Protein AF-0000000084680043 (afdb_homodimer)

pLDDT: mean 88.62, std 18.75, range [22.64, 98.88]

Organism: Streptomyces collinus (strain DSM 40733 / Tue 365) (NCBI:txid1214242)

Structure (mmCIF, N/CA/C/O backbone):
data_AF-0000000084680043-model_v1
#
loop_
_entity.id
_entity.type
_entity.pdbx_description
1 polymer 'argininosuccinate lyase'
#
loop_
_atom_site.group_PDB
_atom_site.id
_atom_site.type_symbol
_atom_site.label_atom_id
_atom_site.label_alt_id
_atom_site.label_comp_id
_atom_site.label_asym_id
_atom_site.label_entity_id
_atom_site.label_seq_id
_atom_site.pdbx_PDB_ins_code
_atom_site.Cartn_x
_atom_site.Cartn_y
_atom_site.Cartn_z
_atom_site.occupancy
_atom_site.B_iso_or_equiv
_atom_site.auth_seq_id
_atom_site.auth_comp_id
_atom_site.auth_asym_id
_atom_site.auth_atom_id
_atom_site.pdbx_PDB_model_num
ATOM 1 N N . MET A 1 1 ? 50.969 36.688 -35.562 1 23.61 1 MET A N 1
ATOM 2 C CA . MET A 1 1 ? 51.531 35.906 -36.656 1 23.61 1 MET A CA 1
ATOM 3 C C . MET A 1 1 ? 51.875 34.5 -36.188 1 23.61 1 MET A C 1
ATOM 5 O O . MET A 1 1 ? 52.719 34.312 -35.312 1 23.61 1 MET A O 1
ATOM 9 N N . ILE A 1 2 ? 50.781 33.656 -36.219 1 26.5 2 ILE A N 1
ATOM 10 C CA . ILE A 1 2 ? 50.375 32.312 -35.844 1 26.5 2 ILE A CA 1
ATOM 11 C C . ILE A 1 2 ? 51.125 31.297 -36.688 1 26.5 2 ILE A C 1
ATOM 13 O O . ILE A 1 2 ? 50.906 31.172 -37.875 1 26.5 2 ILE A O 1
ATOM 17 N N . PRO A 1 3 ? 52.469 31.281 -36.375 1 27.92 3 PRO A N 1
ATOM 18 C CA . PRO A 1 3 ? 53.188 30.484 -37.375 1 27.92 3 PRO A CA 1
ATOM 19 C C . PRO A 1 3 ? 52.625 29.062 -37.5 1 27.92 3 PRO A C 1
ATOM 21 O O . PRO A 1 3 ? 52 28.562 -36.562 1 27.92 3 PRO A O 1
ATOM 24 N N . ASP A 1 4 ? 52.406 28.547 -38.719 1 25.31 4 ASP A N 1
ATOM 25 C CA . ASP A 1 4 ? 51.75 27.406 -39.375 1 25.31 4 ASP A CA 1
ATOM 26 C C . ASP A 1 4 ? 52.5 26.109 -39.062 1 25.31 4 ASP A C 1
ATOM 28 O O . ASP A 1 4 ? 53.688 25.969 -39.375 1 25.31 4 ASP A O 1
ATOM 32 N N . ALA A 1 5 ? 52.219 25.516 -37.875 1 27.77 5 ALA A N 1
ATOM 33 C CA . ALA A 1 5 ? 53 24.375 -37.375 1 27.77 5 ALA A CA 1
ATOM 34 C C . ALA A 1 5 ? 53.125 23.281 -38.438 1 27.77 5 ALA A C 1
ATOM 36 O O . ALA A 1 5 ? 52.188 23.031 -39.188 1 27.77 5 ALA A O 1
ATOM 37 N N . ALA A 1 6 ? 54.312 22.906 -38.75 1 26.67 6 ALA A N 1
ATOM 38 C CA . ALA A 1 6 ? 54.844 22.031 -39.812 1 26.67 6 ALA A CA 1
ATOM 39 C C . ALA A 1 6 ? 54.188 20.656 -39.75 1 26.67 6 ALA A C 1
ATOM 41 O O . ALA A 1 6 ? 53.969 20.109 -38.656 1 26.67 6 ALA A O 1
ATOM 42 N N . PRO A 1 7 ? 53.625 20.016 -40.844 1 26.42 7 PRO A N 1
ATOM 43 C CA . PRO A 1 7 ? 52.781 18.828 -41.031 1 26.42 7 PRO A CA 1
ATOM 44 C C . PRO A 1 7 ? 53.531 17.516 -40.781 1 26.42 7 PRO A C 1
ATOM 46 O O . PRO A 1 7 ? 54.562 17.266 -41.406 1 26.42 7 PRO A O 1
ATOM 49 N N . VAL A 1 8 ? 53.812 17.172 -39.531 1 29.14 8 VAL A N 1
ATOM 50 C CA . VAL A 1 8 ? 54.625 16.016 -39.219 1 29.14 8 VAL A CA 1
ATOM 51 C C . VAL A 1 8 ? 54.125 14.812 -40 1 29.14 8 VAL A C 1
ATOM 53 O O . VAL A 1 8 ? 52.938 14.586 -40.125 1 29.14 8 VAL A O 1
ATOM 56 N N . THR A 1 9 ? 54.906 14.266 -40.938 1 26.62 9 THR A N 1
ATOM 57 C CA . THR A 1 9 ? 54.781 13.211 -41.938 1 26.62 9 THR A CA 1
ATOM 58 C C . THR A 1 9 ? 54.5 11.859 -41.25 1 26.62 9 THR A C 1
ATOM 60 O O . THR A 1 9 ? 55.219 11.484 -40.312 1 26.62 9 THR A O 1
ATOM 63 N N . PRO A 1 10 ? 53.344 11.203 -41.312 1 28.16 10 PRO A N 1
ATOM 64 C CA . PRO A 1 10 ? 52.781 9.984 -40.719 1 28.16 10 PRO A CA 1
ATOM 65 C C . PRO A 1 10 ? 53.531 8.727 -41.125 1 28.16 10 PRO A C 1
ATOM 67 O O . PRO A 1 10 ? 53.844 8.523 -42.312 1 28.16 10 PRO A O 1
ATOM 70 N N . SER A 1 11 ? 54.625 8.367 -40.375 1 29.91 11 SER A N 1
ATOM 71 C CA . SER A 1 11 ? 55.469 7.23 -40.75 1 29.91 11 SER A CA 1
ATOM 72 C C . SER A 1 11 ? 54.625 6 -41.062 1 29.91 11 SER A C 1
ATOM 74 O O . SER A 1 11 ? 53.562 5.797 -40.5 1 29.91 11 SER A O 1
ATOM 76 N N . PRO A 1 12 ? 54.938 5.309 -42.188 1 29.22 12 PRO A N 1
ATOM 77 C CA . PRO A 1 12 ? 54.219 4.227 -42.812 1 29.22 12 PRO A CA 1
ATOM 78 C C . PRO A 1 12 ? 54.125 2.965 -41.969 1 29.22 12 PRO A C 1
ATOM 80 O O . PRO A 1 12 ? 55.125 2.545 -41.375 1 29.22 12 PRO A O 1
ATOM 83 N N . GLY A 1 13 ? 53.125 2.75 -41.094 1 27.61 13 GLY A N 1
ATOM 84 C CA . GLY A 1 13 ? 52.969 1.644 -40.156 1 27.61 13 GLY A CA 1
ATOM 85 C C . GLY A 1 13 ? 53.125 0.286 -40.812 1 27.61 13 GLY A C 1
ATOM 86 O O . GLY A 1 13 ? 52.969 0.16 -42.031 1 27.61 13 GLY A O 1
ATOM 87 N N . PRO A 1 14 ? 54 -0.566 -40.25 1 30.33 14 PRO A N 1
ATOM 88 C CA . PRO A 1 14 ? 54.438 -1.857 -40.781 1 30.33 14 PRO A CA 1
ATOM 89 C C . PRO A 1 14 ? 53.281 -2.752 -41.219 1 30.33 14 PRO A C 1
ATOM 91 O O . PRO A 1 14 ? 52.156 -2.594 -40.719 1 30.33 14 PRO A O 1
ATOM 94 N N . THR A 1 15 ? 53.312 -3.285 -42.438 1 28.62 15 THR A N 1
ATOM 95 C CA . THR A 1 15 ? 52.406 -4.137 -43.188 1 28.62 15 THR A CA 1
ATOM 96 C C . THR A 1 15 ? 52.219 -5.488 -42.5 1 28.62 15 THR A C 1
ATOM 98 O O . THR A 1 15 ? 53.188 -6.23 -42.312 1 28.62 15 THR A O 1
ATOM 101 N N . THR A 1 16 ? 51.438 -5.59 -41.438 1 29.42 16 THR A N 1
ATOM 102 C CA . THR A 1 16 ? 51.219 -6.852 -40.75 1 29.42 16 THR A CA 1
ATOM 103 C C . THR A 1 16 ? 50.781 -7.949 -41.719 1 29.42 16 THR A C 1
ATOM 105 O O . THR A 1 16 ? 49.969 -7.719 -42.594 1 29.42 16 THR A O 1
ATOM 108 N N . PRO A 1 17 ? 51.594 -9.023 -41.812 1 32.22 17 PRO A N 1
ATOM 109 C CA . PRO A 1 17 ? 51.406 -10.117 -42.75 1 32.22 17 PRO A CA 1
ATOM 110 C C . PRO A 1 17 ? 50 -10.75 -42.688 1 32.22 17 PRO A C 1
ATOM 112 O O . PRO A 1 17 ? 49.344 -10.672 -41.625 1 32.22 17 PRO A O 1
ATOM 115 N N . PRO A 1 18 ? 49.438 -11.125 -43.875 1 29.09 18 PRO A N 1
ATOM 116 C CA . PRO A 1 18 ? 48.062 -11.625 -44.031 1 29.09 18 PRO A CA 1
ATOM 117 C C . PRO A 1 18 ? 47.844 -12.93 -43.25 1 29.09 18 PRO A C 1
ATOM 119 O O . PRO A 1 18 ? 48.75 -13.781 -43.188 1 29.09 18 PRO A O 1
ATOM 122 N N . HIS A 1 19 ? 47.219 -12.859 -42.062 1 27.95 19 HIS A N 1
ATOM 123 C CA . HIS A 1 19 ? 46.875 -14.039 -41.281 1 27.95 19 HIS A CA 1
ATOM 124 C C . HIS A 1 19 ? 46.094 -15.047 -42.156 1 27.95 19 HIS A C 1
ATOM 126 O O . HIS A 1 19 ? 45.156 -14.672 -42.844 1 27.95 19 HIS A O 1
ATOM 132 N N . ARG A 1 20 ? 46.75 -16.141 -42.594 1 30.58 20 ARG A N 1
ATOM 133 C CA . ARG A 1 20 ? 46.156 -17.297 -43.25 1 30.58 20 ARG A CA 1
ATOM 134 C C . ARG A 1 20 ? 44.938 -17.797 -42.469 1 30.58 20 ARG A C 1
ATOM 136 O O . ARG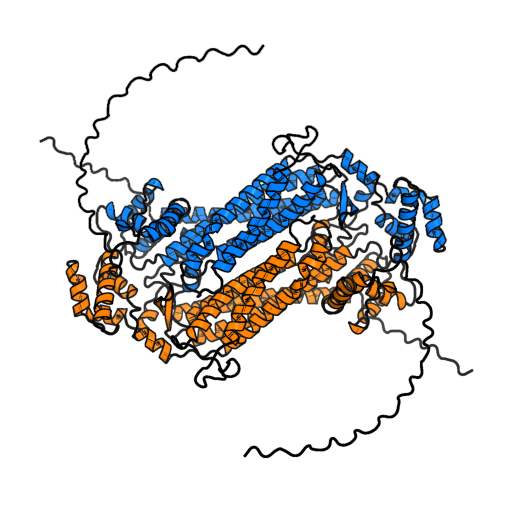 A 1 20 ? 45.062 -18.109 -41.25 1 30.58 20 ARG A O 1
ATOM 143 N N . THR A 1 21 ? 43.781 -17.375 -42.875 1 27.42 21 THR A N 1
ATOM 144 C CA . THR A 1 21 ? 42.5 -17.859 -42.375 1 27.42 21 THR A CA 1
ATOM 145 C C . THR A 1 21 ? 42.344 -19.344 -42.625 1 27.42 21 THR A C 1
ATOM 147 O O . THR A 1 21 ? 42.125 -19.781 -43.75 1 27.42 21 THR A O 1
ATOM 150 N N . ASP A 1 22 ? 43.219 -20.203 -42.062 1 27.61 22 ASP A N 1
ATOM 151 C CA . ASP A 1 22 ? 42.844 -21.594 -42.25 1 27.61 22 ASP A CA 1
ATOM 152 C C . ASP A 1 22 ? 41.406 -21.828 -41.844 1 27.61 22 ASP A C 1
ATOM 154 O O . ASP A 1 22 ? 41 -21.531 -40.719 1 27.61 22 ASP A O 1
ATOM 158 N N . THR A 1 23 ? 40.625 -21.812 -42.812 1 27.09 23 THR A N 1
ATOM 159 C CA . THR A 1 23 ? 39.188 -22.141 -42.719 1 27.09 23 THR A CA 1
ATOM 160 C C . THR A 1 23 ? 39 -23.531 -42.125 1 27.09 23 THR A C 1
ATOM 162 O O . THR A 1 23 ? 39.281 -24.531 -42.781 1 27.09 23 THR A O 1
ATOM 165 N N . VAL A 1 24 ? 39.406 -23.734 -40.812 1 29.66 24 VAL A N 1
ATOM 166 C CA . VAL A 1 24 ? 38.938 -24.984 -40.25 1 29.66 24 VAL A CA 1
ATOM 167 C C . VAL A 1 24 ? 37.438 -25.156 -40.531 1 29.66 24 VAL A C 1
ATOM 169 O O . VAL A 1 24 ? 36.625 -24.344 -40.094 1 29.66 24 VAL A O 1
ATOM 172 N N . THR A 1 25 ? 37.25 -25.75 -41.656 1 27.48 25 THR A N 1
ATOM 173 C CA . THR A 1 25 ? 35.875 -26.156 -41.906 1 27.48 25 THR A CA 1
ATOM 174 C C . THR A 1 25 ? 35.344 -27.016 -40.781 1 27.48 25 THR A C 1
ATOM 176 O O . THR A 1 25 ? 35.812 -28.156 -40.594 1 27.48 25 THR A O 1
ATOM 179 N N . VAL A 1 26 ? 35.188 -26.422 -39.594 1 31.06 26 VAL A N 1
ATOM 180 C CA . VAL A 1 26 ? 34.438 -27.172 -38.594 1 31.06 26 VAL A CA 1
ATOM 181 C C . VAL A 1 26 ? 33.188 -27.781 -39.25 1 31.06 26 VAL A C 1
ATOM 183 O O . VAL A 1 26 ? 32.312 -27.047 -39.75 1 31.06 26 VAL A O 1
ATOM 186 N N . THR A 1 27 ? 33.438 -28.875 -39.938 1 28.86 27 THR A N 1
ATOM 187 C CA . THR A 1 27 ? 32.281 -29.641 -40.344 1 28.86 27 THR A CA 1
ATOM 188 C C . THR A 1 27 ? 31.266 -29.719 -39.219 1 28.86 27 THR A C 1
ATOM 190 O O . THR A 1 27 ? 31.562 -30.234 -38.125 1 28.86 27 THR A O 1
ATOM 193 N N . SER A 1 28 ? 30.531 -28.641 -39.094 1 30.42 28 SER A N 1
ATOM 194 C CA . SER A 1 28 ? 29.422 -28.562 -38.156 1 30.42 28 SER A CA 1
ATOM 195 C C . SER A 1 28 ? 28.609 -29.844 -38.156 1 30.42 28 SER A C 1
ATOM 197 O O . SER A 1 28 ? 28 -30.203 -39.156 1 30.42 28 SER A O 1
ATOM 199 N N . GLN A 1 29 ? 29.141 -30.906 -37.562 1 30.91 29 GLN A N 1
ATOM 200 C CA . GLN A 1 29 ? 28.234 -32.031 -37.375 1 30.91 29 GLN A CA 1
ATOM 201 C C . GLN A 1 29 ? 26.812 -31.547 -37.062 1 30.91 29 GLN A C 1
ATOM 203 O O . GLN A 1 29 ? 26.625 -30.531 -36.375 1 30.91 29 GLN A O 1
ATOM 208 N N . PRO A 1 30 ? 25.891 -31.906 -37.938 1 34.88 30 PRO A N 1
ATOM 209 C CA . PRO A 1 30 ? 24.531 -31.469 -37.688 1 34.88 30 PRO A CA 1
ATOM 210 C C . PRO A 1 30 ? 24.141 -31.594 -36.219 1 34.88 30 PRO A C 1
ATOM 212 O O . PRO A 1 30 ? 24.625 -32.5 -35.531 1 34.88 30 PRO A O 1
ATOM 215 N N . PRO A 1 31 ? 23.953 -30.422 -35.562 1 36.66 31 PRO A N 1
ATOM 216 C CA . PRO A 1 31 ? 23.594 -30.469 -34.125 1 36.66 31 PRO A CA 1
ATOM 217 C C . PRO A 1 31 ? 22.609 -31.578 -33.812 1 36.66 31 PRO A C 1
ATOM 219 O O . PRO A 1 31 ? 21.844 -32 -34.688 1 36.66 31 PRO A O 1
ATOM 222 N N . ALA A 1 32 ? 22.891 -32.5 -32.969 1 38.78 32 ALA A N 1
ATOM 223 C CA . ALA A 1 32 ? 22 -33.531 -32.438 1 38.78 32 ALA A CA 1
ATOM 224 C C . ALA A 1 32 ? 20.562 -33.031 -32.406 1 38.78 32 ALA A C 1
ATOM 226 O O . ALA A 1 32 ? 20.312 -31.844 -32.156 1 38.78 32 ALA A O 1
ATOM 227 N N . PRO A 1 33 ? 19.656 -33.656 -33.125 1 40.09 33 PRO A N 1
ATOM 228 C CA . PRO A 1 33 ? 18.281 -33.188 -33.062 1 40.09 33 PRO A CA 1
ATOM 229 C C . PRO A 1 33 ? 17.906 -32.656 -31.672 1 40.09 33 PRO A C 1
ATOM 231 O O . PRO A 1 33 ? 18.469 -33.094 -30.672 1 40.09 33 PRO A O 1
ATOM 234 N N . ALA A 1 34 ? 17.375 -31.547 -31.625 1 49.25 34 ALA A N 1
ATOM 235 C CA . ALA A 1 34 ? 16.875 -30.875 -30.438 1 49.25 34 ALA A CA 1
ATOM 236 C C . ALA A 1 34 ? 16.141 -31.844 -29.516 1 49.25 34 ALA A C 1
ATOM 238 O O . ALA A 1 34 ? 15.234 -32.562 -29.953 1 49.25 34 ALA A O 1
ATOM 239 N N . ALA A 1 35 ? 16.766 -32.25 -28.469 1 53.94 35 ALA A N 1
ATOM 240 C CA . ALA A 1 35 ? 16.188 -33.094 -27.422 1 53.94 35 ALA A CA 1
ATOM 241 C C . ALA A 1 35 ? 14.711 -32.781 -27.234 1 53.94 35 ALA A C 1
ATOM 243 O O . ALA A 1 35 ? 14.328 -31.609 -27.094 1 53.94 35 ALA A O 1
ATOM 244 N N . GLU A 1 36 ? 13.82 -33.75 -27.609 1 64.75 36 GLU A N 1
ATOM 245 C CA . GLU A 1 36 ? 12.367 -33.625 -27.469 1 64.75 36 GLU A CA 1
ATOM 246 C C . GLU A 1 36 ? 11.984 -33.344 -26.016 1 64.75 36 GLU A C 1
ATOM 248 O O . GLU A 1 36 ? 12.227 -34.188 -25.141 1 64.75 36 GLU A O 1
ATOM 253 N N . LEU A 1 37 ? 11.719 -32.125 -25.562 1 64.88 37 LEU A N 1
ATOM 254 C CA . LEU A 1 37 ? 11.422 -31.734 -24.188 1 64.88 37 LEU A CA 1
ATOM 255 C C . LEU A 1 37 ? 9.984 -32.062 -23.812 1 64.88 37 LEU A C 1
ATOM 257 O O . LEU A 1 37 ? 9.688 -32.375 -22.656 1 64.88 37 LEU A O 1
ATOM 261 N N . SER A 1 38 ? 8.938 -32.062 -24.688 1 65.94 38 SER A N 1
ATOM 262 C CA . SER A 1 38 ? 7.574 -32.344 -24.25 1 65.94 38 SER A CA 1
ATOM 263 C C . SER A 1 38 ? 6.859 -33.25 -25.281 1 65.94 38 SER A C 1
ATOM 265 O O . SER A 1 38 ? 5.805 -33.812 -24.984 1 65.94 38 SER A O 1
ATOM 267 N N . GLY A 1 39 ? 7.43 -33.531 -26.391 1 69.12 39 GLY A N 1
ATOM 268 C CA . GLY A 1 39 ? 6.84 -34.344 -27.453 1 69.12 39 GLY A CA 1
ATOM 269 C C . GLY A 1 39 ? 5.738 -33.625 -28.203 1 69.12 39 GLY A C 1
ATOM 270 O O . GLY A 1 39 ? 5.277 -34.094 -29.234 1 69.12 39 GLY A O 1
ATOM 271 N N . ARG A 1 40 ? 5.199 -32.531 -27.672 1 72.19 40 ARG A N 1
ATOM 272 C CA . ARG A 1 40 ? 4.059 -31.828 -28.25 1 72.19 40 ARG A CA 1
ATOM 273 C C . ARG A 1 40 ? 4.508 -30.891 -29.375 1 72.19 40 ARG A C 1
ATOM 275 O O . ARG A 1 40 ? 3.791 -30.703 -30.359 1 72.19 40 ARG A O 1
ATOM 282 N N . ILE A 1 41 ? 5.559 -30.125 -29.156 1 68.94 41 ILE A N 1
ATOM 283 C CA . ILE A 1 41 ? 6 -29.125 -30.109 1 68.94 41 ILE A CA 1
ATOM 284 C C . ILE A 1 41 ? 7.23 -29.625 -30.859 1 68.94 41 ILE A C 1
ATOM 286 O O . ILE A 1 41 ? 8.133 -30.219 -30.266 1 68.94 41 ILE A O 1
ATOM 290 N N . ARG A 1 42 ? 7.059 -29.422 -32.188 1 68.56 42 ARG A N 1
ATOM 291 C CA . ARG A 1 42 ? 8.172 -29.781 -33.031 1 68.56 42 ARG A CA 1
ATOM 292 C C . ARG A 1 42 ? 9.07 -28.578 -33.312 1 68.56 42 ARG A C 1
ATOM 294 O O . ARG A 1 42 ? 8.57 -27.484 -33.562 1 68.56 42 ARG A O 1
ATOM 301 N N . GLY A 1 43 ? 10.266 -28.75 -33.094 1 69.06 43 GLY A N 1
ATOM 302 C CA . GLY A 1 43 ? 11.219 -27.703 -33.375 1 69.06 43 GLY A CA 1
ATOM 303 C C . GLY A 1 43 ? 11.352 -26.672 -32.281 1 69.06 43 GLY A C 1
ATOM 304 O O . GLY A 1 43 ? 10.641 -26.75 -31.281 1 69.06 43 GLY A O 1
ATOM 305 N N . GLY A 1 44 ? 12.305 -25.797 -32.375 1 74.75 44 GLY A N 1
ATOM 306 C CA . GLY A 1 44 ? 12.562 -24.766 -31.406 1 74.75 44 GLY A CA 1
ATOM 307 C C . GLY A 1 44 ? 11.883 -23.438 -31.734 1 74.75 44 GLY A C 1
ATOM 308 O O . GLY A 1 44 ? 11.234 -23.312 -32.781 1 74.75 44 GLY A O 1
ATOM 309 N N . PRO A 1 45 ? 11.836 -22.484 -30.781 1 82.19 45 PRO A N 1
ATOM 310 C CA . PRO A 1 45 ? 11.25 -21.172 -31.031 1 82.19 45 PRO A CA 1
ATOM 311 C C . PRO A 1 45 ? 11.883 -20.469 -32.219 1 82.19 45 PRO A C 1
ATOM 313 O O . PRO A 1 45 ? 13.031 -20.75 -32.594 1 82.19 45 PRO A O 1
ATOM 316 N N . SER A 1 46 ? 11.125 -19.547 -32.969 1 84.5 46 SER A N 1
ATOM 317 C CA . SER A 1 46 ? 11.672 -18.734 -34.062 1 84.5 46 SER A CA 1
ATOM 318 C C . SER A 1 46 ? 12.781 -17.812 -33.562 1 84.5 46 SER A C 1
ATOM 320 O O . SER A 1 46 ? 12.844 -17.5 -32.375 1 84.5 46 SER A O 1
ATOM 322 N N . ASP A 1 47 ? 13.531 -17.406 -34.5 1 83.75 47 ASP A N 1
ATOM 323 C CA . ASP A 1 47 ? 14.625 -16.5 -34.156 1 83.75 47 ASP A CA 1
ATOM 324 C C . ASP A 1 47 ? 14.094 -15.188 -33.562 1 83.75 47 ASP A C 1
ATOM 326 O O . ASP A 1 47 ? 14.688 -14.641 -32.625 1 83.75 47 ASP A O 1
ATOM 330 N N . LEU A 1 48 ? 13.047 -14.703 -34.125 1 88.94 48 LEU A N 1
ATOM 331 C CA . LEU A 1 48 ? 12.469 -13.461 -33.656 1 88.94 48 LEU A CA 1
ATOM 332 C C . LEU A 1 48 ? 12 -13.594 -32.219 1 88.94 48 LEU A C 1
ATOM 334 O O . LEU A 1 48 ? 12.289 -12.734 -31.375 1 88.94 48 LEU A O 1
ATOM 338 N N . LEU A 1 49 ? 11.297 -14.695 -31.922 1 89.19 49 LEU A N 1
ATOM 339 C CA . LEU A 1 49 ? 10.82 -14.93 -30.562 1 89.19 49 LEU A CA 1
ATOM 340 C C . LEU A 1 49 ? 11.992 -15.094 -29.594 1 89.19 49 LEU A C 1
ATOM 342 O O . LEU A 1 49 ? 11.969 -14.555 -28.484 1 89.19 49 LEU A O 1
ATOM 346 N N . HIS A 1 50 ? 12.938 -15.867 -30.031 1 89.88 50 HIS A N 1
ATOM 347 C CA . HIS A 1 50 ? 14.133 -16.062 -29.219 1 89.88 50 HIS A CA 1
ATOM 348 C C . HIS A 1 50 ? 14.82 -14.742 -28.922 1 89.88 50 HIS A C 1
ATOM 350 O O . HIS A 1 50 ? 15.133 -14.438 -27.766 1 89.88 50 HIS A O 1
ATOM 356 N N . ASP A 1 51 ? 15.031 -13.906 -29.922 1 88.19 51 ASP A N 1
ATOM 357 C CA . ASP A 1 51 ? 15.828 -12.695 -29.812 1 88.19 51 ASP A CA 1
ATOM 358 C C . ASP A 1 51 ? 15.094 -11.633 -28.984 1 88.19 51 ASP A C 1
ATOM 360 O O . ASP A 1 51 ? 15.711 -10.898 -28.219 1 88.19 51 ASP A O 1
ATOM 364 N N . GLU A 1 52 ? 13.766 -11.555 -29.172 1 89.31 52 GLU A N 1
ATOM 365 C CA . GLU A 1 52 ? 13.023 -10.438 -28.594 1 89.31 52 GLU A CA 1
ATOM 366 C C . GLU A 1 52 ? 12.5 -10.789 -27.203 1 89.31 52 GLU A C 1
ATOM 368 O O . GLU A 1 52 ? 12.289 -9.906 -26.359 1 89.31 52 GLU A O 1
ATOM 373 N N . VAL A 1 53 ? 12.32 -12.047 -26.938 1 90.12 53 VAL A N 1
ATOM 374 C CA . VAL A 1 53 ? 11.586 -12.391 -25.719 1 90.12 53 VAL A CA 1
ATOM 375 C C . VAL A 1 53 ? 12.414 -13.352 -24.875 1 90.12 53 VAL A C 1
ATOM 377 O O . VAL A 1 53 ? 12.789 -13.031 -23.734 1 90.12 53 VAL A O 1
ATOM 380 N N . LEU A 1 54 ? 12.797 -14.531 -25.484 1 91 54 LEU A N 1
ATOM 381 C CA . LEU A 1 54 ? 13.297 -15.641 -24.672 1 91 54 LEU A CA 1
ATOM 382 C C . LEU A 1 54 ? 14.727 -15.375 -24.219 1 91 54 LEU A C 1
ATOM 384 O O . LEU A 1 54 ? 15.062 -15.625 -23.047 1 91 54 LEU A O 1
ATOM 388 N N . ALA A 1 55 ? 15.562 -14.844 -25.094 1 91.25 55 ALA A N 1
ATOM 389 C CA . ALA A 1 55 ? 16.953 -14.594 -24.75 1 91.25 55 ALA A CA 1
ATOM 390 C C . ALA A 1 55 ? 17.062 -13.492 -23.688 1 91.25 55 ALA A C 1
ATOM 392 O O . ALA A 1 55 ? 17.812 -13.633 -22.719 1 91.25 55 ALA A O 1
ATOM 393 N N . PRO A 1 56 ? 16.391 -12.383 -23.875 1 91.69 56 PRO A N 1
ATOM 394 C CA . PRO A 1 56 ? 16.438 -11.367 -22.828 1 91.69 56 PRO A CA 1
ATOM 395 C C . PRO A 1 56 ? 15.914 -11.875 -21.484 1 91.69 56 PRO A C 1
ATOM 397 O O . PRO A 1 56 ? 16.484 -11.555 -20.438 1 91.69 56 PRO A O 1
ATOM 400 N N . GLN A 1 57 ? 14.844 -12.602 -21.484 1 93.06 57 GLN A N 1
ATOM 401 C CA . GLN A 1 57 ? 14.312 -13.188 -20.25 1 93.06 57 GLN A CA 1
ATOM 402 C C . GLN A 1 57 ? 15.336 -14.102 -19.594 1 93.06 57 GLN A C 1
ATOM 404 O O . GLN A 1 57 ? 15.547 -14.031 -18.375 1 93.06 57 GLN A O 1
ATOM 409 N N . PHE A 1 58 ? 15.93 -14.969 -20.422 1 93.88 58 PHE A N 1
ATOM 410 C CA . PHE A 1 58 ? 16.938 -15.906 -19.938 1 93.88 58 PHE A CA 1
ATOM 411 C C . PHE A 1 58 ? 18.094 -15.172 -19.281 1 93.88 58 PHE A C 1
ATOM 413 O O . PHE A 1 58 ? 18.547 -15.547 -18.203 1 93.88 58 PHE A O 1
ATOM 420 N N . ARG A 1 59 ? 18.625 -14.156 -19.906 1 92.81 59 ARG A N 1
ATOM 421 C CA . ARG A 1 59 ? 19.734 -13.375 -19.391 1 92.81 59 ARG A CA 1
ATOM 422 C C . ARG A 1 59 ? 19.391 -12.758 -18.031 1 92.81 59 ARG A C 1
ATOM 424 O O . ARG A 1 59 ? 20.203 -12.781 -17.109 1 92.81 59 ARG A O 1
ATOM 431 N N . PHE A 1 60 ? 18.234 -12.25 -17.922 1 94.94 60 PHE A N 1
ATOM 432 C CA . PHE A 1 60 ? 17.781 -11.664 -16.672 1 94.94 60 PHE A CA 1
ATOM 433 C C . PHE A 1 60 ? 17.719 -12.727 -15.57 1 94.94 60 PHE A C 1
ATOM 435 O O . PHE A 1 60 ? 18.188 -12.5 -14.453 1 94.94 60 PHE A O 1
ATOM 442 N N . GLU A 1 61 ? 17.109 -13.844 -15.875 1 95.56 61 GLU A N 1
ATOM 443 C CA . GLU A 1 61 ? 16.906 -14.891 -14.883 1 95.56 61 GLU A CA 1
ATOM 444 C C . GLU A 1 61 ? 18.234 -15.477 -14.422 1 95.56 61 GLU A C 1
ATOM 446 O O . GLU A 1 61 ? 18.438 -15.734 -13.227 1 95.56 61 GLU A O 1
ATOM 451 N N . VAL A 1 62 ? 19.141 -15.641 -15.367 1 95.31 62 VAL A N 1
ATOM 452 C CA . VAL A 1 62 ? 20.453 -16.156 -15.008 1 95.31 62 VAL A CA 1
ATOM 453 C C . VAL A 1 62 ? 21.172 -15.164 -14.094 1 95.31 62 VAL A C 1
ATOM 455 O O . VAL A 1 62 ? 21.797 -15.562 -13.102 1 95.31 62 VAL A O 1
ATOM 458 N N . ARG A 1 63 ? 21 -13.961 -14.398 1 94.38 63 ARG A N 1
ATOM 459 C CA . ARG A 1 63 ? 21.734 -12.93 -13.664 1 94.38 63 ARG A CA 1
ATOM 460 C C . ARG A 1 63 ? 21.125 -12.719 -12.281 1 94.38 63 ARG A C 1
ATOM 462 O O . ARG A 1 63 ? 21.859 -12.484 -11.312 1 94.38 63 ARG A O 1
ATOM 469 N N . HIS A 1 64 ? 19.828 -12.789 -12.188 1 96 64 HIS A N 1
ATOM 470 C CA . HIS A 1 64 ? 19.219 -12.281 -10.961 1 96 64 HIS A CA 1
ATOM 471 C C . HIS A 1 64 ? 18.484 -13.375 -10.211 1 96 64 HIS A C 1
ATOM 473 O O . HIS A 1 64 ? 18.203 -13.242 -9.016 1 96 64 HIS A O 1
ATOM 479 N N . LEU A 1 65 ? 18.156 -14.516 -10.867 1 97.25 65 LEU A N 1
ATOM 480 C CA . LEU A 1 65 ? 17.297 -15.5 -10.219 1 97.25 65 LEU A CA 1
ATOM 481 C C . LEU A 1 65 ? 18.016 -16.844 -10.062 1 97.25 65 LEU A C 1
ATOM 483 O O . LEU A 1 65 ? 17.516 -17.734 -9.375 1 97.25 65 LEU A O 1
ATOM 487 N N . LEU A 1 66 ? 19.172 -17.062 -10.672 1 96.5 66 LEU A N 1
ATOM 488 C CA . LEU A 1 66 ? 19.844 -18.359 -10.711 1 96.5 66 LEU A CA 1
ATOM 489 C C . LEU A 1 66 ? 20.062 -18.906 -9.305 1 96.5 66 LEU A C 1
ATOM 491 O O . LEU A 1 66 ? 19.781 -20.078 -9.031 1 96.5 66 LEU A O 1
ATOM 495 N N . GLY A 1 67 ? 20.594 -18 -8.391 1 96.12 67 GLY A N 1
ATOM 496 C CA . GLY A 1 67 ? 20.797 -18.438 -7.02 1 96.12 67 GLY A CA 1
ATOM 497 C C . GLY A 1 67 ? 19.531 -18.953 -6.355 1 96.12 67 GLY A C 1
ATOM 498 O O . GLY A 1 67 ? 19.578 -19.906 -5.578 1 96.12 67 GLY A O 1
ATOM 499 N N . HIS A 1 68 ? 18.375 -18.359 -6.602 1 97.81 68 HIS A N 1
ATOM 500 C CA . HIS A 1 68 ? 17.094 -18.781 -6.055 1 97.81 68 HIS A CA 1
ATOM 501 C C . HIS A 1 68 ? 16.656 -20.109 -6.66 1 97.81 68 HIS A C 1
ATOM 503 O O . HIS A 1 68 ? 16.172 -20.984 -5.949 1 97.81 68 HIS A O 1
ATOM 509 N N . TYR A 1 69 ? 16.828 -20.281 -7.996 1 97.5 69 TYR A N 1
ATOM 510 C CA . TYR A 1 69 ? 16.5 -21.547 -8.648 1 97.5 69 TYR A CA 1
ATOM 511 C C . TYR A 1 69 ? 17.312 -22.688 -8.055 1 97.5 69 TYR A C 1
ATOM 513 O O . TYR A 1 69 ? 16.781 -23.781 -7.832 1 97.5 69 TYR A O 1
ATOM 521 N N . ILE A 1 70 ? 18.578 -22.438 -7.82 1 97.12 70 ILE A N 1
ATOM 522 C CA . ILE A 1 70 ? 19.453 -23.453 -7.266 1 97.12 70 ILE A CA 1
ATOM 523 C C . ILE A 1 70 ? 18.969 -23.844 -5.863 1 97.12 70 ILE A C 1
ATOM 525 O O . ILE A 1 70 ? 18.875 -25.016 -5.539 1 97.12 70 ILE A O 1
ATOM 529 N N . ALA A 1 71 ? 18.656 -22.828 -5.008 1 97.75 71 ALA A N 1
ATOM 530 C CA . ALA A 1 71 ? 18.156 -23.094 -3.662 1 97.75 71 ALA A CA 1
ATOM 531 C C . ALA A 1 71 ? 16.859 -23.922 -3.711 1 97.75 71 ALA A C 1
ATOM 533 O O . ALA A 1 71 ? 16.688 -24.844 -2.91 1 97.75 71 ALA A O 1
ATOM 534 N N . ILE A 1 72 ? 16 -23.625 -4.613 1 98.44 72 ILE A N 1
ATOM 535 C CA . ILE A 1 72 ? 14.727 -24.328 -4.777 1 98.44 72 ILE A CA 1
ATOM 536 C C . ILE A 1 72 ? 14.977 -25.766 -5.199 1 98.44 72 ILE A C 1
ATOM 538 O O . ILE A 1 72 ? 14.398 -26.703 -4.637 1 98.44 72 ILE A O 1
ATOM 542 N N . GLU A 1 73 ? 15.883 -25.984 -6.211 1 97.56 73 GLU A N 1
ATOM 543 C CA . GLU A 1 73 ? 16.188 -27.328 -6.699 1 97.56 73 GLU A CA 1
ATOM 544 C C . GLU A 1 73 ? 16.812 -28.188 -5.594 1 97.56 73 GLU A C 1
ATOM 546 O O . GLU A 1 73 ? 16.531 -29.375 -5.512 1 97.56 73 GLU A O 1
ATOM 551 N N . LYS A 1 74 ? 17.641 -27.562 -4.809 1 97.31 74 LYS A N 1
ATOM 552 C CA . LYS A 1 74 ? 18.234 -28.281 -3.686 1 97.31 74 LYS A CA 1
ATOM 553 C C . LYS A 1 74 ? 17.172 -28.672 -2.666 1 97.31 74 LYS A C 1
ATOM 555 O O . LYS A 1 74 ? 17.203 -29.781 -2.113 1 97.31 74 LYS A O 1
ATOM 560 N N . THR A 1 75 ? 16.234 -27.766 -2.348 1 98.06 75 THR A N 1
ATOM 561 C CA . THR A 1 75 ? 15.117 -28.047 -1.458 1 98.06 75 THR A CA 1
ATOM 562 C C . THR A 1 75 ? 14.281 -29.203 -1.999 1 98.06 75 THR A C 1
ATOM 564 O O . THR A 1 75 ? 13.883 -30.094 -1.247 1 98.06 75 THR A O 1
ATOM 567 N N . LEU A 1 76 ? 14.023 -29.234 -3.303 1 97.81 76 LEU A N 1
ATOM 568 C CA . LEU A 1 76 ? 13.281 -30.312 -3.939 1 97.81 76 LEU A CA 1
ATOM 569 C C . LEU A 1 76 ? 14.031 -31.625 -3.814 1 97.81 76 LEU A C 1
ATOM 571 O O . LEU A 1 76 ? 13.43 -32.656 -3.533 1 97.81 76 LEU A O 1
ATOM 575 N N . ALA A 1 77 ? 15.367 -31.609 -4.078 1 97 77 ALA A N 1
ATOM 576 C CA . ALA A 1 77 ? 16.172 -32.812 -3.943 1 97 77 ALA A CA 1
ATOM 577 C C . ALA A 1 77 ? 16.047 -33.406 -2.541 1 97 77 ALA A C 1
ATOM 579 O O . ALA A 1 77 ? 15.938 -34.625 -2.381 1 97 77 ALA A O 1
ATOM 580 N N . ALA A 1 78 ? 16.094 -32.531 -1.55 1 96.94 78 ALA A N 1
ATOM 581 C CA . ALA A 1 78 ? 15.938 -32.969 -0.168 1 96.94 78 ALA A CA 1
ATOM 582 C C . ALA A 1 78 ? 14.578 -33.625 0.042 1 96.94 78 ALA A C 1
ATOM 584 O O . ALA A 1 78 ? 14.469 -34.625 0.761 1 96.94 78 ALA A O 1
ATOM 585 N N . GLU A 1 79 ? 13.516 -33.094 -0.535 1 96.81 79 GLU A N 1
ATOM 586 C CA . GLU A 1 79 ? 12.172 -33.656 -0.397 1 96.81 79 GLU A CA 1
ATOM 587 C C . GLU A 1 79 ? 12.055 -35 -1.123 1 96.81 79 GLU A C 1
ATOM 589 O O . GLU A 1 79 ? 11.375 -35.906 -0.65 1 96.81 79 GLU A O 1
ATOM 594 N N . TYR A 1 80 ? 12.688 -35.125 -2.342 1 97.5 80 TYR A N 1
ATOM 595 C CA . TYR A 1 80 ? 12.695 -36.406 -3.039 1 97.5 80 TYR A CA 1
ATOM 596 C C . TYR A 1 80 ? 13.352 -37.469 -2.186 1 97.5 80 TYR A C 1
ATOM 598 O O . TYR A 1 80 ? 12.891 -38.625 -2.168 1 97.5 80 TYR A O 1
ATOM 606 N N . ALA A 1 81 ? 14.438 -37.094 -1.532 1 96.69 81 ALA A N 1
ATOM 607 C CA . ALA A 1 81 ? 15.102 -38.062 -0.639 1 96.69 81 ALA A CA 1
ATOM 608 C C . ALA A 1 81 ? 14.195 -38.438 0.528 1 96.69 81 ALA A C 1
ATOM 610 O O . ALA A 1 81 ? 14.109 -39.594 0.898 1 96.69 81 ALA A O 1
ATOM 611 N N . ARG A 1 82 ? 13.508 -37.438 1.107 1 95.81 82 ARG A N 1
ATOM 612 C CA . ARG A 1 82 ? 12.586 -37.688 2.207 1 95.81 82 ARG A CA 1
ATOM 613 C C . ARG A 1 82 ? 11.5 -38.656 1.79 1 95.81 82 ARG A C 1
ATOM 615 O O . ARG A 1 82 ? 11.078 -39.5 2.588 1 95.81 82 ARG A O 1
ATOM 622 N N . MET A 1 83 ? 11.062 -38.594 0.505 1 96 83 MET A N 1
ATOM 623 C CA . MET A 1 83 ? 9.992 -39.438 -0.015 1 96 83 MET A CA 1
ATOM 624 C C . MET A 1 83 ? 10.555 -40.75 -0.568 1 96 83 MET A C 1
ATOM 626 O O . MET A 1 83 ? 9.82 -41.562 -1.155 1 96 83 MET A O 1
ATOM 630 N N . ALA A 1 84 ? 11.852 -40.969 -0.526 1 96.19 84 ALA A N 1
ATOM 631 C CA . ALA A 1 84 ? 12.555 -42.188 -0.971 1 96.19 84 ALA A CA 1
ATOM 632 C C . ALA A 1 84 ? 12.438 -42.344 -2.482 1 96.19 84 ALA A C 1
ATOM 634 O O . ALA A 1 84 ? 12.43 -43.469 -2.984 1 96.19 84 ALA A O 1
ATOM 635 N N . LEU A 1 85 ? 12.234 -41.25 -3.141 1 96.38 85 LEU A N 1
ATOM 636 C CA . LEU A 1 85 ? 12.227 -41.281 -4.598 1 96.38 85 LEU A CA 1
ATOM 637 C C . LEU A 1 85 ? 13.648 -41.156 -5.152 1 96.38 85 LEU A C 1
ATOM 639 O O . LEU A 1 85 ? 13.93 -41.625 -6.254 1 96.38 85 LEU A O 1
ATOM 643 N N . LEU A 1 86 ? 14.523 -40.469 -4.402 1 96.38 86 LEU A N 1
ATOM 644 C CA . LEU A 1 86 ? 15.969 -40.469 -4.59 1 96.38 86 LEU A CA 1
ATOM 645 C C . LEU A 1 86 ? 16.672 -41.031 -3.369 1 96.38 86 LEU A C 1
ATOM 647 O O . LEU A 1 86 ? 16.25 -40.781 -2.234 1 96.38 86 LEU A O 1
ATOM 651 N N . THR A 1 87 ? 17.719 -41.781 -3.645 1 95.5 87 THR A N 1
ATOM 652 C CA . THR A 1 87 ? 18.594 -42.156 -2.525 1 95.5 87 THR A CA 1
ATOM 653 C C . THR A 1 87 ? 19.328 -40.938 -2.004 1 95.5 87 THR A C 1
ATOM 655 O O . THR A 1 87 ? 19.422 -39.906 -2.697 1 95.5 87 THR A O 1
ATOM 658 N N . GLU A 1 88 ? 19.797 -41.094 -0.772 1 94.38 88 GLU A N 1
ATOM 659 C CA . GLU A 1 88 ? 20.594 -40 -0.215 1 94.38 88 GLU A CA 1
ATOM 660 C C . GLU A 1 88 ? 21.781 -39.688 -1.106 1 94.38 88 GLU A C 1
ATOM 662 O O . GLU A 1 88 ? 22.109 -38.5 -1.3 1 94.38 88 GLU A O 1
ATOM 667 N N . ALA A 1 89 ? 22.391 -40.656 -1.617 1 94.06 89 ALA A N 1
ATOM 668 C CA . ALA A 1 89 ? 23.562 -40.5 -2.484 1 94.06 89 ALA A CA 1
ATOM 669 C C . ALA A 1 89 ? 23.172 -39.781 -3.777 1 94.06 89 ALA A C 1
ATOM 671 O O . ALA A 1 89 ? 23.906 -38.906 -4.254 1 94.06 89 ALA A O 1
ATOM 672 N N . GLU A 1 90 ? 22.094 -40.156 -4.391 1 95.31 90 GLU A N 1
ATOM 673 C CA . GLU A 1 90 ? 21.594 -39.5 -5.602 1 95.31 90 GLU A CA 1
ATOM 674 C C . GLU A 1 90 ? 21.297 -38.031 -5.352 1 95.31 90 GLU A C 1
ATOM 676 O O . GLU A 1 90 ? 21.672 -37.156 -6.152 1 95.31 90 GLU A O 1
ATOM 681 N N . ALA A 1 91 ? 20.625 -37.781 -4.238 1 96.62 91 ALA A N 1
ATOM 682 C CA . ALA A 1 91 ? 20.281 -36.375 -3.887 1 96.62 91 ALA A CA 1
ATOM 683 C C . ALA A 1 91 ? 21.547 -35.562 -3.703 1 96.62 91 ALA A C 1
ATOM 685 O O . ALA A 1 91 ? 21.609 -34.406 -4.168 1 96.62 91 ALA A O 1
ATOM 686 N N . ARG A 1 92 ? 22.531 -36.094 -3.07 1 94.81 92 ARG A N 1
ATOM 687 C CA . ARG A 1 92 ? 23.797 -35.406 -2.861 1 94.81 92 ARG A CA 1
ATOM 688 C C . ARG A 1 92 ? 24.5 -35.125 -4.188 1 94.81 92 ARG A C 1
ATOM 690 O O . ARG A 1 92 ? 25.062 -34.062 -4.391 1 94.81 92 ARG A O 1
ATOM 697 N N . THR A 1 93 ? 24.484 -36.062 -5.059 1 95 93 THR A N 1
ATOM 698 C CA . THR A 1 93 ? 25.125 -35.906 -6.355 1 95 93 THR A CA 1
ATOM 699 C C . THR A 1 93 ? 24.453 -34.812 -7.164 1 95 93 THR A C 1
ATOM 701 O O . THR A 1 93 ? 25.141 -33.969 -7.742 1 95 93 THR A O 1
ATOM 704 N N . VAL A 1 94 ? 23.125 -34.844 -7.191 1 96.06 94 VAL A N 1
ATOM 705 C CA . VAL A 1 94 ? 22.359 -33.812 -7.898 1 96.06 94 VAL A CA 1
ATOM 706 C C . VAL A 1 94 ? 22.703 -32.438 -7.336 1 96.06 94 VAL A C 1
ATOM 708 O O . VAL A 1 94 ? 22.984 -31.5 -8.094 1 96.06 94 VAL A O 1
ATOM 711 N N . THR A 1 95 ? 22.75 -32.312 -6.008 1 96.19 95 THR A N 1
ATOM 712 C CA . THR A 1 95 ? 22.953 -31.031 -5.355 1 96.19 95 THR A CA 1
ATOM 713 C C . THR A 1 95 ? 24.391 -30.547 -5.566 1 96.19 95 THR A C 1
ATOM 715 O O . THR A 1 95 ? 24.641 -29.344 -5.703 1 96.19 95 THR A O 1
ATOM 718 N N . ALA A 1 96 ? 25.344 -31.453 -5.586 1 94.56 96 ALA A N 1
ATOM 719 C CA . ALA A 1 96 ? 26.734 -31.078 -5.855 1 94.56 96 ALA A CA 1
ATOM 720 C C . ALA A 1 96 ? 26.891 -30.5 -7.262 1 94.56 96 ALA A C 1
ATOM 722 O O . ALA A 1 96 ? 27.625 -29.547 -7.469 1 94.56 96 ALA A O 1
ATOM 723 N N . LEU A 1 97 ? 26.219 -31.078 -8.18 1 94.62 97 LEU A N 1
ATOM 724 C CA . LEU A 1 97 ? 26.281 -30.609 -9.562 1 94.62 97 LEU A CA 1
ATOM 725 C C . LEU A 1 97 ? 25.594 -29.266 -9.703 1 94.62 97 LEU A C 1
ATOM 727 O O . LEU A 1 97 ? 26.016 -28.422 -10.508 1 94.62 97 LEU A O 1
ATOM 731 N N . LEU A 1 98 ? 24.531 -29.031 -8.945 1 95.62 98 LEU A N 1
ATOM 732 C CA . LEU A 1 98 ? 23.859 -27.734 -8.922 1 95.62 98 LEU A CA 1
ATOM 733 C C . LEU A 1 98 ? 24.781 -26.656 -8.367 1 95.62 98 LEU A C 1
ATOM 735 O O . LEU A 1 98 ? 24.766 -25.516 -8.844 1 95.62 98 LEU A O 1
ATOM 739 N N . ASP A 1 99 ? 25.547 -26.984 -7.379 1 93.06 99 ASP A N 1
ATOM 740 C CA . ASP A 1 99 ? 26.453 -26.031 -6.738 1 93.06 99 ASP A CA 1
ATOM 741 C C . ASP A 1 99 ? 27.531 -25.562 -7.711 1 93.06 99 ASP A C 1
ATOM 743 O O . ASP A 1 99 ? 28.125 -24.5 -7.52 1 93.06 99 ASP A O 1
ATOM 747 N N . GLU A 1 100 ? 27.766 -26.281 -8.766 1 91.5 100 GLU A N 1
ATOM 748 C CA . GLU A 1 100 ? 28.812 -25.969 -9.734 1 91.5 100 GLU A CA 1
ATOM 749 C C . GLU A 1 100 ? 28.328 -24.953 -10.766 1 91.5 100 GLU A C 1
ATOM 751 O O . GLU A 1 100 ? 29.125 -24.391 -11.508 1 91.5 100 GLU A O 1
ATOM 756 N N . VAL A 1 101 ? 27.078 -24.75 -10.703 1 91.19 101 VAL A N 1
ATOM 757 C CA . VAL A 1 101 ? 26.516 -23.906 -11.75 1 91.19 101 VAL A CA 1
ATOM 758 C C . VAL A 1 101 ? 26.797 -22.438 -11.438 1 91.19 101 VAL A C 1
ATOM 760 O O . VAL A 1 101 ? 26.469 -21.953 -10.359 1 91.19 101 VAL A O 1
ATOM 763 N N . GLY A 1 102 ? 27.531 -21.719 -12.289 1 84.25 102 GLY A N 1
ATOM 764 C CA . GLY A 1 102 ? 27.688 -20.266 -12.25 1 84.25 102 GLY A CA 1
ATOM 765 C C . GLY A 1 102 ? 27.016 -19.562 -13.414 1 84.25 102 GLY A C 1
ATOM 766 O O . GLY A 1 102 ? 26.562 -20.219 -14.359 1 84.25 102 GLY A O 1
ATOM 767 N N . PRO A 1 103 ? 26.859 -18.219 -13.336 1 78.75 103 PRO A N 1
ATOM 768 C CA . PRO A 1 103 ? 26.203 -17.484 -14.422 1 78.75 103 PRO A CA 1
ATOM 769 C C . PRO A 1 103 ? 26.828 -17.75 -15.781 1 78.75 103 PRO A C 1
ATOM 771 O O . PRO A 1 103 ? 26.141 -17.781 -16.797 1 78.75 103 PRO A O 1
ATOM 774 N N . GLY A 1 104 ? 28.031 -18.094 -15.836 1 82.88 104 GLY A N 1
ATOM 775 C CA . GLY A 1 104 ? 28.703 -18.344 -17.109 1 82.88 104 GLY A CA 1
ATOM 776 C C . GLY A 1 104 ? 28.5 -19.766 -17.609 1 82.88 104 GLY A C 1
ATOM 777 O O . GLY A 1 104 ? 28.781 -20.062 -18.781 1 82.88 104 GLY A O 1
ATOM 778 N N . ALA A 1 105 ? 27.875 -20.547 -16.812 1 81.69 105 ALA A N 1
ATOM 779 C CA . ALA A 1 105 ? 27.781 -21.969 -17.141 1 81.69 105 ALA A CA 1
ATOM 780 C C . ALA A 1 105 ? 26.5 -22.266 -17.906 1 81.69 105 ALA A C 1
ATOM 782 O O . ALA A 1 105 ? 26.375 -23.312 -18.547 1 81.69 105 ALA A O 1
ATOM 783 N N . LEU A 1 106 ? 25.547 -21.328 -17.828 1 88.94 106 LEU A N 1
ATOM 784 C CA . LEU A 1 106 ? 24.266 -21.578 -18.484 1 88.94 106 LEU A CA 1
ATOM 785 C C . LEU A 1 106 ? 24.109 -20.672 -19.703 1 88.94 106 LEU A C 1
ATOM 787 O O . LEU A 1 106 ? 24.5 -19.5 -19.672 1 88.94 106 LEU A O 1
ATOM 791 N N . THR A 1 107 ? 23.734 -21.219 -20.781 1 84.94 107 THR A N 1
ATOM 792 C CA . THR A 1 107 ? 23.5 -20.469 -22.016 1 84.94 107 THR A CA 1
ATOM 793 C C . THR A 1 107 ? 22.094 -20.734 -22.547 1 84.94 107 THR A C 1
ATOM 795 O O . THR A 1 107 ? 21.562 -21.844 -22.406 1 84.94 107 THR A O 1
ATOM 798 N N . ALA A 1 108 ? 21.547 -19.656 -23.141 1 83.62 108 ALA A N 1
ATOM 799 C CA . ALA A 1 108 ? 20.25 -19.812 -23.797 1 83.62 108 ALA A CA 1
ATOM 800 C C . ALA A 1 108 ? 20.391 -20.547 -25.125 1 83.62 108 ALA A C 1
ATOM 802 O O . ALA A 1 108 ? 20.969 -20 -26.078 1 83.62 108 ALA A O 1
ATOM 803 N N . ARG A 1 109 ? 19.891 -21.656 -25.141 1 82.19 109 ARG A N 1
ATOM 804 C CA . ARG A 1 109 ? 19.922 -22.453 -26.375 1 82.19 109 ARG A CA 1
ATOM 805 C C . ARG A 1 109 ? 18.516 -22.859 -26.797 1 82.19 109 ARG A C 1
ATOM 807 O O . ARG A 1 109 ? 17.938 -23.797 -26.234 1 82.19 109 ARG A O 1
ATOM 814 N N . PRO A 1 110 ? 18 -22.297 -27.812 1 79 110 PRO A N 1
ATOM 815 C CA . PRO A 1 110 ? 16.656 -22.641 -28.281 1 79 110 PRO A CA 1
ATOM 816 C C . PRO A 1 110 ? 16.484 -24.125 -28.547 1 79 110 PRO A C 1
ATOM 818 O O . PRO A 1 110 ? 15.438 -24.703 -28.234 1 79 110 PRO A O 1
ATOM 821 N N . ASP A 1 111 ? 17.516 -24.766 -29.047 1 78.62 111 ASP A N 1
ATOM 822 C CA . ASP A 1 111 ? 17.438 -26.141 -29.5 1 78.62 111 ASP A CA 1
ATOM 823 C C . ASP A 1 111 ? 17.641 -27.125 -28.328 1 78.62 111 ASP A C 1
ATOM 825 O O . ASP A 1 111 ? 17.172 -28.266 -28.391 1 78.62 111 ASP A O 1
ATOM 829 N N . ALA A 1 112 ? 18.234 -26.641 -27.281 1 75.94 112 ALA A N 1
ATOM 830 C CA . ALA A 1 112 ? 18.656 -27.578 -26.234 1 75.94 112 ALA A CA 1
ATOM 831 C C . ALA A 1 112 ? 17.828 -27.406 -24.969 1 75.94 112 ALA A C 1
ATOM 833 O O . ALA A 1 112 ? 17.594 -28.375 -24.234 1 75.94 112 ALA A O 1
ATOM 834 N N . ASN A 1 113 ? 17.484 -26.188 -24.719 1 78.56 113 ASN A N 1
ATOM 835 C CA . ASN A 1 113 ? 16.781 -25.938 -23.469 1 78.56 113 ASN A CA 1
ATOM 836 C C . ASN A 1 113 ? 15.641 -24.938 -23.641 1 78.56 113 ASN A C 1
ATOM 838 O O . ASN A 1 113 ? 15.18 -24.328 -22.672 1 78.56 113 ASN A O 1
ATOM 842 N N . MET A 1 114 ? 15.258 -24.703 -24.906 1 75 114 MET A N 1
ATOM 843 C CA . MET A 1 114 ? 14.156 -23.797 -25.25 1 75 114 MET A CA 1
ATOM 844 C C . MET A 1 114 ? 14.383 -22.406 -24.672 1 75 114 MET A C 1
ATOM 846 O O . MET A 1 114 ? 13.43 -21.688 -24.406 1 75 114 MET A O 1
ATOM 850 N N . SER A 1 115 ? 15.617 -22.203 -24.359 1 83.19 115 SER A N 1
ATOM 851 C CA . SER A 1 115 ? 16.031 -20.938 -23.75 1 83.19 115 SER A CA 1
ATOM 852 C C . SER A 1 115 ? 15.312 -20.703 -22.422 1 83.19 115 SER A C 1
ATOM 854 O O . SER A 1 115 ? 14.914 -19.562 -22.141 1 83.19 115 SER A O 1
ATOM 856 N N . ASP A 1 116 ? 15.039 -21.719 -21.688 1 89.56 116 ASP A N 1
ATOM 857 C CA . ASP A 1 116 ? 14.422 -21.688 -20.359 1 89.56 116 ASP A CA 1
ATOM 858 C C . ASP A 1 116 ? 15.43 -22.062 -19.281 1 89.56 116 ASP A C 1
ATOM 860 O O . ASP A 1 116 ? 16.172 -23.047 -19.406 1 89.56 116 ASP A O 1
ATOM 864 N N . ILE A 1 117 ? 15.477 -21.328 -18.25 1 93.06 117 ILE A N 1
ATOM 865 C CA . ILE A 1 117 ? 16.516 -21.484 -17.234 1 93.06 117 ILE A CA 1
ATOM 866 C C . ILE A 1 117 ? 16.328 -22.812 -16.516 1 93.06 117 ILE A C 1
ATOM 868 O O . ILE A 1 117 ? 17.312 -23.453 -16.141 1 93.06 117 ILE A O 1
ATOM 872 N N . ALA A 1 118 ? 15.086 -23.219 -16.234 1 93 118 ALA A N 1
ATOM 873 C CA . ALA A 1 118 ? 14.836 -24.484 -15.562 1 93 118 ALA A CA 1
ATOM 874 C C . ALA A 1 118 ? 15.336 -25.656 -16.391 1 93 118 ALA A C 1
ATOM 876 O O . ALA A 1 118 ? 15.938 -26.594 -15.859 1 93 118 ALA A O 1
ATOM 877 N N . PHE A 1 119 ? 15.117 -25.609 -17.672 1 90.81 119 PHE A N 1
ATOM 878 C CA . PHE A 1 119 ? 15.602 -26.656 -18.578 1 90.81 119 PHE A CA 1
ATOM 879 C C . PHE A 1 119 ? 17.125 -26.609 -18.688 1 90.81 119 PHE A C 1
ATOM 881 O O . PHE A 1 119 ? 17.766 -27.641 -18.844 1 90.81 119 PHE A O 1
ATOM 888 N N . ALA A 1 120 ? 17.625 -25.422 -18.734 1 92 120 ALA A N 1
ATOM 889 C CA . ALA A 1 120 ? 19.078 -25.281 -18.781 1 92 120 ALA A CA 1
ATOM 890 C C . ALA A 1 120 ? 19.75 -25.922 -17.562 1 92 120 ALA A C 1
ATOM 892 O O . ALA A 1 120 ? 20.766 -26.609 -17.688 1 92 120 ALA A O 1
ATOM 893 N N . LEU A 1 121 ? 19.203 -25.688 -16.406 1 93.62 121 LEU A N 1
ATOM 894 C CA . LEU A 1 121 ? 19.719 -26.281 -15.172 1 93.62 121 LEU A CA 1
ATOM 895 C C . LEU A 1 121 ? 19.578 -27.812 -15.203 1 93.62 121 LEU A C 1
ATOM 897 O O . LEU A 1 121 ? 20.5 -28.516 -14.805 1 93.62 121 LEU A O 1
ATOM 901 N N . GLU A 1 122 ? 18.406 -28.266 -15.586 1 92.62 122 GLU A N 1
ATOM 902 C CA . GLU A 1 122 ? 18.172 -29.703 -15.703 1 92.62 122 GLU A CA 1
ATOM 903 C C . GLU A 1 122 ? 19.203 -30.344 -16.641 1 92.62 122 GLU A C 1
ATOM 905 O O . GLU A 1 122 ? 19.75 -31.406 -16.312 1 92.62 122 GLU A O 1
ATOM 910 N N . ARG A 1 123 ? 19.406 -29.766 -17.75 1 90.25 123 ARG A N 1
ATOM 911 C CA . ARG A 1 123 ? 20.375 -30.281 -18.719 1 90.25 123 ARG A CA 1
ATOM 912 C C . ARG A 1 123 ? 21.781 -30.297 -18.125 1 90.25 123 ARG A C 1
ATOM 914 O O . ARG A 1 123 ? 22.531 -31.266 -18.328 1 90.25 123 ARG A O 1
ATOM 921 N N . HIS A 1 124 ? 22.141 -29.234 -17.484 1 91.62 124 HIS A N 1
ATOM 922 C CA . HIS A 1 124 ? 23.453 -29.156 -16.844 1 91.62 124 HIS A CA 1
ATOM 923 C C . HIS A 1 124 ? 23.672 -30.328 -15.906 1 91.62 124 HIS A C 1
ATOM 925 O O . HIS A 1 124 ? 24.734 -30.953 -15.93 1 91.62 124 HIS A O 1
ATOM 931 N N . VAL A 1 125 ? 22.75 -30.625 -15.07 1 94.06 125 VAL A N 1
ATOM 932 C CA . VAL A 1 125 ? 22.859 -31.672 -14.07 1 94.06 125 VAL A CA 1
ATOM 933 C C . VAL A 1 125 ? 22.812 -33.031 -14.758 1 94.06 125 VAL A C 1
ATOM 935 O O . VAL A 1 125 ? 23.688 -33.875 -14.547 1 94.06 125 VAL A O 1
ATOM 938 N N . THR A 1 126 ? 21.812 -33.281 -15.641 1 92.44 126 THR A N 1
ATOM 939 C CA . THR A 1 126 ? 21.594 -34.562 -16.266 1 92.44 126 THR A CA 1
ATOM 940 C C . THR A 1 126 ? 22.797 -34.969 -17.125 1 92.44 126 THR A C 1
ATOM 942 O O . THR A 1 126 ? 23.156 -36.156 -17.188 1 92.44 126 THR A O 1
ATOM 945 N N . ALA A 1 127 ? 23.438 -34.031 -17.781 1 90.69 127 ALA A N 1
ATOM 946 C CA . ALA A 1 127 ? 24.578 -34.312 -18.656 1 90.69 127 ALA A CA 1
ATOM 947 C C . ALA A 1 127 ? 25.797 -34.75 -17.844 1 90.69 127 ALA A C 1
ATOM 949 O O . ALA A 1 127 ? 26.719 -35.344 -18.391 1 90.69 127 ALA A O 1
ATOM 950 N N . ARG A 1 128 ? 25.812 -34.531 -16.594 1 91.94 128 ARG A N 1
ATOM 951 C CA . ARG A 1 128 ? 27.016 -34.75 -15.797 1 91.94 128 ARG A CA 1
ATOM 952 C C . ARG A 1 128 ? 26.781 -35.812 -14.742 1 91.94 128 ARG A C 1
ATOM 954 O O . ARG A 1 128 ? 27.688 -36.188 -14 1 91.94 128 ARG A O 1
ATOM 961 N N . LEU A 1 129 ? 25.547 -36.312 -14.688 1 93.88 129 LEU A N 1
ATOM 962 C CA . LEU A 1 129 ? 25.25 -37.375 -13.758 1 93.88 129 LEU A CA 1
ATOM 963 C C . LEU A 1 129 ? 26 -38.656 -14.133 1 93.88 129 LEU A C 1
ATOM 965 O O . LEU A 1 129 ? 26.031 -39.031 -15.305 1 93.88 129 LEU A O 1
ATOM 969 N N . PRO A 1 130 ? 26.641 -39.375 -13.172 1 92.81 130 PRO A N 1
ATOM 970 C CA . PRO A 1 130 ? 27.328 -40.625 -13.469 1 92.81 130 PRO A CA 1
ATOM 971 C C . PRO A 1 130 ? 26.359 -41.75 -13.867 1 92.81 130 PRO A C 1
ATOM 973 O O . PRO A 1 130 ? 26.734 -42.656 -14.586 1 92.81 130 PRO A O 1
ATOM 976 N N . ALA A 1 131 ? 25.172 -41.719 -13.352 1 91.69 131 ALA A N 1
ATOM 977 C CA . ALA A 1 131 ? 24.078 -42.656 -13.664 1 91.69 131 ALA A CA 1
ATOM 978 C C . ALA A 1 131 ? 22.734 -41.906 -13.703 1 91.69 131 ALA A C 1
ATOM 980 O O . ALA A 1 131 ? 22.562 -40.875 -13.047 1 91.69 131 ALA A O 1
ATOM 981 N N . PRO A 1 132 ? 21.844 -42.531 -14.453 1 90.19 132 PRO A N 1
ATOM 982 C CA . PRO A 1 132 ? 20.531 -41.875 -14.516 1 90.19 132 PRO A CA 1
ATOM 983 C C . PRO A 1 132 ? 19.844 -41.812 -13.156 1 90.19 132 PRO A C 1
ATOM 985 O O . PRO A 1 132 ? 19.969 -42.75 -12.359 1 90.19 132 PRO A O 1
ATOM 988 N N . VAL A 1 133 ? 19.188 -40.75 -12.914 1 93 133 VAL A N 1
ATOM 989 C CA . VAL A 1 133 ? 18.328 -40.562 -11.758 1 93 133 VAL A CA 1
ATOM 990 C C . VAL A 1 133 ? 16.875 -40.406 -12.219 1 93 133 VAL A C 1
ATOM 992 O O . VAL A 1 133 ? 16.359 -39.281 -12.297 1 93 133 VAL A O 1
ATOM 995 N N . PRO A 1 134 ? 16.172 -41.438 -12.453 1 90.69 134 PRO A N 1
ATOM 996 C CA . PRO A 1 134 ? 14.93 -41.438 -13.219 1 90.69 134 PRO A CA 1
ATOM 997 C C . PRO A 1 134 ? 13.82 -40.656 -12.523 1 90.69 134 PRO A C 1
ATOM 999 O O . PRO A 1 134 ? 12.961 -40.062 -13.195 1 90.69 134 PRO A O 1
ATOM 1002 N N . HIS A 1 135 ? 13.805 -40.594 -11.164 1 94.25 135 HIS A N 1
ATOM 1003 C CA . HIS A 1 135 ? 12.688 -40 -10.438 1 94.2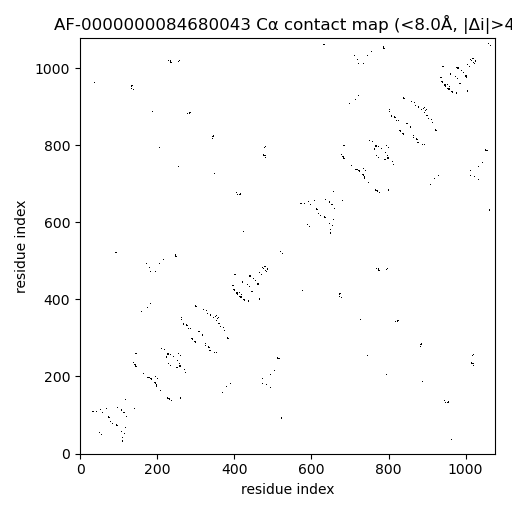5 135 HIS A CA 1
ATOM 1004 C C . HIS A 1 135 ? 12.914 -38.531 -10.195 1 94.25 135 HIS A C 1
ATOM 1006 O O . HIS A 1 135 ? 12.039 -37.844 -9.672 1 94.25 135 HIS A O 1
ATOM 1012 N N . TRP A 1 136 ? 14.117 -38.062 -10.594 1 94 136 TRP A N 1
ATOM 1013 C CA . TRP A 1 136 ? 14.383 -36.656 -10.422 1 94 136 TRP A CA 1
ATOM 1014 C C . TRP A 1 136 ? 13.453 -35.812 -11.297 1 94 136 TRP A C 1
ATOM 1016 O O . TRP A 1 136 ? 13.32 -36.062 -12.5 1 94 136 TRP A O 1
ATOM 1026 N N . HIS A 1 137 ? 12.648 -34.875 -10.68 1 94.88 137 HIS A N 1
ATOM 1027 C CA . HIS A 1 137 ? 11.758 -33.875 -11.266 1 94.88 137 HIS A CA 1
ATOM 1028 C C . HIS A 1 137 ? 10.367 -34.438 -11.5 1 94.88 137 HIS A C 1
ATOM 1030 O O . HIS A 1 137 ? 9.5 -33.781 -12.07 1 94.88 137 HIS A O 1
ATOM 1036 N N . VAL A 1 138 ? 10.133 -35.688 -11.102 1 95.12 138 VAL A N 1
ATOM 1037 C CA . VAL A 1 138 ? 8.781 -36.219 -11.18 1 95.12 138 VAL A CA 1
ATOM 1038 C C . VAL A 1 138 ? 7.824 -35.344 -10.383 1 95.12 138 VAL A C 1
ATOM 1040 O O . VAL A 1 138 ? 8.164 -34.875 -9.289 1 95.12 138 VAL A O 1
ATOM 1043 N N . ASP A 1 139 ? 6.641 -35.031 -10.891 1 95.06 139 ASP A N 1
ATOM 1044 C CA . ASP A 1 139 ? 5.559 -34.25 -10.266 1 95.06 139 ASP A CA 1
ATOM 1045 C C . ASP A 1 139 ? 5.941 -32.781 -10.102 1 95.06 139 ASP A C 1
ATOM 1047 O O . ASP A 1 139 ? 5.25 -32.031 -9.406 1 95.06 139 ASP A O 1
ATOM 1051 N N . ARG A 1 140 ? 7.09 -32.438 -10.672 1 92.44 140 ARG A N 1
ATOM 1052 C CA . ARG A 1 140 ? 7.555 -31.047 -10.586 1 92.44 140 ARG A CA 1
ATOM 1053 C C . ARG A 1 140 ? 6.906 -30.172 -11.664 1 92.44 140 ARG A C 1
ATOM 1055 O O . ARG A 1 140 ? 6.711 -30.625 -12.789 1 92.44 140 ARG A O 1
ATOM 1062 N N . SER A 1 141 ? 6.582 -28.969 -11.305 1 93.06 141 SER A N 1
ATOM 1063 C CA . SER A 1 141 ? 6.109 -27.969 -12.266 1 93.06 141 SER A CA 1
ATOM 1064 C C . SER A 1 141 ? 7.023 -26.75 -12.297 1 93.06 141 SER A C 1
ATOM 1066 O O . SER A 1 141 ? 7.547 -26.344 -11.266 1 93.06 141 SER A O 1
ATOM 1068 N N . ARG A 1 142 ? 7.168 -26.141 -13.461 1 93.12 142 ARG A N 1
ATOM 1069 C CA . ARG A 1 142 ? 7.957 -24.922 -13.586 1 93.12 142 ARG A CA 1
ATOM 1070 C C . ARG A 1 142 ? 7.164 -23.719 -13.109 1 93.12 142 ARG A C 1
ATOM 1072 O O . ARG A 1 142 ? 7.734 -22.641 -12.875 1 93.12 142 ARG A O 1
ATOM 1079 N N . ASN A 1 143 ? 5.789 -23.875 -12.984 1 94.25 143 ASN A N 1
ATOM 1080 C CA . ASN A 1 143 ? 4.973 -22.734 -12.594 1 94.25 143 ASN A CA 1
ATOM 1081 C C . ASN A 1 143 ? 5.258 -22.297 -11.164 1 94.25 143 ASN A C 1
ATOM 1083 O O . ASN A 1 143 ? 5.574 -21.125 -10.914 1 94.25 143 ASN A O 1
ATOM 1087 N N . ASP A 1 144 ? 5.148 -23.25 -10.258 1 96.5 144 ASP A N 1
ATOM 1088 C CA . ASP A 1 144 ? 5.387 -22.875 -8.867 1 96.5 144 ASP A CA 1
ATOM 1089 C C . ASP A 1 144 ? 6.871 -22.625 -8.617 1 96.5 144 ASP A C 1
ATOM 1091 O O . ASP A 1 144 ? 7.23 -21.812 -7.758 1 96.5 144 ASP A O 1
ATOM 1095 N N . LEU A 1 145 ? 7.75 -23.344 -9.406 1 96.69 145 LEU A N 1
ATOM 1096 C CA . LEU A 1 145 ? 9.188 -23.094 -9.336 1 96.69 145 LEU A CA 1
ATOM 1097 C C . LEU A 1 145 ? 9.516 -21.641 -9.672 1 96.69 145 LEU A C 1
ATOM 1099 O O . LEU A 1 145 ? 10.25 -20.984 -8.938 1 96.69 145 LEU A O 1
ATOM 1103 N N . GLN A 1 146 ? 9 -21.203 -10.773 1 96.44 146 GLN A N 1
ATOM 1104 C CA . GLN A 1 146 ? 9.25 -19.844 -11.234 1 96.44 146 GLN A CA 1
ATOM 1105 C C . GLN A 1 146 ? 8.664 -18.812 -10.266 1 96.44 146 GLN A C 1
ATOM 1107 O O . GLN A 1 146 ? 9.312 -17.828 -9.93 1 96.44 146 GLN A O 1
ATOM 1112 N N . ALA A 1 147 ? 7.41 -19.016 -9.852 1 97.94 147 ALA A N 1
ATOM 1113 C CA . ALA A 1 147 ? 6.762 -18.109 -8.898 1 97.94 147 ALA A CA 1
ATOM 1114 C C . ALA A 1 147 ? 7.574 -18 -7.613 1 97.94 147 ALA A C 1
ATOM 1116 O O . ALA A 1 147 ? 7.719 -16.906 -7.059 1 97.94 147 ALA A O 1
ATOM 1117 N N . CYS A 1 148 ? 8.078 -19.109 -7.156 1 98.56 148 CYS A N 1
ATOM 1118 C CA . CYS A 1 148 ? 8.875 -19.141 -5.93 1 98.56 148 CYS A CA 1
ATOM 1119 C C . CYS A 1 148 ? 10.156 -18.344 -6.086 1 98.56 148 CYS A C 1
ATOM 1121 O O . CYS A 1 148 ? 10.484 -17.516 -5.227 1 98.56 148 CYS A O 1
ATOM 1123 N N . ALA A 1 149 ? 10.883 -18.547 -7.176 1 98.44 149 ALA A N 1
ATOM 1124 C CA . ALA A 1 149 ? 12.109 -17.812 -7.426 1 98.44 149 ALA A CA 1
ATOM 1125 C C . ALA A 1 149 ? 11.852 -16.312 -7.48 1 98.44 149 ALA A C 1
ATOM 1127 O O . ALA A 1 149 ? 12.625 -15.516 -6.938 1 98.44 149 ALA A O 1
ATOM 1128 N N . GLN A 1 150 ? 10.773 -15.969 -8.172 1 98.19 150 GLN A N 1
ATOM 1129 C CA . GLN A 1 150 ? 10.422 -14.562 -8.312 1 98.19 150 GLN A CA 1
ATOM 1130 C C . GLN A 1 150 ? 10.078 -13.938 -6.965 1 98.19 150 GLN A C 1
ATOM 1132 O O . GLN A 1 150 ? 10.461 -12.797 -6.684 1 98.19 150 GLN A O 1
ATOM 1137 N N . THR A 1 151 ? 9.32 -14.672 -6.117 1 98.56 151 THR A N 1
ATOM 1138 C CA . THR A 1 151 ? 8.977 -14.164 -4.797 1 98.56 151 THR A CA 1
ATOM 1139 C C . THR A 1 151 ? 10.227 -14 -3.934 1 98.56 151 THR A C 1
ATOM 1141 O O . THR A 1 151 ? 10.359 -13.008 -3.209 1 98.56 151 THR A O 1
ATOM 1144 N N . MET A 1 152 ? 11.133 -14.969 -4.004 1 98.56 152 MET A N 1
ATOM 1145 C CA . MET A 1 152 ? 12.398 -14.883 -3.279 1 98.56 152 MET A CA 1
ATOM 1146 C C . MET A 1 152 ? 13.195 -13.664 -3.725 1 98.56 152 MET A C 1
ATOM 1148 O O . MET A 1 152 ? 13.773 -12.953 -2.896 1 98.56 152 MET A O 1
ATOM 1152 N N . PHE A 1 153 ? 13.25 -13.422 -5.012 1 98.25 153 PHE A N 1
ATOM 1153 C CA . PHE A 1 153 ? 13.875 -12.234 -5.57 1 98.25 153 PHE A CA 1
ATOM 1154 C C . PHE A 1 153 ? 13.234 -10.969 -5.012 1 98.25 153 PHE A C 1
ATOM 1156 O O . PHE A 1 153 ? 13.938 -10.047 -4.59 1 98.25 153 PHE A O 1
ATOM 1163 N N . GLY A 1 154 ? 11.906 -10.906 -5.055 1 98.44 154 GLY A N 1
ATOM 1164 C CA . GLY A 1 154 ? 11.18 -9.766 -4.516 1 98.44 154 GLY A CA 1
ATOM 1165 C C . GLY A 1 154 ? 11.516 -9.484 -3.062 1 98.44 154 GLY A C 1
ATOM 1166 O O . GLY A 1 154 ? 11.742 -8.328 -2.688 1 98.44 154 GLY A O 1
ATOM 1167 N N . ARG A 1 155 ? 11.531 -10.555 -2.217 1 98.06 155 ARG A N 1
ATOM 1168 C CA . ARG A 1 155 ? 11.891 -10.422 -0.809 1 98.06 155 ARG A CA 1
ATOM 1169 C C . ARG A 1 155 ? 13.258 -9.766 -0.653 1 98.06 155 ARG A C 1
ATOM 1171 O O . ARG A 1 155 ? 13.438 -8.875 0.182 1 98.06 155 ARG A O 1
ATOM 1178 N N . GLU A 1 156 ? 14.172 -10.203 -1.438 1 97.75 156 GLU A N 1
ATOM 1179 C CA . GLU A 1 156 ? 15.531 -9.68 -1.382 1 97.75 156 GLU A CA 1
ATOM 1180 C C . GLU A 1 156 ? 15.562 -8.188 -1.72 1 97.75 156 GLU A C 1
ATOM 1182 O O . GLU A 1 156 ? 16.266 -7.414 -1.072 1 97.75 156 GLU A O 1
ATOM 1187 N N . GLN A 1 157 ? 14.812 -7.816 -2.779 1 98.19 157 GLN A N 1
ATOM 1188 C CA . GLN A 1 157 ? 14.773 -6.414 -3.184 1 98.19 157 GLN A CA 1
ATOM 1189 C C . GLN A 1 157 ? 14.156 -5.543 -2.094 1 98.19 157 GLN A C 1
ATOM 1191 O O . GLN A 1 157 ? 14.625 -4.438 -1.833 1 98.19 157 GLN A O 1
ATOM 1196 N N . VAL A 1 158 ? 13.086 -6.039 -1.461 1 98.62 158 VAL A N 1
ATOM 1197 C CA . VAL A 1 158 ? 12.414 -5.293 -0.401 1 98.62 158 VAL A CA 1
ATOM 1198 C C . VAL A 1 158 ? 13.375 -5.098 0.774 1 98.62 158 VAL A C 1
ATOM 1200 O O . VAL A 1 158 ? 13.469 -4 1.332 1 98.62 158 VAL A O 1
ATOM 1203 N N . VAL A 1 159 ? 14.125 -6.141 1.165 1 98.38 159 VAL A N 1
ATOM 1204 C CA . VAL A 1 159 ? 15.062 -6.07 2.281 1 98.38 159 VAL A CA 1
ATOM 1205 C C . VAL A 1 159 ? 16.188 -5.09 1.953 1 98.38 159 VAL A C 1
ATOM 1207 O O . VAL A 1 159 ? 16.609 -4.309 2.811 1 98.38 159 VAL A O 1
ATOM 1210 N N . ARG A 1 160 ? 16.672 -5.148 0.727 1 98 160 ARG A N 1
ATOM 1211 C CA . ARG A 1 160 ? 17.719 -4.234 0.294 1 98 160 ARG A CA 1
ATOM 1212 C C . ARG A 1 160 ? 17.266 -2.781 0.432 1 98 160 ARG A C 1
ATOM 1214 O O . ARG A 1 160 ? 18.016 -1.945 0.951 1 98 160 ARG A O 1
ATOM 1221 N N . LEU A 1 161 ? 16.078 -2.477 -0.009 1 98.56 161 LEU A N 1
ATOM 1222 C CA . LEU A 1 161 ? 15.539 -1.124 0.095 1 98.56 161 LEU A CA 1
ATOM 1223 C C . LEU A 1 161 ? 15.328 -0.733 1.554 1 98.56 161 LEU A C 1
ATOM 1225 O O . LEU A 1 161 ? 15.648 0.386 1.955 1 98.56 161 LEU A O 1
ATOM 1229 N N . ALA A 1 162 ? 14.742 -1.664 2.326 1 98.69 162 ALA A N 1
ATOM 1230 C CA . ALA A 1 162 ? 14.5 -1.399 3.742 1 98.69 162 ALA A CA 1
ATOM 1231 C C . ALA A 1 162 ? 15.797 -1.044 4.469 1 98.69 162 ALA A C 1
ATOM 1233 O O . ALA A 1 162 ? 15.82 -0.132 5.297 1 98.69 162 ALA A O 1
ATOM 1234 N N . THR A 1 163 ? 16.844 -1.72 4.176 1 98.56 163 THR A N 1
ATOM 1235 C CA . THR A 1 163 ? 18.141 -1.476 4.797 1 98.56 163 THR A CA 1
ATOM 1236 C C . THR A 1 163 ? 18.641 -0.074 4.465 1 98.56 163 THR A C 1
ATOM 1238 O O . THR A 1 163 ? 19.125 0.641 5.344 1 98.56 163 THR A O 1
ATOM 1241 N N . ALA A 1 164 ? 18.516 0.288 3.225 1 98.56 164 ALA A N 1
ATOM 1242 C CA . ALA A 1 164 ? 18.922 1.632 2.814 1 98.56 164 ALA A CA 1
ATOM 1243 C C . ALA A 1 164 ? 18.094 2.693 3.535 1 98.56 164 ALA A C 1
ATOM 1245 O O . ALA A 1 164 ? 18.609 3.738 3.924 1 98.56 164 ALA A O 1
ATOM 1246 N N . LEU A 1 165 ? 16.844 2.473 3.688 1 98.81 165 LEU A N 1
ATOM 1247 C CA . LEU A 1 165 ? 15.945 3.414 4.355 1 98.81 165 LEU A CA 1
ATOM 1248 C C . LEU A 1 165 ? 16.297 3.525 5.84 1 98.81 165 LEU A C 1
ATOM 1250 O O . LEU A 1 165 ? 16.156 4.598 6.434 1 98.81 165 LEU A O 1
ATOM 1254 N N . LEU A 1 166 ? 16.672 2.4 6.473 1 98.75 166 LEU A N 1
ATOM 1255 C CA . LEU A 1 166 ? 17.125 2.438 7.859 1 98.75 166 LEU A CA 1
ATOM 1256 C C . LEU A 1 166 ? 18.359 3.324 8 1 98.75 166 LEU A C 1
ATOM 1258 O O . LEU A 1 166 ? 18.469 4.09 8.961 1 98.75 166 LEU A O 1
ATOM 1262 N N . ASP A 1 167 ? 19.25 3.213 7.062 1 98.5 167 ASP A N 1
ATOM 1263 C CA . ASP A 1 167 ? 20.438 4.051 7.07 1 98.5 167 ASP A CA 1
ATOM 1264 C C . ASP A 1 167 ? 20.078 5.527 6.938 1 98.5 167 ASP A C 1
ATOM 1266 O O . ASP A 1 167 ? 20.609 6.375 7.652 1 98.5 167 ASP A O 1
ATOM 1270 N N . LEU A 1 168 ? 19.203 5.82 6.012 1 98.81 168 LEU A N 1
ATOM 1271 C CA . LEU A 1 168 ? 18.734 7.191 5.859 1 98.81 168 LEU A CA 1
ATOM 1272 C C . LEU A 1 168 ? 18.109 7.703 7.156 1 98.81 168 LEU A C 1
ATOM 1274 O O . LEU A 1 168 ? 18.375 8.828 7.578 1 98.81 168 LEU A O 1
ATOM 1278 N N . CYS A 1 169 ? 17.25 6.887 7.742 1 98.88 169 CYS A N 1
ATOM 1279 C CA . CYS A 1 169 ? 16.594 7.289 8.977 1 98.88 169 CYS A CA 1
ATOM 1280 C C . CYS A 1 169 ? 17.609 7.609 10.062 1 98.88 169 CYS A C 1
ATOM 1282 O O . CYS A 1 169 ? 17.453 8.586 10.797 1 98.88 169 CYS A O 1
ATOM 1284 N N . SER A 1 170 ? 18.672 6.812 10.164 1 98.75 170 SER A N 1
ATOM 1285 C CA . SER A 1 170 ? 19.734 7.047 11.141 1 98.75 170 SER A CA 1
ATOM 1286 C C . SER A 1 170 ? 20.391 8.398 10.914 1 98.75 170 SER A C 1
ATOM 1288 O O . SER A 1 170 ? 20.641 9.141 11.867 1 98.75 170 SER A O 1
ATOM 1290 N N . VAL A 1 171 ? 20.672 8.68 9.711 1 98.81 171 VAL A N 1
ATOM 1291 C CA . VAL A 1 171 ? 21.312 9.945 9.367 1 98.81 171 VAL A CA 1
ATOM 1292 C C . VAL A 1 171 ? 20.375 11.109 9.68 1 98.81 171 VAL A C 1
ATOM 1294 O O . VAL A 1 171 ? 20.797 12.133 10.219 1 98.81 171 VAL A O 1
ATOM 1297 N N . VAL A 1 172 ? 19.109 10.977 9.359 1 98.88 172 VAL A N 1
ATOM 1298 C CA . VAL A 1 172 ? 18.094 12.008 9.594 1 98.88 172 VAL A CA 1
ATOM 1299 C C . VAL A 1 172 ? 17.984 12.289 11.094 1 98.88 172 VAL A C 1
ATOM 1301 O O . VAL A 1 172 ? 17.938 13.453 11.508 1 98.88 172 VAL A O 1
ATOM 1304 N N . LEU A 1 173 ? 17.938 11.25 11.898 1 98.81 173 LEU A N 1
ATOM 1305 C CA . LEU A 1 173 ? 17.828 11.406 13.344 1 98.81 173 LEU A CA 1
ATOM 1306 C C . LEU A 1 173 ? 19.031 12.133 13.914 1 98.81 173 LEU A C 1
ATOM 1308 O O . LEU A 1 173 ? 18.891 13.016 14.766 1 98.81 173 LEU A O 1
ATOM 1312 N N . ALA A 1 174 ? 20.25 11.758 13.477 1 98.69 174 ALA A N 1
ATOM 1313 C CA . ALA A 1 174 ? 21.469 12.414 13.945 1 98.69 174 ALA A CA 1
ATOM 1314 C C . ALA A 1 174 ? 21.469 13.898 13.594 1 98.69 174 ALA A C 1
ATOM 1316 O O . ALA A 1 174 ? 21.797 14.742 14.438 1 98.69 174 ALA A O 1
ATOM 1317 N N . ARG A 1 175 ? 21.094 14.242 12.383 1 98.75 175 ARG A N 1
ATOM 1318 C CA . ARG A 1 175 ? 21.062 15.633 11.93 1 98.75 175 ARG A CA 1
ATOM 1319 C C . ARG A 1 175 ? 19.969 16.422 12.641 1 98.75 175 ARG A C 1
ATOM 1321 O O . ARG A 1 175 ? 20.125 17.609 12.906 1 98.75 175 ARG A O 1
ATOM 1328 N N . ALA A 1 176 ? 18.844 15.758 12.859 1 98.75 176 ALA A N 1
ATOM 1329 C CA . ALA A 1 176 ? 17.75 16.406 13.594 1 98.75 176 ALA A CA 1
ATOM 1330 C C . ALA A 1 176 ? 18.203 16.812 14.992 1 98.75 176 ALA A C 1
ATOM 1332 O O . ALA A 1 176 ? 17.922 17.922 15.445 1 98.75 176 ALA A O 1
ATOM 1333 N N . GLU A 1 177 ? 18.906 15.914 15.656 1 98.5 177 GLU A N 1
ATOM 1334 C CA . GLU A 1 177 ? 19.406 16.203 17 1 98.5 177 GLU A CA 1
ATOM 1335 C C . GLU A 1 177 ? 20.375 17.375 16.984 1 98.5 177 GLU A C 1
ATOM 1337 O O . GLU A 1 177 ? 20.328 18.25 17.844 1 98.5 177 GLU A O 1
ATOM 1342 N N . GLU A 1 178 ? 21.203 17.484 15.984 1 98.25 178 GLU A N 1
ATOM 1343 C CA . GLU A 1 178 ? 22.219 18.531 15.859 1 98.25 178 GLU A CA 1
ATOM 1344 C C . GLU A 1 178 ? 21.578 19.906 15.641 1 98.25 178 GLU A C 1
ATOM 1346 O O . GLU A 1 178 ? 22.188 20.922 15.961 1 98.25 178 GLU A O 1
ATOM 1351 N N . THR A 1 179 ? 20.359 19.922 15.102 1 98.44 179 THR A N 1
ATOM 1352 C CA . THR A 1 179 ? 19.859 21.188 14.602 1 98.44 179 THR A CA 1
ATOM 1353 C C . THR A 1 179 ? 18.547 21.562 15.297 1 98.44 179 THR A C 1
ATOM 1355 O O . THR A 1 179 ? 17.828 22.469 14.844 1 98.44 179 THR A O 1
ATOM 1358 N N . ARG A 1 180 ? 18.125 20.906 16.375 1 96.94 180 ARG A N 1
ATOM 1359 C CA . ARG A 1 180 ? 16.828 21.094 17.016 1 96.94 180 ARG A CA 1
ATOM 1360 C C . ARG A 1 180 ? 16.766 22.422 17.75 1 96.94 180 ARG A C 1
ATOM 1362 O O . ARG A 1 180 ? 15.695 22.875 18.141 1 96.94 180 ARG A O 1
ATOM 1369 N N . GLY A 1 181 ? 17.969 23.172 17.844 1 97.06 181 GLY A N 1
ATOM 1370 C CA . GLY A 1 181 ? 17.984 24.453 18.531 1 97.06 181 GLY A CA 1
ATOM 1371 C C . GLY A 1 181 ? 18.188 25.625 17.594 1 97.06 181 GLY A C 1
ATOM 1372 O O . GLY A 1 181 ? 18.266 26.766 18.031 1 97.06 181 GLY A O 1
ATOM 1373 N N . LEU A 1 182 ? 18.172 25.406 16.266 1 97.62 182 LEU A N 1
ATOM 1374 C CA . LEU A 1 182 ? 18.422 26.453 15.281 1 97.62 182 LEU A CA 1
ATOM 1375 C C . LEU A 1 182 ? 17.109 27.016 14.742 1 97.62 182 LEU A C 1
ATOM 1377 O O . LEU A 1 182 ? 16.484 26.406 13.867 1 97.62 182 LEU A O 1
ATOM 1381 N N . PRO A 1 183 ? 16.766 28.234 15.18 1 97.88 183 PRO A N 1
ATOM 1382 C CA . PRO A 1 183 ? 15.5 28.797 14.688 1 97.88 183 PRO A CA 1
ATOM 1383 C C . PRO A 1 183 ? 15.5 28.984 13.172 1 97.88 183 PRO A C 1
ATOM 1385 O O . PRO A 1 183 ? 16.5 29.422 12.594 1 97.88 183 PRO A O 1
ATOM 1388 N N . MET A 1 184 ? 14.445 28.609 12.539 1 97.69 184 MET A N 1
ATOM 1389 C CA . MET A 1 184 ? 14.195 28.828 11.117 1 97.69 184 MET A CA 1
ATOM 1390 C C . MET A 1 184 ? 12.734 29.188 10.875 1 97.69 184 MET A C 1
ATOM 1392 O O . MET A 1 184 ? 11.859 28.828 11.656 1 97.69 184 MET A O 1
ATOM 1396 N N . PRO A 1 185 ? 12.484 30.047 9.844 1 96.94 185 PRO A N 1
ATOM 1397 C CA . PRO A 1 185 ? 11.078 30.312 9.531 1 96.94 185 PRO A CA 1
ATOM 1398 C C . PRO A 1 185 ? 10.359 29.094 8.969 1 96.94 185 PRO A C 1
ATOM 1400 O O . PRO A 1 185 ? 10.898 28.406 8.094 1 96.94 185 PRO A O 1
ATOM 1403 N N . GLY A 1 186 ? 9.234 28.719 9.523 1 96.31 186 GLY A N 1
ATOM 1404 C CA . GLY A 1 186 ? 8.328 27.75 8.93 1 96.31 186 GLY A CA 1
ATOM 1405 C C . GLY A 1 186 ? 7.305 28.375 7.996 1 96.31 186 GLY A C 1
ATOM 1406 O O . GLY A 1 186 ? 6.953 29.547 8.156 1 96.31 186 GLY A O 1
ATOM 1407 N N . TYR A 1 187 ? 6.809 27.656 7.023 1 94.06 187 TYR A N 1
ATOM 1408 C CA . TYR A 1 187 ? 5.93 28.203 6.004 1 94.06 187 TYR A CA 1
ATOM 1409 C C . TYR A 1 187 ? 4.66 27.375 5.867 1 94.06 187 TYR A C 1
ATOM 1411 O O . TYR A 1 187 ? 4.695 26.156 5.988 1 94.06 187 TYR A O 1
ATOM 1419 N N . THR A 1 188 ? 3.564 27.938 5.723 1 90.62 188 THR A N 1
ATOM 1420 C CA . THR A 1 188 ? 2.301 27.406 5.227 1 90.62 188 THR A CA 1
ATOM 1421 C C . THR A 1 188 ? 1.816 28.188 4.016 1 90.62 188 THR A C 1
ATOM 1423 O O . THR A 1 188 ? 1.95 29.422 3.971 1 90.62 188 THR A O 1
ATOM 1426 N N . HIS A 1 189 ? 1.37 27.562 2.967 1 89.56 189 HIS A N 1
ATOM 1427 C CA . HIS A 1 189 ? 0.934 28.219 1.744 1 89.56 189 HIS A CA 1
ATOM 1428 C C . HIS A 1 189 ? 2.041 29.109 1.172 1 89.56 189 HIS A C 1
ATOM 1430 O O . HIS A 1 189 ? 1.771 30.188 0.655 1 89.56 189 HIS A O 1
ATOM 1436 N N . PHE A 1 190 ? 3.322 28.75 1.381 1 88.31 190 PHE A N 1
ATOM 1437 C CA . PHE A 1 190 ? 4.523 29.438 0.92 1 88.31 190 PHE A CA 1
ATOM 1438 C C . PHE A 1 190 ? 4.684 30.766 1.628 1 88.31 190 PHE A C 1
ATOM 1440 O O . PHE A 1 190 ? 5.488 31.609 1.213 1 88.31 190 PHE A O 1
ATOM 1447 N N . GLN A 1 191 ? 3.904 31 2.695 1 89.75 191 GLN A N 1
ATOM 1448 C CA . GLN A 1 191 ? 4.02 32.219 3.498 1 89.75 191 GLN A CA 1
ATOM 1449 C C . GLN A 1 191 ? 4.629 31.906 4.863 1 89.75 191 GLN A C 1
ATOM 1451 O O . GLN A 1 191 ? 4.32 30.891 5.477 1 89.75 191 GLN A O 1
ATOM 1456 N N . ALA A 1 192 ? 5.488 32.781 5.281 1 91.12 192 ALA A N 1
ATOM 1457 C CA . ALA A 1 192 ? 6.07 32.594 6.609 1 91.12 192 ALA A CA 1
ATOM 1458 C C . ALA A 1 192 ? 4.988 32.562 7.684 1 91.12 192 ALA A C 1
ATOM 1460 O O . ALA A 1 192 ? 4.09 33.406 7.699 1 91.12 192 ALA A O 1
ATOM 1461 N N . ALA A 1 193 ? 5.129 31.547 8.539 1 92.62 193 ALA A N 1
ATOM 1462 C CA . ALA A 1 193 ? 4.004 31.297 9.438 1 92.62 193 ALA A CA 1
ATOM 1463 C C . ALA A 1 193 ? 4.457 31.312 10.898 1 92.62 193 ALA A C 1
ATOM 1465 O O . ALA A 1 193 ? 3.975 32.125 11.703 1 92.62 193 ALA A O 1
ATOM 1466 N N . GLN A 1 194 ? 5.312 30.422 11.258 1 95.88 194 GLN A N 1
ATOM 1467 C CA . GLN A 1 194 ? 5.809 30.266 12.617 1 95.88 194 GLN A CA 1
ATOM 1468 C C . GLN A 1 194 ? 7.293 29.906 12.625 1 95.88 194 GLN A C 1
ATOM 1470 O O . GLN A 1 194 ? 7.848 29.531 11.586 1 95.88 194 GLN A O 1
ATOM 1475 N N . ILE A 1 195 ? 7.914 30.125 13.836 1 96.81 195 ILE A N 1
ATOM 1476 C CA . ILE A 1 195 ? 9.305 29.719 13.984 1 96.81 195 ILE A CA 1
ATOM 1477 C C . ILE A 1 195 ? 9.367 28.219 14.258 1 96.81 195 ILE A C 1
ATOM 1479 O O . ILE A 1 195 ? 8.633 27.688 15.102 1 96.81 195 ILE A O 1
ATOM 1483 N N . ILE A 1 196 ? 10.203 27.5 13.508 1 97.94 196 ILE A N 1
ATOM 1484 C CA . ILE A 1 196 ? 10.5 26.094 13.719 1 97.94 196 ILE A CA 1
ATOM 1485 C C . ILE A 1 196 ? 12.016 25.891 13.734 1 97.94 196 ILE A C 1
ATOM 1487 O O . ILE A 1 196 ? 12.766 26.812 14.07 1 97.94 196 ILE A O 1
ATOM 1491 N N . THR A 1 197 ? 12.492 24.656 13.555 1 98.5 197 THR A N 1
ATOM 1492 C CA . THR A 1 197 ? 13.906 24.328 13.414 1 98.5 197 THR A CA 1
ATOM 1493 C C . THR A 1 197 ? 14.102 23.266 12.336 1 98.5 197 THR A C 1
ATOM 1495 O O . THR A 1 197 ? 13.18 22.516 12.016 1 98.5 197 THR A O 1
ATOM 1498 N N . PRO A 1 198 ? 15.336 23.266 11.742 1 98.5 198 PRO A N 1
ATOM 1499 C CA . PRO A 1 198 ? 15.617 22.125 10.867 1 98.5 198 PRO A CA 1
ATOM 1500 C C . PRO A 1 198 ? 15.422 20.781 11.578 1 98.5 198 PRO A C 1
ATOM 1502 O O . PRO A 1 198 ? 14.945 19.828 10.969 1 98.5 198 PRO A O 1
ATOM 1505 N N . GLY A 1 199 ? 15.844 20.781 12.828 1 98.62 199 GLY A N 1
ATOM 1506 C CA . GLY A 1 199 ? 15.672 19.562 13.594 1 98.62 199 GLY A CA 1
ATOM 1507 C C . GLY A 1 199 ? 14.227 19.109 13.688 1 98.62 199 GLY A C 1
ATOM 1508 O O . GLY A 1 199 ? 13.938 17.922 13.594 1 98.62 199 GLY A O 1
ATOM 1509 N N . PHE A 1 200 ? 13.305 20.016 13.93 1 98.56 200 PHE A N 1
ATOM 1510 C CA . PHE A 1 200 ? 11.875 19.734 13.969 1 98.56 200 PHE A CA 1
ATOM 1511 C C . PHE A 1 200 ? 11.391 19.188 12.625 1 98.56 200 PHE A C 1
ATOM 1513 O O . PHE A 1 200 ? 10.688 18.172 12.586 1 98.56 200 PHE A O 1
ATOM 1520 N N . HIS A 1 201 ? 11.758 19.781 11.508 1 98.56 201 HIS A N 1
ATOM 1521 C CA . HIS A 1 201 ? 11.406 19.359 10.164 1 98.56 201 HIS A CA 1
ATOM 1522 C C . HIS A 1 201 ? 11.961 17.969 9.867 1 98.56 201 HIS A C 1
ATOM 1524 O O . HIS A 1 201 ? 11.258 17.109 9.32 1 98.56 201 HIS A O 1
ATOM 1530 N N . LEU A 1 202 ? 13.195 17.75 10.242 1 98.75 202 LEU A N 1
ATOM 1531 C CA . LEU A 1 202 ? 13.828 16.469 10.008 1 98.75 202 LEU A CA 1
ATOM 1532 C C . LEU A 1 202 ? 13.195 15.375 10.867 1 98.75 202 LEU A C 1
ATOM 1534 O O . LEU A 1 202 ? 13.133 14.211 10.453 1 98.75 202 LEU A O 1
ATOM 1538 N N . SER A 1 203 ? 12.719 15.734 12.07 1 98.56 203 SER A N 1
ATOM 1539 C CA . SER A 1 203 ? 12.008 14.758 12.875 1 98.56 203 SER A CA 1
ATOM 1540 C C . SER A 1 203 ? 10.719 14.305 12.188 1 98.56 203 SER A C 1
ATOM 1542 O O . SER A 1 203 ? 10.273 13.172 12.375 1 98.56 203 SER A O 1
ATOM 1544 N N . ALA A 1 204 ? 10.07 15.195 11.422 1 98.62 204 ALA A N 1
ATOM 1545 C CA . ALA A 1 204 ? 8.93 14.82 10.602 1 98.62 204 ALA A CA 1
ATOM 1546 C C . ALA A 1 204 ? 9.328 13.828 9.516 1 98.62 204 ALA A C 1
ATOM 1548 O O . ALA A 1 204 ? 8.602 12.875 9.234 1 98.62 204 ALA A O 1
ATOM 1549 N N . LEU A 1 205 ? 10.477 14.07 8.867 1 98.62 205 LEU A N 1
ATOM 1550 C CA . LEU A 1 205 ? 10.984 13.133 7.875 1 98.62 205 LEU A CA 1
ATOM 1551 C C . LEU A 1 205 ? 11.258 11.766 8.5 1 98.62 205 LEU A C 1
ATOM 1553 O O . LEU A 1 205 ? 10.938 10.734 7.91 1 98.62 205 LEU A O 1
ATOM 1557 N N . ALA A 1 206 ? 11.891 11.805 9.695 1 98.69 206 ALA A N 1
ATOM 1558 C CA . ALA A 1 206 ? 12.141 10.547 10.398 1 98.69 206 ALA A CA 1
ATOM 1559 C C . ALA A 1 206 ? 10.836 9.797 10.656 1 98.69 206 ALA A C 1
ATOM 1561 O O . ALA A 1 206 ? 10.773 8.578 10.477 1 98.69 206 ALA A O 1
ATOM 1562 N N . GLU A 1 207 ? 9.852 10.539 11.141 1 98.19 207 GLU A N 1
ATOM 1563 C CA . GLU A 1 207 ? 8.547 9.93 11.383 1 98.19 207 GLU A CA 1
ATOM 1564 C C . GLU A 1 207 ? 8 9.281 10.117 1 98.19 207 GLU A C 1
ATOM 1566 O O . GLU A 1 207 ? 7.469 8.164 10.164 1 98.19 207 GLU A O 1
ATOM 1571 N N . GLN A 1 208 ? 8.102 9.945 8.961 1 98.31 208 GLN A N 1
ATOM 1572 C CA . GLN A 1 208 ? 7.664 9.414 7.676 1 98.31 208 GLN A CA 1
ATOM 1573 C C . GLN A 1 208 ? 8.43 8.148 7.32 1 98.31 208 GLN A C 1
ATOM 1575 O O . GLN A 1 208 ? 7.848 7.176 6.836 1 98.31 208 GLN A O 1
ATOM 1580 N N . LEU A 1 209 ? 9.734 8.18 7.512 1 98.69 209 LEU A N 1
ATOM 1581 C CA . LEU A 1 209 ? 10.578 7.039 7.164 1 98.69 209 LEU A CA 1
ATOM 1582 C C . LEU A 1 209 ? 10.234 5.828 8.023 1 98.69 209 LEU A C 1
ATOM 1584 O O . LEU A 1 209 ? 10.203 4.699 7.531 1 98.69 209 LEU A O 1
ATOM 1588 N N . LEU A 1 210 ? 10 6.051 9.312 1 98.56 210 LEU A N 1
ATOM 1589 C CA . LEU A 1 210 ? 9.641 4.965 10.219 1 98.56 210 LEU A CA 1
ATOM 1590 C C . LEU A 1 210 ? 8.273 4.391 9.852 1 98.56 210 LEU A C 1
ATOM 1592 O O . LEU A 1 210 ? 8.078 3.174 9.898 1 98.56 210 LEU A O 1
ATOM 1596 N N . HIS A 1 211 ? 7.367 5.289 9.523 1 98.38 211 HIS A N 1
ATOM 1597 C CA . HIS A 1 211 ? 6.066 4.84 9.039 1 98.38 211 HIS A CA 1
ATOM 1598 C C . HIS A 1 211 ? 6.211 3.971 7.797 1 98.38 211 HIS A C 1
ATOM 1600 O O . HIS A 1 211 ? 5.586 2.914 7.699 1 98.38 211 HIS A O 1
ATOM 1606 N N . THR A 1 212 ? 7.016 4.391 6.84 1 98.44 212 THR A N 1
ATOM 1607 C CA . THR A 1 212 ? 7.281 3.639 5.621 1 98.44 212 THR A CA 1
ATOM 1608 C C . THR A 1 212 ? 7.875 2.271 5.945 1 98.44 212 THR A C 1
ATOM 1610 O O . THR A 1 212 ? 7.531 1.272 5.312 1 98.44 212 THR A O 1
ATOM 1613 N N . GLN A 1 213 ? 8.789 2.258 6.914 1 98.44 213 GLN A N 1
ATOM 1614 C CA . GLN A 1 213 ? 9.398 1.003 7.34 1 98.44 213 GLN A CA 1
ATOM 1615 C C . GLN A 1 213 ? 8.344 0.015 7.832 1 98.44 213 GLN A C 1
ATOM 1617 O O . GLN A 1 213 ? 8.398 -1.172 7.504 1 98.44 213 GLN A O 1
ATOM 1622 N N . ARG A 1 214 ? 7.41 0.465 8.641 1 98.12 214 ARG A N 1
ATOM 1623 C CA . ARG A 1 214 ? 6.348 -0.405 9.141 1 98.12 214 ARG A CA 1
ATOM 1624 C C . ARG A 1 214 ? 5.508 -0.959 7.996 1 98.12 214 ARG A C 1
ATOM 1626 O O . ARG A 1 214 ? 5.117 -2.129 8.016 1 98.12 214 ARG A O 1
ATOM 1633 N N . ARG A 1 215 ? 5.238 -0.146 7.031 1 98.25 215 ARG A N 1
ATOM 1634 C CA . ARG A 1 215 ? 4.449 -0.594 5.887 1 98.25 215 ARG A CA 1
ATOM 1635 C C . ARG A 1 215 ? 5.219 -1.626 5.066 1 98.25 215 ARG A C 1
ATOM 1637 O O . ARG A 1 215 ? 4.648 -2.629 4.629 1 98.25 215 ARG A O 1
ATOM 1644 N N . LEU A 1 216 ? 6.5 -1.305 4.844 1 98.38 216 LEU A N 1
ATOM 1645 C CA . LEU A 1 216 ? 7.324 -2.232 4.078 1 98.38 216 LEU A CA 1
ATOM 1646 C C . LEU A 1 216 ? 7.414 -3.586 4.777 1 98.38 216 LEU A C 1
ATOM 1648 O O . LEU A 1 216 ? 7.395 -4.629 4.125 1 98.38 216 LEU A O 1
ATOM 1652 N N . LEU A 1 217 ? 7.566 -3.555 6.074 1 98.25 217 LEU A N 1
ATOM 1653 C CA . LEU A 1 217 ? 7.625 -4.793 6.844 1 98.25 217 LEU A CA 1
ATOM 1654 C C . LEU A 1 217 ? 6.336 -5.59 6.695 1 98.25 217 LEU A C 1
ATOM 1656 O O . LEU A 1 217 ? 6.367 -6.812 6.539 1 98.25 217 LEU A O 1
ATOM 1660 N N . HIS A 1 218 ? 5.215 -4.93 6.777 1 98 218 HIS A N 1
ATOM 1661 C CA . HIS A 1 218 ? 3.928 -5.594 6.598 1 98 218 HIS A CA 1
ATOM 1662 C C . HIS A 1 218 ? 3.801 -6.184 5.199 1 98 218 HIS A C 1
ATOM 1664 O O . HIS A 1 218 ? 3.277 -7.285 5.031 1 98 218 HIS A O 1
ATOM 1670 N N . THR A 1 219 ? 4.227 -5.383 4.207 1 98.25 219 THR A N 1
ATOM 1671 C CA . THR A 1 219 ? 4.223 -5.875 2.834 1 98.25 219 THR A CA 1
ATOM 1672 C C . THR A 1 219 ? 5.098 -7.117 2.699 1 98.25 219 THR A C 1
ATOM 1674 O O . THR A 1 219 ? 4.699 -8.102 2.068 1 98.25 219 THR A O 1
ATOM 1677 N N . TYR A 1 220 ? 6.305 -7.082 3.271 1 98.5 220 TYR A N 1
ATOM 1678 C CA . TYR A 1 220 ? 7.195 -8.242 3.277 1 98.5 220 TYR A CA 1
ATOM 1679 C C . TYR A 1 220 ? 6.504 -9.453 3.887 1 98.5 220 TYR A C 1
ATOM 1681 O O . TYR A 1 220 ? 6.535 -10.547 3.312 1 98.5 220 TYR A O 1
ATOM 1689 N N . ASP A 1 221 ? 5.887 -9.266 5.07 1 97.88 221 ASP A N 1
ATOM 1690 C CA . ASP A 1 221 ? 5.23 -10.375 5.762 1 97.88 221 ASP A CA 1
ATOM 1691 C C . ASP A 1 221 ? 4.098 -10.953 4.918 1 97.88 221 ASP A C 1
ATOM 1693 O O . ASP A 1 221 ? 3.84 -12.156 4.961 1 97.88 221 ASP A O 1
ATOM 1697 N N . GLY A 1 222 ? 3.422 -10.117 4.195 1 96.88 222 GLY A N 1
ATOM 1698 C CA . GLY A 1 222 ? 2.336 -10.562 3.338 1 96.88 222 GLY A CA 1
ATOM 1699 C C . GLY A 1 222 ? 2.805 -11.406 2.164 1 96.88 222 GLY A C 1
ATOM 1700 O O . GLY A 1 222 ? 2.102 -12.32 1.726 1 96.88 222 GLY A O 1
ATOM 1701 N N . MET A 1 223 ? 3.975 -11.07 1.602 1 96.94 223 MET A N 1
ATOM 1702 C CA . MET A 1 223 ? 4.465 -11.789 0.434 1 96.94 223 MET A CA 1
ATOM 1703 C C . MET A 1 223 ? 5.316 -12.984 0.853 1 96.94 223 MET A C 1
ATOM 1705 O O . MET A 1 223 ? 5.688 -13.812 0.017 1 96.94 223 MET A O 1
ATOM 1709 N N . ASN A 1 224 ? 5.609 -13.109 2.176 1 97.94 224 ASN A N 1
ATOM 1710 C CA . ASN A 1 224 ? 6.512 -14.141 2.67 1 97.94 224 ASN A CA 1
ATOM 1711 C C . ASN A 1 224 ? 5.801 -15.477 2.832 1 97.94 224 ASN A C 1
ATOM 1713 O O . ASN A 1 224 ? 5.852 -16.094 3.902 1 97.94 224 ASN A O 1
ATOM 1717 N N . THR A 1 225 ? 5.125 -15.984 1.807 1 98.12 225 THR A N 1
ATOM 1718 C CA . THR A 1 225 ? 4.477 -17.281 1.672 1 98.12 225 THR A CA 1
ATOM 1719 C C . THR A 1 225 ? 5.047 -18.047 0.483 1 98.12 225 THR A C 1
ATOM 1721 O O . THR A 1 225 ? 5.273 -17.484 -0.584 1 98.12 225 THR A O 1
ATOM 1724 N N . CYS A 1 226 ? 5.324 -19.328 0.638 1 98.5 226 CYS A N 1
ATOM 1725 C CA . CYS A 1 226 ? 6.086 -20.125 -0.323 1 98.5 226 CYS A CA 1
ATOM 1726 C C . CYS A 1 226 ? 5.164 -20.734 -1.371 1 98.5 226 CYS A C 1
ATOM 1728 O O . CYS A 1 226 ? 4.285 -21.531 -1.04 1 98.5 226 CYS A O 1
ATOM 1730 N N . PRO A 1 227 ? 5.422 -20.484 -2.631 1 98.31 227 PRO A N 1
ATOM 1731 C CA . PRO A 1 227 ? 4.617 -21.094 -3.688 1 98.31 227 PRO A CA 1
ATOM 1732 C C . PRO A 1 227 ? 5.004 -22.547 -3.949 1 98.31 227 PRO A C 1
ATOM 1734 O O . PRO A 1 227 ? 4.215 -23.312 -4.523 1 98.31 227 PRO A O 1
ATOM 1737 N N . LEU A 1 228 ? 6.141 -22.984 -3.578 1 98.12 228 LEU A N 1
ATOM 1738 C CA . LEU A 1 228 ? 6.715 -24.266 -3.99 1 98.12 228 LEU A CA 1
ATOM 1739 C C . LEU A 1 228 ? 5.855 -25.422 -3.51 1 98.12 228 LEU A C 1
ATOM 1741 O O . LEU A 1 228 ? 5.41 -25.438 -2.359 1 98.12 228 LEU A O 1
ATOM 1745 N N . GLY A 1 229 ? 5.637 -26.328 -4.406 1 96.44 229 GLY A N 1
ATOM 1746 C CA . GLY A 1 229 ? 4.824 -27.5 -4.105 1 96.44 229 GLY A CA 1
ATOM 1747 C C . GLY A 1 229 ? 3.383 -27.359 -4.559 1 96.44 229 GLY A C 1
ATOM 1748 O O . GLY A 1 229 ? 2.582 -28.281 -4.406 1 96.44 229 GLY A O 1
ATOM 1749 N N . ALA A 1 230 ? 3.078 -26.234 -5.211 1 96.06 230 ALA A N 1
ATOM 1750 C CA . ALA A 1 230 ? 1.721 -25.969 -5.676 1 96.06 230 ALA A CA 1
ATOM 1751 C C . ALA A 1 230 ? 1.489 -26.578 -7.059 1 96.06 230 ALA A C 1
ATOM 1753 O O . ALA A 1 230 ? 0.348 -26.672 -7.516 1 96.06 230 ALA A O 1
ATOM 1754 N N . GLY A 1 231 ? 2.557 -27.031 -7.703 1 95.38 231 GLY A N 1
ATOM 1755 C CA . GLY A 1 231 ? 2.42 -27.625 -9.023 1 95.38 231 GLY A CA 1
ATOM 1756 C C . GLY A 1 231 ? 2.07 -26.609 -10.102 1 95.38 231 GLY A C 1
ATOM 1757 O O . GLY A 1 231 ? 2.506 -25.469 -10.047 1 95.38 231 GLY A O 1
ATOM 1758 N N . ALA A 1 232 ? 1.398 -27.062 -11.094 1 92.69 232 ALA A N 1
ATOM 1759 C CA . ALA A 1 232 ? 1.06 -26.234 -12.25 1 92.69 232 ALA A CA 1
ATOM 1760 C C . ALA A 1 232 ? -0.096 -25.297 -11.922 1 92.69 232 ALA A C 1
ATOM 1762 O O . ALA A 1 232 ? -0.177 -24.188 -12.469 1 92.69 232 ALA A O 1
ATOM 1763 N N . MET A 1 233 ? -1.016 -25.734 -11.133 1 94.12 233 MET A N 1
ATOM 1764 C CA . MET A 1 233 ? -2.178 -24.906 -10.805 1 94.12 233 MET A CA 1
ATOM 1765 C C . MET A 1 233 ? -2.973 -25.516 -9.656 1 94.12 233 MET A C 1
ATOM 1767 O O . MET A 1 233 ? -3.262 -24.844 -8.664 1 94.12 233 MET A O 1
ATOM 1771 N N . ALA A 1 234 ? -3.283 -26.812 -9.789 1 95.38 234 ALA A N 1
ATOM 1772 C CA . ALA A 1 234 ? -4.273 -27.469 -8.938 1 95.38 234 ALA A CA 1
ATOM 1773 C C . ALA A 1 234 ? -3.604 -28.172 -7.75 1 95.38 234 ALA A C 1
ATOM 1775 O O . ALA A 1 234 ? -4.281 -28.719 -6.883 1 95.38 234 ALA A O 1
ATOM 1776 N N . GLY A 1 235 ? -2.326 -28.156 -7.625 1 94.75 235 GLY A N 1
ATOM 1777 C CA . GLY A 1 235 ? -1.567 -28.922 -6.652 1 94.75 235 GLY A CA 1
ATOM 1778 C C . GLY A 1 235 ? -0.788 -30.062 -7.273 1 94.75 235 GLY A C 1
ATOM 1779 O O . GLY A 1 235 ? -0.649 -30.141 -8.5 1 94.75 235 GLY A O 1
ATOM 1780 N N . GLN A 1 236 ? -0.196 -30.906 -6.398 1 94.69 236 GLN A N 1
ATOM 1781 C CA . GLN A 1 236 ? 0.662 -31.984 -6.859 1 94.69 236 GLN A CA 1
ATOM 1782 C C . GLN A 1 236 ? 0.188 -33.344 -6.312 1 94.69 236 GLN A C 1
ATOM 1784 O O . GLN A 1 236 ? -0.643 -33.375 -5.406 1 94.69 236 GLN A O 1
ATOM 1789 N N . GLU A 1 237 ? 0.663 -34.375 -6.969 1 94.81 237 GLU A N 1
ATOM 1790 C CA . GLU A 1 237 ? 0.165 -35.719 -6.684 1 94.81 237 GLU A CA 1
ATOM 1791 C C . GLU A 1 237 ? 1.043 -36.438 -5.652 1 94.81 237 GLU A C 1
ATOM 1793 O O . GLU A 1 237 ? 0.627 -37.406 -5.051 1 94.81 237 GLU A O 1
ATOM 1798 N N . LEU A 1 238 ? 2.234 -35.969 -5.426 1 95.38 238 LEU A N 1
ATOM 1799 C CA . LEU A 1 238 ? 3.104 -36.5 -4.387 1 95.38 238 LEU A CA 1
ATOM 1800 C C . LEU A 1 238 ? 2.885 -35.781 -3.064 1 95.38 238 LEU A C 1
ATOM 1802 O O . LEU A 1 238 ? 2.436 -34.625 -3.051 1 95.38 238 LEU A O 1
ATOM 1806 N N . PRO A 1 239 ? 3.135 -36.469 -1.972 1 94 239 PRO A N 1
ATOM 1807 C CA . PRO A 1 239 ? 2.936 -35.812 -0.668 1 94 239 PRO A CA 1
ATOM 1808 C C . PRO A 1 239 ? 4.066 -34.875 -0.298 1 94 239 PRO A C 1
ATOM 1810 O O . PRO A 1 239 ? 4.738 -35.062 0.719 1 94 239 PRO A O 1
ATOM 1813 N N . TRP A 1 240 ? 4.207 -33.844 -1.004 1 96.44 240 TRP A N 1
ATOM 1814 C CA . TRP A 1 240 ? 5.195 -32.812 -0.732 1 96.44 240 TRP A CA 1
ATOM 1815 C C . TRP A 1 240 ? 4.957 -32.188 0.635 1 96.44 240 TRP A C 1
ATOM 1817 O O . TRP A 1 240 ? 3.82 -31.859 0.989 1 96.44 240 TRP A O 1
ATOM 1827 N N . ASP A 1 241 ? 5.988 -32.062 1.528 1 97 241 ASP A N 1
ATOM 1828 C CA . ASP A 1 241 ? 5.902 -31.312 2.775 1 97 241 ASP A CA 1
ATOM 1829 C C . ASP A 1 241 ? 6.113 -29.812 2.533 1 97 241 ASP A C 1
ATOM 1831 O O . ASP A 1 241 ? 7.223 -29.297 2.701 1 97 241 ASP A O 1
ATOM 1835 N N . ARG A 1 242 ? 5.051 -29.156 2.211 1 97.44 242 ARG A N 1
ATOM 1836 C CA . ARG A 1 242 ? 5.137 -27.75 1.796 1 97.44 242 ARG A CA 1
ATOM 1837 C C . ARG A 1 242 ? 5.562 -26.859 2.959 1 97.44 242 ARG A C 1
ATOM 1839 O O . ARG A 1 242 ? 6.195 -25.828 2.754 1 97.44 242 ARG A O 1
ATOM 1846 N N . THR A 1 243 ? 5.195 -27.219 4.215 1 97.25 243 THR A N 1
ATOM 1847 C CA . THR A 1 243 ? 5.633 -26.484 5.391 1 97.25 243 THR A CA 1
ATOM 1848 C C . THR A 1 243 ? 7.148 -26.562 5.551 1 97.25 243 THR A C 1
ATOM 1850 O O . THR A 1 243 ? 7.809 -25.547 5.801 1 97.25 243 THR A O 1
ATOM 1853 N N . ARG A 1 244 ? 7.66 -27.781 5.414 1 97.25 244 ARG A N 1
ATOM 1854 C CA . ARG A 1 244 ? 9.102 -27.984 5.5 1 97.25 244 ARG A CA 1
ATOM 1855 C C . ARG A 1 244 ? 9.836 -27.234 4.395 1 97.25 244 ARG A C 1
ATOM 1857 O O . ARG A 1 244 ? 10.844 -26.578 4.648 1 97.25 244 ARG A O 1
ATOM 1864 N N . MET A 1 245 ? 9.328 -27.312 3.172 1 98.06 245 MET A N 1
ATOM 1865 C CA . MET A 1 245 ? 9.969 -26.625 2.045 1 98.06 245 MET A CA 1
ATOM 1866 C C . MET A 1 245 ? 9.961 -25.125 2.244 1 98.06 245 MET A C 1
ATOM 1868 O O . MET A 1 245 ? 10.945 -24.438 1.936 1 98.06 245 MET A O 1
ATOM 1872 N N . ALA A 1 246 ? 8.852 -24.562 2.76 1 98.44 246 ALA A N 1
ATOM 1873 C CA . ALA A 1 246 ? 8.781 -23.141 3.064 1 98.44 246 ALA A CA 1
ATOM 1874 C C . ALA A 1 246 ? 9.875 -22.734 4.051 1 98.44 246 ALA A C 1
ATOM 1876 O O . ALA A 1 246 ? 10.594 -21.75 3.816 1 98.44 246 ALA A O 1
ATOM 1877 N N . ARG A 1 247 ? 10 -23.484 5.117 1 97.69 247 ARG A N 1
ATOM 1878 C CA . ARG A 1 247 ? 11 -23.188 6.141 1 97.69 247 ARG A CA 1
ATOM 1879 C C . ARG A 1 247 ? 12.406 -23.266 5.559 1 97.69 247 ARG A C 1
ATOM 1881 O O . ARG A 1 247 ? 13.242 -22.406 5.84 1 97.69 247 ARG A O 1
ATOM 1888 N N . MET A 1 248 ? 12.688 -24.219 4.73 1 97.88 248 MET A N 1
ATOM 1889 C CA . MET A 1 248 ? 14 -24.438 4.137 1 97.88 248 MET A CA 1
ATOM 1890 C C . MET A 1 248 ? 14.391 -23.266 3.232 1 97.88 248 MET A C 1
ATOM 1892 O O . MET A 1 248 ? 15.578 -23 3.035 1 97.88 248 MET A O 1
ATOM 1896 N N . LEU A 1 249 ? 13.359 -22.609 2.717 1 98.38 249 LEU A N 1
ATOM 1897 C CA . LEU A 1 249 ? 13.633 -21.5 1.818 1 98.38 249 LEU A CA 1
ATOM 1898 C C . LEU A 1 249 ? 13.438 -20.156 2.529 1 98.38 249 LEU A C 1
ATOM 1900 O O . LEU A 1 249 ? 13.422 -19.109 1.89 1 98.38 249 LEU A O 1
ATOM 1904 N N . GLY A 1 250 ? 13.219 -20.172 3.832 1 97.62 250 GLY A N 1
ATOM 1905 C CA . GLY A 1 250 ? 13.164 -18.969 4.652 1 97.62 250 GLY A CA 1
ATOM 1906 C C . GLY A 1 250 ? 11.812 -18.281 4.609 1 97.62 250 GLY A C 1
ATOM 1907 O O . GLY A 1 250 ? 11.703 -17.094 4.922 1 97.62 250 GLY A O 1
ATOM 1908 N N . PHE A 1 251 ? 10.766 -18.969 4.129 1 98.38 251 PHE A N 1
ATOM 1909 C CA . PHE A 1 251 ? 9.406 -18.438 4.164 1 98.38 251 PHE A CA 1
ATOM 1910 C C . PHE A 1 251 ? 8.742 -18.75 5.504 1 98.38 251 PHE A C 1
ATOM 1912 O O . PHE A 1 251 ? 9.18 -19.641 6.23 1 98.38 251 PHE A O 1
ATOM 1919 N N . ASP A 1 252 ? 7.629 -18.016 5.801 1 96.94 252 ASP A N 1
ATOM 1920 C CA . ASP A 1 252 ? 6.883 -18.219 7.039 1 96.94 252 ASP A CA 1
ATOM 1921 C C . ASP A 1 252 ? 5.984 -19.438 6.941 1 96.94 252 ASP A C 1
ATOM 1923 O O . ASP A 1 252 ? 5.77 -20.141 7.938 1 96.94 252 ASP A O 1
ATOM 1927 N N . ARG A 1 253 ? 5.41 -19.688 5.754 1 97.31 253 ARG A N 1
ATOM 1928 C CA . ARG A 1 253 ? 4.41 -20.734 5.508 1 97.31 253 ARG A CA 1
ATOM 1929 C C . ARG A 1 253 ? 4.211 -20.953 4.016 1 97.31 253 ARG A C 1
ATOM 1931 O O . ARG A 1 253 ? 4.633 -20.141 3.195 1 97.31 253 ARG A O 1
ATOM 1938 N N . PRO A 1 254 ? 3.633 -22.094 3.676 1 97.75 254 PRO A N 1
ATOM 1939 C CA . PRO A 1 254 ? 3.227 -22.25 2.277 1 97.75 254 PRO A CA 1
ATOM 1940 C C . PRO A 1 254 ? 2.084 -21.312 1.892 1 97.75 254 PRO A C 1
ATOM 1942 O O . PRO A 1 254 ? 1.266 -20.953 2.74 1 97.75 254 PRO A O 1
ATOM 1945 N N . GLN A 1 255 ? 2.102 -20.781 0.649 1 97.12 255 GLN A N 1
ATOM 1946 C CA . GLN A 1 255 ? 0.884 -20.172 0.126 1 97.12 255 GLN A CA 1
ATOM 1947 C C . GLN A 1 255 ? -0.294 -21.141 0.209 1 97.12 255 GLN A C 1
ATOM 1949 O O . GLN A 1 255 ? -0.259 -22.219 -0.378 1 97.12 255 GLN A O 1
ATOM 1954 N N . PRO A 1 256 ? -1.35 -20.828 0.822 1 95.31 256 PRO A N 1
ATOM 1955 C CA . PRO A 1 256 ? -2.371 -21.797 1.222 1 95.31 256 PRO A CA 1
ATOM 1956 C C . PRO A 1 256 ? -3.197 -22.297 0.041 1 95.31 256 PRO A C 1
ATOM 1958 O O . PRO A 1 256 ? -3.91 -23.297 0.165 1 95.31 256 PRO A O 1
ATOM 1961 N N . ASN A 1 257 ? -3.246 -21.594 -1.054 1 96.75 257 ASN A N 1
ATOM 1962 C CA . ASN A 1 257 ? -3.982 -21.984 -2.252 1 96.75 257 ASN A CA 1
ATOM 1963 C C . ASN A 1 257 ? -3.051 -22.188 -3.443 1 96.75 257 ASN A C 1
ATOM 1965 O O . ASN A 1 257 ? -2.326 -21.266 -3.828 1 96.75 257 ASN A O 1
ATOM 1969 N N . ALA A 1 258 ? -3.117 -23.375 -4.004 1 96.62 258 ALA A N 1
ATOM 1970 C CA . ALA A 1 258 ? -2.189 -23.703 -5.082 1 96.62 258 ALA A CA 1
ATOM 1971 C C . ALA A 1 258 ? -2.398 -22.797 -6.289 1 96.62 258 ALA A C 1
ATOM 1973 O O . ALA A 1 258 ? -1.441 -22.453 -6.988 1 96.62 258 ALA A O 1
ATOM 1974 N N . LEU A 1 259 ? -3.619 -22.391 -6.574 1 97.19 259 LEU A N 1
ATOM 1975 C CA . LEU A 1 259 ? -3.879 -21.484 -7.68 1 97.19 259 LEU A CA 1
ATOM 1976 C C . LEU A 1 259 ? -3.229 -20.125 -7.43 1 97.19 259 LEU A C 1
ATOM 1978 O O . LEU A 1 259 ? -2.566 -19.578 -8.312 1 97.19 259 LEU A O 1
ATOM 1982 N N . THR A 1 260 ? -3.469 -19.625 -6.25 1 97.81 260 THR A N 1
ATOM 1983 C CA . THR A 1 260 ? -2.859 -18.344 -5.883 1 97.81 260 THR A CA 1
ATOM 1984 C C . THR A 1 260 ? -1.339 -18.422 -5.988 1 97.81 260 THR A C 1
ATOM 1986 O O . THR A 1 260 ? -0.694 -17.469 -6.43 1 97.81 260 THR A O 1
ATOM 1989 N N . ALA A 1 261 ? -0.789 -19.516 -5.629 1 97.5 261 ALA A N 1
ATOM 1990 C CA . ALA A 1 261 ? 0.659 -19.703 -5.633 1 97.5 261 ALA A CA 1
ATOM 1991 C C . ALA A 1 261 ? 1.241 -19.453 -7.023 1 97.5 261 ALA A C 1
ATOM 1993 O O . ALA A 1 261 ? 2.35 -18.922 -7.152 1 97.5 261 ALA A O 1
ATOM 1994 N N . VAL A 1 262 ? 0.499 -19.797 -8.047 1 96.62 262 VAL A N 1
ATOM 1995 C CA . VAL A 1 262 ? 1.102 -19.75 -9.375 1 96.62 262 VAL A CA 1
ATOM 1996 C C . VAL A 1 262 ? 0.487 -18.609 -10.188 1 96.62 262 VAL A C 1
ATOM 1998 O O . VAL A 1 262 ? 1.089 -18.141 -11.156 1 96.62 262 VAL A O 1
ATOM 2001 N N . ALA A 1 263 ? -0.705 -18.156 -9.828 1 96.94 263 ALA A N 1
ATOM 2002 C CA . ALA A 1 263 ? -1.418 -17.125 -10.594 1 96.94 263 ALA A CA 1
ATOM 2003 C C . ALA A 1 263 ? -1.053 -15.727 -10.117 1 96.94 263 ALA A C 1
ATOM 2005 O O . ALA A 1 263 ? -0.986 -14.789 -10.914 1 96.94 263 ALA A O 1
ATOM 2006 N N . SER A 1 264 ? -0.8 -15.609 -8.867 1 96.56 264 SER A N 1
ATOM 2007 C CA . SER A 1 264 ? -0.682 -14.289 -8.258 1 96.56 264 SER A CA 1
ATOM 2008 C C . SER A 1 264 ? 0.746 -13.758 -8.352 1 96.56 264 SER A C 1
ATOM 2010 O O . SER A 1 264 ? 1.705 -14.516 -8.172 1 96.56 264 SER A O 1
ATOM 2012 N N . ARG A 1 265 ? 0.871 -12.555 -8.734 1 97.44 265 ARG A N 1
ATOM 2013 C CA . ARG A 1 265 ? 2.09 -11.758 -8.594 1 97.44 265 ARG A CA 1
ATOM 2014 C C . ARG A 1 265 ? 1.815 -10.461 -7.852 1 97.44 265 ARG A C 1
ATOM 2016 O O . ARG A 1 265 ? 2.404 -9.422 -8.164 1 97.44 265 ARG A O 1
ATOM 2023 N N . ARG A 1 266 ? 0.915 -10.555 -6.883 1 95.81 266 ARG A N 1
ATOM 2024 C CA . ARG A 1 266 ? 0.512 -9.367 -6.145 1 95.81 266 ARG A CA 1
ATOM 2025 C C . ARG A 1 266 ? 1.695 -8.758 -5.395 1 95.81 266 ARG A C 1
ATOM 2027 O O . ARG A 1 266 ? 1.692 -7.566 -5.078 1 95.81 266 ARG A O 1
ATOM 2034 N N . TRP A 1 267 ? 2.73 -9.57 -5.074 1 97.38 267 TRP A N 1
ATOM 2035 C CA . TRP A 1 267 ? 3.889 -9.047 -4.359 1 97.38 267 TRP A CA 1
ATOM 2036 C C . TRP A 1 267 ? 4.516 -7.875 -5.113 1 97.38 267 TRP A C 1
ATOM 2038 O O . TRP A 1 267 ? 4.934 -6.891 -4.504 1 97.38 267 TRP A O 1
ATOM 2048 N N . SER A 1 268 ? 4.625 -7.973 -6.48 1 98.06 268 SER A N 1
ATOM 2049 C CA . SER A 1 268 ? 5.23 -6.898 -7.258 1 98.06 268 SER A CA 1
ATOM 2050 C C . SER A 1 268 ? 4.355 -5.648 -7.254 1 98.06 268 SER A C 1
ATOM 2052 O O . SER A 1 268 ? 4.867 -4.527 -7.164 1 98.06 268 SER A O 1
ATOM 2054 N N . ALA A 1 269 ? 3.014 -5.84 -7.297 1 98.19 269 ALA A N 1
ATOM 2055 C CA . ALA A 1 269 ? 2.088 -4.711 -7.246 1 98.19 269 ALA A CA 1
ATOM 2056 C C . ALA A 1 269 ? 2.131 -4.023 -5.887 1 98.19 269 ALA A C 1
ATOM 2058 O O . ALA A 1 269 ? 2.176 -2.793 -5.805 1 98.19 269 ALA A O 1
ATOM 2059 N N . GLU A 1 270 ? 2.117 -4.805 -4.844 1 98.5 270 GLU A N 1
ATOM 2060 C CA . GLU A 1 270 ? 2.141 -4.262 -3.486 1 98.5 270 GLU A CA 1
ATOM 2061 C C . GLU A 1 270 ? 3.469 -3.57 -3.191 1 98.5 270 GLU A C 1
ATOM 2063 O O . GLU A 1 270 ? 3.496 -2.496 -2.59 1 98.5 270 GLU A O 1
ATOM 2068 N N . ALA A 1 271 ? 4.559 -4.184 -3.611 1 98.38 271 ALA A N 1
ATOM 2069 C CA . ALA A 1 271 ? 5.867 -3.582 -3.383 1 98.38 271 ALA A CA 1
ATOM 2070 C C . ALA A 1 271 ? 6.008 -2.264 -4.141 1 98.38 271 ALA A C 1
ATOM 2072 O O . ALA A 1 271 ? 6.5 -1.275 -3.592 1 98.38 271 ALA A O 1
ATOM 2073 N N . THR A 1 272 ? 5.574 -2.256 -5.391 1 98.38 272 THR A N 1
ATOM 2074 C CA . THR A 1 272 ? 5.719 -1.032 -6.172 1 98.38 272 THR A CA 1
ATOM 2075 C C . THR A 1 272 ? 4.75 0.04 -5.68 1 98.38 272 THR A C 1
ATOM 2077 O O . THR A 1 272 ? 5.016 1.235 -5.82 1 98.38 272 THR A O 1
ATOM 2080 N N . ALA A 1 273 ? 3.617 -0.363 -5.102 1 98.38 273 ALA A N 1
ATOM 2081 C CA . ALA A 1 273 ? 2.754 0.614 -4.445 1 98.38 273 ALA A CA 1
ATOM 2082 C C . ALA A 1 273 ? 3.5 1.345 -3.332 1 98.38 273 ALA A C 1
ATOM 2084 O O . ALA A 1 273 ? 3.41 2.57 -3.215 1 98.38 273 ALA A O 1
ATOM 2085 N N . GLU A 1 274 ? 4.23 0.577 -2.531 1 98.56 274 GLU A N 1
ATOM 2086 C CA . GLU A 1 274 ? 5.02 1.172 -1.457 1 98.56 274 GLU A CA 1
ATOM 2087 C C . GLU A 1 274 ? 6.086 2.113 -2.01 1 98.56 274 GLU A C 1
ATOM 2089 O O . GLU A 1 274 ? 6.391 3.143 -1.402 1 98.56 274 GLU A O 1
ATOM 2094 N N . LEU A 1 275 ? 6.691 1.744 -3.207 1 98.5 275 LEU A N 1
ATOM 2095 C CA . LEU A 1 275 ? 7.676 2.619 -3.834 1 98.5 275 LEU A CA 1
ATOM 2096 C C . LEU A 1 275 ? 7.039 3.936 -4.262 1 98.5 275 LEU A C 1
ATOM 2098 O O . LEU A 1 275 ? 7.629 5.004 -4.09 1 98.5 275 LEU A O 1
ATOM 2102 N N . GLY A 1 276 ? 5.871 3.855 -4.875 1 98.19 276 GLY A N 1
ATOM 2103 C CA . GLY A 1 276 ? 5.16 5.062 -5.266 1 98.19 276 GLY A CA 1
ATOM 2104 C C . GLY A 1 276 ? 4.84 5.973 -4.094 1 98.19 276 GLY A C 1
ATOM 2105 O O . GLY A 1 276 ? 5.016 7.188 -4.184 1 98.19 276 GLY A O 1
ATOM 2106 N N . LEU A 1 277 ? 4.352 5.406 -2.998 1 98.44 277 LEU A N 1
ATOM 2107 C CA . LEU A 1 277 ? 4.047 6.156 -1.785 1 98.44 277 LEU A CA 1
ATOM 2108 C C . LEU A 1 277 ? 5.305 6.809 -1.22 1 98.44 277 LEU A C 1
ATOM 2110 O O . LEU A 1 277 ? 5.277 7.977 -0.819 1 98.44 277 LEU A O 1
ATOM 2114 N N . LEU A 1 278 ? 6.387 6.035 -1.196 1 98.12 278 LEU A N 1
ATOM 2115 C CA . LEU A 1 278 ? 7.676 6.562 -0.754 1 98.12 278 LEU A CA 1
ATOM 2116 C C . LEU A 1 278 ? 8.094 7.758 -1.604 1 98.12 278 LEU A C 1
ATOM 2118 O O . LEU A 1 278 ? 8.508 8.789 -1.069 1 98.12 278 LEU A O 1
ATOM 2122 N N . GLY A 1 279 ? 7.98 7.555 -2.934 1 98.06 279 GLY A N 1
ATOM 2123 C CA . GLY A 1 279 ? 8.375 8.617 -3.848 1 98.06 279 GLY A CA 1
ATOM 2124 C C . GLY A 1 279 ? 7.605 9.906 -3.627 1 98.06 279 GLY A C 1
ATOM 2125 O O . GLY A 1 279 ? 8.195 10.992 -3.619 1 98.06 279 GLY A O 1
ATOM 2126 N N . ALA A 1 280 ? 6.355 9.828 -3.449 1 97.44 280 ALA A N 1
ATOM 2127 C CA . ALA A 1 280 ? 5.531 11.008 -3.211 1 97.44 280 ALA A CA 1
ATOM 2128 C C . ALA A 1 280 ? 5.941 11.711 -1.919 1 97.44 280 ALA A C 1
ATOM 2130 O O . ALA A 1 280 ? 6.07 12.938 -1.887 1 97.44 280 ALA A O 1
ATOM 2131 N N . ALA A 1 281 ? 6.141 10.977 -0.887 1 97.44 281 ALA A N 1
ATOM 2132 C CA . ALA A 1 281 ? 6.52 11.547 0.404 1 97.44 281 ALA A CA 1
ATOM 2133 C C . ALA A 1 281 ? 7.875 12.242 0.32 1 97.44 281 ALA A C 1
ATOM 2135 O O . ALA A 1 281 ? 8.016 13.391 0.75 1 97.44 281 ALA A O 1
ATOM 2136 N N . LEU A 1 282 ? 8.852 11.562 -0.244 1 98.19 282 LEU A N 1
ATOM 2137 C CA . LEU A 1 282 ? 10.195 12.125 -0.328 1 98.19 282 LEU A CA 1
ATOM 2138 C C . LEU A 1 282 ? 10.211 13.359 -1.225 1 98.19 282 LEU A C 1
ATOM 2140 O O . LEU A 1 282 ? 10.969 14.297 -0.974 1 98.19 282 LEU A O 1
ATOM 2144 N N . SER A 1 283 ? 9.422 13.336 -2.271 1 97.75 283 SER A N 1
ATOM 2145 C CA . SER A 1 283 ? 9.398 14.469 -3.191 1 97.75 283 SER A CA 1
ATOM 2146 C C . SER A 1 283 ? 9.031 15.758 -2.469 1 97.75 283 SER A C 1
ATOM 2148 O O . SER A 1 283 ? 9.523 16.844 -2.82 1 97.75 283 SER A O 1
ATOM 2150 N N . ARG A 1 284 ? 8.203 15.68 -1.442 1 97.94 284 ARG A N 1
ATOM 2151 C CA . ARG A 1 284 ? 7.762 16.875 -0.725 1 97.94 284 ARG A CA 1
ATOM 2152 C C . ARG A 1 284 ? 8.883 17.438 0.144 1 97.94 284 ARG A C 1
ATOM 2154 O O . ARG A 1 284 ? 9.109 18.641 0.178 1 97.94 284 ARG A O 1
ATOM 2161 N N . PHE A 1 285 ? 9.617 16.578 0.803 1 98.19 285 PHE A N 1
ATOM 2162 C CA . PHE A 1 285 ? 10.742 17.016 1.608 1 98.19 285 PHE A CA 1
ATOM 2163 C C . PHE A 1 285 ? 11.852 17.578 0.723 1 98.19 285 PHE A C 1
ATOM 2165 O O . PHE A 1 285 ? 12.492 18.578 1.075 1 98.19 285 PHE A O 1
ATOM 2172 N N . VAL A 1 286 ? 12.062 16.953 -0.435 1 97.88 286 VAL A N 1
ATOM 2173 C CA . VAL A 1 286 ? 13.094 17.422 -1.359 1 97.88 286 VAL A CA 1
ATOM 2174 C C . VAL A 1 286 ? 12.672 18.766 -1.957 1 97.88 286 VAL A C 1
ATOM 2176 O O . VAL A 1 286 ? 13.516 19.625 -2.205 1 97.88 286 VAL A O 1
ATOM 2179 N N . THR A 1 287 ? 11.383 18.984 -2.164 1 97.56 287 THR A N 1
ATOM 2180 C CA . THR A 1 287 ? 10.883 20.281 -2.605 1 97.56 287 THR A CA 1
ATOM 2181 C C . THR A 1 287 ? 11.266 21.375 -1.607 1 97.56 287 THR A C 1
ATOM 2183 O O . THR A 1 287 ? 11.648 22.469 -2.002 1 97.56 287 THR A O 1
ATOM 2186 N N . ASP A 1 288 ? 11.18 21.094 -0.314 1 98 288 ASP A N 1
ATOM 2187 C CA . ASP A 1 288 ? 11.602 22.031 0.713 1 98 288 ASP A CA 1
ATOM 2188 C C . ASP A 1 288 ? 13.086 22.359 0.585 1 98 288 ASP A C 1
ATOM 2190 O O . ASP A 1 288 ? 13.477 23.531 0.607 1 98 288 ASP A O 1
ATOM 2194 N N . LEU A 1 289 ? 13.891 21.328 0.391 1 97.31 289 LEU A N 1
ATOM 2195 C CA . LEU A 1 289 ? 15.328 21.531 0.271 1 97.31 289 LEU A CA 1
ATOM 2196 C C . LEU A 1 289 ? 15.656 22.359 -0.963 1 97.31 289 LEU A C 1
ATOM 2198 O O . LEU A 1 289 ? 16.516 23.234 -0.911 1 97.31 289 LEU A O 1
ATOM 2202 N N . LEU A 1 290 ? 14.984 22.078 -2.049 1 95.75 290 LEU A N 1
ATOM 2203 C CA . LEU A 1 290 ? 15.172 22.828 -3.279 1 95.75 290 LEU A CA 1
ATOM 2204 C C . LEU A 1 290 ? 14.828 24.297 -3.074 1 95.75 290 LEU A C 1
ATOM 2206 O O . LEU A 1 290 ? 15.555 25.188 -3.52 1 95.75 290 LEU A O 1
ATOM 2210 N N . THR A 1 291 ? 13.742 24.547 -2.391 1 96.44 291 THR A N 1
ATOM 2211 C CA . THR A 1 291 ? 13.289 25.906 -2.115 1 96.44 291 THR A CA 1
ATOM 2212 C C . THR A 1 291 ? 14.273 26.625 -1.198 1 96.44 291 THR A C 1
ATOM 2214 O O . THR A 1 291 ? 14.688 27.75 -1.483 1 96.44 291 THR A O 1
ATOM 2217 N N . TRP A 1 292 ? 14.75 25.984 -0.18 1 97.06 292 TRP A N 1
ATOM 2218 C CA . TRP A 1 292 ? 15.641 26.547 0.82 1 97.06 292 TRP A CA 1
ATOM 2219 C C . TRP A 1 292 ? 17.031 26.797 0.236 1 97.06 292 TRP A C 1
ATOM 2221 O O . TRP A 1 292 ? 17.766 27.672 0.716 1 97.06 292 TRP A O 1
ATOM 2231 N N . GLY A 1 293 ? 17.375 26.047 -0.759 1 94.81 293 GLY A N 1
ATOM 2232 C CA . GLY A 1 293 ? 18.656 26.219 -1.426 1 94.81 293 GLY A CA 1
ATOM 2233 C C . GLY A 1 293 ? 18.641 27.312 -2.473 1 94.81 293 GLY A C 1
ATOM 2234 O O . GLY A 1 293 ? 19.703 27.719 -2.965 1 94.81 293 GLY A O 1
ATOM 2235 N N . GLY A 1 294 ? 17.5 27.828 -2.826 1 92.5 294 GLY A N 1
ATOM 2236 C CA . GLY A 1 294 ? 17.391 28.906 -3.807 1 92.5 294 GLY A CA 1
ATOM 2237 C C . GLY A 1 294 ? 17.969 30.219 -3.326 1 92.5 294 GLY A C 1
ATOM 2238 O O . GLY A 1 294 ? 18.094 30.438 -2.121 1 92.5 294 GLY A O 1
ATOM 2239 N N . SER A 1 295 ? 18.25 31.078 -4.215 1 90.06 295 SER A N 1
ATOM 2240 C CA . SER A 1 295 ? 18.969 32.312 -3.93 1 90.06 295 SER A CA 1
ATOM 2241 C C . SER A 1 295 ? 18.156 33.219 -3.029 1 90.06 295 SER A C 1
ATOM 2243 O O . SER A 1 295 ? 18.719 34 -2.24 1 90.06 295 SER A O 1
ATOM 2245 N N . GLU A 1 296 ? 16.828 33.156 -3.145 1 90.56 296 GLU A N 1
ATOM 2246 C CA . GLU A 1 296 ? 16 34.062 -2.367 1 90.56 296 GLU A CA 1
ATOM 2247 C C . GLU A 1 296 ? 15.906 33.625 -0.91 1 90.56 296 GLU A C 1
ATOM 2249 O O . GLU A 1 296 ? 15.711 34.438 -0.016 1 90.56 296 GLU A O 1
ATOM 2254 N N . TYR A 1 297 ? 15.961 32.312 -0.601 1 95.5 297 TYR A N 1
ATOM 2255 C CA . TYR A 1 297 ? 15.93 31.812 0.763 1 95.5 297 TYR A CA 1
ATOM 2256 C C . TYR A 1 297 ? 17.328 31.703 1.338 1 95.5 297 TYR A C 1
ATOM 2258 O O . TYR A 1 297 ? 17.688 32.406 2.279 1 95.5 297 TYR A O 1
ATOM 2266 N N . GLY A 1 298 ? 18.203 30.828 0.667 1 96.38 298 GLY A N 1
ATOM 2267 C CA . GLY A 1 298 ? 19.578 30.641 1.08 1 96.38 298 GLY A CA 1
ATOM 2268 C C . GLY A 1 298 ? 19.719 30.016 2.451 1 96.38 298 GLY A C 1
ATOM 2269 O O . GLY A 1 298 ? 20.625 30.344 3.207 1 96.38 298 GLY A O 1
ATOM 2270 N N . PHE A 1 299 ? 18.812 29.156 2.865 1 97.75 299 PHE A N 1
ATOM 2271 C CA . PHE A 1 299 ? 18.812 28.547 4.191 1 97.75 299 PHE A CA 1
ATOM 2272 C C . PHE A 1 299 ? 19.828 27.406 4.262 1 97.75 299 PHE A C 1
ATOM 2274 O O . PHE A 1 299 ? 20.25 27.016 5.348 1 97.75 299 PHE A O 1
ATOM 2281 N N . ILE A 1 300 ? 20.203 26.812 3.076 1 97.56 300 ILE A N 1
ATOM 2282 C CA . ILE A 1 300 ? 21.078 25.641 3.102 1 97.56 300 ILE A CA 1
ATOM 2283 C C . ILE A 1 300 ? 22.188 25.812 2.068 1 97.56 300 ILE A C 1
ATOM 2285 O O . ILE A 1 300 ? 22.062 26.625 1.148 1 97.56 300 ILE A O 1
ATOM 2289 N N . GLU A 1 301 ? 23.266 25.078 2.297 1 96.12 301 GLU A N 1
ATOM 2290 C CA . GLU A 1 301 ? 24.391 24.953 1.374 1 96.12 301 GLU A CA 1
ATOM 2291 C C . GLU A 1 301 ? 24.859 23.5 1.258 1 96.12 301 GLU A C 1
ATOM 2293 O O . GLU A 1 301 ? 24.984 22.797 2.266 1 96.12 301 GLU A O 1
ATOM 2298 N N . LEU A 1 302 ? 25 23.094 0.055 1 95.06 302 LEU A N 1
ATOM 2299 C CA . LEU A 1 302 ? 25.562 21.766 -0.185 1 95.06 302 LEU A CA 1
ATOM 2300 C C . LEU A 1 302 ? 27.047 21.859 -0.481 1 95.06 302 LEU A C 1
ATOM 2302 O O . LEU A 1 302 ? 27.531 22.875 -0.991 1 95.06 302 LEU A O 1
ATOM 2306 N N . PRO A 1 303 ? 27.766 20.781 -0.144 1 94.31 303 PRO A N 1
ATOM 2307 C CA . PRO A 1 303 ? 29.188 20.797 -0.521 1 94.31 303 PRO A CA 1
ATOM 2308 C C . PRO A 1 303 ? 29.391 20.812 -2.033 1 94.31 303 PRO A C 1
ATOM 2310 O O . PRO A 1 303 ? 28.484 20.453 -2.789 1 94.31 303 PRO A O 1
ATOM 2313 N N . ASP A 1 304 ? 30.562 21.109 -2.463 1 91.06 304 ASP A N 1
ATOM 2314 C CA . ASP A 1 304 ? 30.859 21.328 -3.873 1 91.06 304 ASP A CA 1
ATOM 2315 C C . ASP A 1 304 ? 30.688 20.047 -4.684 1 91.06 304 ASP A C 1
ATOM 2317 O O . ASP A 1 304 ? 30.234 20.094 -5.832 1 91.06 304 ASP A O 1
ATOM 2321 N N . ASP A 1 305 ? 31 18.969 -4.145 1 92 305 ASP A N 1
ATOM 2322 C CA . ASP A 1 305 ? 30.953 17.719 -4.902 1 92 305 ASP A CA 1
ATOM 2323 C C . ASP A 1 305 ? 29.531 17.188 -5.027 1 92 305 ASP A C 1
ATOM 2325 O O . ASP A 1 305 ? 29.266 16.234 -5.754 1 92 305 ASP A O 1
ATOM 2329 N N . LEU A 1 306 ? 28.578 17.812 -4.348 1 93.5 306 LEU A N 1
ATOM 2330 C CA . LEU A 1 306 ? 27.156 17.516 -4.547 1 93.5 306 LEU A CA 1
ATOM 2331 C C . LEU A 1 306 ? 26.469 18.672 -5.262 1 93.5 306 LEU A C 1
ATOM 2333 O O . LEU A 1 306 ? 25.234 18.75 -5.262 1 93.5 306 LEU A O 1
ATOM 2337 N N . SER A 1 307 ? 27.297 19.562 -5.801 1 90.31 307 SER A N 1
ATOM 2338 C CA . SER A 1 307 ? 26.75 20.75 -6.445 1 90.31 307 SER A CA 1
ATOM 2339 C C . SER A 1 307 ? 27.156 20.812 -7.914 1 90.31 307 SER A C 1
ATOM 2341 O O . SER A 1 307 ? 27.906 19.969 -8.398 1 90.31 307 SER A O 1
ATOM 2343 N N . GLY A 1 308 ? 26.438 21.641 -8.641 1 83.62 308 GLY A N 1
ATOM 2344 C CA . GLY A 1 308 ? 26.734 21.938 -10.031 1 83.62 308 GLY A CA 1
ATOM 2345 C C . GLY A 1 308 ? 27.031 23.406 -10.281 1 83.62 308 GLY A C 1
ATOM 2346 O O . GLY A 1 308 ? 26.844 24.234 -9.398 1 83.62 308 GLY A O 1
ATOM 2347 N N . ILE A 1 309 ? 27.641 23.719 -11.484 1 78.69 309 ILE A N 1
ATOM 2348 C CA . ILE A 1 309 ? 27.953 25.094 -11.859 1 78.69 309 ILE A CA 1
ATOM 2349 C C . ILE A 1 309 ? 27.203 25.469 -13.133 1 78.69 309 ILE A C 1
ATOM 2351 O O . ILE A 1 309 ? 26.578 24.625 -13.758 1 78.69 309 ILE A O 1
ATOM 2355 N N . SER A 1 310 ? 27.031 26.781 -13.242 1 69.62 310 SER A N 1
ATOM 2356 C CA . SER A 1 310 ? 26.672 27.281 -14.562 1 69.62 310 SER A CA 1
ATOM 2357 C C . SER A 1 310 ? 27.906 27.641 -15.375 1 69.62 310 SER A C 1
ATOM 2359 O O . SER A 1 310 ? 28.828 28.297 -14.867 1 69.62 310 SER A O 1
ATOM 2361 N N . SER A 1 311 ? 28 27.203 -16.531 1 72.25 311 SER A N 1
ATOM 2362 C CA . SER A 1 311 ? 29.141 27.469 -17.406 1 72.25 311 SER A CA 1
ATOM 2363 C C . SER A 1 311 ? 29.219 28.953 -17.766 1 72.25 311 SER A C 1
ATOM 2365 O O . SER A 1 311 ? 30.297 29.484 -18 1 72.25 311 SER A O 1
ATOM 2367 N N . ALA A 1 312 ? 28.094 29.594 -17.703 1 72.75 312 ALA A N 1
ATOM 2368 C CA . ALA A 1 312 ? 28.031 30.953 -18.219 1 72.75 312 ALA A CA 1
ATOM 2369 C C . ALA A 1 312 ? 27.969 31.953 -17.062 1 72.75 312 ALA A C 1
ATOM 2371 O O . ALA A 1 312 ? 28.312 33.125 -17.234 1 72.75 312 ALA A O 1
ATOM 2372 N N . MET A 1 313 ? 27.578 31.516 -15.906 1 77.19 313 MET A N 1
ATOM 2373 C CA . MET A 1 313 ? 27.359 32.406 -14.773 1 77.19 313 MET A CA 1
ATOM 2374 C C . MET A 1 313 ? 28.156 31.953 -13.555 1 77.19 313 MET A C 1
ATOM 2376 O O . MET A 1 313 ? 27.641 31.219 -12.711 1 77.19 313 MET A O 1
ATOM 2380 N N . PRO A 1 314 ? 29.359 32.438 -13.422 1 73.69 314 PRO A N 1
ATOM 2381 C CA . PRO A 1 314 ? 30.297 31.938 -12.422 1 73.69 314 PRO A CA 1
ATOM 2382 C C . PRO A 1 314 ? 29.781 32.094 -10.992 1 73.69 314 PRO A C 1
ATOM 2384 O O . PRO A 1 314 ? 30.219 31.359 -10.102 1 73.69 314 PRO A O 1
ATOM 2387 N N . GLN A 1 315 ? 28.812 32.969 -10.75 1 76 315 GLN A N 1
ATOM 2388 C CA . GLN A 1 315 ? 28.344 33.188 -9.398 1 76 315 GLN A CA 1
ATOM 2389 C C . GLN A 1 315 ? 27.297 32.125 -9 1 76 315 GLN A C 1
ATOM 2391 O O . GLN A 1 315 ? 26.953 32.031 -7.82 1 76 315 GLN A O 1
ATOM 2396 N N . LYS A 1 316 ? 26.922 31.453 -10.031 1 81.38 316 LYS A N 1
ATOM 2397 C CA . LYS A 1 316 ? 25.75 30.625 -9.781 1 81.38 316 LYS A CA 1
ATOM 2398 C C . LYS A 1 316 ? 26.141 29.219 -9.328 1 81.38 316 LYS A C 1
ATOM 2400 O O . LYS A 1 316 ? 26.859 28.516 -10.047 1 81.38 316 LYS A O 1
ATOM 2405 N N . LYS A 1 317 ? 25.875 28.812 -8.102 1 84.75 317 LYS A N 1
ATOM 2406 C CA . LYS A 1 317 ? 25.984 27.453 -7.59 1 84.75 317 LYS A CA 1
ATOM 2407 C C . LYS A 1 317 ? 24.625 26.75 -7.621 1 84.75 317 LYS A C 1
ATOM 2409 O O . LYS A 1 317 ? 23.672 27.188 -6.973 1 84.75 317 LYS A O 1
ATOM 2414 N N . ASN A 1 318 ? 24.562 25.641 -8.359 1 87.06 318 ASN A N 1
ATOM 2415 C CA . ASN A 1 318 ? 23.312 24.906 -8.555 1 87.06 318 ASN A CA 1
ATOM 2416 C C . ASN A 1 318 ? 23.297 23.594 -7.762 1 87.06 318 ASN A C 1
ATOM 2418 O O . ASN A 1 318 ? 24.359 23.078 -7.387 1 87.06 318 ASN A O 1
ATOM 2422 N N . TYR A 1 319 ? 22.141 23.109 -7.465 1 93.06 319 TYR A N 1
ATOM 2423 C CA . TYR A 1 319 ? 22 21.828 -6.781 1 93.06 319 TYR A CA 1
ATOM 2424 C C . TYR A 1 319 ? 21.25 20.828 -7.648 1 93.06 319 TYR A C 1
ATOM 2426 O O . TYR A 1 319 ? 20.172 20.359 -7.277 1 93.06 319 TYR A O 1
ATOM 2434 N N . PRO A 1 320 ? 21.828 20.406 -8.766 1 90.88 320 PRO A N 1
ATOM 2435 C CA . PRO A 1 320 ? 21.156 19.469 -9.672 1 90.88 320 PRO A CA 1
ATOM 2436 C C . PRO A 1 320 ? 20.844 18.125 -9.016 1 90.88 320 PRO A C 1
ATOM 2438 O O . PRO A 1 320 ? 19.922 17.422 -9.422 1 90.88 320 PRO A O 1
ATOM 2441 N N . VAL A 1 321 ? 21.594 17.781 -8.031 1 94 321 VAL A N 1
ATOM 2442 C CA . VAL A 1 321 ? 21.375 16.531 -7.34 1 94 321 VAL A CA 1
ATOM 2443 C C . VAL A 1 321 ? 19.969 16.5 -6.75 1 94 321 VAL A C 1
ATOM 2445 O O . VAL A 1 321 ? 19.297 15.469 -6.762 1 94 321 VAL A O 1
ATOM 2448 N N . LEU A 1 322 ? 19.484 17.625 -6.195 1 96.5 322 LEU A N 1
ATOM 2449 C CA . LEU A 1 322 ? 18.141 17.703 -5.645 1 96.5 322 LEU A CA 1
ATOM 2450 C C . LEU A 1 322 ? 17.094 17.578 -6.746 1 96.5 322 LEU A C 1
ATOM 2452 O O . LEU A 1 322 ? 16.062 16.938 -6.555 1 96.5 322 LEU A O 1
ATOM 2456 N N . GLU A 1 323 ? 17.406 18.172 -7.93 1 94.12 323 GLU A N 1
ATOM 2457 C CA . GLU A 1 323 ? 16.516 18.016 -9.078 1 94.12 323 GLU A CA 1
ATOM 2458 C C . GLU A 1 323 ? 16.422 16.562 -9.516 1 94.12 323 GLU A C 1
ATOM 2460 O O . GLU A 1 323 ? 15.336 16.078 -9.844 1 94.12 323 GLU A O 1
ATOM 2465 N N . ARG A 1 324 ? 17.531 15.969 -9.516 1 93.12 324 ARG A N 1
ATOM 2466 C CA . ARG A 1 324 ? 17.578 14.57 -9.922 1 93.12 324 ARG A CA 1
ATOM 2467 C C . ARG A 1 324 ? 16.828 13.68 -8.93 1 93.12 324 ARG A C 1
ATOM 2469 O O . ARG A 1 324 ? 16.062 12.797 -9.328 1 93.12 324 ARG A O 1
ATOM 2476 N N . ILE A 1 325 ? 17.078 13.867 -7.637 1 96 325 ILE A N 1
ATOM 2477 C CA . ILE A 1 325 ? 16.406 13.078 -6.609 1 96 325 ILE A CA 1
ATOM 2478 C C . ILE A 1 325 ? 14.898 13.242 -6.75 1 96 325 ILE A C 1
ATOM 2480 O O . ILE A 1 325 ? 14.172 12.25 -6.848 1 96 325 ILE A O 1
ATOM 2484 N N . ARG A 1 326 ? 14.375 14.484 -6.762 1 95.81 326 ARG A N 1
ATOM 2485 C CA . ARG A 1 326 ? 12.938 14.727 -6.859 1 95.81 326 ARG A CA 1
ATOM 2486 C C . ARG A 1 326 ? 12.375 14.156 -8.148 1 95.81 326 ARG A C 1
ATOM 2488 O O . ARG A 1 326 ? 11.281 13.578 -8.156 1 95.81 326 ARG A O 1
ATOM 2495 N N . GLY A 1 327 ? 13.125 14.352 -9.312 1 94.06 327 GLY A N 1
ATOM 2496 C CA . GLY A 1 327 ? 12.703 13.82 -10.594 1 94.06 327 GLY A CA 1
ATOM 2497 C C . GLY A 1 327 ? 12.562 12.305 -10.594 1 94.06 327 GLY A C 1
ATOM 2498 O O . GLY A 1 327 ? 11.602 11.766 -11.156 1 94.06 327 GLY A O 1
ATOM 2499 N N . ARG A 1 328 ? 13.438 11.633 -9.945 1 94.31 328 ARG A N 1
ATOM 2500 C CA . ARG A 1 328 ? 13.438 10.172 -9.906 1 94.31 328 ARG A CA 1
ATOM 2501 C C . ARG A 1 328 ? 12.219 9.648 -9.156 1 94.31 328 ARG A C 1
ATOM 2503 O O . ARG A 1 328 ? 11.734 8.547 -9.438 1 94.31 328 ARG A O 1
ATOM 2510 N N . THR A 1 329 ? 11.711 10.391 -8.164 1 95.69 329 THR A N 1
ATOM 2511 C CA . THR A 1 329 ? 10.555 9.953 -7.387 1 95.69 329 THR A CA 1
ATOM 2512 C C . THR A 1 329 ? 9.336 9.797 -8.289 1 95.69 329 THR A C 1
ATOM 2514 O O . THR A 1 329 ? 8.422 9.023 -7.977 1 95.69 329 THR A O 1
ATOM 2517 N N . ALA A 1 330 ? 9.266 10.508 -9.414 1 93.75 330 ALA A N 1
ATOM 2518 C CA . ALA A 1 330 ? 8.148 10.406 -10.344 1 93.75 330 ALA A CA 1
ATOM 2519 C C . ALA A 1 330 ? 8.078 9.016 -10.969 1 93.75 330 ALA A C 1
ATOM 2521 O O . ALA A 1 330 ? 6.992 8.477 -11.188 1 93.75 330 ALA A O 1
ATOM 2522 N N . HIS A 1 331 ? 9.234 8.469 -11.281 1 94.69 331 HIS A N 1
ATOM 2523 C CA . HIS A 1 331 ? 9.297 7.156 -11.922 1 94.69 331 HIS A CA 1
ATOM 2524 C C . HIS A 1 331 ? 8.711 6.074 -11.016 1 94.69 331 HIS A C 1
ATOM 2526 O O . HIS A 1 331 ? 8.148 5.094 -11.508 1 94.69 331 HIS A O 1
ATOM 2532 N N . LEU A 1 332 ? 8.859 6.23 -9.727 1 96.56 332 LEU A N 1
ATOM 2533 C CA . LEU A 1 332 ? 8.406 5.211 -8.789 1 96.56 332 LEU A CA 1
ATOM 2534 C C . LEU A 1 332 ? 6.898 5.012 -8.875 1 96.56 332 LEU A C 1
ATOM 2536 O O . LEU A 1 332 ? 6.414 3.877 -8.852 1 96.56 332 LEU A O 1
ATOM 2540 N N . GLY A 1 333 ? 6.105 6.145 -8.961 1 95.56 333 GLY A N 1
ATOM 2541 C CA . GLY A 1 333 ? 4.676 6.02 -9.195 1 95.56 333 GLY A CA 1
ATOM 2542 C C . GLY A 1 333 ? 4.34 5.414 -10.539 1 95.56 333 GLY A C 1
ATOM 2543 O O . GLY A 1 333 ? 3.393 4.633 -10.656 1 95.56 333 GLY A O 1
ATOM 2544 N N . ALA A 1 334 ? 5.105 5.746 -11.539 1 94.69 334 ALA A N 1
ATOM 2545 C CA . ALA A 1 334 ? 4.887 5.23 -12.891 1 94.69 334 ALA A CA 1
ATOM 2546 C C . ALA A 1 334 ? 5.117 3.721 -12.945 1 94.69 334 ALA A C 1
ATOM 2548 O O . ALA A 1 334 ? 4.387 2.998 -13.625 1 94.69 334 ALA A O 1
ATOM 2549 N N . PHE A 1 335 ? 6.133 3.262 -12.258 1 96.94 335 PHE A N 1
ATOM 2550 C CA . PHE A 1 335 ? 6.41 1.831 -12.227 1 96.94 335 PHE A CA 1
ATOM 2551 C C . PHE A 1 335 ? 5.258 1.067 -11.586 1 96.94 335 PHE A C 1
ATOM 2553 O O . PHE A 1 335 ? 4.938 -0.048 -12.008 1 96.94 335 PHE A O 1
ATOM 2560 N N . HIS A 1 336 ? 4.613 1.63 -10.516 1 97.56 336 HIS A N 1
ATOM 2561 C CA . HIS A 1 336 ? 3.447 0.991 -9.922 1 97.56 336 HIS A CA 1
ATOM 2562 C C . HIS A 1 336 ? 2.301 0.893 -10.93 1 97.56 336 HIS A C 1
ATOM 2564 O O . HIS A 1 336 ? 1.658 -0.153 -11.039 1 97.56 336 HIS A O 1
ATOM 2570 N N . THR A 1 337 ? 2.057 1.985 -11.633 1 95.56 337 THR A N 1
ATOM 2571 C CA . THR A 1 337 ? 1.01 1.983 -12.648 1 95.56 337 THR A CA 1
ATOM 2572 C C . THR A 1 337 ? 1.289 0.925 -13.711 1 95.56 337 THR A C 1
ATOM 2574 O O . THR A 1 337 ? 0.375 0.226 -14.156 1 95.56 337 THR A O 1
ATOM 2577 N N . ASP A 1 338 ? 2.529 0.778 -14.125 1 94.81 338 ASP A N 1
ATOM 2578 C CA . ASP A 1 338 ? 2.963 -0.209 -15.109 1 94.81 338 ASP A CA 1
ATOM 2579 C C . ASP A 1 338 ? 2.611 -1.625 -14.656 1 94.81 338 ASP A C 1
ATOM 2581 O O . ASP A 1 338 ? 1.982 -2.381 -15.406 1 94.81 338 ASP A O 1
ATOM 2585 N N . VAL A 1 339 ? 2.955 -1.973 -13.43 1 96.88 339 VAL A N 1
ATOM 2586 C CA . VAL A 1 339 ? 2.713 -3.305 -12.883 1 96.88 339 VAL A CA 1
ATOM 2587 C C . VAL A 1 339 ? 1.21 -3.551 -12.773 1 96.88 339 VAL A C 1
ATOM 2589 O O . VAL A 1 339 ? 0.724 -4.629 -13.117 1 96.88 339 VAL A O 1
ATOM 2592 N N . LEU A 1 340 ? 0.495 -2.568 -12.273 1 95.81 340 LEU A N 1
ATOM 2593 C CA . LEU A 1 340 ? -0.946 -2.691 -12.078 1 95.81 340 LEU A CA 1
ATOM 2594 C C . LEU A 1 340 ? -1.648 -2.963 -13.406 1 95.81 340 LEU A C 1
ATOM 2596 O O . LEU A 1 340 ? -2.498 -3.854 -13.492 1 95.81 340 LEU A O 1
ATOM 2600 N N . LEU A 1 341 ? -1.299 -2.27 -14.461 1 93.5 341 LEU A N 1
ATOM 2601 C CA . LEU A 1 341 ? -1.912 -2.418 -15.773 1 93.5 341 LEU A CA 1
ATOM 2602 C C . LEU A 1 341 ? -1.569 -3.771 -16.391 1 93.5 341 LEU A C 1
ATOM 2604 O O . LEU A 1 341 ? -2.393 -4.367 -17.078 1 93.5 341 LEU A O 1
ATOM 2608 N N . GLY A 1 342 ? -0.414 -4.203 -16.109 1 95 342 GLY A N 1
ATOM 2609 C CA . GLY A 1 342 ? 0.018 -5.488 -16.641 1 95 342 GLY A CA 1
ATOM 2610 C C . GLY A 1 342 ? -0.731 -6.66 -16.031 1 95 342 GLY A C 1
ATOM 2611 O O . GLY A 1 342 ? -0.835 -7.723 -16.641 1 95 342 GLY A O 1
ATOM 2612 N N . GLN A 1 343 ? -1.226 -6.492 -14.836 1 95.62 343 GLN A N 1
ATOM 2613 C CA . GLN A 1 343 ? -1.898 -7.594 -14.156 1 95.62 343 GLN A CA 1
ATOM 2614 C C . GLN A 1 343 ? -3.412 -7.504 -14.328 1 95.62 343 GLN A C 1
ATOM 2616 O O . GLN A 1 343 ? -4.098 -8.531 -14.383 1 95.62 343 GLN A O 1
ATOM 2621 N N . ARG A 1 344 ? -3.914 -6.297 -14.469 1 94.44 344 ARG A N 1
ATOM 2622 C CA . ARG A 1 344 ? -5.363 -6.113 -14.508 1 94.44 344 ARG A CA 1
ATOM 2623 C C . ARG A 1 344 ? -5.949 -6.691 -15.797 1 94.44 344 ARG A C 1
ATOM 2625 O O . ARG A 1 344 ? -5.273 -6.734 -16.828 1 94.44 344 ARG A O 1
ATOM 2632 N N . ASN A 1 345 ? -7.215 -7.164 -15.727 1 93.06 345 ASN A N 1
ATOM 2633 C CA . ASN A 1 345 ? -8.023 -7.652 -16.844 1 93.06 345 ASN A CA 1
ATOM 2634 C C . ASN A 1 345 ? -7.457 -8.945 -17.422 1 93.06 345 ASN A C 1
ATOM 2636 O O . ASN A 1 345 ? -7.656 -9.234 -18.609 1 93.06 345 ASN A O 1
ATOM 2640 N N . THR A 1 346 ? -6.688 -9.68 -16.609 1 94.88 346 THR A N 1
ATOM 2641 C CA . THR A 1 346 ? -6.223 -11.008 -16.969 1 94.88 346 THR A CA 1
ATOM 2642 C C . THR A 1 346 ? -6.949 -12.078 -16.172 1 94.88 346 THR A C 1
ATOM 2644 O O . THR A 1 346 ? -7.43 -11.812 -15.062 1 94.88 346 THR A O 1
ATOM 2647 N N . PRO A 1 347 ? -7.074 -13.289 -16.75 1 95 347 PRO A N 1
ATOM 2648 C CA . PRO A 1 347 ? -7.609 -14.375 -15.914 1 95 347 PRO A CA 1
ATOM 2649 C C . PRO A 1 347 ? -6.723 -14.672 -14.711 1 95 347 PRO A C 1
ATOM 2651 O O . PRO A 1 347 ? -5.508 -14.453 -14.758 1 95 347 PRO A O 1
ATOM 2654 N N . PHE A 1 348 ? -7.344 -15.102 -13.602 1 95.62 348 PHE A N 1
ATOM 2655 C CA . PHE A 1 348 ? -6.562 -15.469 -12.43 1 95.62 348 PHE A CA 1
ATOM 2656 C C . PHE A 1 348 ? -5.992 -16.875 -12.578 1 95.62 348 PHE A C 1
ATOM 2658 O O . PHE A 1 348 ? -6.477 -17.812 -11.945 1 95.62 348 PHE A O 1
ATOM 2665 N N . CYS A 1 349 ? -5.008 -17 -13.32 1 94.12 349 CYS A N 1
ATOM 2666 C CA . CYS A 1 349 ? -4.246 -18.219 -13.617 1 94.12 349 CYS A CA 1
ATOM 2667 C C . CYS A 1 349 ? -2.812 -17.875 -14.008 1 94.12 349 CYS A C 1
ATOM 2669 O O . CYS A 1 349 ? -2.422 -16.703 -13.992 1 94.12 349 CYS A O 1
ATOM 2671 N N . ASN A 1 350 ? -2.049 -18.844 -14.141 1 92.94 350 ASN A N 1
ATOM 2672 C CA . ASN A 1 350 ? -0.701 -18.609 -14.641 1 92.94 350 ASN A CA 1
ATOM 2673 C C . ASN A 1 350 ? -0.722 -18.094 -16.078 1 92.94 350 ASN A C 1
ATOM 2675 O O . ASN A 1 350 ? -1.216 -18.781 -16.969 1 92.94 350 ASN A O 1
ATOM 2679 N N . LEU A 1 351 ? -0.236 -16.922 -16.297 1 93.19 351 LEU A N 1
ATOM 2680 C CA . LEU A 1 351 ? -0.141 -16.234 -17.578 1 93.19 351 LEU A CA 1
ATOM 2681 C C . LEU A 1 351 ? 1.164 -15.461 -17.688 1 93.19 351 LEU A C 1
ATOM 2683 O O . LEU A 1 351 ? 1.565 -14.781 -16.734 1 93.19 351 LEU A O 1
ATOM 2687 N N . VAL A 1 352 ? 1.803 -15.523 -18.891 1 91.81 352 VAL A N 1
ATOM 2688 C CA . VAL A 1 352 ? 3.09 -14.859 -19.078 1 91.81 352 VAL A CA 1
ATOM 2689 C C . VAL A 1 352 ? 2.91 -13.344 -19.016 1 91.81 352 VAL A C 1
ATOM 2691 O O . VAL A 1 352 ? 3.832 -12.625 -18.625 1 91.81 352 VAL A O 1
ATOM 2694 N N . GLU A 1 353 ? 1.735 -12.859 -19.359 1 93.5 353 GLU A N 1
ATOM 2695 C CA . GLU A 1 353 ? 1.431 -11.438 -19.219 1 93.5 353 GLU A CA 1
ATOM 2696 C C . GLU A 1 353 ? 1.627 -10.961 -17.781 1 93.5 353 GLU A C 1
ATOM 2698 O O . GLU A 1 353 ? 2.195 -9.898 -17.547 1 93.5 353 GLU A O 1
ATOM 2703 N N . VAL A 1 354 ? 1.209 -11.758 -16.828 1 95 354 VAL A N 1
ATOM 2704 C CA . VAL A 1 354 ? 1.292 -11.414 -15.414 1 95 354 VAL A CA 1
ATOM 2705 C C . VAL A 1 354 ? 2.652 -11.836 -14.859 1 95 354 VAL A C 1
ATOM 2707 O O . VAL A 1 354 ? 3.322 -11.047 -14.188 1 95 354 VAL A O 1
ATOM 2710 N N . SER A 1 355 ? 3.111 -13.031 -15.234 1 94.5 355 SER A N 1
ATOM 2711 C CA . SER A 1 355 ? 4.277 -13.617 -14.586 1 94.5 355 SER A CA 1
ATOM 2712 C C . SER A 1 355 ? 5.574 -13.047 -15.148 1 94.5 355 SER A C 1
ATOM 2714 O O . SER A 1 355 ? 6.625 -13.125 -14.516 1 94.5 355 SER A O 1
ATOM 2716 N N . LYS A 1 356 ? 5.527 -12.508 -16.344 1 94.12 356 LYS A N 1
ATOM 2717 C CA . LYS A 1 356 ? 6.746 -12 -16.969 1 94.12 356 LYS A CA 1
ATOM 2718 C C . LYS A 1 356 ? 6.594 -10.531 -17.359 1 94.12 356 LYS A C 1
ATOM 2720 O O . LYS A 1 356 ? 7.172 -9.656 -16.719 1 94.12 356 LYS A O 1
ATOM 2725 N N . GLU A 1 357 ? 5.648 -10.164 -18.234 1 92.75 357 GLU A N 1
ATOM 2726 C CA . GLU A 1 357 ? 5.551 -8.82 -18.812 1 92.75 357 GLU A CA 1
ATOM 2727 C C . GLU A 1 357 ? 5.25 -7.781 -17.734 1 92.75 357 GLU A C 1
ATOM 2729 O O . GLU A 1 357 ? 5.863 -6.711 -17.719 1 92.75 357 GLU A O 1
ATOM 2734 N N . ALA A 1 358 ? 4.34 -8.078 -16.828 1 94.81 358 ALA A N 1
ATOM 2735 C CA . ALA A 1 358 ? 3.922 -7.129 -15.797 1 94.81 358 ALA A CA 1
ATOM 2736 C C . ALA A 1 358 ? 5.082 -6.781 -14.867 1 94.81 358 ALA A C 1
ATOM 2738 O O . ALA A 1 358 ? 5.09 -5.715 -14.25 1 94.81 358 ALA A O 1
ATOM 2739 N N . GLY A 1 359 ? 6.078 -7.684 -14.773 1 94.38 359 GLY A N 1
ATOM 2740 C CA . GLY A 1 359 ? 7.18 -7.48 -13.852 1 94.38 359 GLY A CA 1
ATOM 2741 C C . GLY A 1 359 ? 8.461 -7.039 -14.531 1 94.38 359 GLY A C 1
ATOM 2742 O O . GLY A 1 359 ? 9.516 -6.969 -13.898 1 94.38 359 GLY A O 1
ATOM 2743 N N . THR A 1 360 ? 8.414 -6.672 -15.805 1 93.88 360 THR A N 1
ATOM 2744 C CA . THR A 1 360 ? 9.578 -6.395 -16.641 1 93.88 360 THR A CA 1
ATOM 2745 C C . THR A 1 360 ? 10.453 -5.312 -16.016 1 93.88 360 THR A C 1
ATOM 2747 O O . THR A 1 360 ? 11.68 -5.395 -16.062 1 93.88 360 THR A O 1
ATOM 2750 N N . HIS A 1 361 ? 9.828 -4.34 -15.367 1 96.12 361 HIS A N 1
ATOM 2751 C CA . HIS A 1 361 ? 10.586 -3.176 -14.938 1 96.12 361 HIS A CA 1
ATOM 2752 C C . HIS A 1 361 ? 10.648 -3.096 -13.414 1 96.12 361 HIS A C 1
ATOM 2754 O O . HIS A 1 361 ? 10.953 -2.037 -12.852 1 96.12 361 HIS A O 1
ATOM 2760 N N . VAL A 1 362 ? 10.352 -4.215 -12.727 1 97.5 362 VAL A N 1
ATOM 2761 C CA . VAL A 1 362 ? 10.297 -4.203 -11.266 1 97.5 362 VAL A CA 1
ATOM 2762 C C . VAL A 1 362 ? 11.695 -3.986 -10.695 1 97.5 362 VAL A C 1
ATOM 2764 O O . VAL A 1 362 ? 11.875 -3.236 -9.734 1 97.5 362 VAL A O 1
ATOM 2767 N N . LEU A 1 363 ? 12.727 -4.66 -11.273 1 97.31 363 LEU A N 1
ATOM 2768 C CA . LEU A 1 363 ? 14.086 -4.434 -10.789 1 97.31 363 LEU A CA 1
ATOM 2769 C C . LEU A 1 363 ? 14.492 -2.979 -10.984 1 97.31 363 LEU A C 1
ATOM 2771 O O . LEU A 1 363 ? 15.094 -2.377 -10.094 1 97.31 363 LEU A O 1
ATOM 2775 N N . THR A 1 364 ? 14.156 -2.434 -12.141 1 96.88 364 THR A N 1
ATOM 2776 C CA . THR A 1 364 ? 14.453 -1.032 -12.414 1 96.88 364 THR A CA 1
ATOM 2777 C C . THR A 1 364 ? 13.789 -0.124 -11.383 1 96.88 364 THR A C 1
ATOM 2779 O O . THR A 1 364 ? 14.375 0.879 -10.969 1 96.88 364 THR A O 1
ATOM 2782 N N . ALA A 1 365 ? 12.586 -0.423 -11.016 1 98 365 ALA A N 1
ATOM 2783 C CA . ALA A 1 365 ? 11.867 0.338 -9.992 1 98 365 ALA A CA 1
ATOM 2784 C C . ALA A 1 365 ? 12.633 0.345 -8.672 1 98 365 ALA A C 1
ATOM 2786 O O . ALA A 1 365 ? 12.844 1.403 -8.078 1 98 365 ALA A O 1
ATOM 2787 N N . PHE A 1 366 ? 13.094 -0.846 -8.234 1 98.25 366 PHE A N 1
ATOM 2788 C CA . PHE A 1 366 ? 13.828 -0.96 -6.98 1 98.25 366 PHE A CA 1
ATOM 2789 C C . PHE A 1 366 ? 15.172 -0.256 -7.074 1 98.25 366 PHE A C 1
ATOM 2791 O O . PHE A 1 366 ? 15.602 0.4 -6.125 1 98.25 366 PHE A O 1
ATOM 2798 N N . ASP A 1 367 ? 15.867 -0.437 -8.219 1 97.69 367 ASP A N 1
ATOM 2799 C CA . ASP A 1 367 ? 17.156 0.232 -8.398 1 97.69 367 ASP A CA 1
ATOM 2800 C C . ASP A 1 367 ? 17 1.75 -8.336 1 97.69 367 ASP A C 1
ATOM 2802 O O . ASP A 1 367 ? 17.812 2.441 -7.738 1 97.69 367 ASP A O 1
ATOM 2806 N N . SER A 1 368 ? 15.961 2.25 -8.977 1 97.31 368 SER A N 1
ATOM 2807 C CA . SER A 1 368 ? 15.672 3.682 -8.945 1 97.31 368 SER A CA 1
ATOM 2808 C C . SER A 1 368 ? 15.414 4.16 -7.516 1 97.31 368 SER A C 1
ATOM 2810 O O . SER A 1 368 ? 15.953 5.188 -7.098 1 97.31 368 SER A O 1
ATOM 2812 N N . ALA A 1 369 ? 14.594 3.449 -6.824 1 98.12 369 ALA A N 1
ATOM 2813 C CA . ALA A 1 369 ? 14.297 3.797 -5.438 1 98.12 369 ALA A CA 1
ATOM 2814 C C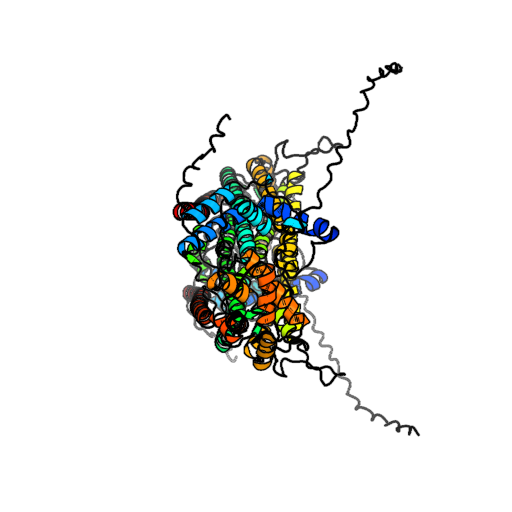 . ALA A 1 369 ? 15.562 3.768 -4.582 1 98.12 369 ALA A C 1
ATOM 2816 O O . ALA A 1 369 ? 15.82 4.691 -3.805 1 98.12 369 ALA A O 1
ATOM 2817 N N . HIS A 1 370 ? 16.328 2.695 -4.73 1 97.5 370 HIS A N 1
ATOM 2818 C CA . HIS A 1 370 ? 17.547 2.523 -3.965 1 97.5 370 HIS A CA 1
ATOM 2819 C C . HIS A 1 370 ? 18.531 3.662 -4.23 1 97.5 370 HIS A C 1
ATOM 2821 O O . HIS A 1 370 ? 19.078 4.242 -3.291 1 97.5 370 HIS A O 1
ATOM 2827 N N . GLY A 1 371 ? 18.75 3.932 -5.488 1 96.5 371 GLY A N 1
ATOM 2828 C CA . GLY A 1 371 ? 19.625 5.039 -5.84 1 96.5 371 GLY A CA 1
ATOM 2829 C C . GLY A 1 371 ? 19.156 6.371 -5.293 1 96.5 371 GLY A C 1
ATOM 2830 O O . GLY A 1 371 ? 19.969 7.172 -4.816 1 96.5 371 GLY A O 1
ATOM 2831 N N . THR A 1 372 ? 17.859 6.637 -5.355 1 97.44 372 THR A N 1
ATOM 2832 C CA . THR A 1 372 ? 17.266 7.863 -4.844 1 97.44 372 THR A CA 1
ATOM 2833 C C . THR A 1 372 ? 17.5 8 -3.344 1 97.44 372 THR A C 1
ATOM 2835 O O . THR A 1 372 ? 17.891 9.07 -2.869 1 97.44 372 THR A O 1
ATOM 2838 N N . VAL A 1 373 ? 17.312 6.902 -2.588 1 98.5 373 VAL A N 1
ATOM 2839 C CA . VAL A 1 373 ? 17.469 6.895 -1.139 1 98.5 373 VAL A CA 1
ATOM 2840 C C . VAL A 1 373 ? 18.938 7.125 -0.783 1 98.5 373 VAL A C 1
ATOM 2842 O O . VAL A 1 373 ? 19.25 7.891 0.134 1 98.5 373 VAL A O 1
ATOM 2845 N N . ARG A 1 374 ? 19.828 6.539 -1.497 1 97.44 374 ARG A N 1
ATOM 2846 C CA . ARG A 1 374 ? 21.266 6.699 -1.23 1 97.44 374 ARG A CA 1
ATOM 2847 C C . ARG A 1 374 ? 21.703 8.141 -1.473 1 97.44 374 ARG A C 1
ATOM 2849 O O . ARG A 1 374 ? 22.469 8.695 -0.687 1 97.44 374 ARG A O 1
ATOM 2856 N N . LEU A 1 375 ? 21.234 8.727 -2.559 1 97.06 375 LEU A N 1
ATOM 2857 C CA . LEU A 1 375 ? 21.562 10.117 -2.854 1 97.06 375 LEU A CA 1
ATOM 2858 C C . LEU A 1 375 ? 21.016 11.047 -1.777 1 97.06 375 LEU A C 1
ATOM 2860 O O . LEU A 1 375 ? 21.719 11.953 -1.319 1 97.06 375 LEU A O 1
ATOM 2864 N N . LEU A 1 376 ? 19.766 10.844 -1.382 1 98.5 376 LEU A N 1
ATOM 2865 C CA . LEU A 1 376 ? 19.172 11.688 -0.351 1 98.5 376 LEU A CA 1
ATOM 2866 C C . LEU A 1 376 ? 19.922 11.531 0.971 1 98.5 376 LEU A C 1
ATOM 2868 O O . LEU A 1 376 ? 20.078 12.508 1.712 1 98.5 376 LEU A O 1
ATOM 2872 N N . THR A 1 377 ? 20.344 10.281 1.29 1 98.56 377 THR A N 1
ATOM 2873 C CA . THR A 1 377 ? 21.109 10.031 2.5 1 98.56 377 THR A CA 1
ATOM 2874 C C . THR A 1 377 ? 22.359 10.898 2.531 1 98.56 377 THR A C 1
ATOM 2876 O O . THR A 1 377 ? 22.656 11.531 3.547 1 98.56 377 THR A O 1
ATOM 2879 N N . GLU A 1 378 ? 23.047 10.953 1.451 1 97.69 378 GLU A N 1
ATOM 2880 C CA . GLU A 1 378 ? 24.266 11.75 1.374 1 97.69 378 GLU A CA 1
ATOM 2881 C C . GLU A 1 378 ? 23.969 13.242 1.475 1 97.69 378 GLU A C 1
ATOM 2883 O O . GLU A 1 378 ? 24.719 13.992 2.109 1 97.69 378 GLU A O 1
ATOM 2888 N N . VAL A 1 379 ? 22.922 13.688 0.849 1 97.88 379 VAL A N 1
ATOM 2889 C CA . VAL A 1 379 ? 22.516 15.094 0.905 1 97.88 379 VAL A CA 1
ATOM 2890 C C . VAL A 1 379 ? 22.219 15.484 2.352 1 97.88 379 VAL A C 1
ATOM 2892 O O . VAL A 1 379 ? 22.734 16.5 2.842 1 97.88 379 VAL A O 1
ATOM 2895 N N . VAL A 1 380 ? 21.375 14.68 3.049 1 98.62 380 VAL A N 1
ATOM 2896 C CA . VAL A 1 380 ? 20.984 15.008 4.418 1 98.62 380 VAL A CA 1
ATOM 2897 C C . VAL A 1 380 ? 22.203 14.945 5.332 1 98.62 380 VAL A C 1
ATOM 2899 O O . VAL A 1 380 ? 22.359 15.781 6.23 1 98.62 380 VAL A O 1
ATOM 2902 N N . ARG A 1 381 ? 23.078 14.016 5.094 1 98.25 381 ARG A N 1
ATOM 2903 C CA . ARG A 1 381 ? 24.281 13.844 5.898 1 98.25 381 ARG A CA 1
ATOM 2904 C C . ARG A 1 381 ? 25.172 15.086 5.844 1 98.25 381 ARG A C 1
ATOM 2906 O O . ARG A 1 381 ? 25.781 15.461 6.844 1 98.25 381 ARG A O 1
ATOM 2913 N N . ARG A 1 382 ? 25.156 15.805 4.699 1 97.44 382 ARG A N 1
ATOM 2914 C CA . ARG A 1 382 ? 26.25 16.766 4.492 1 97.44 382 ARG A CA 1
ATOM 2915 C C . ARG A 1 382 ? 25.703 18.172 4.281 1 97.44 382 ARG A C 1
ATOM 2917 O O . ARG A 1 382 ? 26.469 19.125 4.188 1 97.44 382 ARG A O 1
ATOM 2924 N N . VAL A 1 383 ? 24.422 18.328 4.219 1 97.94 383 VAL A N 1
ATOM 2925 C CA . VAL A 1 383 ? 23.844 19.641 4.023 1 97.94 383 VAL A CA 1
ATOM 2926 C C . VAL A 1 383 ? 24.188 20.547 5.207 1 97.94 383 VAL A C 1
ATOM 2928 O O . VAL A 1 383 ? 24.172 20.094 6.359 1 97.94 383 VAL A O 1
ATOM 2931 N N . ALA A 1 384 ? 24.609 21.766 4.93 1 97.81 384 ALA A N 1
ATOM 2932 C CA . ALA A 1 384 ? 24.844 22.766 5.969 1 97.81 384 ALA A CA 1
ATOM 2933 C C . ALA A 1 384 ? 23.656 23.719 6.09 1 97.81 384 ALA A C 1
ATOM 2935 O O . ALA A 1 384 ? 23.25 24.328 5.105 1 97.81 384 ALA A O 1
ATOM 2936 N N . PHE A 1 385 ? 23.078 23.859 7.293 1 98.38 385 PHE A N 1
ATOM 2937 C CA . PHE A 1 385 ? 22.047 24.844 7.582 1 98.38 385 PHE A CA 1
ATOM 2938 C C . PHE A 1 385 ? 22.688 26.172 8.008 1 98.38 385 PHE A C 1
ATOM 2940 O O . PHE A 1 385 ? 23.5 26.203 8.922 1 98.38 385 PHE A O 1
ATOM 2947 N N . ARG A 1 386 ? 22.25 27.234 7.32 1 98 386 ARG A N 1
ATOM 2948 C CA . ARG A 1 386 ? 22.828 28.547 7.59 1 98 386 ARG A CA 1
ATOM 2949 C C . ARG A 1 386 ? 22.109 29.25 8.734 1 98 386 ARG A C 1
ATOM 2951 O O . ARG A 1 386 ? 21.203 30.047 8.5 1 98 386 ARG A O 1
ATOM 2958 N N . ALA A 1 387 ? 22.688 29.109 9.883 1 97.69 387 ALA A N 1
ATOM 2959 C CA . ALA A 1 387 ? 22.047 29.531 11.117 1 97.69 387 ALA A CA 1
ATOM 2960 C C . ALA A 1 387 ? 21.766 31.031 11.109 1 97.69 387 ALA A C 1
ATOM 2962 O O . ALA A 1 387 ? 20.672 31.469 11.461 1 97.69 387 ALA A O 1
ATOM 2963 N N . ASP A 1 388 ? 22.719 31.766 10.68 1 97.5 388 ASP A N 1
ATOM 2964 C CA . ASP A 1 388 ? 22.594 33.219 10.711 1 97.5 388 ASP A CA 1
ATOM 2965 C C . ASP A 1 388 ? 21.5 33.688 9.742 1 97.5 388 ASP A C 1
ATOM 2967 O O . ASP A 1 388 ? 20.703 34.562 10.078 1 97.5 388 ASP A O 1
ATOM 2971 N N . ARG A 1 389 ? 21.484 33.094 8.57 1 97.19 389 ARG A N 1
ATOM 2972 C CA . ARG A 1 389 ? 20.5 33.469 7.559 1 97.19 389 ARG A CA 1
ATOM 2973 C C . ARG A 1 389 ? 19.078 33.125 8 1 97.19 389 ARG A C 1
ATOM 2975 O O . ARG A 1 389 ? 18.156 33.906 7.836 1 97.19 389 ARG A O 1
ATOM 2982 N N . MET A 1 390 ? 18.953 31.969 8.523 1 97.62 390 MET A N 1
ATOM 2983 C CA . MET A 1 390 ? 17.656 31.516 9.008 1 97.62 390 MET A CA 1
ATOM 2984 C C . MET A 1 390 ? 17.156 32.406 10.133 1 97.62 390 MET A C 1
ATOM 2986 O O . MET A 1 390 ? 16 32.844 10.125 1 97.62 390 MET A O 1
ATOM 2990 N N . ARG A 1 391 ? 18.031 32.781 11.047 1 97.19 391 ARG A N 1
ATOM 2991 C CA . ARG A 1 391 ? 17.656 33.656 12.156 1 97.19 391 ARG A CA 1
ATOM 2992 C C . ARG A 1 391 ? 17.297 35.062 11.656 1 97.19 391 ARG A C 1
ATOM 2994 O O . ARG A 1 391 ? 16.375 35.688 12.18 1 97.19 391 ARG A O 1
ATOM 3001 N N . ALA A 1 392 ? 18.062 35.5 10.703 1 96.5 392 ALA A N 1
ATOM 3002 C CA . ALA A 1 392 ? 17.797 36.812 10.148 1 96.5 392 ALA A CA 1
ATOM 3003 C C . ALA A 1 392 ? 16.375 36.906 9.602 1 96.5 392 ALA A C 1
ATOM 3005 O O . ALA A 1 392 ? 15.711 37.938 9.773 1 96.5 392 ALA A O 1
ATOM 3006 N N . VAL A 1 393 ? 15.953 35.938 8.938 1 95.88 393 VAL A N 1
ATOM 3007 C CA . VAL A 1 393 ? 14.602 35.938 8.383 1 95.88 393 VAL A CA 1
ATOM 3008 C C . VAL A 1 393 ? 13.578 35.844 9.516 1 95.88 393 VAL A C 1
ATOM 3010 O O . VAL A 1 393 ? 12.531 36.5 9.461 1 95.88 393 VAL A O 1
ATOM 3013 N N . CYS A 1 394 ? 13.836 35.125 10.547 1 96.19 394 CYS A N 1
ATOM 3014 C CA . CYS A 1 394 ? 12.945 35.031 11.703 1 96.19 394 CYS A CA 1
ATOM 3015 C C . CYS A 1 394 ? 12.773 36.406 12.359 1 96.19 394 CYS A C 1
ATOM 3017 O O . CYS A 1 394 ? 11.703 36.719 12.875 1 96.19 394 CYS A O 1
ATOM 3019 N N . THR A 1 395 ? 13.805 37.156 12.305 1 94.31 395 THR A N 1
ATOM 3020 C CA . THR A 1 395 ? 13.797 38.469 12.961 1 94.31 395 THR A CA 1
ATOM 3021 C C . THR A 1 395 ? 13.055 39.5 12.109 1 94.31 395 THR A C 1
ATOM 3023 O O . THR A 1 395 ? 12.492 40.469 12.641 1 94.31 395 THR A O 1
ATOM 3026 N N . ARG A 1 396 ? 13.031 39.219 10.891 1 92.88 396 ARG A N 1
ATOM 3027 C CA . ARG A 1 396 ? 12.484 40.188 9.969 1 92.88 396 ARG A CA 1
ATOM 3028 C C . ARG A 1 396 ? 10.992 39.969 9.758 1 92.88 396 ARG A C 1
ATOM 3030 O O . ARG A 1 396 ? 10.25 40.906 9.469 1 92.88 396 ARG A O 1
ATOM 3037 N N . GLU A 1 397 ? 10.562 38.781 9.883 1 92.94 397 GLU A N 1
ATOM 3038 C CA . GLU A 1 397 ? 9.18 38.438 9.609 1 92.94 397 GLU A CA 1
ATOM 3039 C C . GLU A 1 397 ? 8.344 38.438 10.883 1 92.94 397 GLU A C 1
ATOM 3041 O O . GLU A 1 397 ? 8.844 38.125 11.969 1 92.94 397 GLU A O 1
ATOM 3046 N N . TYR A 1 398 ? 7.066 38.812 10.75 1 92.5 398 TYR A N 1
ATOM 3047 C CA . TYR A 1 398 ? 6.156 38.875 11.891 1 92.5 398 TYR A CA 1
ATOM 3048 C C . TYR A 1 398 ? 5.613 37.469 12.219 1 92.5 398 TYR A C 1
ATOM 3050 O O . TYR A 1 398 ? 4.41 37.25 12.102 1 92.5 398 TYR A O 1
ATOM 3058 N N . LEU A 1 399 ? 6.422 36.656 12.789 1 93.75 399 LEU A N 1
ATOM 3059 C CA . LEU A 1 399 ? 6.09 35.25 12.992 1 93.75 399 LEU A CA 1
ATOM 3060 C C . LEU A 1 399 ? 5.402 35.031 14.336 1 93.75 399 LEU A C 1
ATOM 3062 O O . LEU A 1 399 ? 4.941 33.938 14.641 1 93.75 399 LEU A O 1
ATOM 3066 N N . GLY A 1 400 ? 5.262 36.094 15.102 1 94.06 400 GLY A N 1
ATOM 3067 C CA . GLY A 1 400 ? 4.688 35.969 16.438 1 94.06 400 GLY A CA 1
ATOM 3068 C C . GLY A 1 400 ? 3.24 36.406 16.5 1 94.06 400 GLY A C 1
ATOM 3069 O O . GLY A 1 400 ? 2.707 36.625 17.578 1 94.06 400 GLY A O 1
ATOM 3070 N N . GLY A 1 401 ? 2.6 36.625 15.359 1 92.69 401 GLY A N 1
ATOM 3071 C CA . GLY A 1 401 ? 1.227 37.094 15.328 1 92.69 401 GLY A CA 1
ATOM 3072 C C . GLY A 1 401 ? 0.274 36.219 16.125 1 92.69 401 GLY A C 1
ATOM 3073 O O . GLY A 1 401 ? -0.569 36.75 16.875 1 92.69 401 GLY A O 1
ATOM 3074 N N . PHE A 1 402 ? 0.396 34.938 15.984 1 92.81 402 PHE A N 1
ATOM 3075 C CA . PHE A 1 402 ? -0.433 34 16.719 1 92.81 402 PHE A CA 1
ATOM 3076 C C . PHE A 1 402 ? -0.17 34.094 18.219 1 92.81 402 PHE A C 1
ATOM 3078 O O . PHE A 1 402 ? -1.105 34.062 19.016 1 92.81 402 PHE A O 1
ATOM 3085 N N . SER A 1 403 ? 1.02 34.25 18.594 1 95.06 403 SER A N 1
ATOM 3086 C CA . SER A 1 403 ? 1.404 34.375 20 1 95.06 403 SER A CA 1
ATOM 3087 C C . SER A 1 403 ? 0.876 35.688 20.594 1 95.06 403 SER A C 1
ATOM 3089 O O . SER A 1 403 ? 0.494 35.719 21.766 1 95.06 403 SER A O 1
ATOM 3091 N N . LEU A 1 404 ? 0.941 36.719 19.766 1 95.94 404 LEU A N 1
ATOM 3092 C CA . LEU A 1 404 ? 0.38 37.969 20.219 1 95.94 404 LEU A CA 1
ATOM 3093 C C . LEU A 1 404 ? -1.11 37.844 20.516 1 95.94 404 LEU A C 1
ATOM 3095 O O . LEU A 1 404 ? -1.592 38.312 21.547 1 95.94 404 LEU A O 1
ATOM 3099 N N . ALA A 1 405 ? -1.807 37.188 19.594 1 95.06 405 ALA A N 1
ATOM 3100 C CA . ALA A 1 405 ? -3.234 36.938 19.812 1 95.06 405 ALA A CA 1
ATOM 3101 C C . ALA A 1 405 ? -3.479 36.125 21.062 1 95.06 405 ALA A C 1
ATOM 3103 O O . ALA A 1 405 ? -4.375 36.438 21.859 1 95.06 405 ALA A O 1
ATOM 3104 N N . ASN A 1 406 ? -2.738 35.094 21.312 1 95.56 406 ASN A N 1
ATOM 3105 C CA . ASN A 1 406 ? -2.83 34.312 22.516 1 95.56 406 ASN A CA 1
ATOM 3106 C C . ASN A 1 406 ? -2.631 35.156 23.766 1 95.56 406 ASN A C 1
ATOM 3108 O O . ASN A 1 406 ? -3.414 35.062 24.719 1 95.56 406 ASN A O 1
ATOM 3112 N N . ALA A 1 407 ? -1.613 35.969 23.766 1 95.75 407 ALA A N 1
ATOM 3113 C CA . ALA A 1 407 ? -1.271 36.812 24.922 1 95.75 407 ALA A CA 1
ATOM 3114 C C . ALA A 1 407 ? -2.365 37.812 25.219 1 95.75 407 ALA A C 1
ATOM 3116 O O . ALA A 1 407 ? -2.664 38.094 26.375 1 95.75 407 ALA A O 1
ATOM 3117 N N . LEU A 1 408 ? -2.895 38.406 24.141 1 95.94 408 LEU A N 1
ATOM 3118 C CA . LEU A 1 408 ? -3.988 39.344 24.312 1 95.94 408 LEU A CA 1
ATOM 3119 C C . LEU A 1 408 ? -5.16 38.719 25.047 1 95.94 408 LEU A C 1
ATOM 3121 O O . LEU A 1 408 ? -5.773 39.344 25.906 1 95.94 408 LEU A O 1
ATOM 3125 N N . THR A 1 409 ? -5.449 37.5 24.734 1 94.94 409 THR A N 1
ATOM 3126 C CA . THR A 1 409 ? -6.562 36.812 25.375 1 94.94 409 THR A CA 1
ATOM 3127 C C . THR A 1 409 ? -6.168 36.312 26.766 1 94.94 409 THR A C 1
ATOM 3129 O O . THR A 1 409 ? -6.875 36.562 27.734 1 94.94 409 THR A O 1
ATOM 3132 N N . LEU A 1 410 ? -5.074 35.688 26.938 1 94.62 410 LEU A N 1
ATOM 3133 C CA . LEU A 1 410 ? -4.707 34.969 28.156 1 94.62 410 LEU A CA 1
ATOM 3134 C C . LEU A 1 410 ? -4.223 35.938 29.234 1 94.62 410 LEU A C 1
ATOM 3136 O O . LEU A 1 410 ? -4.422 35.688 30.422 1 94.62 410 LEU A O 1
ATOM 3140 N N . THR A 1 411 ? -3.559 37 28.812 1 94.06 411 THR A N 1
ATOM 3141 C CA . THR A 1 411 ? -2.951 37.906 29.766 1 94.06 411 THR A CA 1
ATOM 3142 C C . THR A 1 411 ? -3.812 39.156 29.953 1 94.06 411 THR A C 1
ATOM 3144 O O . THR A 1 411 ? -3.914 39.688 31.062 1 94.06 411 THR A O 1
ATOM 3147 N N . GLU A 1 412 ? -4.457 39.625 28.859 1 93.88 412 GLU A N 1
ATOM 3148 C CA . GLU A 1 412 ? -5.168 40.906 28.906 1 93.88 412 GLU A CA 1
ATOM 3149 C C . GLU A 1 412 ? -6.68 40.688 28.953 1 93.88 412 GLU A C 1
ATOM 3151 O O . GLU A 1 412 ? -7.441 41.656 29.078 1 93.88 412 GLU A O 1
ATOM 3156 N N . GLY A 1 413 ? -7.105 39.438 28.734 1 91.88 413 GLY A N 1
ATOM 3157 C CA . GLY A 1 413 ? -8.523 39.125 28.844 1 91.88 413 GLY A CA 1
ATOM 3158 C C . GLY A 1 413 ? -9.312 39.5 27.609 1 91.88 413 GLY A C 1
ATOM 3159 O O . GLY A 1 413 ? -10.547 39.562 27.641 1 91.88 413 GLY A O 1
ATOM 3160 N N . VAL A 1 414 ? -8.688 39.781 26.562 1 92.81 414 VAL A N 1
ATOM 3161 C CA . VAL A 1 414 ? -9.352 40.125 25.297 1 92.81 414 VAL A CA 1
ATOM 3162 C C . VAL A 1 414 ? -10.016 38.906 24.703 1 92.81 414 VAL A C 1
ATOM 3164 O O . VAL A 1 414 ? -9.383 37.844 24.594 1 92.81 414 VAL A O 1
ATOM 3167 N N . PRO A 1 415 ? -11.305 39 24.359 1 91.56 415 PRO A N 1
ATOM 3168 C CA . PRO A 1 415 ? -11.93 37.875 23.688 1 91.56 415 PRO A CA 1
ATOM 3169 C C . PRO A 1 415 ? -11.148 37.406 22.469 1 91.56 415 PRO A C 1
ATOM 3171 O O . PRO A 1 415 ? -10.633 38.219 21.703 1 91.56 415 PRO A O 1
ATOM 3174 N N . TRP A 1 416 ? -11.086 36.094 22.203 1 91.88 416 TRP A N 1
ATOM 3175 C CA . TRP A 1 416 ? -10.18 35.469 21.25 1 91.88 416 TRP A CA 1
ATOM 3176 C C . TRP A 1 416 ? -10.352 36.062 19.859 1 91.88 416 TRP A C 1
ATOM 3178 O O . TRP A 1 416 ? -9.375 36.469 19.219 1 91.88 416 TRP A O 1
ATOM 3188 N N . ARG A 1 417 ? -11.57 36.094 19.328 1 88.56 417 ARG A N 1
ATOM 3189 C CA . ARG A 1 417 ? -11.812 36.625 17.984 1 88.56 417 ARG A CA 1
ATOM 3190 C C . ARG A 1 417 ? -11.32 38.062 17.875 1 88.56 417 ARG A C 1
ATOM 3192 O O . ARG A 1 417 ? -10.711 38.438 16.875 1 88.56 417 ARG A O 1
ATOM 3199 N N . THR A 1 418 ? -11.625 38.844 18.875 1 91.5 418 THR A N 1
ATOM 3200 C CA . THR A 1 418 ? -11.164 40.219 18.906 1 91.5 418 THR A CA 1
ATOM 3201 C C . THR A 1 418 ? -9.641 40.281 18.969 1 91.5 418 THR A C 1
ATOM 3203 O O . THR A 1 418 ? -9.016 41.125 18.328 1 91.5 418 THR A O 1
ATOM 3206 N N . ALA A 1 419 ? -9.055 39.375 19.781 1 93.94 419 ALA A N 1
ATOM 3207 C CA . ALA A 1 419 ? -7.602 39.312 19.891 1 93.94 419 ALA A CA 1
ATOM 3208 C C . ALA A 1 419 ? -6.953 39.094 18.531 1 93.94 419 ALA A C 1
ATOM 3210 O O . ALA A 1 419 ? -5.934 39.688 18.219 1 93.94 419 ALA A O 1
ATOM 3211 N N . GLN A 1 420 ? -7.535 38.188 17.766 1 92.81 420 GLN A N 1
ATOM 3212 C CA . GLN A 1 420 ? -7.039 37.906 16.422 1 92.81 420 GLN A CA 1
ATOM 3213 C C . GLN A 1 420 ? -7.102 39.156 15.531 1 92.81 420 GLN A C 1
ATOM 3215 O O . GLN A 1 420 ? -6.156 39.438 14.797 1 92.81 420 GLN A O 1
ATOM 3220 N N . VAL A 1 421 ? -8.195 39.844 15.633 1 91.75 421 VAL A N 1
ATOM 3221 C CA . VAL A 1 421 ? -8.391 41.062 14.82 1 91.75 421 VAL A CA 1
ATOM 3222 C C . VAL A 1 421 ? -7.383 42.125 15.234 1 91.75 421 VAL A C 1
ATOM 3224 O O . VAL A 1 421 ? -6.758 42.75 14.383 1 91.75 421 VAL A O 1
ATOM 3227 N N . VAL A 1 422 ? -7.238 42.344 16.5 1 94.56 422 VAL A N 1
ATOM 3228 C CA . VAL A 1 422 ? -6.324 43.344 17.016 1 94.56 422 VAL A CA 1
ATOM 3229 C C . VAL A 1 422 ? -4.891 43 16.609 1 94.56 422 VAL A C 1
ATOM 3231 O O . VAL A 1 422 ? -4.148 43.875 16.156 1 94.56 422 VAL A O 1
ATOM 3234 N N . ALA A 1 423 ? -4.488 41.781 16.781 1 94.88 423 ALA A N 1
ATOM 3235 C CA . ALA A 1 423 ? -3.154 41.344 16.375 1 94.88 423 ALA A CA 1
ATOM 3236 C C . ALA A 1 423 ? -2.93 41.562 14.883 1 94.88 423 ALA A C 1
ATOM 3238 O O . ALA A 1 423 ? -1.864 42.031 14.477 1 94.88 423 ALA A O 1
ATOM 3239 N N . GLY A 1 424 ? -3.922 41.219 14.07 1 93.56 424 GLY A N 1
ATOM 3240 C CA . GLY A 1 424 ? -3.828 41.438 12.633 1 93.56 424 GLY A CA 1
ATOM 3241 C C . GLY A 1 424 ? -3.674 42.875 12.25 1 93.56 424 GLY A C 1
ATOM 3242 O O . GLY A 1 424 ? -2.85 43.219 11.398 1 93.56 424 GLY A O 1
ATOM 3243 N N . LYS A 1 425 ? -4.449 43.688 12.844 1 93 425 LYS A N 1
ATOM 3244 C CA . LYS A 1 425 ? -4.383 45.125 12.578 1 93 425 LYS A CA 1
ATOM 3245 C C . LYS A 1 425 ? -3.025 45.688 12.961 1 93 425 LYS A C 1
ATOM 3247 O O . LYS A 1 425 ? -2.471 46.531 12.25 1 93 425 LYS A O 1
ATOM 3252 N N . TYR A 1 426 ? -2.539 45.312 14.094 1 95.19 426 TYR A N 1
ATOM 3253 C CA . TYR A 1 426 ? -1.212 45.75 14.516 1 95.19 426 TYR A CA 1
ATOM 3254 C C . TYR A 1 426 ? -0.168 45.406 13.461 1 95.19 426 TYR A C 1
ATOM 3256 O O . TYR A 1 426 ? 0.625 46.25 13.055 1 95.19 426 TYR A O 1
ATOM 3264 N N . ILE A 1 427 ? -0.167 44.125 13.016 1 94.44 427 ILE A N 1
ATOM 3265 C CA . ILE A 1 427 ? 0.861 43.625 12.102 1 94.44 427 ILE A CA 1
ATOM 3266 C C . ILE A 1 427 ? 0.801 44.406 10.797 1 94.44 427 ILE A C 1
ATOM 3268 O O . ILE A 1 427 ? 1.835 44.812 10.25 1 94.44 427 ILE A O 1
ATOM 3272 N N . VAL A 1 428 ? -0.411 44.625 10.281 1 91.69 428 VAL A N 1
ATOM 3273 C CA . VAL A 1 428 ? -0.582 45.375 9.047 1 91.69 428 VAL A CA 1
ATOM 3274 C C . VAL A 1 428 ? -0.034 46.812 9.227 1 91.69 428 VAL A C 1
ATOM 3276 O O . VAL A 1 428 ? 0.729 47.281 8.391 1 91.69 428 VAL A O 1
ATOM 3279 N N . SER A 1 429 ? -0.376 47.438 10.297 1 93.75 429 SER A N 1
ATOM 3280 C CA . SER A 1 429 ? 0.053 48.812 10.57 1 93.75 429 SER A CA 1
ATOM 3281 C C . SER A 1 429 ? 1.563 48.906 10.758 1 93.75 429 SER A C 1
ATOM 3283 O O . SER A 1 429 ? 2.211 49.812 10.273 1 93.75 429 SER A O 1
ATOM 3285 N N . ALA A 1 430 ? 2.09 47.969 11.531 1 94.88 430 ALA A N 1
ATOM 3286 C CA . ALA A 1 430 ? 3.527 47.938 11.781 1 94.88 430 ALA A CA 1
ATOM 3287 C C . ALA A 1 430 ? 4.309 47.719 10.492 1 94.88 430 ALA A C 1
ATOM 3289 O O . ALA A 1 430 ? 5.332 48.375 10.258 1 94.88 430 ALA A O 1
ATOM 3290 N N . ALA A 1 431 ? 3.852 46.781 9.695 1 92.25 431 ALA A N 1
ATOM 3291 C CA . ALA A 1 431 ? 4.496 46.5 8.414 1 92.25 431 ALA A CA 1
ATOM 3292 C C . ALA A 1 431 ? 4.473 47.719 7.512 1 92.25 431 ALA A C 1
ATOM 3294 O O . ALA A 1 431 ? 5.469 48.031 6.848 1 92.25 431 ALA A O 1
ATOM 3295 N N . GLU A 1 432 ? 3.338 48.406 7.473 1 92.25 432 GLU A N 1
ATOM 3296 C CA . GLU A 1 432 ? 3.189 49.594 6.656 1 92.25 432 GLU A CA 1
ATOM 3297 C C . GLU A 1 432 ? 4.113 50.719 7.141 1 92.25 432 GLU A C 1
ATOM 3299 O O . GLU A 1 432 ? 4.625 51.5 6.336 1 92.25 432 GLU A O 1
ATOM 3304 N N . ALA A 1 433 ? 4.324 50.75 8.398 1 94.56 433 ALA A N 1
ATOM 3305 C CA . ALA A 1 433 ? 5.16 51.781 9.008 1 94.56 433 ALA A CA 1
ATOM 3306 C C . ALA A 1 433 ? 6.637 51.406 8.945 1 94.56 433 ALA A C 1
ATOM 3308 O O . ALA A 1 433 ? 7.504 52.188 9.32 1 94.56 433 ALA A O 1
ATOM 3309 N N . GLY A 1 434 ? 6.93 50.188 8.516 1 92.75 434 GLY A N 1
ATOM 3310 C CA . GLY A 1 434 ? 8.305 49.719 8.414 1 92.75 434 GLY A CA 1
ATOM 3311 C C . GLY A 1 434 ? 8.914 49.375 9.758 1 92.75 434 GLY A C 1
ATOM 3312 O O . GLY A 1 434 ? 10.141 49.406 9.922 1 92.75 434 GLY A O 1
ATOM 3313 N N . VAL A 1 435 ? 8.086 49.094 10.742 1 93.69 435 VAL A N 1
ATOM 3314 C CA . VAL A 1 435 ? 8.555 48.75 12.078 1 93.69 435 VAL A CA 1
ATOM 3315 C C . VAL A 1 435 ? 8.961 47.281 12.109 1 93.69 435 VAL A C 1
ATOM 3317 O O . VAL A 1 435 ? 8.203 46.406 11.664 1 93.69 435 VAL A O 1
ATOM 3320 N N . PRO A 1 436 ? 10.141 47.094 12.562 1 92.19 436 PRO A N 1
ATOM 3321 C CA . PRO A 1 436 ? 10.508 45.688 12.711 1 92.19 436 PRO A CA 1
ATOM 3322 C C . PRO A 1 436 ? 9.672 44.969 13.773 1 92.19 436 PRO A C 1
ATOM 3324 O O . PRO A 1 436 ? 9.188 45.594 14.711 1 92.19 436 PRO A O 1
ATOM 3327 N N . PRO A 1 437 ? 9.547 43.656 13.648 1 93.12 437 PRO A N 1
ATOM 3328 C CA . PRO A 1 437 ? 8.727 42.906 14.594 1 93.12 437 PRO A CA 1
ATOM 3329 C C . PRO A 1 437 ? 9.203 43.031 16.031 1 93.12 437 PRO A C 1
ATOM 3331 O O . PRO A 1 437 ? 8.383 43.156 16.953 1 93.12 437 PRO A O 1
ATOM 3334 N N . HIS A 1 438 ? 10.383 43 16.266 1 89.75 438 HIS A N 1
ATOM 3335 C CA . HIS A 1 438 ? 10.938 43.062 17.625 1 89.75 438 HIS A CA 1
ATOM 3336 C C . HIS A 1 438 ? 11.812 44.312 17.781 1 89.75 438 HIS A C 1
ATOM 3338 O O . HIS A 1 438 ? 12.719 44.562 16.984 1 89.75 438 HIS A O 1
ATOM 3344 N N . PRO A 1 439 ? 11.547 45.188 18.797 1 88.69 439 PRO A N 1
ATOM 3345 C CA . PRO A 1 439 ? 10.633 44.969 19.906 1 88.69 439 PRO A CA 1
ATOM 3346 C C . PRO A 1 439 ? 9.203 45.406 19.609 1 88.69 439 PRO A C 1
ATOM 3348 O O . PRO A 1 439 ? 8.328 45.281 20.469 1 88.69 439 PRO A O 1
ATOM 3351 N N . GLY A 1 440 ? 9.008 46.031 18.406 1 92.88 440 GLY A N 1
ATOM 3352 C CA . GLY A 1 440 ? 7.672 46.438 17.984 1 92.88 440 GLY A CA 1
ATOM 3353 C C . GLY A 1 440 ? 7.336 47.875 18.312 1 92.88 440 GLY A C 1
ATOM 3354 O O . GLY A 1 440 ? 8.219 48.656 18.688 1 92.88 440 GLY A O 1
ATOM 3355 N N . ALA A 1 441 ? 6.125 48.188 18.062 1 95.62 441 ALA A N 1
ATOM 3356 C CA . ALA A 1 441 ? 5.633 49.531 18.297 1 95.62 441 ALA A CA 1
ATOM 3357 C C . ALA A 1 441 ? 4.398 49.531 19.203 1 95.62 441 ALA A C 1
ATOM 3359 O O . ALA A 1 441 ? 3.27 49.469 18.703 1 95.62 441 ALA A O 1
ATOM 3360 N N . PRO A 1 442 ? 4.605 49.719 20.484 1 97 442 PRO A N 1
ATOM 3361 C CA . PRO A 1 442 ? 3.5 49.625 21.438 1 97 442 PRO A CA 1
ATOM 3362 C C . PRO A 1 442 ? 2.381 50.625 21.141 1 97 442 PRO A C 1
ATOM 3364 O O . PRO A 1 442 ? 1.207 50.312 21.391 1 97 442 PRO A O 1
ATOM 3367 N N . ALA A 1 443 ? 2.707 51.75 20.641 1 96.69 443 ALA A N 1
ATOM 3368 C CA . ALA A 1 443 ? 1.7 52.75 20.344 1 96.69 443 ALA A CA 1
ATOM 3369 C C . ALA A 1 443 ? 0.725 52.281 19.281 1 96.69 443 ALA A C 1
ATOM 3371 O O . ALA A 1 443 ? -0.475 52.531 19.344 1 96.69 443 ALA A O 1
ATOM 3372 N N . LEU A 1 444 ? 1.286 51.625 18.312 1 96.88 444 LEU A N 1
ATOM 3373 C CA . LEU A 1 444 ? 0.444 51.094 17.25 1 96.88 444 LEU A CA 1
ATOM 3374 C C . LEU A 1 444 ? -0.485 50 17.781 1 96.88 444 LEU A C 1
ATOM 3376 O O . LEU A 1 444 ? -1.636 49.906 17.344 1 96.88 444 LEU A O 1
ATOM 3380 N N . LEU A 1 445 ? -0.01 49.156 18.688 1 97.25 445 LEU A N 1
ATOM 3381 C CA . LEU A 1 445 ? -0.852 48.125 19.281 1 97.25 445 LEU A CA 1
ATOM 3382 C C . LEU A 1 445 ? -1.952 48.75 20.125 1 97.25 445 LEU A C 1
ATOM 3384 O O . LEU A 1 445 ? -3.098 48.312 20.094 1 97.25 445 LEU A O 1
ATOM 3388 N N . THR A 1 446 ? -1.597 49.781 20.859 1 97.06 446 THR A N 1
ATOM 3389 C CA . THR A 1 446 ? -2.562 50.5 21.688 1 97.06 446 THR A CA 1
ATOM 3390 C C . THR A 1 446 ? -3.674 51.094 20.828 1 97.06 446 THR A C 1
ATOM 3392 O O . THR A 1 446 ? -4.852 51.031 21.188 1 97.06 446 THR A O 1
ATOM 3395 N N . ARG A 1 447 ? -3.324 51.594 19.734 1 95.88 447 ARG A N 1
ATOM 3396 C CA . ARG A 1 447 ? -4.305 52.188 18.812 1 95.88 447 ARG A CA 1
ATOM 3397 C C . ARG A 1 447 ? -5.238 51.094 18.266 1 95.88 447 ARG A C 1
ATOM 3399 O O . ARG A 1 447 ? -6.453 51.312 18.188 1 95.88 447 ARG A O 1
ATOM 3406 N N . ALA A 1 448 ? -4.621 50 17.828 1 95.19 448 ALA A N 1
ATOM 3407 C CA . ALA A 1 448 ? -5.426 48.906 17.297 1 95.19 448 ALA A CA 1
ATOM 3408 C C . ALA A 1 448 ? -6.414 48.406 18.344 1 95.19 448 ALA A C 1
ATOM 3410 O O . ALA A 1 448 ? -7.562 48.094 18.016 1 95.19 448 ALA A O 1
ATOM 3411 N N . ALA A 1 449 ? -5.988 48.312 19.594 1 95.75 449 ALA A N 1
ATOM 3412 C CA . ALA A 1 449 ? -6.832 47.844 20.703 1 95.75 449 ALA A CA 1
ATOM 3413 C C . ALA A 1 449 ? -7.926 48.875 21 1 95.75 449 ALA A C 1
ATOM 3415 O O . ALA A 1 449 ? -9.062 48.5 21.297 1 95.75 449 ALA A O 1
ATOM 3416 N N . ALA A 1 450 ? -7.637 50.094 20.906 1 95.06 450 ALA A N 1
ATOM 3417 C CA . ALA A 1 450 ? -8.57 51.156 21.234 1 95.06 450 ALA A CA 1
ATOM 3418 C C . ALA A 1 450 ? -9.75 51.156 20.266 1 95.06 450 ALA A C 1
ATOM 3420 O O . ALA A 1 450 ? -10.867 51.531 20.641 1 95.06 450 ALA A O 1
ATOM 3421 N N . GLU A 1 451 ? -9.484 50.812 19.094 1 92.69 451 GLU A N 1
ATOM 3422 C CA . GLU A 1 451 ? -10.555 50.719 18.109 1 92.69 451 GLU A CA 1
ATOM 3423 C C . GLU A 1 451 ? -11.648 49.75 18.562 1 92.69 451 GLU A C 1
ATOM 3425 O O . GLU A 1 451 ? -12.781 49.812 18.078 1 92.69 451 GLU A O 1
ATOM 3430 N N . HIS A 1 452 ? -11.328 48.875 19.469 1 92.5 452 HIS A N 1
ATOM 3431 C CA . HIS A 1 452 ? -12.289 47.906 20 1 92.5 452 HIS A CA 1
ATOM 3432 C C . HIS A 1 452 ? -12.586 48.188 21.469 1 92.5 452 HIS A C 1
ATOM 3434 O O . HIS A 1 452 ? -12.992 47.281 22.203 1 92.5 452 HIS A O 1
ATOM 3440 N N . ALA A 1 453 ? -12.32 49.344 21.891 1 93.25 453 ALA A N 1
ATOM 3441 C CA . ALA A 1 453 ? -12.602 49.844 23.234 1 93.25 453 ALA A CA 1
ATOM 3442 C C . ALA A 1 453 ? -11.852 49.031 24.297 1 93.25 453 ALA A C 1
ATOM 3444 O O . ALA A 1 453 ? -12.398 48.719 25.359 1 93.25 453 ALA A O 1
ATOM 3445 N N . LEU A 1 454 ? -10.641 48.625 23.891 1 94.19 454 LEU A N 1
ATOM 3446 C CA . LEU A 1 454 ? -9.805 47.875 24.812 1 94.19 454 LEU A CA 1
ATOM 3447 C C . LEU A 1 454 ? -8.641 48.688 25.328 1 94.19 454 LEU A C 1
ATOM 3449 O O . LEU A 1 454 ? -8.07 49.5 24.578 1 94.19 454 LEU A O 1
ATOM 3453 N N . THR A 1 455 ? -8.375 48.531 26.625 1 95 455 THR A N 1
ATOM 3454 C CA . THR A 1 455 ? -7.172 49.094 27.203 1 95 455 THR A CA 1
ATOM 3455 C C . THR A 1 455 ? -6.211 48 27.656 1 95 455 THR A C 1
ATOM 3457 O O . THR A 1 455 ? -6.582 47.125 28.438 1 95 455 THR A O 1
ATOM 3460 N N . LEU A 1 456 ? -5.047 48.094 27.172 1 96.31 456 LEU A N 1
ATOM 3461 C CA . LEU A 1 456 ? -4.047 47.094 27.469 1 96.31 456 LEU A CA 1
ATOM 3462 C C . LEU A 1 456 ? -3.148 47.531 28.625 1 96.31 456 LEU A C 1
ATOM 3464 O O . LEU A 1 456 ? -2.783 48.688 28.719 1 96.31 456 LEU A O 1
ATOM 3468 N N . ALA A 1 457 ? -2.805 46.688 29.453 1 95.56 457 ALA A N 1
ATOM 3469 C CA . ALA A 1 457 ? -1.996 46.969 30.625 1 95.56 457 ALA A CA 1
ATOM 3470 C C . ALA A 1 457 ? -0.542 47.25 30.25 1 95.56 457 ALA A C 1
ATOM 3472 O O . ALA A 1 457 ? 0.089 48.156 30.766 1 95.56 457 ALA A O 1
ATOM 3473 N N . ASP A 1 458 ? 0.122 46.438 29.328 1 95.31 458 ASP A N 1
ATOM 3474 C CA . ASP A 1 458 ? 1.533 46.562 28.984 1 95.31 458 ASP A CA 1
ATOM 3475 C C . ASP A 1 458 ? 1.773 46.156 27.531 1 95.31 458 ASP A C 1
ATOM 3477 O O . ASP A 1 458 ? 2.367 45.094 27.266 1 95.31 458 ASP A O 1
ATOM 3481 N N . PRO A 1 459 ? 1.401 46.938 26.578 1 96.62 459 PRO A N 1
ATOM 3482 C CA . PRO A 1 459 ? 1.568 46.594 25.156 1 96.62 459 PRO A CA 1
ATOM 3483 C C . PRO A 1 459 ? 3.025 46.344 24.781 1 96.62 459 PRO A C 1
ATOM 3485 O O . PRO A 1 459 ? 3.305 45.5 23.922 1 96.62 459 PRO A O 1
ATOM 3488 N N . ALA A 1 460 ? 3.955 47.031 25.438 1 96.06 460 ALA A N 1
ATOM 3489 C CA . ALA A 1 460 ? 5.375 46.844 25.125 1 96.06 460 ALA A CA 1
ATOM 3490 C C . ALA A 1 460 ? 5.836 45.438 25.484 1 96.06 460 ALA A C 1
ATOM 3492 O O . ALA A 1 460 ? 6.57 44.812 24.719 1 96.06 460 ALA A O 1
ATOM 3493 N N . ARG A 1 461 ? 5.449 45 26.625 1 96 461 ARG A N 1
ATOM 3494 C CA . ARG A 1 461 ? 5.828 43.656 27.062 1 96 461 ARG A CA 1
ATOM 3495 C C . ARG A 1 461 ? 5.199 42.594 26.172 1 96 461 ARG A C 1
ATOM 3497 O O . ARG A 1 461 ? 5.844 41.594 25.844 1 96 461 ARG A O 1
ATOM 3504 N N . LEU A 1 462 ? 3.979 42.781 25.812 1 96.44 462 LEU A N 1
ATOM 3505 C CA . LEU A 1 462 ? 3.291 41.844 24.938 1 96.44 462 LEU A CA 1
ATOM 3506 C C . LEU A 1 462 ? 4.055 41.656 23.625 1 96.44 462 LEU A C 1
ATOM 3508 O O . LEU A 1 462 ? 4.277 40.531 23.188 1 96.44 462 LEU A O 1
ATOM 3512 N N . LEU A 1 463 ? 4.43 42.781 23.031 1 96.56 463 LEU A N 1
ATOM 3513 C CA . LEU A 1 463 ? 5.102 42.75 21.734 1 96.56 463 LEU A CA 1
ATOM 3514 C C . LEU A 1 463 ? 6.496 42.125 21.859 1 96.56 463 LEU A C 1
ATOM 3516 O O . LEU A 1 463 ? 6.895 41.312 21.047 1 96.56 463 LEU A O 1
ATOM 3520 N N . ALA A 1 464 ? 7.227 42.531 22.875 1 95 464 ALA A N 1
ATOM 3521 C CA . ALA A 1 464 ? 8.586 42.031 23.078 1 95 464 ALA A CA 1
ATOM 3522 C C . ALA A 1 464 ? 8.594 40.531 23.25 1 95 464 ALA A C 1
ATOM 3524 O O . ALA A 1 464 ? 9.516 39.844 22.766 1 95 464 ALA A O 1
ATOM 3525 N N . ASP A 1 465 ? 7.629 40.031 23.859 1 94.88 465 ASP A N 1
ATOM 3526 C CA . ASP A 1 465 ? 7.535 38.594 24.109 1 94.88 465 ASP A CA 1
ATOM 3527 C C . ASP A 1 465 ? 7.059 37.875 22.859 1 94.88 465 ASP A C 1
ATOM 3529 O O . ASP A 1 465 ? 7.625 36.844 22.484 1 94.88 465 ASP A O 1
ATOM 3533 N N . ALA A 1 466 ? 6.062 38.344 22.219 1 95.56 466 ALA A N 1
ATOM 3534 C CA . ALA A 1 466 ? 5.406 37.688 21.094 1 95.56 466 ALA A CA 1
ATOM 3535 C C . ALA A 1 466 ? 6.344 37.562 19.906 1 95.56 466 ALA A C 1
ATOM 3537 O O . ALA A 1 466 ? 6.293 36.562 19.156 1 95.56 466 ALA A O 1
ATOM 3538 N N . PHE A 1 467 ? 7.23 38.531 19.734 1 96.06 467 PHE A N 1
ATOM 3539 C CA . PHE A 1 467 ? 8.016 38.562 18.5 1 96.06 467 PHE A CA 1
ATOM 3540 C C . PHE A 1 467 ? 9.484 38.281 18.797 1 96.06 467 PHE A C 1
ATOM 3542 O O . PHE A 1 467 ? 10.344 38.562 17.953 1 96.06 467 PHE A O 1
ATOM 3549 N N . ASP A 1 468 ? 9.773 37.781 19.984 1 95.06 468 ASP A N 1
ATOM 3550 C CA . ASP A 1 468 ? 11.109 37.25 20.281 1 95.06 468 ASP A CA 1
ATOM 3551 C C . ASP A 1 468 ? 11.336 35.906 19.625 1 95.06 468 ASP A C 1
ATOM 3553 O O . ASP A 1 468 ? 10.562 34.969 19.828 1 95.06 468 ASP A O 1
ATOM 3557 N N . VAL A 1 469 ? 12.43 35.781 18.922 1 95.81 469 VAL A N 1
ATOM 3558 C CA . VAL A 1 469 ? 12.695 34.594 18.125 1 95.81 469 VAL A CA 1
ATOM 3559 C C . VAL A 1 469 ? 12.883 33.375 19.047 1 95.81 469 VAL A C 1
ATOM 3561 O O . VAL A 1 469 ? 12.289 32.312 18.828 1 95.81 469 VAL A O 1
ATOM 3564 N N . ASP A 1 470 ? 13.633 33.531 20.078 1 95.38 470 ASP A N 1
ATOM 3565 C CA . ASP A 1 470 ? 13.922 32.406 20.969 1 95.38 470 ASP A CA 1
ATOM 3566 C C . ASP A 1 470 ? 12.695 32.031 21.797 1 95.38 470 ASP A C 1
ATOM 3568 O O . ASP A 1 470 ? 12.438 30.844 22.031 1 95.38 470 ASP A O 1
ATOM 3572 N N . ARG A 1 471 ? 11.961 33 22.188 1 94.44 471 ARG A N 1
ATOM 3573 C CA . ARG A 1 471 ? 10.742 32.75 22.938 1 94.44 471 ARG A CA 1
ATOM 3574 C C . ARG A 1 471 ? 9.695 32.062 22.078 1 94.44 471 ARG A C 1
ATOM 3576 O O . ARG A 1 471 ? 8.844 31.328 22.594 1 94.44 471 ARG A O 1
ATOM 3583 N N . GLY A 1 472 ? 9.797 32.312 20.781 1 94.38 472 GLY A N 1
ATOM 3584 C CA . GLY A 1 472 ? 8.875 31.672 19.859 1 94.38 472 GLY A CA 1
ATOM 3585 C C . GLY A 1 472 ? 8.914 30.156 19.922 1 94.38 472 GLY A C 1
ATOM 3586 O O . GLY A 1 472 ? 7.898 29.484 19.703 1 94.38 472 GLY A O 1
ATOM 3587 N N . LEU A 1 473 ? 10.062 29.625 20.188 1 96.06 473 LEU A N 1
ATOM 3588 C CA . LEU A 1 473 ? 10.211 28.172 20.344 1 96.06 473 LEU A CA 1
ATOM 3589 C C . LEU A 1 473 ? 9.93 27.75 21.781 1 96.06 473 LEU A C 1
ATOM 3591 O O . LEU A 1 473 ? 9.25 26.75 22.016 1 96.06 473 LEU A O 1
ATOM 3595 N N . ALA A 1 474 ? 10.32 28.562 22.719 1 94.94 474 ALA A N 1
ATOM 3596 C CA . ALA A 1 474 ? 10.312 28.203 24.125 1 94.94 474 ALA A CA 1
ATOM 3597 C C . ALA A 1 474 ? 8.891 28.188 24.688 1 94.94 474 ALA A C 1
ATOM 3599 O O . ALA A 1 474 ? 8.609 27.5 25.672 1 94.94 474 ALA A O 1
ATOM 3600 N N . ARG A 1 475 ? 7.992 28.891 24.094 1 94.69 475 ARG A N 1
ATOM 3601 C CA . ARG A 1 475 ? 6.641 29.031 24.641 1 94.69 475 ARG A CA 1
ATOM 3602 C C . ARG A 1 475 ? 5.77 27.844 24.234 1 94.69 475 ARG A C 1
ATOM 3604 O O . ARG A 1 475 ? 4.695 27.641 24.797 1 94.69 475 ARG A O 1
ATOM 3611 N N . LEU A 1 476 ? 6.215 27.125 23.234 1 94.5 476 LEU A N 1
ATOM 3612 C CA . LEU A 1 476 ? 5.438 25.969 22.828 1 94.5 476 LEU A CA 1
ATOM 3613 C C . LEU A 1 476 ? 5.383 24.938 23.953 1 94.5 476 LEU A C 1
ATOM 3615 O O . LEU A 1 476 ? 6.41 24.609 24.562 1 94.5 476 LEU A O 1
ATOM 3619 N N . ALA A 1 477 ? 4.16 24.359 24.188 1 92.25 477 ALA A N 1
ATOM 3620 C CA . ALA A 1 477 ? 3.992 23.578 25.406 1 92.25 477 ALA A CA 1
ATOM 3621 C C . ALA A 1 477 ? 3.361 22.219 25.109 1 92.25 477 ALA A C 1
ATOM 3623 O O . ALA A 1 477 ? 3.279 21.344 25.984 1 92.25 477 ALA A O 1
ATOM 3624 N N . CYS A 1 478 ? 2.998 21.922 23.938 1 89.56 478 CYS A N 1
ATOM 3625 C CA . CYS A 1 478 ? 2.324 20.656 23.641 1 89.56 478 CYS A CA 1
ATOM 3626 C C . CYS A 1 478 ? 3.314 19.625 23.141 1 89.56 478 CYS A C 1
ATOM 3628 O O . CYS A 1 478 ? 4.387 19.969 22.641 1 89.56 478 CYS A O 1
ATOM 3630 N N . GLU A 1 479 ? 2.926 18.359 23.266 1 91.81 479 GLU A N 1
ATOM 3631 C CA . GLU A 1 479 ? 3.715 17.25 22.719 1 91.81 479 GLU A CA 1
ATOM 3632 C C . GLU A 1 479 ? 3.811 17.344 21.203 1 91.81 479 GLU A C 1
ATOM 3634 O O . GLU A 1 479 ? 2.83 17.672 20.531 1 91.81 479 GLU A O 1
ATOM 3639 N N . GLY A 1 480 ? 5.066 17.031 20.734 1 94.5 480 GLY A N 1
ATOM 3640 C CA . GLY A 1 480 ? 5.258 16.984 19.297 1 94.5 480 GLY A CA 1
ATOM 3641 C C . GLY A 1 480 ? 5.555 18.344 18.688 1 94.5 480 GLY A C 1
ATOM 3642 O O . GLY A 1 480 ? 5.75 18.469 17.484 1 94.5 480 GLY A O 1
ATOM 3643 N N . SER A 1 481 ? 5.691 19.406 19.562 1 97 481 SER A N 1
ATOM 3644 C CA . SER A 1 481 ? 5.91 20.766 19.094 1 97 481 SER A CA 1
ATOM 3645 C C . SER A 1 481 ? 7.359 20.984 18.656 1 97 481 SER A C 1
ATOM 3647 O O . SER A 1 481 ? 8.188 20.078 18.797 1 97 481 SER A O 1
ATOM 3649 N N . ALA A 1 482 ? 7.617 22.172 18.156 1 97.38 482 ALA A N 1
ATOM 3650 C CA . ALA A 1 482 ? 8.953 22.547 17.672 1 97.38 482 ALA A CA 1
ATOM 3651 C C . ALA A 1 482 ? 9.852 22.953 18.844 1 97.38 482 ALA A C 1
ATOM 3653 O O . ALA A 1 482 ? 11.031 23.25 18.641 1 97.38 482 ALA A O 1
ATOM 3654 N N . HIS A 1 483 ? 9.305 23 20.109 1 97.5 483 HIS A N 1
ATOM 3655 C CA . HIS A 1 483 ? 10.18 23.203 21.25 1 97.5 483 HIS A CA 1
ATOM 3656 C C . HIS A 1 483 ? 11.367 22.25 21.219 1 97.5 483 HIS A C 1
ATOM 3658 O O . HIS A 1 483 ? 11.188 21.047 21.047 1 97.5 483 HIS A O 1
ATOM 3664 N N . PRO A 1 484 ? 12.547 22.766 21.438 1 97.5 484 PRO A N 1
ATOM 3665 C CA . PRO A 1 484 ? 13.727 21.891 21.328 1 97.5 484 PRO A CA 1
ATOM 3666 C C . PRO A 1 484 ? 13.648 20.672 22.219 1 97.5 484 PRO A C 1
ATOM 3668 O O . PRO A 1 484 ? 14.055 19.578 21.812 1 97.5 484 PRO A O 1
ATOM 3671 N N . ASP A 1 485 ? 13.094 20.797 23.391 1 96.94 485 ASP A N 1
ATOM 3672 C CA . ASP A 1 485 ? 12.969 19.656 24.297 1 96.94 485 ASP A CA 1
ATOM 3673 C C . ASP A 1 485 ? 11.93 18.656 23.797 1 96.94 485 ASP A C 1
ATOM 3675 O O . ASP A 1 485 ? 12.094 17.453 23.969 1 96.94 485 ASP A O 1
ATOM 3679 N N . ALA A 1 486 ? 10.836 19.125 23.297 1 96.81 486 ALA A N 1
ATOM 3680 C CA . ALA A 1 486 ? 9.828 18.25 22.703 1 96.81 486 ALA A CA 1
ATOM 3681 C C . ALA A 1 486 ? 10.398 17.469 21.531 1 96.81 486 ALA A C 1
ATOM 3683 O O . ALA A 1 486 ? 10.109 16.281 21.359 1 96.81 486 ALA A O 1
ATOM 3684 N N . VAL A 1 487 ? 11.234 18.125 20.719 1 97.88 487 VAL A N 1
ATOM 3685 C CA . VAL A 1 487 ? 11.875 17.469 19.578 1 97.88 487 VAL A CA 1
ATOM 3686 C C . VAL A 1 487 ? 12.844 16.391 20.078 1 97.88 487 VAL A C 1
ATOM 3688 O O . VAL A 1 487 ? 12.883 15.289 19.547 1 97.88 487 VAL A O 1
ATOM 3691 N N . ALA A 1 488 ? 13.57 16.75 21.125 1 97.94 488 ALA A N 1
ATOM 3692 C CA . ALA A 1 488 ? 14.5 15.773 21.703 1 97.94 488 ALA A CA 1
ATOM 3693 C C . ALA A 1 488 ? 13.75 14.523 22.172 1 97.94 488 ALA A C 1
ATOM 3695 O O . ALA A 1 488 ? 14.227 13.406 21.984 1 97.94 488 ALA A O 1
ATOM 3696 N N . GLN A 1 489 ? 12.648 14.734 22.797 1 97.06 489 GLN A N 1
ATOM 3697 C CA . GLN A 1 489 ? 11.836 13.625 23.25 1 97.06 489 GLN A CA 1
ATOM 3698 C C . GLN A 1 489 ? 11.328 12.781 22.078 1 97.06 489 GLN A C 1
ATOM 3700 O O . GLN A 1 489 ? 11.367 11.555 22.141 1 97.06 489 GLN A O 1
ATOM 3705 N N . ALA A 1 490 ? 10.867 13.422 21.078 1 97.19 490 ALA A N 1
ATOM 3706 C CA . ALA A 1 490 ? 10.406 12.719 19.891 1 97.19 490 ALA A CA 1
ATOM 3707 C C . ALA A 1 490 ? 11.523 11.906 19.25 1 97.19 490 ALA A C 1
ATOM 3709 O O . ALA A 1 490 ? 11.305 10.773 18.812 1 97.19 490 ALA A O 1
ATOM 3710 N N . LEU A 1 491 ? 12.711 12.492 19.219 1 98.31 491 LEU A N 1
ATOM 3711 C CA . LEU A 1 491 ? 13.859 11.828 18.609 1 98.31 491 LEU A CA 1
ATOM 3712 C C . LEU A 1 491 ? 14.242 10.57 19.391 1 98.31 491 LEU A C 1
ATOM 3714 O O . LEU A 1 491 ? 14.633 9.562 18.797 1 98.31 491 LEU A O 1
ATOM 3718 N N . ARG A 1 492 ? 14.148 10.594 20.688 1 97.88 492 ARG A N 1
ATOM 3719 C CA . ARG A 1 492 ? 14.43 9.406 21.5 1 97.88 492 ARG A CA 1
ATOM 3720 C C . ARG A 1 492 ? 13.445 8.281 21.188 1 97.88 492 ARG A C 1
ATOM 3722 O O . ARG A 1 492 ? 13.852 7.133 21 1 97.88 492 ARG A O 1
ATOM 3729 N N . ALA A 1 493 ? 12.203 8.648 21.141 1 97.94 493 ALA A N 1
ATOM 3730 C CA . ALA A 1 493 ? 11.18 7.66 20.797 1 97.94 493 ALA A CA 1
ATOM 3731 C C . ALA A 1 493 ? 11.398 7.09 19.406 1 97.94 493 ALA A C 1
ATOM 3733 O O . ALA A 1 493 ? 11.211 5.891 19.188 1 97.94 493 ALA A O 1
ATOM 3734 N N . GLN A 1 494 ? 11.758 7.902 18.484 1 98.31 494 GLN A N 1
ATOM 3735 C CA . GLN A 1 494 ? 11.992 7.484 17.109 1 98.31 494 GLN A CA 1
ATOM 3736 C C . GLN A 1 494 ? 13.219 6.578 17 1 98.31 494 GLN A C 1
ATOM 3738 O O . GLN A 1 494 ? 13.234 5.625 16.234 1 98.31 494 GLN A O 1
ATOM 3743 N N . GLN A 1 495 ? 14.258 6.945 17.797 1 98.44 495 GLN A N 1
ATOM 3744 C CA . GLN A 1 495 ? 15.445 6.094 17.844 1 98.44 495 GLN A CA 1
ATOM 3745 C C . GLN A 1 495 ? 15.094 4.695 18.328 1 98.44 495 GLN A C 1
ATOM 3747 O O . GLN A 1 495 ? 15.578 3.697 17.797 1 98.44 495 GLN A O 1
ATOM 3752 N N . ASP A 1 496 ? 14.281 4.625 19.359 1 98.31 496 ASP A N 1
ATOM 3753 C CA . ASP A 1 496 ? 13.828 3.338 19.875 1 98.31 496 ASP A CA 1
ATOM 3754 C C . ASP A 1 496 ? 13.062 2.555 18.812 1 98.31 496 ASP A C 1
ATOM 3756 O O . ASP A 1 496 ? 13.266 1.347 18.656 1 98.31 496 ASP A O 1
ATOM 3760 N N . THR A 1 497 ? 12.195 3.221 18.156 1 98.38 497 THR A N 1
ATOM 3761 C CA . THR A 1 497 ? 11.422 2.586 17.078 1 98.38 497 THR A CA 1
ATOM 3762 C C . THR A 1 497 ? 12.352 2.07 15.984 1 98.38 497 THR A C 1
ATOM 3764 O O . THR A 1 497 ? 12.141 0.976 15.453 1 98.38 497 THR A O 1
ATOM 3767 N N . LEU A 1 498 ? 13.336 2.889 15.609 1 98.56 498 LEU A N 1
ATOM 3768 C CA . LEU A 1 498 ? 14.305 2.506 14.594 1 98.56 498 LEU A CA 1
ATOM 3769 C C . LEU A 1 498 ? 15.008 1.211 14.969 1 98.56 498 LEU A C 1
ATOM 3771 O O . LEU A 1 498 ? 15.164 0.315 14.141 1 98.56 498 LEU A O 1
ATOM 3775 N N . GLU A 1 499 ? 15.445 1.102 16.203 1 98.44 499 GLU A N 1
ATOM 3776 C CA . GLU A 1 499 ? 16.141 -0.093 16.672 1 98.44 499 GLU A CA 1
ATOM 3777 C C . GLU A 1 499 ? 15.227 -1.312 16.656 1 98.44 499 GLU A C 1
ATOM 3779 O O . GLU A 1 499 ? 15.656 -2.416 16.312 1 98.44 499 GLU A O 1
ATOM 3784 N N . GLY A 1 500 ? 13.977 -1.113 17.031 1 98.5 500 GLY A N 1
ATOM 3785 C CA . GLY A 1 500 ? 13.008 -2.195 16.938 1 98.5 500 GLY A CA 1
ATOM 3786 C C . GLY A 1 500 ? 12.805 -2.697 15.523 1 98.5 500 GLY A C 1
ATOM 3787 O O . GLY A 1 500 ? 12.711 -3.906 15.297 1 98.5 500 GLY A O 1
ATOM 3788 N N . LEU A 1 501 ? 12.727 -1.766 14.609 1 98.56 501 LEU A N 1
ATOM 3789 C CA . LEU A 1 501 ? 12.547 -2.127 13.211 1 98.56 501 LEU A CA 1
ATOM 3790 C C . LEU A 1 501 ? 13.789 -2.822 12.664 1 98.56 501 LEU A C 1
ATOM 3792 O O . LEU A 1 501 ? 13.68 -3.766 11.875 1 98.56 501 LEU A O 1
ATOM 3796 N N . ARG A 1 502 ? 15.008 -2.334 13.047 1 98.25 502 ARG A N 1
ATOM 3797 C CA . ARG A 1 502 ? 16.25 -3.016 12.664 1 98.25 502 ARG A CA 1
ATOM 3798 C C . ARG A 1 502 ? 16.234 -4.473 13.109 1 98.25 502 ARG A C 1
ATOM 3800 O O . ARG A 1 502 ? 16.609 -5.367 12.352 1 98.25 502 ARG A O 1
ATOM 3807 N N . ALA A 1 503 ? 15.781 -4.711 14.328 1 98.31 503 ALA A N 1
ATOM 3808 C CA . ALA A 1 503 ? 15.711 -6.066 14.875 1 98.31 503 ALA A CA 1
ATOM 3809 C C . ALA A 1 503 ? 14.695 -6.91 14.109 1 98.31 503 ALA A C 1
ATOM 3811 O O . ALA A 1 503 ? 14.93 -8.094 13.844 1 98.31 503 ALA A O 1
ATOM 3812 N N . ALA A 1 504 ? 13.57 -6.309 13.797 1 98.31 504 ALA A N 1
ATOM 3813 C CA . ALA A 1 504 ? 12.531 -7.031 13.07 1 98.31 504 ALA A CA 1
ATOM 3814 C C . ALA A 1 504 ? 13.023 -7.469 11.695 1 98.31 504 ALA A C 1
ATOM 3816 O O . ALA A 1 504 ? 12.75 -8.586 11.258 1 98.31 504 ALA A O 1
ATOM 3817 N N . TRP A 1 505 ? 13.711 -6.598 10.984 1 98.12 505 TRP A N 1
ATOM 3818 C CA . TRP A 1 505 ? 14.25 -6.934 9.672 1 98.12 505 TRP A CA 1
ATOM 3819 C C . TRP A 1 505 ? 15.344 -7.992 9.789 1 98.12 505 TRP A C 1
ATOM 3821 O O . TRP A 1 505 ? 15.453 -8.883 8.938 1 98.12 505 TRP A O 1
ATOM 3831 N N . GLN A 1 506 ? 16.219 -7.867 10.812 1 97.5 506 GLN A N 1
ATOM 3832 C CA . GLN A 1 506 ? 17.25 -8.867 11.039 1 97.5 506 GLN A CA 1
ATOM 3833 C C . GLN A 1 506 ? 16.641 -10.25 11.25 1 97.5 506 GLN A C 1
ATOM 3835 O O . GLN A 1 506 ? 17.172 -11.25 10.766 1 97.5 506 GLN A O 1
ATOM 3840 N N . GLU A 1 507 ? 15.539 -10.305 11.992 1 97.31 507 GLU A N 1
ATOM 3841 C CA . GLU A 1 507 ? 14.828 -11.562 12.211 1 97.31 507 GLU A CA 1
ATOM 3842 C C . GLU A 1 507 ? 14.414 -12.188 10.883 1 97.31 507 GLU A C 1
ATOM 3844 O O . GLU A 1 507 ? 14.508 -13.406 10.711 1 97.31 507 GLU A O 1
ATOM 3849 N N . ARG A 1 508 ? 13.938 -11.375 9.984 1 97.06 508 ARG A N 1
ATOM 3850 C CA . ARG A 1 508 ? 13.531 -11.875 8.672 1 97.06 508 ARG A CA 1
ATOM 3851 C C . ARG A 1 508 ? 14.734 -12.375 7.879 1 97.06 508 ARG A C 1
ATOM 3853 O O . ARG A 1 508 ? 14.648 -13.398 7.199 1 97.06 508 ARG A O 1
ATOM 3860 N N . SER A 1 509 ? 15.828 -11.656 7.945 1 96.5 509 SER A N 1
ATOM 3861 C CA . SER A 1 509 ? 17.047 -12.094 7.273 1 96.5 509 SER A CA 1
ATOM 3862 C C . SER A 1 509 ? 17.578 -13.391 7.883 1 96.5 509 SER A C 1
ATOM 3864 O O . SER A 1 509 ? 18.078 -14.258 7.164 1 96.5 509 SER A O 1
ATOM 3866 N N . ASP A 1 510 ? 17.484 -13.523 9.227 1 96.62 510 ASP A N 1
ATOM 3867 C CA . ASP A 1 510 ? 17.953 -14.711 9.93 1 96.62 510 ASP A CA 1
ATOM 3868 C C . ASP A 1 510 ? 17.156 -15.945 9.516 1 96.62 510 ASP A C 1
ATOM 3870 O O . ASP A 1 510 ? 17.703 -17.062 9.469 1 96.62 510 ASP A O 1
ATOM 3874 N N . ALA A 1 511 ? 15.922 -15.766 9.234 1 95.25 511 ALA A N 1
ATOM 3875 C CA . ALA A 1 511 ? 15.086 -16.875 8.805 1 95.25 511 ALA A CA 1
ATOM 3876 C C . ALA A 1 511 ? 15.57 -17.469 7.484 1 95.25 511 ALA A C 1
ATOM 3878 O O . ALA A 1 511 ? 15.539 -18.672 7.281 1 95.25 511 ALA A O 1
ATOM 3879 N N . VAL A 1 512 ? 15.984 -16.641 6.598 1 95.25 512 VAL A N 1
ATOM 3880 C CA . VAL A 1 512 ? 16.484 -17.078 5.305 1 95.25 512 VAL A CA 1
ATOM 3881 C C . VAL A 1 512 ? 17.781 -17.875 5.504 1 95.25 512 VAL A C 1
ATOM 3883 O O . VAL A 1 512 ? 17.969 -18.938 4.906 1 95.25 512 VAL A O 1
ATOM 3886 N N . VAL A 1 513 ? 18.656 -17.375 6.359 1 95.75 513 VAL A N 1
ATOM 3887 C CA . VAL A 1 513 ? 19.922 -18.031 6.656 1 95.75 513 VAL A CA 1
ATOM 3888 C C . VAL A 1 513 ? 19.656 -19.391 7.32 1 95.75 513 VAL A C 1
ATOM 3890 O O . VAL A 1 513 ? 20.281 -20.391 6.965 1 95.75 513 VAL A O 1
ATOM 3893 N N . ALA A 1 514 ? 18.703 -19.375 8.25 1 95.69 514 ALA A N 1
ATOM 3894 C CA . ALA A 1 514 ? 18.359 -20.609 8.945 1 95.69 514 ALA A CA 1
ATOM 3895 C C . ALA A 1 514 ? 17.781 -21.641 7.984 1 95.69 514 ALA A C 1
ATOM 3897 O O . ALA A 1 514 ? 18.031 -22.844 8.125 1 95.69 514 ALA A O 1
ATOM 3898 N N . GLY A 1 515 ? 16.953 -21.172 7.062 1 95.62 515 GLY A N 1
ATOM 3899 C CA . GLY A 1 515 ? 16.406 -22.062 6.059 1 95.62 515 GLY A CA 1
ATOM 3900 C C . GLY A 1 515 ? 17.469 -22.719 5.195 1 95.62 515 GLY A C 1
ATOM 3901 O O . GLY A 1 515 ? 17.422 -23.922 4.953 1 95.62 515 GLY A O 1
ATOM 3902 N N . ALA A 1 516 ? 18.438 -21.969 4.742 1 94.06 516 ALA A N 1
ATOM 3903 C CA . ALA A 1 516 ? 19.531 -22.484 3.939 1 94.06 516 ALA A CA 1
ATOM 3904 C C . ALA A 1 516 ? 20.344 -23.516 4.719 1 94.06 516 ALA A C 1
ATOM 3906 O O . ALA A 1 516 ? 20.766 -24.531 4.16 1 94.06 516 ALA A O 1
ATOM 3907 N N . ALA A 1 517 ? 20.531 -23.266 6 1 94.31 517 ALA A N 1
ATOM 3908 C CA . ALA A 1 517 ? 21.25 -24.203 6.859 1 94.31 517 ALA A CA 1
ATOM 3909 C C . ALA A 1 517 ? 20.484 -25.5 7.008 1 94.31 517 ALA A C 1
ATOM 3911 O O . ALA A 1 517 ? 21.078 -26.578 7.055 1 94.31 517 ALA A O 1
ATOM 3912 N N . GLU A 1 518 ? 19.203 -25.375 7.129 1 94.62 518 GLU A N 1
ATOM 3913 C CA . GLU A 1 518 ? 18.375 -26.578 7.223 1 94.62 518 GLU A CA 1
ATOM 3914 C C . GLU A 1 518 ? 18.469 -27.422 5.949 1 94.62 518 GLU A C 1
ATOM 3916 O O . GLU A 1 518 ? 18.547 -28.641 6.016 1 94.62 518 GLU A O 1
ATOM 3921 N N . THR A 1 519 ? 18.422 -26.75 4.852 1 93.25 519 THR A N 1
ATOM 3922 C CA . THR A 1 519 ? 18.547 -27.438 3.578 1 93.25 519 THR A CA 1
ATOM 3923 C C . THR A 1 519 ? 19.891 -28.172 3.498 1 93.25 519 THR A C 1
ATOM 3925 O O . THR A 1 519 ? 19.953 -29.328 3.086 1 93.25 519 THR A O 1
ATOM 3928 N N . ALA A 1 520 ? 20.969 -27.547 3.92 1 92.38 520 ALA A N 1
ATOM 3929 C CA . ALA A 1 520 ? 22.297 -28.125 3.912 1 92.38 520 ALA A CA 1
ATOM 3930 C C . ALA A 1 520 ? 22.375 -29.344 4.832 1 92.38 520 ALA A C 1
ATOM 3932 O O . ALA A 1 520 ? 22.984 -30.359 4.484 1 92.38 520 ALA A O 1
ATOM 3933 N N . ARG A 1 521 ? 21.719 -29.25 5.957 1 92.88 521 ARG A N 1
ATOM 3934 C CA . ARG A 1 521 ? 21.703 -30.359 6.91 1 92.88 521 ARG A CA 1
ATOM 3935 C C . ARG A 1 521 ? 20.938 -31.547 6.352 1 92.88 521 ARG A C 1
ATOM 3937 O O . ARG A 1 521 ? 21.344 -32.688 6.543 1 92.88 521 ARG A O 1
ATOM 3944 N N . ALA A 1 522 ? 19.859 -31.25 5.684 1 92.5 522 ALA A N 1
ATOM 3945 C CA . ALA A 1 522 ? 19.016 -32.312 5.129 1 92.5 522 ALA A CA 1
ATOM 3946 C C . ALA A 1 522 ? 19.75 -33.062 4.035 1 92.5 522 ALA A C 1
ATOM 3948 O O . ALA A 1 522 ? 19.531 -34.281 3.848 1 92.5 522 ALA A O 1
ATOM 3949 N N . LEU A 1 523 ? 20.688 -32.406 3.307 1 91.5 523 LEU A N 1
ATOM 3950 C CA . LEU A 1 523 ? 21.375 -33 2.17 1 91.5 523 LEU A CA 1
ATOM 3951 C C . LEU A 1 523 ? 22.734 -33.562 2.592 1 91.5 523 LEU A C 1
ATOM 3953 O O . LEU A 1 523 ? 23.328 -34.375 1.871 1 91.5 523 LEU A O 1
ATOM 3957 N N . GLY A 1 524 ? 23.219 -33.406 3.865 1 83.19 524 GLY A N 1
ATOM 3958 C CA . GLY A 1 524 ? 24.484 -33.938 4.359 1 83.19 524 GLY A CA 1
ATOM 3959 C C . GLY A 1 524 ? 25.688 -33.281 3.691 1 83.19 524 GLY A C 1
ATOM 3960 O O . GLY A 1 524 ? 25.547 -32.531 2.734 1 83.19 524 GLY A O 1
ATOM 3961 N N . PRO A 1 525 ? 26.844 -33.5 4.34 1 68.19 525 PRO A N 1
ATOM 3962 C CA . PRO A 1 525 ? 28.062 -32.906 3.77 1 68.19 525 PRO A CA 1
ATOM 3963 C C . PRO A 1 525 ? 28.438 -33.5 2.424 1 68.19 525 PRO A C 1
ATOM 3965 O O . PRO A 1 525 ? 28.156 -34.688 2.17 1 68.19 525 PRO A O 1
ATOM 3968 N N . ALA A 1 526 ? 28.688 -32.719 1.411 1 55.03 526 ALA A N 1
ATOM 3969 C CA . ALA A 1 526 ? 29.172 -33.219 0.122 1 55.03 526 ALA A CA 1
ATOM 3970 C C . ALA A 1 526 ? 30.312 -34.219 0.306 1 55.03 526 ALA A C 1
ATOM 3972 O O . ALA A 1 526 ? 31.266 -33.969 1.03 1 55.03 526 ALA A O 1
ATOM 3973 N N . GLY A 1 527 ? 30.031 -35.469 0.391 1 45.69 527 GLY A N 1
ATOM 3974 C CA . GLY A 1 527 ? 31.078 -36.469 0.507 1 45.69 527 GLY A CA 1
ATOM 3975 C C . GLY A 1 527 ? 32.281 -36.188 -0.403 1 45.69 527 GLY A C 1
ATOM 3976 O O . GLY A 1 527 ? 32.156 -35.469 -1.384 1 45.69 527 GLY A O 1
ATOM 3977 N N . PRO A 1 528 ? 33.531 -36.469 0.079 1 40.75 528 PRO A N 1
ATOM 3978 C CA . PRO A 1 528 ? 34.688 -36.344 -0.807 1 40.75 528 PRO A CA 1
ATOM 3979 C C . PRO A 1 528 ? 34.469 -37.031 -2.16 1 40.75 528 PRO A C 1
ATOM 3981 O O . PRO A 1 528 ? 33.75 -38.031 -2.252 1 40.75 528 PRO A O 1
ATOM 3984 N N . GLN A 1 529 ? 34.469 -36.344 -3.223 1 38.84 529 GLN A N 1
ATOM 3985 C CA . GLN A 1 529 ? 34.594 -36.938 -4.547 1 38.84 529 GLN A CA 1
ATOM 3986 C C . GLN A 1 529 ? 35.562 -38.125 -4.527 1 38.84 529 GLN A C 1
ATOM 3988 O O . GLN A 1 529 ? 36.688 -37.969 -4.082 1 38.84 529 GLN A O 1
ATOM 3993 N N . ASP A 1 530 ? 35.281 -39.312 -4.418 1 31.48 530 ASP A N 1
ATOM 3994 C CA . ASP A 1 530 ? 36.219 -40.375 -4.711 1 31.48 530 ASP A CA 1
ATOM 3995 C C . ASP A 1 530 ? 36.906 -40.156 -6.051 1 31.48 530 ASP A C 1
ATOM 3997 O O . ASP A 1 530 ? 36.25 -40.125 -7.098 1 31.48 530 ASP A O 1
ATOM 4001 N N . ALA A 1 531 ? 38 -39.312 -6.137 1 39.62 531 ALA A N 1
ATOM 4002 C CA . ALA A 1 531 ? 38.938 -39.188 -7.242 1 39.62 531 ALA A CA 1
ATOM 4003 C C . ALA A 1 531 ? 39.312 -40.531 -7.824 1 39.62 531 ALA A C 1
ATOM 4005 O O . ALA A 1 531 ? 40.25 -41.188 -7.352 1 39.62 531 ALA A O 1
ATOM 4006 N N . HIS A 1 532 ? 38.344 -41.469 -8.008 1 32.28 532 HIS A N 1
ATOM 4007 C CA . HIS A 1 532 ? 38.781 -42.656 -8.711 1 32.28 532 HIS A CA 1
ATOM 4008 C C . HIS A 1 532 ? 39.312 -42.312 -10.109 1 32.28 532 HIS A C 1
ATOM 4010 O O . HIS A 1 532 ? 38.531 -42 -11.008 1 32.28 532 HIS A O 1
ATOM 4016 N N . ARG A 1 533 ? 40.469 -41.594 -10.297 1 37.78 533 ARG A N 1
ATOM 4017 C CA . ARG A 1 533 ? 41.25 -41.531 -11.523 1 37.78 533 ARG A CA 1
ATOM 4018 C C . ARG A 1 533 ? 41.562 -42.938 -12.055 1 37.78 533 ARG A C 1
ATOM 4020 O O . ARG A 1 533 ? 42.125 -43.75 -11.352 1 37.78 533 ARG A O 1
ATOM 4027 N N . PRO A 1 534 ? 40.844 -43.312 -13.094 1 34.25 534 PRO A N 1
ATOM 4028 C CA . PRO A 1 534 ? 41.312 -44.531 -13.758 1 34.25 534 PRO A CA 1
ATOM 4029 C C . PRO A 1 534 ? 42.812 -44.5 -14.055 1 34.25 534 PRO A C 1
ATOM 4031 O O . PRO A 1 534 ? 43.375 -43.469 -14.406 1 34.25 534 PRO A O 1
ATOM 4034 N N . GLU A 1 535 ? 43.625 -45.094 -13.234 1 32.62 535 GLU A N 1
ATOM 4035 C CA . GLU A 1 535 ? 45.031 -45.344 -13.516 1 32.62 535 GLU A CA 1
ATOM 4036 C C . GLU A 1 535 ? 45.219 -45.875 -14.93 1 32.62 535 GLU A C 1
ATOM 4038 O O . GLU A 1 535 ? 44.656 -46.906 -15.297 1 32.62 535 GLU A O 1
ATOM 4043 N N . THR A 1 536 ? 45.281 -44.969 -15.977 1 31.78 536 THR A N 1
ATOM 4044 C CA . THR A 1 536 ? 45.781 -45.312 -17.312 1 31.78 536 THR A CA 1
ATOM 4045 C C . THR A 1 536 ? 47.062 -46.156 -17.203 1 31.78 536 THR A C 1
ATOM 4047 O O . THR A 1 536 ? 48.031 -45.719 -16.578 1 31.78 536 THR A O 1
ATOM 4050 N N . GLY A 1 537 ? 46.969 -47.438 -17 1 28.5 537 GLY A N 1
ATOM 4051 C CA . GLY A 1 537 ? 48.062 -48.375 -17.219 1 28.5 537 GLY A CA 1
ATOM 4052 C C . GLY A 1 537 ? 48.875 -48.062 -18.453 1 28.5 537 GLY A C 1
ATOM 4053 O O . GLY A 1 537 ? 48.344 -47.625 -19.469 1 28.5 537 GLY A O 1
ATOM 4054 N N . GLU A 1 538 ? 50.156 -47.594 -18.328 1 30.58 538 GLU A N 1
ATOM 4055 C CA . GLU A 1 538 ? 51.281 -47.469 -19.266 1 30.58 538 GLU A CA 1
ATOM 4056 C C . GLU A 1 538 ? 51.438 -48.75 -20.094 1 30.58 538 GLU A C 1
ATOM 4058 O O . GLU A 1 538 ? 51.812 -49.781 -19.562 1 30.58 538 GLU A O 1
ATOM 4063 N N . ARG A 1 539 ? 50.438 -49.406 -20.75 1 25.08 539 ARG A N 1
ATOM 4064 C CA . ARG A 1 539 ? 50.969 -50.156 -21.875 1 25.08 539 ARG A CA 1
ATOM 4065 C C . ARG A 1 539 ? 51.188 -49.281 -23.094 1 25.08 539 ARG A C 1
ATOM 4067 O O . ARG A 1 539 ? 50.406 -48.344 -23.344 1 25.08 539 ARG A O 1
ATOM 4074 N N . MET B 1 1 ? -52.781 3.943 -49.656 1 22.64 1 MET B N 1
ATOM 4075 C CA . MET B 1 1 ? -53.625 5.137 -49.594 1 22.64 1 MET B CA 1
ATOM 4076 C C . MET B 1 1 ? -53.688 5.695 -48.188 1 22.64 1 MET B C 1
ATOM 4078 O O . MET B 1 1 ? -54.188 5.02 -47.281 1 22.64 1 MET B O 1
ATOM 4082 N N . ILE B 1 2 ? -52.719 6.605 -47.875 1 25.97 2 ILE B N 1
ATOM 4083 C CA . ILE B 1 2 ? -52.094 7.129 -46.688 1 25.97 2 ILE B CA 1
ATOM 4084 C C . ILE B 1 2 ? -53.031 8.109 -45.969 1 25.97 2 ILE B C 1
ATOM 4086 O O . ILE B 1 2 ? -53.25 9.219 -46.469 1 25.97 2 ILE B O 1
ATOM 4090 N N . PRO B 1 3 ? -54.281 7.52 -45.531 1 27.56 3 PRO B N 1
ATOM 4091 C CA . PRO B 1 3 ? -55.25 8.578 -45.25 1 27.56 3 PRO B CA 1
ATOM 4092 C C . PRO B 1 3 ? -54.75 9.602 -44.25 1 27.56 3 PRO B C 1
ATOM 4094 O O . PRO B 1 3 ? -53.875 9.289 -43.406 1 27.56 3 PRO B O 1
ATOM 4097 N N . ASP B 1 4 ? -54.844 10.93 -44.531 1 25.03 4 ASP B N 1
ATOM 4098 C CA . ASP B 1 4 ? -54.375 12.242 -44.062 1 25.03 4 ASP B CA 1
ATOM 4099 C C . ASP B 1 4 ? -55.031 12.625 -42.75 1 25.03 4 ASP B C 1
ATOM 4101 O O . ASP B 1 4 ? -56.25 12.734 -42.656 1 25.03 4 ASP B O 1
ATOM 4105 N N . ALA B 1 5 ? -54.5 12.023 -41.594 1 27.84 5 ALA B N 1
ATOM 4106 C CA . ALA B 1 5 ? -55.125 12.102 -40.281 1 27.84 5 ALA B CA 1
ATOM 4107 C C . ALA B 1 5 ? -55.469 13.555 -39.906 1 27.84 5 ALA B C 1
ATOM 4109 O O . ALA B 1 5 ? -54.656 14.461 -40.188 1 27.84 5 ALA B O 1
ATOM 4110 N N . ALA B 1 6 ? -56.656 13.797 -39.688 1 28.12 6 ALA B N 1
ATOM 4111 C CA . ALA B 1 6 ? -57.406 15.031 -39.469 1 28.12 6 ALA B CA 1
ATOM 4112 C C . ALA B 1 6 ? -56.812 15.859 -38.344 1 28.12 6 ALA B C 1
ATOM 4114 O O . ALA B 1 6 ? -56.344 15.312 -37.344 1 28.12 6 ALA B O 1
ATOM 4115 N N . PRO B 1 7 ? -56.531 17.219 -38.438 1 26.14 7 PRO B N 1
ATOM 4116 C CA . PRO B 1 7 ? -55.75 18.203 -37.656 1 26.14 7 PRO B CA 1
ATOM 4117 C C . PRO B 1 7 ? -56.438 18.578 -36.344 1 26.14 7 PRO B C 1
ATOM 4119 O O . PRO B 1 7 ? -57.594 19.031 -36.344 1 26.14 7 PRO B O 1
ATOM 4122 N N . VAL B 1 8 ? -56.406 17.641 -35.344 1 29.53 8 VAL B N 1
ATOM 4123 C CA . VAL B 1 8 ? -57.188 17.828 -34.125 1 29.53 8 VAL B CA 1
ATOM 4124 C C . VAL B 1 8 ? -56.875 19.203 -33.531 1 29.53 8 VAL B C 1
ATOM 4126 O O . VAL B 1 8 ? -55.719 19.625 -33.469 1 29.53 8 VAL B O 1
ATOM 4129 N N . THR B 1 9 ? -57.781 20.109 -33.562 1 27.98 9 THR B N 1
ATOM 4130 C CA . THR B 1 9 ? -57.875 21.516 -33.219 1 27.98 9 THR B CA 1
ATOM 4131 C C . THR B 1 9 ? -57.594 21.719 -31.719 1 27.98 9 THR B C 1
ATOM 4133 O O . THR B 1 9 ? -58.25 21.094 -30.875 1 27.98 9 THR B O 1
ATOM 4136 N N . PRO B 1 10 ? -56.375 22.125 -31.234 1 28 10 PRO B N 1
ATOM 4137 C CA . PRO B 1 10 ? -55.844 22.25 -29.891 1 28 10 PRO B CA 1
ATOM 4138 C C . PRO B 1 10 ? -56.625 23.203 -29 1 28 10 PRO B C 1
ATOM 4140 O O . PRO B 1 10 ? -57.125 24.234 -29.484 1 28 10 PRO B O 1
ATOM 4143 N N . SER B 1 11 ? -57.5 22.641 -28.188 1 31.34 11 SER B N 1
ATOM 4144 C CA . SER B 1 11 ? -58.438 23.375 -27.328 1 31.34 11 SER B CA 1
ATOM 4145 C C . SER B 1 11 ? -57.719 24.469 -26.547 1 31.34 11 SER B C 1
ATOM 4147 O O . SER B 1 11 ? -56.562 24.328 -26.172 1 31.34 11 SER B O 1
ATOM 4149 N N . PRO B 1 12 ? -58.281 25.656 -26.562 1 30.08 12 PRO B N 1
ATOM 4150 C CA . PRO B 1 12 ? -57.719 26.922 -26.109 1 30.08 12 PRO B CA 1
ATOM 4151 C C . PRO B 1 12 ? -57.469 26.938 -24.594 1 30.08 12 PRO B C 1
ATOM 4153 O O . PRO B 1 12 ? -58.281 26.453 -23.812 1 30.08 12 PRO B O 1
ATOM 4156 N N . GLY B 1 13 ? -56.25 26.609 -24.109 1 28.02 13 GLY B N 1
ATOM 4157 C CA . GLY B 1 13 ? -55.781 26.453 -22.734 1 28.02 13 GLY B CA 1
ATOM 4158 C C . GLY B 1 13 ? -56.125 27.656 -21.859 1 28.02 13 GLY B C 1
ATOM 4159 O O . GLY B 1 13 ? -56.312 28.766 -22.375 1 28.02 13 GLY B O 1
ATOM 4160 N N . PRO B 1 14 ? -56.781 27.391 -20.766 1 31.48 14 PRO B N 1
ATOM 4161 C CA . PRO B 1 14 ? -57.375 28.375 -19.875 1 31.48 14 PRO B CA 1
ATOM 4162 C C . PRO B 1 14 ? -56.406 29.484 -19.469 1 31.48 14 PRO B C 1
ATOM 4164 O O . PRO B 1 14 ? -55.188 29.281 -19.484 1 31.48 14 PRO B O 1
ATOM 4167 N N . THR B 1 15 ? -56.781 30.75 -19.656 1 29.33 15 THR B N 1
ATOM 4168 C CA . THR B 1 15 ? -56.094 32.031 -19.469 1 29.33 15 THR B CA 1
ATOM 4169 C C . THR B 1 15 ? -55.75 32.25 -18 1 29.33 15 THR B C 1
ATOM 4171 O O . THR B 1 15 ? -56.625 32.25 -17.125 1 29.33 15 THR B O 1
ATOM 4174 N N . THR B 1 16 ? -54.625 31.656 -17.516 1 29.33 16 THR B N 1
ATOM 4175 C CA . THR B 1 16 ? -54.125 31.766 -16.141 1 29.33 16 THR B CA 1
ATOM 4176 C C . THR B 1 16 ? -54 33.219 -15.727 1 29.33 16 THR B C 1
ATOM 4178 O O . THR B 1 16 ? -53.438 34.031 -16.453 1 29.33 16 THR B O 1
ATOM 4181 N N . PRO B 1 17 ? -54.844 33.688 -14.805 1 33 17 PRO B N 1
ATOM 4182 C CA . PRO B 1 17 ? -54.875 35.094 -14.43 1 33 17 PRO B CA 1
ATOM 4183 C C . PRO B 1 17 ? -53.531 35.625 -13.961 1 33 17 PRO B C 1
ATOM 4185 O O . PRO B 1 17 ? -52.688 34.844 -13.508 1 33 17 PRO B O 1
ATOM 4188 N N . PRO B 1 18 ? -53.188 36.906 -14.375 1 29.52 18 PRO B N 1
ATOM 4189 C CA . PRO B 1 18 ? -51.875 37.531 -14.18 1 29.52 18 PRO B CA 1
ATOM 4190 C C . PRO B 1 18 ? -51.5 37.719 -12.703 1 29.52 18 PRO B C 1
ATOM 4192 O O . PRO B 1 18 ? -52.375 37.969 -11.883 1 29.52 18 PRO B O 1
ATOM 4195 N N . HIS B 1 19 ? -50.625 36.844 -12.195 1 27.77 19 HIS B N 1
ATOM 4196 C CA . HIS B 1 19 ? -50.094 36.875 -10.844 1 27.77 19 HIS B CA 1
ATOM 4197 C C . HIS B 1 19 ? -49.531 38.281 -10.516 1 27.77 19 HIS B C 1
ATOM 4199 O O . HIS B 1 19 ? -48.719 38.812 -11.281 1 27.77 19 HIS B O 1
ATOM 4205 N N . ARG B 1 20 ? -50.281 39.125 -9.789 1 30.58 20 ARG B N 1
ATOM 4206 C CA . ARG B 1 20 ? -49.812 40.406 -9.258 1 30.58 20 ARG B CA 1
ATOM 4207 C C . ARG B 1 20 ? -48.5 40.25 -8.492 1 30.58 20 ARG B C 1
ATOM 4209 O O . ARG B 1 20 ? -48.406 39.438 -7.574 1 30.58 20 ARG B O 1
ATOM 4216 N N . THR B 1 21 ? -47.438 40.625 -9.125 1 27.59 21 THR B N 1
ATOM 4217 C CA . THR B 1 21 ? -46.062 40.719 -8.641 1 27.59 21 THR B CA 1
ATOM 4218 C C . THR B 1 21 ? -45.938 41.719 -7.504 1 27.59 21 THR B C 1
ATOM 4220 O O . THR B 1 21 ? -45.969 42.938 -7.738 1 27.59 21 THR B O 1
ATOM 4223 N N . ASP B 1 22 ? -46.688 41.562 -6.398 1 27.91 22 ASP B N 1
ATOM 4224 C CA . ASP B 1 22 ? -46.375 42.531 -5.352 1 27.91 22 ASP B CA 1
ATOM 4225 C C . ASP B 1 22 ? -44.906 42.562 -5.031 1 27.91 22 ASP B C 1
ATOM 4227 O O . ASP B 1 22 ? -44.312 41.531 -4.688 1 27.91 22 ASP B O 1
ATOM 4231 N N . THR B 1 23 ? -44.281 43.5 -5.602 1 27.09 23 THR B N 1
ATOM 4232 C CA . THR B 1 23 ? -42.875 43.812 -5.418 1 27.09 23 THR B CA 1
ATOM 4233 C C . THR B 1 23 ? -42.562 44.125 -3.953 1 27.09 23 THR B C 1
ATOM 4235 O O . THR B 1 23 ? -42.969 45.188 -3.438 1 27.09 23 THR B O 1
ATOM 4238 N N . VAL B 1 24 ? -42.719 43.125 -3.049 1 30.72 24 VAL B N 1
ATOM 4239 C CA . VAL B 1 24 ? -42.188 43.406 -1.719 1 30.72 24 VAL B CA 1
ATOM 4240 C C . VAL B 1 24 ? -40.781 43.938 -1.833 1 30.72 24 VAL B C 1
ATOM 4242 O O . VAL B 1 24 ? -39.875 43.219 -2.324 1 30.72 24 VAL B O 1
ATOM 4245 N N . THR B 1 25 ? -40.719 45.219 -1.954 1 27.22 25 THR B N 1
ATOM 4246 C CA . THR B 1 25 ? -39.406 45.875 -1.886 1 27.22 25 THR B CA 1
ATOM 4247 C C . THR B 1 25 ? -38.688 45.5 -0.584 1 27.22 25 THR B C 1
ATOM 4249 O O . THR B 1 25 ? -39.094 45.938 0.494 1 27.22 25 THR B O 1
ATOM 4252 N N . VAL B 1 26 ? -38.312 44.25 -0.425 1 30.81 26 VAL B N 1
ATOM 4253 C CA . VAL B 1 26 ? -37.406 43.969 0.689 1 30.81 26 VAL B CA 1
ATOM 4254 C C . VAL B 1 26 ? -36.25 44.969 0.702 1 30.81 26 VAL B C 1
ATOM 4256 O O . VAL B 1 26 ? -35.469 45.062 -0.248 1 30.81 26 VAL B O 1
ATOM 4259 N N . THR B 1 27 ? -36.594 46.125 1.258 1 29.08 27 THR B N 1
ATOM 4260 C CA . THR B 1 27 ? -35.5 47.062 1.528 1 29.08 27 THR B CA 1
ATOM 4261 C C . THR B 1 27 ? -34.312 46.312 2.146 1 29.08 27 THR B C 1
ATOM 4263 O O . THR B 1 27 ? -34.406 45.719 3.219 1 29.08 27 THR B O 1
ATOM 4266 N N . SER B 1 28 ? -33.531 45.719 1.302 1 30.64 28 SER B N 1
ATOM 4267 C CA . SER B 1 28 ? -32.281 45.062 1.65 1 30.64 28 SER B CA 1
ATOM 4268 C C . SER B 1 28 ? -31.438 45.906 2.598 1 30.64 28 SER B C 1
ATOM 4270 O O . SER B 1 28 ? -30.969 47 2.225 1 30.64 28 SER B O 1
ATOM 4272 N N . GLN B 1 29 ? -31.844 46.031 3.857 1 31.78 29 GLN B N 1
ATOM 4273 C CA . GLN B 1 29 ? -30.891 46.625 4.793 1 31.78 29 GLN B CA 1
ATOM 4274 C C . GLN B 1 29 ? -29.469 46.25 4.465 1 31.78 29 GLN B C 1
ATOM 4276 O O . GLN B 1 29 ? -29.203 45.094 4.047 1 31.78 29 GLN B O 1
ATOM 4281 N N . PRO B 1 30 ? -28.656 47.25 4.16 1 35.19 30 PRO B N 1
ATOM 4282 C CA . PRO B 1 30 ? -27.266 46.938 3.824 1 35.19 30 PRO B CA 1
ATOM 4283 C C . PRO B 1 30 ? -26.656 45.906 4.773 1 35.19 30 PRO B C 1
ATOM 4285 O O . PRO B 1 30 ? -27.016 45.844 5.953 1 35.19 30 PRO B O 1
ATOM 4288 N N . PRO B 1 31 ? -26.359 44.688 4.23 1 36.78 31 PRO B N 1
ATOM 4289 C CA . PRO B 1 31 ? -25.781 43.625 5.074 1 36.78 31 PRO B CA 1
ATOM 4290 C C . PRO B 1 31 ? -24.734 44.156 6.051 1 36.78 31 PRO B C 1
ATOM 4292 O O . PRO B 1 31 ? -24.094 45.188 5.785 1 36.78 31 PRO B O 1
ATOM 4295 N N . ALA B 1 32 ? -24.875 44.031 7.32 1 38.5 32 ALA B N 1
ATOM 4296 C CA . ALA B 1 32 ? -23.891 44.344 8.359 1 38.5 32 ALA B CA 1
ATOM 4297 C C . ALA B 1 32 ? -22.469 44.094 7.863 1 38.5 32 ALA B C 1
ATOM 4299 O O . ALA B 1 32 ? -22.234 43.219 7.043 1 38.5 32 ALA B O 1
ATOM 4300 N N . PRO B 1 33 ? -21.641 45.125 7.848 1 40.41 33 PRO B N 1
ATOM 4301 C CA . PRO B 1 33 ? -20.266 44.875 7.379 1 40.41 33 PRO B CA 1
ATOM 4302 C C . PRO B 1 33 ? -19.734 43.5 7.785 1 40.41 33 PRO B C 1
ATOM 4304 O O . PRO B 1 33 ? -20.156 42.938 8.805 1 40.41 33 PRO B O 1
ATOM 4307 N N . ALA B 1 34 ? -19.219 42.844 6.891 1 48.84 34 ALA B N 1
ATOM 4308 C CA . ALA B 1 34 ? -18.594 41.531 7.062 1 48.84 34 ALA B CA 1
ATOM 4309 C C . ALA B 1 34 ? -17.703 41.5 8.305 1 48.84 34 ALA B C 1
ATOM 4311 O O . ALA B 1 34 ? -16.844 42.344 8.484 1 48.84 34 ALA B O 1
ATOM 4312 N N . ALA B 1 35 ? -18.188 40.875 9.328 1 54 35 ALA B N 1
ATOM 4313 C CA . ALA B 1 35 ? -17.438 40.656 10.562 1 54 35 ALA B CA 1
ATOM 4314 C C . ALA B 1 35 ? -15.961 40.406 10.273 1 54 35 ALA B C 1
ATOM 4316 O O . ALA B 1 35 ? -15.609 39.625 9.406 1 54 35 ALA B O 1
ATOM 4317 N N . GLU B 1 36 ? -15.086 41.406 10.719 1 64.62 36 GLU B N 1
ATOM 4318 C CA . GLU B 1 36 ? -13.633 41.312 10.555 1 64.62 36 GLU B CA 1
ATOM 4319 C C . GLU B 1 36 ? -13.094 40.031 11.188 1 64.62 36 GLU B C 1
ATOM 4321 O O . GLU B 1 36 ? -13.164 39.844 12.406 1 64.62 36 GLU B O 1
ATOM 4326 N N . LEU B 1 37 ? -12.859 38.938 10.492 1 65.06 37 LEU B N 1
ATOM 4327 C CA . LEU B 1 37 ? -12.422 37.625 11 1 65.06 37 LEU B CA 1
ATOM 4328 C C . LEU B 1 37 ? -10.93 37.625 11.32 1 65.06 37 LEU B C 1
ATOM 4330 O O . LEU B 1 37 ? -10.477 36.938 12.227 1 65.06 37 LEU B O 1
ATOM 4334 N N . SER B 1 38 ? -10.008 38.375 10.633 1 66.25 38 SER B N 1
ATOM 4335 C CA . SER B 1 38 ? -8.586 38.312 10.969 1 66.25 38 SER B CA 1
ATOM 4336 C C . SER B 1 38 ? -7.953 39.688 10.945 1 66.25 38 SER B C 1
ATOM 4338 O O . SER B 1 38 ? -6.836 39.875 11.43 1 66.25 38 SER B O 1
ATOM 4340 N N . GLY B 1 39 ? -8.641 40.719 10.547 1 69.06 39 GLY B N 1
ATOM 4341 C CA . GLY B 1 39 ? -8.133 42.062 10.453 1 69.06 39 GLY B CA 1
ATOM 4342 C C . GLY B 1 39 ? -7.184 42.281 9.289 1 69.06 39 GLY B C 1
ATOM 4343 O O . GLY B 1 39 ? -6.832 43.406 8.969 1 69.06 39 GLY B O 1
ATOM 4344 N N . ARG B 1 40 ? -6.668 41.219 8.695 1 72.25 40 ARG B N 1
ATOM 4345 C CA . ARG B 1 40 ? -5.652 41.312 7.652 1 72.25 40 ARG B CA 1
ATOM 4346 C C . ARG B 1 40 ? -6.293 41.562 6.289 1 72.25 40 ARG B C 1
ATOM 4348 O O . ARG B 1 40 ? -5.719 42.25 5.441 1 72.25 40 ARG B O 1
ATOM 4355 N N . ILE B 1 41 ? -7.367 40.844 5.969 1 68.81 41 ILE B N 1
ATOM 4356 C CA . ILE B 1 41 ? -7.984 40.938 4.648 1 68.81 41 ILE B CA 1
ATOM 4357 C C . ILE B 1 41 ? -9.266 41.75 4.723 1 68.81 41 ILE B C 1
ATOM 4359 O O . ILE B 1 41 ? -10.047 41.594 5.664 1 68.81 41 ILE B O 1
ATOM 4363 N N . ARG B 1 42 ? -9.281 42.656 3.732 1 68.25 42 ARG B N 1
ATOM 4364 C CA . ARG B 1 42 ? -10.469 43.469 3.619 1 68.25 42 ARG B CA 1
ATOM 4365 C C . ARG B 1 42 ? -11.461 42.906 2.617 1 68.25 42 ARG B C 1
ATOM 4367 O O . ARG B 1 42 ? -11.062 42.438 1.549 1 68.25 42 ARG B O 1
ATOM 4374 N N . GLY B 1 43 ? -12.617 42.719 3.055 1 68.69 43 GLY B N 1
ATOM 4375 C CA . GLY B 1 43 ? -13.656 42.25 2.162 1 68.69 43 GLY B CA 1
ATOM 4376 C C . GLY B 1 43 ? -13.703 40.719 2.074 1 68.69 43 GLY B C 1
ATOM 4377 O O . GLY B 1 43 ? -12.875 40.031 2.672 1 68.69 43 GLY B O 1
ATOM 4378 N N . GLY B 1 44 ? -14.695 40.219 1.432 1 74.5 44 GLY B N 1
ATOM 4379 C CA . GLY B 1 44 ? -14.891 38.781 1.26 1 74.5 44 GLY B CA 1
ATOM 4380 C C . GLY B 1 44 ? -14.336 38.25 -0.053 1 74.5 44 GLY B C 1
ATOM 4381 O O . GLY B 1 44 ? -13.844 39.031 -0.875 1 74.5 44 GLY B O 1
ATOM 4382 N N . PRO B 1 45 ? -14.242 36.938 -0.21 1 82 45 PRO B N 1
ATOM 4383 C CA . PRO B 1 45 ? -13.766 36.344 -1.463 1 82 45 PRO B CA 1
ATOM 4384 C C . PRO B 1 45 ? -14.586 36.781 -2.672 1 82 45 PRO B C 1
ATOM 4386 O O . PRO B 1 45 ? -15.75 37.156 -2.529 1 82 45 PRO B O 1
ATOM 4389 N N . SER B 1 46 ? -13.992 36.812 -3.945 1 84.25 46 SER B N 1
ATOM 4390 C CA . SER B 1 46 ? -14.711 37.125 -5.176 1 84.25 46 SER B CA 1
ATOM 4391 C C . SER B 1 46 ? -15.812 36.094 -5.441 1 84.25 46 SER B C 1
ATOM 4393 O O . SER B 1 46 ? -15.742 34.969 -4.949 1 84.25 46 SER B O 1
ATOM 4395 N N . ASP B 1 47 ? -16.688 36.5 -6.234 1 83.62 47 ASP B N 1
ATOM 4396 C CA . ASP B 1 47 ? -17.781 35.594 -6.602 1 83.62 47 ASP B CA 1
ATOM 4397 C C . ASP B 1 47 ? -17.266 34.344 -7.309 1 83.62 47 ASP B C 1
ATOM 4399 O O . ASP B 1 47 ? -17.766 33.25 -7.078 1 83.62 47 ASP B O 1
ATOM 4403 N N . LEU B 1 48 ? -16.328 34.562 -8.164 1 88.75 48 LEU B N 1
ATOM 4404 C CA . LEU B 1 48 ? -15.758 33.438 -8.898 1 88.75 48 LEU B CA 1
ATOM 4405 C C . LEU B 1 48 ? -15.109 32.438 -7.957 1 88.75 48 LEU B C 1
ATOM 4407 O O . LEU B 1 48 ? -15.328 31.234 -8.07 1 88.75 48 LEU B O 1
ATOM 4411 N N . LEU B 1 49 ? -14.312 32.969 -7.02 1 89 49 LEU B N 1
ATOM 4412 C CA . LEU B 1 49 ? -13.656 32.094 -6.051 1 89 49 LEU B CA 1
ATOM 4413 C C . LEU B 1 49 ? -14.68 31.375 -5.18 1 89 49 LEU B C 1
ATOM 4415 O O . LEU B 1 49 ? -14.547 30.172 -4.91 1 89 49 LEU B O 1
ATOM 4419 N N . HIS B 1 50 ? -15.625 32.125 -4.742 1 89.81 50 HIS B N 1
ATOM 4420 C CA . HIS B 1 50 ? -16.703 31.562 -3.939 1 89.81 50 HIS B CA 1
ATOM 4421 C C . HIS B 1 50 ? -17.422 30.453 -4.695 1 89.81 50 HIS B C 1
ATOM 4423 O O . HIS B 1 50 ? -17.609 29.359 -4.172 1 89.81 50 HIS B O 1
ATOM 4429 N N . ASP B 1 51 ? -17.797 30.688 -5.93 1 87.94 51 ASP B N 1
ATOM 4430 C CA . ASP B 1 51 ? -18.656 29.781 -6.699 1 87.94 51 ASP B CA 1
ATOM 4431 C C . ASP B 1 51 ? -17.875 28.516 -7.113 1 87.94 51 ASP B C 1
ATOM 4433 O O . ASP B 1 51 ? -18.438 27.422 -7.125 1 87.94 51 ASP B O 1
ATOM 4437 N N . GLU B 1 52 ? -16.594 28.703 -7.445 1 89.12 52 GLU B N 1
ATOM 4438 C CA . GLU B 1 52 ? -15.852 27.594 -8.047 1 89.12 52 GLU B CA 1
ATOM 4439 C C . GLU B 1 52 ? -15.133 26.766 -6.98 1 89.12 52 GLU B C 1
ATOM 4441 O O . GLU B 1 52 ? -14.859 25.594 -7.188 1 89.12 52 GLU B O 1
ATOM 4446 N N . VAL B 1 53 ? -14.844 27.375 -5.867 1 90 53 VAL B N 1
ATOM 4447 C CA . VAL B 1 53 ? -13.945 26.703 -4.945 1 90 53 VAL B CA 1
ATOM 4448 C C . VAL B 1 53 ? -14.594 26.594 -3.568 1 90 53 VAL B C 1
ATOM 4450 O O . VAL B 1 53 ? -14.844 25.484 -3.074 1 90 53 VAL B O 1
ATOM 4453 N N . LEU B 1 54 ? -14.992 27.766 -2.99 1 90.81 54 LEU B N 1
ATOM 4454 C CA . LEU B 1 54 ? -15.312 27.812 -1.569 1 90.81 54 LEU B CA 1
ATOM 4455 C C . LEU B 1 54 ? -16.688 27.203 -1.306 1 90.81 54 LEU B C 1
ATOM 4457 O O . LEU B 1 54 ? -16.859 26.422 -0.356 1 90.81 54 LEU B O 1
ATOM 4461 N N . ALA B 1 55 ? -17.656 27.484 -2.166 1 91 55 ALA B N 1
ATOM 4462 C CA . ALA B 1 55 ? -19.016 26.969 -1.965 1 91 55 ALA B CA 1
ATOM 4463 C C . ALA B 1 55 ? -19.047 25.469 -2.15 1 91 55 ALA B C 1
ATOM 4465 O O . ALA B 1 55 ? -19.656 24.75 -1.343 1 91 55 ALA B O 1
ATOM 4466 N N . PRO B 1 56 ? -18.453 24.953 -3.203 1 91.62 56 PRO B N 1
ATOM 4467 C CA . PRO B 1 56 ? -18.438 23.484 -3.338 1 91.62 56 PRO B CA 1
ATOM 4468 C C . PRO B 1 56 ? -17.719 22.797 -2.178 1 91.62 56 PRO B C 1
ATOM 4470 O O . PRO B 1 56 ? -18.172 21.75 -1.706 1 91.62 56 PRO B O 1
ATOM 4473 N N . GLN B 1 57 ? -16.625 23.328 -1.753 1 93 57 GLN B N 1
ATOM 4474 C CA . GLN B 1 57 ? -15.898 22.781 -0.607 1 93 57 GLN B CA 1
ATOM 4475 C C . GLN B 1 57 ? -16.766 22.781 0.643 1 93 57 GLN B C 1
ATOM 4477 O O . GLN B 1 57 ? -16.828 21.781 1.366 1 93 57 GLN B O 1
ATOM 4482 N N . PHE B 1 58 ? -17.422 23.938 0.874 1 93.75 58 PHE B N 1
ATOM 4483 C CA . PHE B 1 58 ? -18.297 24.094 2.029 1 93.75 58 PHE B CA 1
ATOM 4484 C C . PHE B 1 58 ? -19.406 23.047 2.006 1 93.75 58 PHE B C 1
ATOM 4486 O O . PHE B 1 58 ? -19.703 22.422 3.021 1 93.75 58 PHE B O 1
ATOM 4493 N N . ARG B 1 59 ? -20.062 22.859 0.909 1 92.75 59 ARG B N 1
ATOM 4494 C CA . ARG B 1 59 ? -21.141 21.891 0.764 1 92.75 59 ARG B CA 1
ATOM 4495 C C . ARG B 1 59 ? -20.672 20.469 1.075 1 92.75 59 ARG B C 1
ATOM 4497 O O . ARG B 1 59 ? -21.344 19.719 1.766 1 92.75 59 ARG B O 1
ATOM 4504 N N . PHE B 1 60 ? -19.531 20.141 0.606 1 94.88 60 PHE B N 1
ATOM 4505 C CA . PHE B 1 60 ? -18.969 18.812 0.875 1 94.88 60 PHE B CA 1
ATOM 4506 C C . PHE B 1 60 ? -18.703 18.641 2.363 1 94.88 60 PHE B C 1
ATOM 4508 O O . PHE B 1 60 ? -19.031 17.594 2.938 1 94.88 60 PHE B O 1
ATOM 4515 N N . GLU B 1 61 ? -18.062 19.625 2.963 1 95.44 61 GLU B N 1
ATOM 4516 C CA . GLU B 1 61 ? -17.672 19.516 4.367 1 95.44 61 GLU B CA 1
ATOM 4517 C C . GLU B 1 61 ? -18.906 19.453 5.277 1 95.44 61 GLU B C 1
ATOM 4519 O O . GLU B 1 61 ? -18.922 18.672 6.234 1 95.44 61 GLU B O 1
ATOM 4524 N N . VAL B 1 62 ? -19.906 20.219 4.934 1 95.19 62 VAL B N 1
ATOM 4525 C CA . VAL B 1 62 ? -21.125 20.188 5.727 1 95.19 62 VAL B CA 1
ATOM 4526 C C . VAL B 1 62 ? -21.781 18.812 5.609 1 95.19 62 VAL B C 1
ATOM 4528 O O . VAL B 1 62 ? -22.25 18.25 6.605 1 95.19 62 VAL B O 1
ATOM 4531 N N . ARG B 1 63 ? -21.734 18.297 4.465 1 94.31 63 ARG B N 1
ATOM 4532 C CA . ARG B 1 63 ? -22.422 17.031 4.215 1 94.31 63 ARG B CA 1
ATOM 4533 C C . ARG B 1 63 ? -21.656 15.867 4.828 1 94.31 63 ARG B C 1
ATOM 4535 O O . ARG B 1 63 ? -22.266 14.922 5.348 1 94.31 63 ARG B O 1
ATOM 4542 N N . HIS B 1 64 ? -20.344 15.922 4.77 1 95.94 64 HIS B N 1
ATOM 4543 C CA . HIS B 1 64 ? -19.625 14.688 5.051 1 95.94 64 HIS B CA 1
ATOM 4544 C C . HIS B 1 64 ? -18.719 14.844 6.273 1 95.94 64 HIS B C 1
ATOM 4546 O O . HIS B 1 64 ? -18.312 13.844 6.871 1 95.94 64 HIS B O 1
ATOM 4552 N N . LEU B 1 65 ? -18.422 16.078 6.715 1 97.25 65 LEU B N 1
ATOM 4553 C CA . LEU B 1 65 ? -17.422 16.25 7.766 1 97.25 65 LEU B CA 1
ATOM 4554 C C . LEU B 1 65 ? -18.031 16.922 8.992 1 97.25 65 LEU B C 1
ATOM 4556 O O . LEU B 1 65 ? -17.406 16.984 10.055 1 97.25 65 LEU B O 1
ATOM 4560 N N . LEU B 1 66 ? -19.25 17.469 8.938 1 96.44 66 LEU B N 1
ATOM 4561 C CA . LEU B 1 66 ? -19.844 18.266 10.008 1 96.44 66 LEU B CA 1
ATOM 4562 C C . LEU B 1 66 ? -19.844 17.5 11.32 1 96.44 66 LEU B C 1
ATOM 4564 O O . LEU B 1 66 ? -19.469 18.047 12.359 1 96.44 66 LEU B O 1
ATOM 4568 N N . GLY B 1 67 ? -20.297 16.188 11.25 1 96.12 67 GLY B N 1
ATOM 4569 C CA . GLY B 1 67 ? -20.312 15.391 12.461 1 96.12 67 GLY B CA 1
ATOM 4570 C C . GLY B 1 67 ? -18.938 15.273 13.109 1 96.12 67 GLY B C 1
ATOM 4571 O O . GLY B 1 67 ? -18.828 15.266 14.336 1 96.12 67 GLY B O 1
ATOM 4572 N N . HIS B 1 68 ? -17.875 15.18 12.352 1 97.81 68 HIS B N 1
ATOM 4573 C CA . HIS B 1 68 ? -16.5 15.094 12.859 1 97.81 68 HIS B CA 1
ATOM 4574 C C . HIS B 1 68 ? -16.062 16.422 13.461 1 97.81 68 HIS B C 1
ATOM 4576 O O . HIS B 1 68 ? -15.438 16.453 14.516 1 97.81 68 HIS B O 1
ATOM 4582 N N . TYR B 1 69 ? -16.391 17.562 12.789 1 97.44 69 TYR B N 1
ATOM 4583 C CA . TYR B 1 69 ? -16.078 18.875 13.328 1 97.44 69 TYR B CA 1
ATOM 4584 C C . TYR B 1 69 ? -16.734 19.078 14.68 1 97.44 69 TYR B C 1
ATOM 4586 O O . TYR B 1 69 ? -16.125 19.625 15.602 1 97.44 69 TYR B O 1
ATOM 4594 N N . ILE B 1 70 ? -17.969 18.641 14.789 1 97.06 70 ILE B N 1
ATOM 4595 C CA . ILE B 1 70 ? -18.719 18.797 16.047 1 97.06 70 ILE B CA 1
ATOM 4596 C C . ILE B 1 70 ? -18.031 17.984 17.141 1 97.06 70 ILE B C 1
ATOM 4598 O O . ILE B 1 70 ? -17.828 18.469 18.25 1 97.06 70 ILE B O 1
ATOM 4602 N N . ALA B 1 71 ? -17.672 16.719 16.844 1 97.69 71 ALA B N 1
ATOM 4603 C CA . ALA B 1 71 ? -16.984 15.867 17.812 1 97.69 71 ALA B CA 1
ATOM 4604 C C . ALA B 1 71 ? -15.672 16.5 18.266 1 97.69 71 ALA B C 1
ATOM 4606 O O . ALA B 1 71 ? -15.328 16.469 19.453 1 97.69 71 ALA B O 1
ATOM 4607 N N . ILE B 1 72 ? -14.945 17.078 17.359 1 98.44 72 ILE B N 1
ATOM 4608 C CA . ILE B 1 72 ? -13.664 17.719 17.641 1 98.44 72 ILE B CA 1
ATOM 4609 C C . ILE B 1 72 ? -13.883 18.938 18.531 1 98.44 72 ILE B C 1
ATOM 4611 O O . ILE B 1 72 ? -13.18 19.109 19.531 1 98.44 72 ILE B O 1
ATOM 4615 N N . GLU B 1 73 ? -14.898 19.797 18.203 1 97.56 73 GLU B N 1
ATOM 4616 C CA . GLU B 1 73 ? -15.188 20.984 18.984 1 97.56 73 GLU B CA 1
ATOM 4617 C C . GLU B 1 73 ? -15.602 20.625 20.406 1 97.56 73 GLU B C 1
ATOM 4619 O O . GLU B 1 73 ? -15.258 21.344 21.359 1 97.56 73 GLU B O 1
ATOM 4624 N N . LYS B 1 74 ? -16.375 19.578 20.516 1 97.31 74 LYS B N 1
ATOM 4625 C CA . LYS B 1 74 ? -16.766 19.125 21.844 1 97.31 74 LYS B CA 1
ATOM 4626 C C . LYS B 1 74 ? -15.555 18.641 22.641 1 97.31 74 LYS B C 1
ATOM 4628 O O . LYS B 1 74 ? -15.445 18.906 23.844 1 97.31 74 LYS B O 1
ATOM 4633 N N . THR B 1 75 ? -14.648 17.891 22 1 98.06 75 THR B N 1
ATOM 4634 C CA . THR B 1 75 ? -13.414 17.438 22.641 1 98.06 75 THR B CA 1
ATOM 4635 C C . THR B 1 75 ? -12.578 18.641 23.094 1 98.06 75 THR B C 1
ATOM 4637 O O . THR B 1 75 ? -12.039 18.625 24.203 1 98.06 75 THR B O 1
ATOM 4640 N N . LEU B 1 76 ? -12.484 19.688 22.281 1 97.75 76 LEU B N 1
ATOM 4641 C CA . LEU B 1 76 ? -11.766 20.906 22.641 1 97.75 76 LEU B CA 1
ATOM 4642 C C . LEU B 1 76 ? -12.414 21.578 23.828 1 97.75 76 LEU B C 1
ATOM 4644 O O . LEU B 1 76 ? -11.719 22.047 24.734 1 97.75 76 LEU B O 1
ATOM 4648 N N . ALA B 1 77 ? -13.773 21.672 23.828 1 97 77 ALA B N 1
ATOM 4649 C CA . ALA B 1 77 ? -14.484 22.281 24.953 1 97 77 ALA B CA 1
ATOM 4650 C C . ALA B 1 77 ? -14.148 21.562 26.266 1 97 77 ALA B C 1
ATOM 4652 O O . ALA B 1 77 ? -13.938 22.203 27.297 1 97 77 ALA B O 1
ATOM 4653 N N . ALA B 1 78 ? -14.125 20.25 26.188 1 96.94 78 ALA B N 1
ATOM 4654 C CA . ALA B 1 78 ? -13.766 19.469 27.359 1 96.94 78 ALA B CA 1
ATOM 4655 C C . ALA B 1 78 ? -12.352 19.797 27.844 1 96.94 78 ALA B C 1
ATOM 4657 O O . ALA B 1 78 ? -12.094 19.875 29.047 1 96.94 78 ALA B O 1
ATOM 4658 N N . GLU B 1 79 ? -11.398 19.984 26.938 1 96.81 79 GLU B N 1
ATOM 4659 C CA . GLU B 1 79 ? -10.023 20.312 27.297 1 96.81 79 GLU B CA 1
ATOM 4660 C C . GLU B 1 79 ? -9.914 21.719 27.875 1 96.81 79 GLU B C 1
ATOM 4662 O O . GLU B 1 79 ? -9.125 21.969 28.781 1 96.81 79 GLU B O 1
ATOM 4667 N N . TYR B 1 80 ? -10.688 22.688 27.281 1 97.5 80 TYR B N 1
ATOM 4668 C CA . TYR B 1 80 ? -10.711 24.047 27.844 1 97.5 80 TYR B CA 1
ATOM 4669 C C . TYR B 1 80 ? -11.18 24.016 29.297 1 97.5 80 TYR B C 1
ATOM 4671 O O . TYR B 1 80 ? -10.656 24.75 30.141 1 97.5 80 TYR B O 1
ATOM 4679 N N . ALA B 1 81 ? -12.188 23.219 29.547 1 96.62 81 ALA B N 1
ATOM 4680 C CA . ALA B 1 81 ? -12.68 23.078 30.922 1 96.62 81 ALA B CA 1
ATOM 4681 C C . ALA B 1 81 ? -11.609 22.469 31.828 1 96.62 81 ALA B C 1
ATOM 4683 O O . ALA B 1 81 ? -11.406 22.922 32.969 1 96.62 81 ALA B O 1
ATOM 4684 N N . ARG B 1 82 ? -10.922 21.438 31.312 1 95.75 82 ARG B N 1
ATOM 4685 C CA . ARG B 1 82 ? -9.852 20.797 32.062 1 95.75 82 ARG B CA 1
ATOM 4686 C C . ARG B 1 82 ? -8.766 21.797 32.438 1 95.75 82 ARG B C 1
ATOM 4688 O O . ARG B 1 82 ? -8.195 21.734 33.531 1 95.75 82 ARG B O 1
ATOM 4695 N N . MET B 1 83 ? -8.508 22.781 31.547 1 96 83 MET B N 1
ATOM 4696 C CA . MET B 1 83 ? -7.465 23.781 31.734 1 96 83 MET B CA 1
ATOM 4697 C C . MET B 1 83 ? -8.008 24.984 32.5 1 96 83 MET B C 1
ATOM 4699 O O . MET B 1 83 ? -7.309 25.984 32.656 1 96 83 MET B O 1
ATOM 4703 N N . ALA B 1 84 ? -9.266 25.031 32.844 1 96.19 84 ALA B N 1
ATOM 4704 C CA . ALA B 1 84 ? -9.945 26.078 33.594 1 96.19 84 ALA B CA 1
ATOM 4705 C C . ALA B 1 84 ? -10.016 27.375 32.781 1 96.19 84 ALA B C 1
ATOM 4707 O O . ALA B 1 84 ? -10.008 28.469 33.344 1 96.19 84 ALA B O 1
ATOM 4708 N N . LEU B 1 85 ? -9.961 27.188 31.5 1 96.38 85 LEU B N 1
ATOM 4709 C CA . LEU B 1 85 ? -10.141 28.344 30.625 1 96.38 85 LEU B CA 1
ATOM 4710 C C . LEU B 1 85 ? -11.625 28.609 30.375 1 96.38 85 LEU B C 1
ATOM 4712 O O . LEU B 1 85 ? -12.023 29.75 30.094 1 96.38 85 LEU B O 1
ATOM 4716 N N . LEU B 1 86 ? -12.43 27.531 30.391 1 96.38 86 LEU B N 1
ATOM 4717 C CA . LEU B 1 86 ? -13.891 27.594 30.453 1 96.38 86 LEU B CA 1
ATOM 4718 C C . LEU B 1 86 ? -14.398 26.953 31.75 1 96.38 86 LEU B C 1
ATOM 4720 O O . LEU B 1 86 ? -13.844 25.953 32.219 1 96.38 86 LEU B O 1
ATOM 4724 N N . THR B 1 87 ? -15.43 27.578 32.312 1 95.44 87 THR B N 1
ATOM 4725 C CA . THR B 1 87 ? -16.125 26.891 33.375 1 95.44 87 THR B CA 1
ATOM 4726 C C . THR B 1 87 ? -16.859 25.656 32.844 1 95.44 87 THR B C 1
ATOM 4728 O O . THR B 1 87 ? -17.109 25.562 31.641 1 95.44 87 THR B O 1
ATOM 4731 N N . GLU B 1 88 ? -17.156 24.781 33.812 1 94.38 88 GLU B N 1
ATOM 4732 C CA . GLU B 1 88 ? -17.938 23.625 33.406 1 94.38 88 GLU B CA 1
ATOM 4733 C C . GLU B 1 88 ? -19.25 24.031 32.75 1 94.38 88 GLU B C 1
ATOM 4735 O O . GLU B 1 88 ? -19.672 23.438 31.75 1 94.38 88 GLU B O 1
ATOM 4740 N N . ALA B 1 89 ? -19.859 25.016 33.281 1 94.12 89 ALA B N 1
ATOM 4741 C CA . ALA B 1 89 ? -21.141 25.5 32.75 1 94.12 89 ALA B CA 1
ATOM 4742 C C . ALA B 1 89 ? -20.969 26.078 31.344 1 94.12 89 ALA B C 1
ATOM 4744 O O . ALA B 1 89 ? -21.797 25.859 30.469 1 94.12 89 ALA B O 1
ATOM 4745 N N . GLU B 1 90 ? -19.953 26.859 31.125 1 95.25 90 GLU B N 1
ATOM 4746 C CA . GLU B 1 90 ? -19.656 27.422 29.812 1 95.25 90 GLU B CA 1
ATOM 4747 C C . GLU B 1 90 ? -19.422 26.328 28.781 1 95.25 90 GLU B C 1
ATOM 4749 O O . GLU B 1 90 ? -19.953 26.391 27.672 1 95.25 90 GLU B O 1
ATOM 4754 N N . ALA B 1 91 ? -18.625 25.344 29.172 1 96.62 91 ALA B N 1
ATOM 4755 C CA . ALA B 1 91 ? -18.344 24.234 28.281 1 96.62 91 ALA B CA 1
ATOM 4756 C C . ALA B 1 91 ? -19.609 23.484 27.906 1 96.62 91 ALA B C 1
ATOM 4758 O O . ALA B 1 91 ? -19.812 23.125 26.734 1 96.62 91 ALA B O 1
ATOM 4759 N N . ARG B 1 92 ? -20.469 23.281 28.844 1 94.81 92 ARG B N 1
ATOM 4760 C CA . ARG B 1 92 ? -21.734 22.594 28.594 1 94.81 92 ARG B CA 1
ATOM 4761 C C . ARG B 1 92 ? -22.609 23.406 27.656 1 94.81 92 ARG B C 1
ATOM 4763 O O . ARG B 1 92 ? -23.266 22.859 26.766 1 94.81 92 ARG B O 1
ATOM 4770 N N . THR B 1 93 ? -22.656 24.688 27.859 1 94.94 93 THR B N 1
ATOM 4771 C CA . THR B 1 93 ? -23.469 25.547 27.016 1 94.94 93 THR B CA 1
ATOM 4772 C C . THR B 1 93 ? -22.984 25.531 25.562 1 94.94 93 THR B C 1
ATOM 4774 O O . THR B 1 93 ? -23.781 25.406 24.641 1 94.94 93 THR B O 1
ATOM 4777 N N . VAL B 1 94 ? -21.656 25.641 25.406 1 96 94 VAL B N 1
ATOM 4778 C CA . VAL B 1 94 ? -21.062 25.594 24.078 1 96 94 VAL B CA 1
ATOM 4779 C C . VAL B 1 94 ? -21.422 24.266 23.391 1 96 94 VAL B C 1
ATOM 4781 O O . VAL B 1 94 ? -21.844 24.25 22.234 1 96 94 VAL B O 1
ATOM 4784 N N . THR B 1 95 ? -21.297 23.172 24.125 1 96.19 95 THR B N 1
ATOM 4785 C CA . THR B 1 95 ? -21.5 21.844 23.547 1 96.19 95 THR B CA 1
ATOM 4786 C C . THR B 1 95 ? -22.969 21.625 23.234 1 96.19 95 THR B C 1
ATOM 4788 O O . THR B 1 95 ? -23.312 20.953 22.234 1 96.19 95 THR B O 1
ATOM 4791 N N . ALA B 1 96 ? -23.859 22.141 24.047 1 94.5 96 ALA B N 1
ATOM 4792 C CA . ALA B 1 96 ? -25.297 22.047 23.766 1 94.5 96 ALA B CA 1
ATOM 4793 C C . ALA B 1 96 ? -25.656 22.766 22.469 1 94.5 96 ALA B C 1
ATOM 4795 O O . ALA B 1 96 ? -26.469 22.266 21.688 1 94.5 96 ALA B O 1
ATOM 4796 N N . LEU B 1 97 ? -25.078 23.875 22.266 1 94.56 97 LEU B N 1
ATOM 4797 C CA . LEU B 1 97 ? -25.344 24.641 21.047 1 94.56 97 LEU B CA 1
ATOM 4798 C C . LEU B 1 97 ? -24.766 23.953 19.828 1 94.56 97 LEU B C 1
ATOM 4800 O O . LEU B 1 97 ? -25.328 24.031 18.734 1 94.56 97 LEU B O 1
ATOM 4804 N N . LEU B 1 98 ? -23.625 23.281 19.984 1 95.62 98 LEU B N 1
ATOM 4805 C CA . LEU B 1 98 ? -23.047 22.5 18.906 1 95.62 98 LEU B CA 1
ATOM 4806 C C . LEU B 1 98 ? -23.953 21.328 18.531 1 95.62 98 LEU B C 1
ATOM 4808 O O . LEU B 1 98 ? -24.062 20.984 17.344 1 95.62 98 LEU B O 1
ATOM 4812 N N . ASP B 1 99 ? -24.562 20.719 19.484 1 93.06 99 ASP B N 1
ATOM 4813 C CA . ASP B 1 99 ? -25.422 19.578 19.25 1 93.06 99 ASP B CA 1
ATOM 4814 C C . ASP B 1 99 ? -26.656 19.969 18.438 1 93.06 99 ASP B C 1
ATOM 4816 O O . ASP B 1 99 ? -27.281 19.125 17.797 1 93.06 99 ASP B O 1
ATOM 4820 N N . GLU B 1 100 ? -26.969 21.234 18.375 1 91.56 100 GLU B N 1
ATOM 4821 C CA . GLU B 1 100 ? -28.141 21.719 17.672 1 91.56 100 GLU B CA 1
ATOM 4822 C C . GLU B 1 100 ? -27.859 21.922 16.188 1 91.56 100 GLU B C 1
ATOM 4824 O O . GLU B 1 100 ? -28.781 22.094 15.391 1 91.56 100 GLU B O 1
ATOM 4829 N N . VAL B 1 101 ? -26.641 21.812 15.898 1 91.19 101 VAL B N 1
ATOM 4830 C CA . VAL B 1 101 ? -26.266 22.141 14.523 1 91.19 101 VAL B CA 1
ATOM 4831 C C . VAL B 1 101 ? -26.578 20.953 13.609 1 91.19 101 VAL B C 1
ATOM 4833 O O . VAL B 1 101 ? -26.156 19.828 13.867 1 91.19 101 VAL B O 1
ATOM 4836 N N . GLY B 1 102 ? -27.438 21.109 12.609 1 84.31 102 GLY B N 1
ATOM 4837 C CA . GLY B 1 102 ? -27.672 20.156 11.531 1 84.31 102 GLY B CA 1
ATOM 4838 C C . GLY B 1 102 ? -27.203 20.672 10.18 1 84.31 102 GLY B C 1
ATOM 4839 O O . GLY B 1 102 ? -26.844 21.844 10.039 1 84.31 102 GLY B O 1
ATOM 4840 N N . PRO B 1 103 ? -27.125 19.781 9.156 1 78.75 103 PRO B N 1
ATOM 4841 C CA . PRO B 1 103 ? -26.656 20.203 7.84 1 78.75 103 PRO B CA 1
ATOM 4842 C C . PRO B 1 103 ? -27.453 21.406 7.297 1 78.75 103 PRO B C 1
ATOM 4844 O O . PRO B 1 103 ? -26.891 22.25 6.594 1 78.75 103 PRO B O 1
ATOM 4847 N N . GLY B 1 104 ? -28.625 21.578 7.684 1 82.81 104 GLY B N 1
ATOM 4848 C CA . GLY B 1 104 ? -29.438 22.688 7.191 1 82.81 104 GLY B CA 1
ATOM 4849 C C . GLY B 1 104 ? -29.219 23.969 7.965 1 82.81 104 GLY B C 1
ATOM 4850 O O . GLY B 1 104 ? -29.625 25.047 7.512 1 82.81 104 GLY B O 1
ATOM 4851 N N . ALA B 1 105 ? -28.438 23.875 8.984 1 81.38 105 ALA B N 1
ATOM 4852 C CA . ALA B 1 105 ? -28.297 25.016 9.883 1 81.38 105 ALA B CA 1
ATOM 4853 C C . ALA B 1 105 ? -27.109 25.891 9.469 1 81.38 105 ALA B C 1
ATOM 4855 O O . ALA B 1 105 ? -27.016 27.047 9.891 1 81.38 105 ALA B O 1
ATOM 4856 N N . LEU B 1 106 ? -26.219 25.297 8.664 1 88.69 106 LEU B N 1
ATOM 4857 C CA . LEU B 1 106 ? -25.031 26.047 8.281 1 88.69 106 LEU B CA 1
ATOM 4858 C C . LEU B 1 106 ? -25.078 26.453 6.812 1 88.69 106 LEU B C 1
ATOM 4860 O O . LEU B 1 106 ? -25.547 25.672 5.969 1 88.69 106 LEU B O 1
ATOM 4864 N N . THR B 1 107 ? -24.812 27.672 6.527 1 84.38 107 THR B N 1
ATOM 4865 C CA . THR B 1 107 ? -24.781 28.172 5.16 1 84.38 107 THR B CA 1
ATOM 4866 C C . THR B 1 107 ? -23.438 28.828 4.855 1 84.38 107 THR B C 1
ATOM 4868 O O . THR B 1 107 ? -22.828 29.453 5.73 1 84.38 107 THR B O 1
ATOM 4871 N N . ALA B 1 108 ? -23.047 28.656 3.596 1 82.81 108 ALA B N 1
ATOM 4872 C CA . ALA B 1 108 ? -21.844 29.328 3.137 1 82.81 108 ALA B CA 1
ATOM 4873 C C . ALA B 1 108 ? -22.094 30.812 2.898 1 82.81 108 ALA B C 1
ATOM 4875 O O . ALA B 1 108 ? -22.828 31.188 1.974 1 82.81 108 ALA B O 1
ATOM 4876 N N . ARG B 1 109 ? -21.516 31.562 3.693 1 81.12 109 ARG B N 1
ATOM 4877 C CA . ARG B 1 109 ? -21.656 33 3.557 1 81.12 109 ARG B CA 1
ATOM 4878 C C . ARG B 1 109 ? -20.297 33.688 3.416 1 81.12 109 ARG B C 1
ATOM 4880 O O . ARG B 1 109 ? -19.594 33.875 4.406 1 81.12 109 ARG B O 1
ATOM 4887 N N . PRO B 1 110 ? -19.953 34.125 2.277 1 78.81 110 PRO B N 1
ATOM 4888 C CA . PRO B 1 110 ? -18.656 34.781 2.078 1 78.81 110 PRO B CA 1
ATOM 4889 C C . PRO B 1 110 ? -18.422 35.938 3.049 1 78.81 110 PRO B C 1
ATOM 4891 O O . PRO B 1 110 ? -17.312 36.125 3.557 1 78.81 110 PRO B O 1
ATOM 4894 N N . ASP B 1 111 ? -19.469 36.656 3.377 1 78.25 111 ASP B N 1
ATOM 4895 C CA . ASP B 1 111 ? -19.359 37.875 4.16 1 78.25 111 ASP B CA 1
ATOM 4896 C C . ASP B 1 111 ? -19.328 37.594 5.656 1 78.25 111 ASP B C 1
ATOM 4898 O O . ASP B 1 111 ? -18.766 38.344 6.441 1 78.25 111 ASP B O 1
ATOM 4902 N N . ALA B 1 112 ? -19.844 36.438 6.02 1 75.5 112 ALA B N 1
ATOM 4903 C CA . ALA B 1 112 ? -20.062 36.188 7.445 1 75.5 112 ALA B CA 1
ATOM 4904 C C . ALA B 1 112 ? -19.078 35.156 7.98 1 75.5 112 ALA B C 1
ATOM 4906 O O . ALA B 1 112 ? -18.688 35.219 9.148 1 75.5 112 ALA B O 1
ATOM 4907 N N . ASN B 1 113 ? -18.781 34.219 7.141 1 77.56 113 ASN B N 1
ATOM 4908 C CA . ASN B 1 113 ? -17.938 33.125 7.629 1 77.56 113 ASN B CA 1
ATOM 4909 C C . ASN B 1 113 ? -16.906 32.688 6.59 1 77.56 113 ASN B C 1
ATOM 4911 O O . ASN B 1 113 ? -16.375 31.594 6.656 1 77.56 113 ASN B O 1
ATOM 4915 N N . MET B 1 114 ? -16.703 33.562 5.586 1 74.5 114 MET B N 1
ATOM 4916 C CA . MET B 1 114 ? -15.727 33.312 4.527 1 74.5 114 MET B CA 1
ATOM 4917 C C . MET B 1 114 ? -15.969 31.969 3.852 1 74.5 114 MET B C 1
ATOM 4919 O O . MET B 1 114 ? -15.031 31.359 3.328 1 74.5 114 MET B O 1
ATOM 4923 N N . SER B 1 115 ? -17.156 31.531 4.039 1 81.88 115 SER B N 1
ATOM 4924 C CA . SER B 1 115 ? -17.578 30.25 3.49 1 81.88 115 SER B CA 1
ATOM 4925 C C . SER B 1 115 ? -16.719 29.109 4.027 1 81.88 115 SER B C 1
ATOM 4927 O O . SER B 1 115 ? -16.359 28.188 3.283 1 81.88 115 SER B O 1
ATOM 4929 N N . ASP B 1 116 ? -16.281 29.188 5.242 1 89.38 116 ASP B N 1
ATOM 4930 C CA . ASP B 1 116 ? -15.508 28.172 5.961 1 89.38 116 ASP B CA 1
ATOM 4931 C C . ASP B 1 116 ? -16.344 27.5 7.047 1 89.38 116 ASP B C 1
ATOM 4933 O O . ASP B 1 116 ? -17.031 28.188 7.816 1 89.38 116 ASP B O 1
ATOM 4937 N N . ILE B 1 117 ? -16.297 26.25 7.105 1 92.88 117 ILE B N 1
ATOM 4938 C CA . ILE B 1 117 ? -17.188 25.5 7.984 1 92.88 117 ILE B CA 1
ATOM 4939 C C . ILE B 1 117 ? -16.828 25.781 9.445 1 92.88 117 ILE B C 1
ATOM 4941 O O . ILE B 1 117 ? -17.719 25.828 10.305 1 92.88 117 ILE B O 1
ATOM 4945 N N . ALA B 1 118 ? -15.547 25.906 9.773 1 92.81 118 ALA B N 1
ATOM 4946 C CA . ALA B 1 118 ? -15.133 26.188 11.148 1 92.81 118 ALA B CA 1
ATOM 4947 C C . ALA B 1 118 ? -15.672 27.531 11.609 1 92.81 118 ALA B C 1
ATOM 4949 O O . ALA B 1 118 ? -16.141 27.672 12.742 1 92.81 118 ALA B O 1
ATOM 4950 N N . PHE B 1 119 ? -15.625 28.516 10.742 1 90.69 119 PHE B N 1
ATOM 4951 C CA . PHE B 1 119 ? -16.141 29.828 11.055 1 90.69 119 PHE B CA 1
ATOM 4952 C C . PHE B 1 119 ? -17.672 29.812 11.141 1 90.69 119 PHE B C 1
ATOM 4954 O O . PHE B 1 119 ? -18.266 30.531 11.938 1 90.69 119 PHE B O 1
ATOM 4961 N N . ALA B 1 120 ? -18.25 29.047 10.266 1 91.88 120 ALA B N 1
ATOM 4962 C CA . ALA B 1 120 ? -19.703 28.922 10.312 1 91.88 120 ALA B CA 1
ATOM 4963 C C . ALA B 1 120 ? -20.156 28.328 11.641 1 91.88 120 ALA B C 1
ATOM 4965 O O . ALA B 1 120 ? -21.141 28.797 12.227 1 91.88 120 ALA B O 1
ATOM 4966 N N . LEU B 1 121 ? -19.5 27.328 12.109 1 93.5 121 LEU B N 1
ATOM 4967 C CA . LEU B 1 121 ? -19.812 26.703 13.398 1 93.5 121 LEU B CA 1
ATOM 4968 C C . LEU B 1 121 ? -19.594 27.688 14.539 1 93.5 121 LEU B C 1
ATOM 4970 O O . LEU B 1 121 ? -20.406 27.766 15.461 1 93.5 121 LEU B O 1
ATOM 4974 N N . GLU B 1 122 ? -18.453 28.344 14.508 1 92.5 122 GLU B N 1
ATOM 4975 C CA . GLU B 1 122 ? -18.156 29.359 15.523 1 92.5 122 GLU B CA 1
ATOM 4976 C C . GLU B 1 122 ? -19.234 30.422 15.586 1 92.5 122 GLU B C 1
ATOM 4978 O O . GLU B 1 122 ? -19.688 30.797 16.672 1 92.5 122 GLU B O 1
ATOM 4983 N N . ARG B 1 123 ? -19.641 30.906 14.469 1 90.19 123 ARG B N 1
ATOM 4984 C CA . ARG B 1 123 ? -20.672 31.922 14.398 1 90.19 123 ARG B CA 1
ATOM 4985 C C . ARG B 1 123 ? -22 31.391 14.953 1 90.19 123 ARG B C 1
ATOM 4987 O O . ARG B 1 123 ? -22.703 32.094 15.672 1 90.19 123 ARG B O 1
ATOM 4994 N N . HIS B 1 124 ? -22.328 30.203 14.578 1 91.62 124 HIS B N 1
ATOM 4995 C CA . HIS B 1 124 ? -23.547 29.562 15.078 1 91.62 124 HIS B CA 1
ATOM 4996 C C . HIS B 1 124 ? -23.594 29.562 16.594 1 91.62 124 HIS B C 1
ATOM 4998 O O . HIS B 1 124 ? -24.609 29.906 17.203 1 91.62 124 HIS B O 1
ATOM 5004 N N . VAL B 1 125 ? -22.531 29.156 17.219 1 93.94 125 VAL B N 1
ATOM 5005 C CA . VAL B 1 125 ? -22.453 29.047 18.672 1 93.94 125 VAL B CA 1
ATOM 5006 C C . VAL B 1 125 ? -22.422 30.438 19.297 1 93.94 125 VAL B C 1
ATOM 5008 O O . VAL B 1 125 ? -23.203 30.734 20.188 1 93.94 125 VAL B O 1
ATOM 5011 N N . THR B 1 126 ? -21.531 31.328 18.812 1 92.38 126 THR B N 1
ATOM 5012 C CA . THR B 1 126 ? -21.312 32.656 19.406 1 92.38 126 THR B CA 1
ATOM 5013 C C . THR B 1 126 ? -22.578 33.469 19.344 1 92.38 126 THR B C 1
ATOM 5015 O O . THR B 1 126 ? -22.875 34.25 20.25 1 92.38 126 THR B O 1
ATOM 5018 N N . ALA B 1 127 ? -23.359 33.375 18.281 1 90.56 127 ALA B N 1
ATOM 5019 C CA . ALA B 1 127 ? -24.578 34.125 18.094 1 90.56 127 ALA B CA 1
ATOM 5020 C C . ALA B 1 127 ? -25.656 33.719 19.094 1 90.56 127 ALA B C 1
ATOM 5022 O O . ALA B 1 127 ? -26.609 34.469 19.344 1 90.56 127 ALA B O 1
ATOM 5023 N N . ARG B 1 128 ? -25.531 32.625 19.703 1 91.88 128 ARG B N 1
ATOM 5024 C CA . ARG B 1 128 ? -26.594 32.062 20.516 1 91.88 128 ARG B CA 1
ATOM 5025 C C . ARG B 1 128 ? -26.172 31.922 21.969 1 91.88 128 ARG B C 1
ATOM 5027 O O . ARG B 1 128 ? -26.953 31.516 22.828 1 91.88 128 ARG B O 1
ATOM 5034 N N . LEU B 1 129 ? -24.906 32.25 22.234 1 93.88 129 LEU B N 1
ATOM 5035 C CA . LEU B 1 129 ? -24.422 32.219 23.609 1 93.88 129 LEU B CA 1
ATOM 5036 C C . LEU B 1 129 ? -25.156 33.25 24.453 1 93.88 129 LEU B C 1
ATOM 5038 O O . LEU B 1 129 ? -25.297 34.406 24.047 1 93.88 129 LEU B O 1
ATOM 5042 N N . PRO B 1 130 ? -25.625 32.938 25.656 1 92.81 130 PRO B N 1
ATOM 5043 C CA . PRO B 1 130 ? -26.25 33.906 26.547 1 92.81 130 PRO B CA 1
ATOM 5044 C C . PRO B 1 130 ? -25.281 34.969 27.047 1 92.81 130 PRO B C 1
ATOM 5046 O O . PRO B 1 130 ? -25.703 36.094 27.375 1 92.81 130 PRO B O 1
ATOM 5049 N N . ALA B 1 131 ? -24.047 34.625 27.203 1 91.69 131 ALA B N 1
ATOM 5050 C CA . ALA B 1 131 ? -22.953 35.5 27.594 1 91.69 131 ALA B CA 1
ATOM 5051 C C . ALA B 1 131 ? -21.672 35.156 26.844 1 91.69 131 ALA B C 1
ATOM 5053 O O . ALA B 1 131 ? -21.484 34.031 26.406 1 91.69 131 ALA B O 1
ATOM 5054 N N . PRO B 1 132 ? -20.844 36.188 26.734 1 90.12 132 PRO B N 1
ATOM 5055 C CA . PRO B 1 132 ? -19.594 35.906 26.031 1 90.12 132 PRO B CA 1
ATOM 5056 C C . PRO B 1 132 ? -18.734 34.875 26.734 1 90.12 132 PRO B C 1
ATOM 5058 O O . PRO B 1 132 ? -18.688 34.812 27.969 1 90.12 132 PRO B O 1
ATOM 5061 N N . VAL B 1 133 ? -18.125 34.062 25.969 1 92.94 133 VAL B N 1
ATOM 5062 C CA . VAL B 1 133 ? -17.125 33.094 26.422 1 92.94 133 VAL B CA 1
ATOM 5063 C C . VAL B 1 133 ? -15.766 33.438 25.828 1 92.94 133 VAL B C 1
ATOM 5065 O O . VAL B 1 133 ? -15.344 32.812 24.844 1 92.94 133 VAL B O 1
ATOM 5068 N N . PRO B 1 134 ? -15.039 34.281 26.406 1 90.56 134 PRO B N 1
ATOM 5069 C CA . PRO B 1 134 ? -13.898 34.969 25.766 1 90.56 134 PRO B CA 1
ATOM 5070 C C . PRO B 1 134 ? -12.766 34 25.438 1 90.56 134 PRO B C 1
ATOM 5072 O O . PRO B 1 134 ? -12.039 34.188 24.453 1 90.56 134 PRO B O 1
ATOM 5075 N N . HIS B 1 135 ? -12.586 32.906 26.25 1 94.12 135 HIS B N 1
ATOM 5076 C CA . HIS B 1 135 ? -11.422 32.031 26.094 1 94.12 135 HIS B CA 1
ATOM 5077 C C . HIS B 1 135 ? -11.711 30.906 25.109 1 94.12 135 HIS B C 1
ATOM 5079 O O . HIS B 1 135 ? -10.812 30.125 24.797 1 94.12 135 HIS B O 1
ATOM 5085 N N . TRP B 1 136 ? -12.969 30.859 24.672 1 93.94 136 TRP B N 1
ATOM 5086 C CA . TRP B 1 136 ? -13.297 29.828 23.688 1 93.94 136 TRP B CA 1
ATOM 5087 C C . TRP B 1 136 ? -12.539 30.047 22.391 1 93.94 136 TRP B C 1
ATOM 5089 O O . TRP B 1 136 ? -12.547 31.156 21.828 1 93.94 136 TRP B O 1
ATOM 5099 N N . HIS B 1 137 ? -11.719 29.016 21.922 1 94.75 137 HIS B N 1
ATOM 5100 C CA . HIS B 1 137 ? -10.969 28.906 20.688 1 94.75 137 HIS B CA 1
ATOM 5101 C C . HIS B 1 137 ? -9.586 29.531 20.812 1 94.75 137 HIS B C 1
ATOM 5103 O O . HIS B 1 137 ? -8.844 29.625 19.844 1 94.75 137 HIS B O 1
ATOM 5109 N N . VAL B 1 138 ? -9.234 30.016 21.984 1 95.06 138 VAL B N 1
ATOM 5110 C CA . VAL B 1 138 ? -7.875 30.5 22.188 1 95.06 138 VAL B CA 1
ATOM 5111 C C . VAL B 1 138 ? -6.883 29.375 21.875 1 95.06 138 VAL B C 1
ATOM 5113 O O . VAL B 1 138 ? -7.113 28.219 22.219 1 95.06 138 VAL B O 1
ATOM 5116 N N . ASP B 1 139 ? -5.789 29.656 21.156 1 95 139 ASP B N 1
ATOM 5117 C CA . ASP B 1 139 ? -4.688 28.766 20.828 1 95 139 ASP B CA 1
ATOM 5118 C C . ASP B 1 139 ? -5.133 27.688 19.828 1 95 139 ASP B C 1
ATOM 5120 O O . ASP B 1 139 ? -4.406 26.719 19.578 1 95 139 ASP B O 1
ATOM 5124 N N . ARG B 1 140 ? -6.375 27.828 19.344 1 92.44 140 ARG B N 1
ATOM 5125 C CA . ARG B 1 140 ? -6.906 26.875 18.375 1 92.44 140 ARG B CA 1
ATOM 5126 C C . ARG B 1 140 ? -6.453 27.203 16.953 1 92.44 140 ARG B C 1
ATOM 5128 O O . ARG B 1 140 ? -6.375 28.375 16.594 1 92.44 140 ARG B O 1
ATOM 5135 N N . SER B 1 141 ? -6.152 26.188 16.203 1 93.06 141 SER B N 1
ATOM 5136 C CA . SER B 1 141 ? -5.863 26.344 14.781 1 93.06 141 SER B CA 1
ATOM 5137 C C . SER B 1 141 ? -6.844 25.547 13.93 1 93.06 141 SER B C 1
ATOM 5139 O O . SER B 1 141 ? -7.258 24.438 14.305 1 93.06 141 SER B O 1
ATOM 5141 N N . ARG B 1 142 ? -7.168 26.062 12.766 1 93.12 142 ARG B N 1
ATOM 5142 C CA . ARG B 1 142 ? -8.039 25.344 11.836 1 93.12 142 ARG B CA 1
ATOM 5143 C C . ARG B 1 142 ? -7.266 24.266 11.086 1 93.12 142 ARG B C 1
ATOM 5145 O O . ARG B 1 142 ? -7.863 23.375 10.469 1 93.12 142 ARG B O 1
ATOM 5152 N N . ASN B 1 143 ? -5.879 24.359 11.109 1 94.31 143 ASN B N 1
ATOM 5153 C CA . ASN B 1 143 ? -5.086 23.391 10.359 1 94.31 143 ASN B CA 1
ATOM 5154 C C . ASN B 1 143 ? -5.211 21.984 10.945 1 94.31 143 ASN B C 1
ATOM 5156 O O . ASN B 1 143 ? -5.555 21.031 10.234 1 94.31 143 ASN B O 1
ATOM 5160 N N . ASP B 1 144 ? -4.938 21.875 12.227 1 96.38 144 ASP B N 1
ATOM 5161 C CA . ASP B 1 144 ? -5.02 20.547 12.82 1 96.38 144 ASP B CA 1
ATOM 5162 C C . ASP B 1 144 ? -6.473 20.109 12.969 1 96.38 144 ASP B C 1
ATOM 5164 O O . ASP B 1 144 ? -6.77 18.906 12.906 1 96.38 144 ASP B O 1
ATOM 5168 N N . LEU B 1 145 ? -7.398 21.109 13.141 1 96.69 145 LEU B N 1
ATOM 5169 C CA . LEU B 1 145 ? -8.828 20.828 13.18 1 96.69 145 LEU B CA 1
ATOM 5170 C C . LEU B 1 145 ? -9.281 20.156 11.883 1 96.69 145 LEU B C 1
ATOM 5172 O O . LEU B 1 145 ? -9.953 19.125 11.914 1 96.69 145 LEU B O 1
ATOM 5176 N N . GLN B 1 146 ? -8.945 20.766 10.797 1 96.44 146 GLN B N 1
ATOM 5177 C CA . GLN B 1 146 ? -9.328 20.266 9.484 1 96.44 146 GLN B CA 1
ATOM 5178 C C . GLN B 1 146 ? -8.688 18.906 9.219 1 96.44 146 GLN B C 1
ATOM 5180 O O . GLN B 1 146 ? -9.352 17.984 8.734 1 96.44 146 GLN B O 1
ATOM 5185 N N . ALA B 1 147 ? -7.383 18.781 9.461 1 97.94 147 ALA B N 1
ATOM 5186 C CA . ALA B 1 147 ? -6.672 17.516 9.273 1 97.94 147 ALA B CA 1
ATOM 5187 C C . ALA B 1 147 ? -7.324 16.391 10.078 1 97.94 147 ALA B C 1
ATOM 5189 O O . ALA B 1 147 ? -7.461 15.273 9.586 1 97.94 147 ALA B O 1
ATOM 5190 N N . CYS B 1 148 ? -7.695 16.703 11.289 1 98.56 148 CYS B N 1
ATOM 5191 C CA . CYS B 1 148 ? -8.32 15.727 12.172 1 98.56 148 CYS B CA 1
ATOM 5192 C C . CYS B 1 148 ? -9.664 15.258 11.609 1 98.56 148 CYS B C 1
ATOM 5194 O O . CYS B 1 148 ? -9.93 14.062 11.547 1 98.56 148 CYS B O 1
ATOM 5196 N N . ALA B 1 149 ? -10.5 16.203 11.195 1 98.44 149 ALA B N 1
ATOM 5197 C CA . ALA B 1 149 ? -11.797 15.859 10.625 1 98.44 149 ALA B CA 1
ATOM 5198 C C . ALA B 1 149 ? -11.633 14.977 9.391 1 98.44 149 ALA B C 1
ATOM 5200 O O . ALA B 1 149 ? -12.383 14.016 9.211 1 98.44 149 ALA B O 1
ATOM 5201 N N . GLN B 1 150 ? -10.68 15.359 8.562 1 98.19 150 GLN B N 1
ATOM 5202 C CA . GLN B 1 150 ? -10.438 14.609 7.336 1 98.19 150 GLN B CA 1
ATOM 5203 C C . GLN B 1 150 ? -9.969 13.188 7.645 1 98.19 150 GLN B C 1
ATOM 5205 O O . GLN B 1 150 ? -10.383 12.234 6.977 1 98.19 150 GLN B O 1
ATOM 5210 N N . THR B 1 151 ? -9.062 13.039 8.641 1 98.56 151 THR B N 1
ATOM 5211 C CA . THR B 1 151 ? -8.586 11.711 9.023 1 98.56 151 THR B CA 1
ATOM 5212 C C . THR B 1 151 ? -9.727 10.867 9.586 1 98.56 151 THR B C 1
ATOM 5214 O O . THR B 1 151 ? -9.828 9.672 9.281 1 98.56 151 THR B O 1
ATOM 5217 N N . MET B 1 152 ? -10.57 11.477 10.406 1 98.56 152 MET B N 1
ATOM 5218 C CA . MET B 1 152 ? -11.742 10.781 10.945 1 98.56 152 MET B CA 1
ATOM 5219 C C . MET B 1 152 ? -12.656 10.312 9.82 1 98.56 152 MET B C 1
ATOM 5221 O O . MET B 1 152 ? -13.164 9.195 9.859 1 98.56 152 MET B O 1
ATOM 5225 N N . PHE B 1 153 ? -12.891 11.164 8.852 1 98.25 153 PHE B N 1
ATOM 5226 C CA . PHE B 1 153 ? -13.656 10.812 7.664 1 98.25 153 PHE B CA 1
ATOM 5227 C C . PHE B 1 153 ? -13.031 9.625 6.945 1 98.25 153 PHE B C 1
ATOM 5229 O O . PHE B 1 153 ? -13.727 8.68 6.574 1 98.25 153 PHE B O 1
ATOM 5236 N N . GLY B 1 154 ? -11.727 9.703 6.699 1 98.5 154 GLY B N 1
ATOM 5237 C CA . GLY B 1 154 ? -11.008 8.617 6.055 1 98.5 154 GLY B CA 1
ATOM 5238 C C . GLY B 1 154 ? -11.172 7.289 6.77 1 98.5 154 GLY B C 1
ATOM 5239 O O . GLY B 1 154 ? -11.422 6.262 6.133 1 98.5 154 GLY B O 1
ATOM 5240 N N . ARG B 1 155 ? -11.016 7.305 8.133 1 98.06 155 ARG B N 1
ATOM 5241 C CA . ARG B 1 155 ? -11.195 6.102 8.938 1 98.06 155 ARG B CA 1
ATOM 5242 C C . ARG B 1 155 ? -12.57 5.484 8.695 1 98.06 155 ARG B C 1
ATOM 5244 O O . ARG B 1 155 ? -12.695 4.27 8.547 1 98.06 155 ARG B O 1
ATOM 5251 N N . GLU B 1 156 ? -13.547 6.316 8.672 1 97.75 156 GLU B N 1
ATOM 5252 C CA . GLU B 1 156 ? -14.914 5.855 8.477 1 97.75 156 GLU B CA 1
ATOM 5253 C C . GLU B 1 156 ? -15.078 5.184 7.113 1 97.75 156 GLU B C 1
ATOM 5255 O O . GLU B 1 156 ? -15.742 4.148 7.004 1 97.75 156 GLU B O 1
ATOM 5260 N N . GLN B 1 157 ? -14.508 5.82 6.074 1 98.19 157 GLN B N 1
ATOM 5261 C CA . GLN B 1 157 ? -14.602 5.254 4.73 1 98.19 157 GLN B CA 1
ATOM 5262 C C . GLN B 1 157 ? -13.898 3.902 4.648 1 98.19 157 GLN B C 1
ATOM 5264 O O . GLN B 1 157 ? -14.406 2.975 4.012 1 98.19 157 GLN B O 1
ATOM 5269 N N . VAL B 1 158 ? -12.727 3.785 5.281 1 98.62 158 VAL B N 1
ATOM 5270 C CA . VAL B 1 158 ? -11.977 2.533 5.27 1 98.62 158 VAL B CA 1
ATOM 5271 C C . VAL B 1 158 ? -12.781 1.438 5.965 1 98.62 158 VAL B C 1
ATOM 5273 O O . VAL B 1 158 ? -12.867 0.313 5.469 1 98.62 158 VAL B O 1
ATOM 5276 N N . VAL B 1 159 ? -13.414 1.744 7.113 1 98.38 159 VAL B N 1
ATOM 5277 C CA . VAL B 1 159 ? -14.203 0.773 7.863 1 98.38 159 VAL B CA 1
ATOM 5278 C C . VAL B 1 159 ? -15.414 0.343 7.039 1 98.38 159 VAL B C 1
ATOM 5280 O O . VAL B 1 159 ? -15.766 -0.838 7.016 1 98.38 159 VAL B O 1
ATOM 5283 N N . ARG B 1 160 ? -16.047 1.303 6.398 1 97.94 160 ARG B N 1
ATOM 5284 C CA . ARG B 1 160 ? -17.203 1 5.551 1 97.94 160 ARG B CA 1
ATOM 5285 C C . ARG B 1 160 ? -16.828 0.009 4.453 1 97.94 160 ARG B C 1
ATOM 5287 O O . ARG B 1 160 ? -17.547 -0.964 4.219 1 97.94 160 ARG B O 1
ATOM 5294 N N . LEU B 1 161 ? -15.719 0.235 3.789 1 98.5 161 LEU B N 1
ATOM 5295 C CA . LEU B 1 161 ? -15.258 -0.662 2.736 1 98.5 161 LEU B CA 1
ATOM 5296 C C . LEU B 1 161 ? -14.891 -2.025 3.307 1 98.5 161 LEU B C 1
ATOM 5298 O O . LEU B 1 161 ? -15.227 -3.061 2.727 1 98.5 161 LEU B O 1
ATOM 5302 N N . ALA B 1 162 ? -14.148 -2.004 4.434 1 98.69 162 ALA B N 1
ATOM 5303 C CA . ALA B 1 162 ? -13.742 -3.254 5.07 1 98.69 162 ALA B CA 1
ATOM 5304 C C . ALA B 1 162 ? -14.953 -4.121 5.406 1 98.69 162 ALA B C 1
ATOM 5306 O O . ALA B 1 162 ? -14.922 -5.336 5.215 1 98.69 162 ALA B O 1
ATOM 5307 N N . THR B 1 163 ? -15.977 -3.533 5.887 1 98.56 163 THR B N 1
ATOM 5308 C CA . THR B 1 163 ? -17.188 -4.25 6.246 1 98.56 163 THR B CA 1
ATOM 5309 C C . THR B 1 163 ? -17.828 -4.902 5.02 1 98.56 163 THR B C 1
ATOM 5311 O O . THR B 1 163 ? -18.234 -6.059 5.066 1 98.56 163 THR B O 1
ATOM 5314 N N . ALA B 1 164 ? -17.891 -4.156 3.955 1 98.56 164 ALA B N 1
ATOM 5315 C CA . ALA B 1 164 ? -18.422 -4.707 2.711 1 98.56 164 ALA B CA 1
ATOM 5316 C C . ALA B 1 164 ? -17.578 -5.879 2.227 1 98.56 164 ALA B C 1
ATOM 5318 O O . ALA B 1 164 ? -18.109 -6.871 1.722 1 98.56 164 ALA B O 1
ATOM 5319 N N . LEU B 1 165 ? -16.297 -5.789 2.328 1 98.75 165 LEU B N 1
ATOM 5320 C CA . LEU B 1 165 ? -15.398 -6.844 1.897 1 98.75 165 LEU B CA 1
ATOM 5321 C C . LEU B 1 165 ? -15.555 -8.086 2.77 1 98.75 165 LEU B C 1
ATOM 5323 O O . LEU B 1 165 ? -15.414 -9.211 2.287 1 98.75 165 LEU B O 1
ATOM 5327 N N . LEU B 1 166 ? -15.766 -7.895 4.082 1 98.75 166 LEU B N 1
ATOM 5328 C CA . LEU B 1 166 ? -16.047 -9.023 4.965 1 98.75 166 LEU B CA 1
ATOM 5329 C C . LEU B 1 166 ? -17.297 -9.766 4.52 1 98.75 166 LEU B C 1
ATOM 5331 O O . LEU B 1 166 ? -17.344 -10.992 4.535 1 98.75 166 LEU B O 1
ATOM 5335 N N . ASP B 1 167 ? -18.297 -9.016 4.148 1 98.5 167 ASP B N 1
ATOM 5336 C CA . ASP B 1 167 ? -19.531 -9.625 3.654 1 98.5 167 ASP B CA 1
ATOM 5337 C C . ASP B 1 167 ? -19.281 -10.422 2.377 1 98.5 167 ASP B C 1
ATOM 5339 O O . ASP B 1 167 ? -19.781 -11.539 2.229 1 98.5 167 ASP B O 1
ATOM 5343 N N . LEU B 1 168 ? -18.547 -9.828 1.47 1 98.81 168 LEU B N 1
ATOM 5344 C CA . LEU B 1 168 ? -18.188 -10.547 0.248 1 98.81 168 LEU B CA 1
ATOM 5345 C C . LEU B 1 168 ? -17.438 -11.828 0.57 1 98.81 168 LEU B C 1
ATOM 5347 O O . LEU B 1 168 ? -17.734 -12.883 -0.009 1 98.81 168 LEU B O 1
ATOM 5351 N N . CYS B 1 169 ? -16.469 -11.727 1.456 1 98.88 169 CYS B N 1
ATOM 5352 C CA . CYS B 1 169 ? -15.68 -12.898 1.822 1 98.88 169 CYS B CA 1
ATOM 5353 C C . CYS B 1 169 ? -16.578 -14.008 2.373 1 98.88 169 CYS B C 1
ATOM 5355 O O . CYS B 1 169 ? -16.391 -15.18 2.047 1 98.88 169 CYS B O 1
ATOM 5357 N N . SER B 1 170 ? -17.562 -13.641 3.197 1 98.75 170 SER B N 1
ATOM 5358 C CA . SER B 1 170 ? -18.5 -14.609 3.754 1 98.75 170 SER B CA 1
ATOM 5359 C C . SER B 1 170 ? -19.266 -15.328 2.652 1 98.75 170 SER B C 1
ATOM 5361 O O . SER B 1 170 ? -19.438 -16.547 2.695 1 98.75 170 SER B O 1
ATOM 5363 N N . VAL B 1 171 ? -19.703 -14.578 1.722 1 98.81 171 VAL B N 1
ATOM 5364 C CA . VAL B 1 171 ? -20.469 -15.148 0.609 1 98.81 171 VAL B CA 1
ATOM 5365 C C . VAL B 1 171 ? -19.562 -16.062 -0.22 1 98.81 171 VAL B C 1
ATOM 5367 O O . VAL B 1 171 ? -19.969 -17.141 -0.625 1 98.81 171 VAL B O 1
ATOM 5370 N N . VAL B 1 172 ? -18.344 -15.656 -0.486 1 98.88 172 VAL B N 1
ATOM 5371 C CA . VAL B 1 172 ? -17.375 -16.422 -1.271 1 98.88 172 VAL B CA 1
ATOM 5372 C C . VAL B 1 172 ? -17.094 -17.75 -0.584 1 98.88 172 VAL B C 1
ATOM 5374 O O . VAL B 1 172 ? -17.062 -18.797 -1.235 1 98.88 172 VAL B O 1
ATOM 5377 N N . LEU B 1 173 ? -16.875 -17.719 0.723 1 98.81 173 LEU B N 1
ATOM 5378 C CA . LEU B 1 173 ? -16.578 -18.938 1.475 1 98.81 173 LEU B CA 1
ATOM 5379 C C . LEU B 1 173 ? -17.75 -19.906 1.415 1 98.81 173 LEU B C 1
ATOM 5381 O O . LEU B 1 173 ? -17.562 -21.109 1.229 1 98.81 173 LEU B O 1
ATOM 5385 N N . ALA B 1 174 ? -19 -19.422 1.595 1 98.69 174 ALA B N 1
ATOM 5386 C CA . ALA B 1 174 ? -20.188 -20.266 1.533 1 98.69 174 ALA B CA 1
ATOM 5387 C C . ALA B 1 174 ? -20.328 -20.922 0.163 1 98.69 174 ALA B C 1
ATOM 5389 O O . ALA B 1 174 ? -20.578 -22.125 0.067 1 98.69 174 ALA B O 1
ATOM 5390 N N . ARG B 1 175 ? -20.141 -20.172 -0.896 1 98.75 175 ARG B N 1
ATOM 5391 C CA . ARG B 1 175 ? -20.25 -20.688 -2.256 1 98.75 175 ARG B CA 1
ATOM 5392 C C . ARG B 1 175 ? -19.125 -21.656 -2.57 1 98.75 175 ARG B C 1
ATOM 5394 O O . ARG B 1 175 ? -19.328 -22.625 -3.309 1 98.75 175 ARG B O 1
ATOM 5401 N N . ALA B 1 176 ? -17.938 -21.359 -2.078 1 98.75 176 ALA B N 1
ATOM 5402 C CA . ALA B 1 176 ? -16.812 -22.266 -2.266 1 98.75 176 ALA B CA 1
ATOM 5403 C C . ALA B 1 176 ? -17.109 -23.641 -1.664 1 98.75 176 ALA B C 1
ATOM 5405 O O . ALA B 1 176 ? -16.828 -24.672 -2.287 1 98.75 176 ALA B O 1
ATOM 5406 N N . GLU B 1 177 ? -17.641 -23.625 -0.462 1 98.5 177 GLU B N 1
ATOM 5407 C CA . GLU B 1 177 ? -17.984 -24.875 0.204 1 98.5 177 GLU B CA 1
ATOM 5408 C C . GLU B 1 177 ? -19.031 -25.656 -0.598 1 98.5 177 GLU B C 1
ATOM 5410 O O . GLU B 1 177 ? -18.922 -26.875 -0.752 1 98.5 177 GLU B O 1
ATOM 5415 N N . GLU B 1 178 ? -19.984 -25.016 -1.189 1 98.25 178 GLU B N 1
ATOM 5416 C CA . GLU B 1 178 ? -21.062 -25.625 -1.942 1 98.25 178 GLU B CA 1
ATOM 5417 C C . GLU B 1 178 ? -20.547 -26.281 -3.225 1 98.25 178 GLU B C 1
ATOM 5419 O O . GLU B 1 178 ? -21.172 -27.203 -3.744 1 98.25 178 GLU B O 1
ATOM 5424 N N . THR B 1 179 ? -19.406 -25.797 -3.729 1 98.44 179 THR B N 1
ATOM 5425 C CA . THR B 1 179 ? -19.047 -26.172 -5.09 1 98.44 179 THR B CA 1
ATOM 5426 C C . THR B 1 179 ? -17.688 -26.859 -5.121 1 98.44 179 THR B C 1
ATOM 5428 O O . THR B 1 179 ? -17.094 -27.047 -6.191 1 98.44 179 THR B O 1
ATOM 5431 N N . ARG B 1 180 ? -17.109 -27.266 -4 1 97 180 ARG B N 1
ATOM 5432 C CA . ARG B 1 180 ? -15.75 -27.797 -3.918 1 97 180 ARG B CA 1
ATOM 5433 C C . ARG B 1 180 ? -15.68 -29.203 -4.512 1 97 180 ARG B C 1
ATOM 5435 O O . ARG B 1 180 ? -14.586 -29.719 -4.746 1 97 180 ARG B O 1
ATOM 5442 N N . GLY B 1 181 ? -16.891 -29.812 -4.867 1 97.06 181 GLY B N 1
ATOM 5443 C CA . GLY B 1 181 ? -16.906 -31.141 -5.438 1 97.06 181 GLY B CA 1
ATOM 5444 C C . GLY B 1 181 ? -17.281 -31.172 -6.902 1 97.06 181 GLY B C 1
ATOM 5445 O O . GLY B 1 181 ? -17.391 -32.219 -7.508 1 97.06 181 GLY B O 1
ATOM 5446 N N . LEU B 1 182 ? -17.438 -30 -7.551 1 97.62 182 LEU B N 1
ATOM 5447 C CA . LEU B 1 182 ? -17.875 -29.906 -8.938 1 97.62 182 LEU B CA 1
ATOM 5448 C C . LEU B 1 182 ? -16.688 -29.766 -9.883 1 97.62 182 LEU B C 1
ATOM 5450 O O . LEU B 1 182 ? -16.141 -28.672 -10.031 1 97.62 182 LEU B O 1
ATOM 5454 N N . PRO B 1 183 ? -16.359 -30.844 -10.602 1 97.88 183 PRO B N 1
ATOM 5455 C CA . PRO B 1 183 ? -15.203 -30.734 -11.492 1 97.88 183 PRO B CA 1
ATOM 5456 C C . PRO B 1 183 ? -15.406 -29.672 -12.586 1 97.88 183 PRO B C 1
ATOM 5458 O O . PRO B 1 183 ? -16.5 -29.562 -13.141 1 97.88 183 PRO B O 1
ATOM 5461 N N . MET B 1 184 ? -14.43 -28.891 -12.812 1 97.69 184 MET B N 1
ATOM 5462 C CA . MET B 1 184 ? -14.375 -27.906 -13.898 1 97.69 184 MET B CA 1
ATOM 5463 C C . MET B 1 184 ? -12.984 -27.859 -14.516 1 97.69 184 MET B C 1
ATOM 5465 O O . MET B 1 184 ? -11.992 -28.172 -13.859 1 97.69 184 MET B O 1
ATOM 5469 N N . PRO B 1 185 ? -12.914 -27.578 -15.844 1 96.88 185 PRO B N 1
ATOM 5470 C CA . PRO B 1 185 ? -11.578 -27.422 -16.422 1 96.88 185 PRO B CA 1
ATOM 5471 C C . PRO B 1 185 ? -10.859 -26.172 -15.906 1 96.88 185 PRO B C 1
ATOM 5473 O O . PRO B 1 185 ? -11.461 -25.094 -15.836 1 96.88 185 PRO B O 1
ATOM 5476 N N . GLY B 1 186 ? -9.648 -26.297 -15.422 1 96.31 186 GLY B N 1
ATOM 5477 C CA . GLY B 1 186 ? -8.766 -25.172 -15.156 1 96.31 186 GLY B CA 1
ATOM 5478 C C . GLY B 1 186 ? -7.91 -24.797 -16.344 1 96.31 186 GLY B C 1
ATOM 5479 O O . GLY B 1 186 ? -7.613 -25.625 -17.203 1 96.31 186 GLY B O 1
ATOM 5480 N N . TYR B 1 187 ? -7.5 -23.547 -16.453 1 94.06 187 TYR B N 1
ATOM 5481 C CA . TYR B 1 187 ? -6.789 -23.047 -17.625 1 94.06 187 TYR B CA 1
ATOM 5482 C C . TYR B 1 187 ? -5.5 -22.344 -17.219 1 94.06 187 TYR B C 1
ATOM 5484 O O . TYR B 1 187 ? -5.441 -21.672 -16.188 1 94.06 187 TYR B O 1
ATOM 5492 N N . THR B 1 188 ? -4.457 -22.516 -17.875 1 90.62 188 THR B N 1
ATOM 5493 C CA . THR B 1 188 ? -3.238 -21.719 -17.938 1 90.62 188 THR B CA 1
ATOM 5494 C C . THR B 1 188 ? -2.965 -21.234 -19.359 1 90.62 188 THR B C 1
ATOM 5496 O O . THR B 1 188 ? -3.182 -21.984 -20.312 1 90.62 188 THR B O 1
ATOM 5499 N N . HIS B 1 189 ? -2.625 -19.984 -19.562 1 89.56 189 HIS B N 1
ATOM 5500 C CA . HIS B 1 189 ? -2.395 -19.438 -20.891 1 89.56 189 HIS B CA 1
ATOM 5501 C C . HIS B 1 189 ? -3.617 -19.609 -21.781 1 89.56 189 HIS B C 1
ATOM 5503 O O . HIS B 1 189 ? -3.484 -19.875 -22.984 1 89.56 189 HIS B O 1
ATOM 5509 N N . PHE B 1 190 ? -4.832 -19.625 -21.203 1 88.31 190 PHE B N 1
ATOM 5510 C CA . PHE B 1 190 ? -6.121 -19.781 -21.859 1 88.31 190 PHE B CA 1
ATOM 5511 C C . PHE B 1 190 ? -6.273 -21.172 -22.453 1 88.31 190 PHE B C 1
ATOM 5513 O O . PHE B 1 190 ? -7.184 -21.422 -23.234 1 88.31 190 PHE B O 1
ATOM 5520 N N . GLN B 1 191 ? -5.371 -22.094 -22.078 1 89.81 191 GLN B N 1
ATOM 5521 C CA . GLN B 1 191 ? -5.461 -23.484 -22.516 1 89.81 191 GLN B CA 1
ATOM 5522 C C . GLN B 1 191 ? -5.867 -24.391 -21.375 1 89.81 191 GLN B C 1
ATOM 5524 O O . GLN B 1 191 ? -5.422 -24.219 -20.234 1 89.81 191 GLN B O 1
ATOM 5529 N N . ALA B 1 192 ? -6.727 -25.312 -21.688 1 91.25 192 ALA B N 1
ATOM 5530 C CA . ALA B 1 192 ? -7.125 -26.266 -20.656 1 91.25 192 ALA B CA 1
ATOM 5531 C C . ALA B 1 192 ? -5.91 -27.016 -20.094 1 91.25 192 ALA B C 1
ATOM 5533 O O . ALA B 1 192 ? -5.07 -27.5 -20.844 1 91.25 192 ALA B O 1
ATOM 5534 N N . ALA B 1 193 ? -5.875 -27.047 -18.766 1 92.75 193 ALA B N 1
ATOM 5535 C CA . ALA B 1 193 ? -4.633 -27.516 -18.156 1 92.75 193 ALA B CA 1
ATOM 5536 C C . ALA B 1 193 ? -4.895 -28.688 -17.203 1 92.75 193 ALA B C 1
ATOM 5538 O O . ALA B 1 193 ? -4.355 -29.781 -17.391 1 92.75 193 ALA B O 1
ATOM 5539 N N . GLN B 1 194 ? -5.641 -28.469 -16.188 1 95.88 194 GLN B N 1
ATOM 5540 C CA . GLN B 1 194 ? -5.949 -29.453 -15.156 1 95.88 194 GLN B CA 1
ATOM 5541 C C . GLN B 1 194 ? -7.395 -29.328 -14.688 1 95.88 194 GLN B C 1
ATOM 5543 O O . GLN B 1 194 ? -8.055 -28.328 -14.961 1 95.88 194 GLN B O 1
ATOM 5548 N N . ILE B 1 195 ? -7.871 -30.453 -14.023 1 96.88 195 ILE B N 1
ATOM 5549 C CA . ILE B 1 195 ? -9.203 -30.391 -13.438 1 96.88 195 ILE B CA 1
ATOM 5550 C C . ILE B 1 195 ? -9.148 -29.656 -12.094 1 96.88 195 ILE B C 1
ATOM 5552 O O . ILE B 1 195 ? -8.273 -29.938 -11.266 1 96.88 195 ILE B O 1
ATOM 5556 N N . ILE B 1 196 ? -10.016 -28.688 -11.906 1 97.94 196 ILE B N 1
ATOM 5557 C CA . ILE B 1 196 ? -10.211 -27.984 -10.641 1 97.94 196 ILE B CA 1
ATOM 5558 C C . ILE B 1 196 ? -11.688 -27.969 -10.281 1 97.94 196 ILE B C 1
ATOM 5560 O O . ILE B 1 196 ? -12.453 -28.844 -10.695 1 97.94 196 ILE B O 1
ATOM 5564 N N . THR B 1 197 ? -12.102 -27.078 -9.375 1 98.44 197 THR B N 1
ATOM 5565 C CA . THR B 1 197 ? -13.5 -26.844 -9.016 1 98.44 197 THR B CA 1
ATOM 5566 C C . THR B 1 197 ? -13.773 -25.359 -8.828 1 98.44 197 THR B C 1
ATOM 5568 O O . THR B 1 197 ? -12.852 -24.578 -8.562 1 98.44 197 THR B O 1
ATOM 5571 N N . PRO B 1 198 ? -15.07 -24.969 -9.047 1 98.5 198 PRO B N 1
ATOM 5572 C CA . PRO B 1 198 ? -15.391 -23.594 -8.656 1 98.5 198 PRO B CA 1
ATOM 5573 C C . PRO B 1 198 ? -15.031 -23.297 -7.207 1 98.5 198 PRO B C 1
ATOM 5575 O O . PRO B 1 198 ? -14.578 -22.188 -6.895 1 98.5 198 PRO B O 1
ATOM 5578 N N . GLY B 1 199 ? -15.281 -24.281 -6.379 1 98.69 199 GLY B N 1
ATOM 5579 C CA . GLY B 1 199 ? -14.938 -24.109 -4.977 1 98.69 199 GLY B CA 1
ATOM 5580 C C . GLY B 1 199 ? -13.469 -23.812 -4.758 1 98.69 199 GLY B C 1
ATOM 5581 O O . GLY B 1 199 ? -13.117 -22.969 -3.93 1 98.69 199 GLY B O 1
ATOM 5582 N N . PHE B 1 200 ? -12.578 -24.516 -5.438 1 98.5 200 PHE B N 1
ATOM 5583 C CA . PHE B 1 200 ? -11.141 -24.297 -5.383 1 98.5 200 PHE B CA 1
ATOM 5584 C C . PHE B 1 200 ? -10.805 -22.875 -5.844 1 98.5 200 PHE B C 1
ATOM 5586 O O . PHE B 1 200 ? -10.047 -22.172 -5.18 1 98.5 200 PHE B O 1
ATOM 5593 N N . HIS B 1 201 ? -11.352 -22.406 -6.938 1 98.56 201 HIS B N 1
ATOM 5594 C CA . HIS B 1 201 ? -11.148 -21.062 -7.48 1 98.56 201 HIS B CA 1
ATOM 5595 C C . HIS B 1 201 ? -11.648 -20 -6.512 1 98.56 201 HIS B C 1
ATOM 5597 O O . HIS B 1 201 ? -10.969 -19 -6.281 1 98.56 201 HIS B O 1
ATOM 5603 N N . LEU B 1 202 ? -12.797 -20.234 -5.961 1 98.75 202 LEU B N 1
ATOM 5604 C CA . LEU B 1 202 ? -13.375 -19.281 -5.023 1 98.75 202 LEU B CA 1
ATOM 5605 C C . LEU B 1 202 ? -12.57 -19.219 -3.73 1 98.75 202 LEU B C 1
ATOM 5607 O O . LEU B 1 202 ? -12.484 -18.172 -3.088 1 98.75 202 LEU B O 1
ATOM 5611 N N . SER B 1 203 ? -11.969 -20.344 -3.328 1 98.56 203 SER B N 1
ATOM 5612 C CA . SER B 1 203 ? -11.094 -20.312 -2.16 1 98.56 203 SER B CA 1
ATOM 5613 C C . SER B 1 203 ? -9.883 -19.422 -2.4 1 98.56 203 SER B C 1
ATOM 5615 O O . SER B 1 203 ? -9.344 -18.828 -1.464 1 98.56 203 SER B O 1
ATOM 5617 N N . ALA B 1 204 ? -9.398 -19.359 -3.65 1 98.56 204 ALA B N 1
ATOM 5618 C CA . ALA B 1 204 ? -8.344 -18.406 -4.012 1 98.56 204 ALA B CA 1
ATOM 5619 C C . ALA B 1 204 ? -8.82 -16.969 -3.855 1 98.56 204 ALA B C 1
ATOM 5621 O O . ALA B 1 204 ? -8.078 -16.109 -3.387 1 98.56 204 ALA B O 1
ATOM 5622 N N . LEU B 1 205 ? -10.062 -16.688 -4.297 1 98.62 205 LEU B N 1
ATOM 5623 C CA . LEU B 1 205 ? -10.633 -15.359 -4.117 1 98.62 205 LEU B CA 1
ATOM 5624 C C . LEU B 1 205 ? -10.734 -15.008 -2.637 1 98.62 205 LEU B C 1
ATOM 5626 O O . LEU B 1 205 ? -10.43 -13.883 -2.238 1 98.62 205 LEU B O 1
ATOM 5630 N N . ALA B 1 206 ? -11.211 -15.992 -1.853 1 98.69 206 ALA B N 1
ATOM 5631 C CA . ALA B 1 206 ? -11.289 -15.766 -0.412 1 98.69 206 ALA B CA 1
ATOM 5632 C C . ALA B 1 206 ? -9.922 -15.422 0.167 1 98.69 206 ALA B C 1
ATOM 5634 O O . ALA B 1 206 ? -9.797 -14.516 0.993 1 98.69 206 ALA B O 1
ATOM 5635 N N . GLU B 1 207 ? -8.922 -16.203 -0.232 1 98.12 207 GLU B N 1
ATOM 5636 C CA . GLU B 1 207 ? -7.562 -15.93 0.219 1 98.12 207 GLU B CA 1
ATOM 5637 C C . GLU B 1 207 ? -7.141 -14.5 -0.122 1 98.12 207 GLU B C 1
ATOM 5639 O O . GLU B 1 207 ? -6.543 -13.812 0.705 1 98.12 207 GLU B O 1
ATOM 5644 N N . GLN B 1 208 ? -7.438 -14.031 -1.339 1 98.31 208 GLN B N 1
ATOM 5645 C CA . GLN B 1 208 ? -7.141 -12.672 -1.774 1 98.31 208 GLN B CA 1
ATOM 5646 C C . GLN B 1 208 ? -7.867 -11.641 -0.911 1 98.31 208 GLN B C 1
ATOM 5648 O O . GLN B 1 208 ? -7.289 -10.625 -0.529 1 98.31 208 GLN B O 1
ATOM 5653 N N . LEU B 1 209 ? -9.133 -11.898 -0.65 1 98.69 209 LEU B N 1
ATOM 5654 C CA . LEU B 1 209 ? -9.938 -10.969 0.131 1 98.69 209 LEU B CA 1
ATOM 5655 C C . LEU B 1 209 ? -9.414 -10.859 1.559 1 98.69 209 LEU B C 1
ATOM 5657 O O . LEU B 1 209 ? -9.383 -9.766 2.129 1 98.69 209 LEU B O 1
ATOM 5661 N N . LEU B 1 210 ? -9.039 -11.984 2.15 1 98.56 210 LEU B N 1
ATOM 5662 C CA . LEU B 1 210 ? -8.492 -11.984 3.506 1 98.56 210 LEU B CA 1
ATOM 5663 C C . LEU B 1 210 ? -7.156 -11.258 3.553 1 98.56 210 LEU B C 1
ATOM 5665 O O . LEU B 1 210 ? -6.879 -10.516 4.5 1 98.56 210 LEU B O 1
ATOM 5669 N N . HIS B 1 211 ? -6.355 -11.508 2.539 1 98.31 211 HIS B N 1
ATOM 5670 C CA . HIS B 1 211 ? -5.102 -10.773 2.42 1 98.31 211 HIS B CA 1
ATOM 5671 C C . HIS B 1 211 ? -5.348 -9.273 2.346 1 98.31 211 HIS B C 1
ATOM 5673 O O . HIS B 1 211 ? -4.676 -8.492 3.025 1 98.31 211 HIS B O 1
ATOM 5679 N N . THR B 1 212 ? -6.301 -8.836 1.533 1 98.44 212 THR B N 1
ATOM 5680 C CA . THR B 1 212 ? -6.68 -7.434 1.398 1 98.44 212 THR B CA 1
ATOM 5681 C C . THR B 1 212 ? -7.141 -6.867 2.736 1 98.44 212 THR B C 1
ATOM 5683 O O . THR B 1 212 ? -6.828 -5.723 3.076 1 98.44 212 THR B O 1
ATOM 5686 N N . GLN B 1 213 ? -7.902 -7.668 3.459 1 98.44 213 GLN B N 1
ATOM 5687 C CA . GLN B 1 213 ? -8.375 -7.254 4.773 1 98.44 213 GLN B CA 1
ATOM 5688 C C . GLN B 1 213 ? -7.211 -6.953 5.711 1 98.44 213 GLN B C 1
ATOM 5690 O O . GLN B 1 213 ? -7.234 -5.957 6.438 1 98.44 213 GLN B O 1
ATOM 5695 N N . ARG B 1 214 ? -6.211 -7.793 5.738 1 98.12 214 ARG B N 1
ATOM 5696 C CA . ARG B 1 214 ? -5.043 -7.57 6.586 1 98.12 214 ARG B CA 1
ATOM 5697 C C . ARG B 1 214 ? -4.32 -6.285 6.203 1 98.12 214 ARG B C 1
ATOM 5699 O O . ARG B 1 214 ? -3.867 -5.539 7.074 1 98.12 214 ARG B O 1
ATOM 5706 N N . ARG B 1 215 ? -4.23 -6.031 4.938 1 98.19 215 ARG B N 1
ATOM 5707 C CA . ARG B 1 215 ? -3.57 -4.812 4.477 1 98.19 215 ARG B CA 1
ATOM 5708 C C . ARG B 1 215 ? -4.367 -3.574 4.871 1 98.19 215 ARG B C 1
ATOM 5710 O O . ARG B 1 215 ? -3.797 -2.574 5.309 1 98.19 215 ARG B O 1
ATOM 5717 N N . LEU B 1 216 ? -5.691 -3.686 4.656 1 98.38 216 LEU B N 1
ATOM 5718 C CA . LEU B 1 216 ? -6.547 -2.559 5.008 1 98.38 216 LEU B CA 1
ATOM 5719 C C . LEU B 1 216 ? -6.465 -2.26 6.504 1 98.38 216 LEU B C 1
ATOM 5721 O O . LEU B 1 216 ? -6.469 -1.095 6.906 1 98.38 216 LEU B O 1
ATOM 5725 N N . LEU B 1 217 ? -6.445 -3.287 7.293 1 98.25 217 LEU B N 1
ATOM 5726 C CA . LEU B 1 217 ? -6.332 -3.111 8.734 1 98.25 217 LEU B CA 1
ATOM 5727 C C . LEU B 1 217 ? -5.023 -2.42 9.102 1 98.25 217 LEU B C 1
ATOM 5729 O O . LEU B 1 217 ? -5.004 -1.533 9.961 1 98.25 217 LEU B O 1
ATOM 5733 N N . HIS B 1 218 ? -3.939 -2.826 8.492 1 98 218 HIS B N 1
ATOM 5734 C CA . HIS B 1 218 ? -2.646 -2.195 8.734 1 98 218 HIS B CA 1
ATOM 5735 C C . HIS B 1 218 ? -2.662 -0.729 8.312 1 98 218 HIS B C 1
ATOM 5737 O O . HIS B 1 218 ? -2.098 0.125 9 1 98 218 HIS B O 1
ATOM 5743 N N . THR B 1 219 ? -3.271 -0.49 7.137 1 98.25 219 THR B N 1
ATOM 5744 C CA . THR B 1 219 ? -3.412 0.885 6.672 1 98.25 219 THR B CA 1
ATOM 5745 C C . THR B 1 219 ? -4.219 1.714 7.664 1 98.25 219 THR B C 1
ATOM 5747 O O . THR B 1 219 ? -3.846 2.844 7.988 1 98.25 219 THR B O 1
ATOM 5750 N N . TYR B 1 220 ? -5.336 1.177 8.148 1 98.5 220 TYR B N 1
ATOM 5751 C CA . TYR B 1 220 ? -6.145 1.842 9.164 1 98.5 220 TYR B CA 1
ATOM 5752 C C . TYR B 1 220 ? -5.312 2.17 10.398 1 98.5 220 TYR B C 1
ATOM 5754 O O . TYR B 1 220 ? -5.352 3.297 10.891 1 98.5 220 TYR B O 1
ATOM 5762 N N . ASP B 1 221 ? -4.566 1.175 10.898 1 97.88 221 ASP B N 1
ATOM 5763 C CA . ASP B 1 221 ? -3.762 1.367 12.102 1 97.88 221 ASP B CA 1
ATOM 5764 C C . ASP B 1 221 ? -2.711 2.455 11.891 1 97.88 221 ASP B C 1
ATOM 5766 O O . ASP B 1 221 ? -2.379 3.193 12.82 1 97.88 221 ASP B O 1
ATOM 5770 N N . GLY B 1 222 ? -2.184 2.539 10.711 1 96.88 222 GLY B N 1
ATOM 5771 C CA . GLY B 1 222 ? -1.189 3.551 10.391 1 96.88 222 GLY B CA 1
ATOM 5772 C C . GLY B 1 222 ? -1.754 4.961 10.375 1 96.88 222 GLY B C 1
ATOM 5773 O O . GLY B 1 222 ? -1.055 5.918 10.719 1 96.88 222 GLY B O 1
ATOM 5774 N N . MET B 1 223 ? -3.012 5.109 9.93 1 96.94 223 MET B N 1
ATOM 5775 C CA . MET B 1 223 ? -3.604 6.438 9.836 1 96.94 223 MET B CA 1
ATOM 5776 C C . MET B 1 223 ? -4.324 6.809 11.125 1 96.94 223 MET B C 1
ATOM 5778 O O . MET B 1 223 ? -4.762 7.949 11.289 1 96.94 223 MET B O 1
ATOM 5782 N N . ASN B 1 224 ? -4.422 5.84 12.07 1 98 224 ASN B N 1
ATOM 5783 C CA . ASN B 1 224 ? -5.195 6.047 13.297 1 98 224 ASN B CA 1
ATOM 5784 C C . ASN B 1 224 ? -4.391 6.805 14.344 1 98 224 ASN B C 1
ATOM 5786 O O . ASN B 1 224 ? -4.27 6.352 15.484 1 98 224 ASN B O 1
ATOM 5790 N N . THR B 1 225 ? -3.832 7.965 14.016 1 98.12 225 THR B N 1
ATOM 5791 C CA . THR B 1 225 ? -3.129 8.922 14.867 1 98.12 225 THR B CA 1
ATOM 5792 C C . THR B 1 225 ? -3.797 10.297 14.797 1 98.12 225 THR B C 1
ATOM 5794 O O . THR B 1 225 ? -4.191 10.75 13.727 1 98.12 225 THR B O 1
ATOM 5797 N N . CYS B 1 226 ? -3.965 1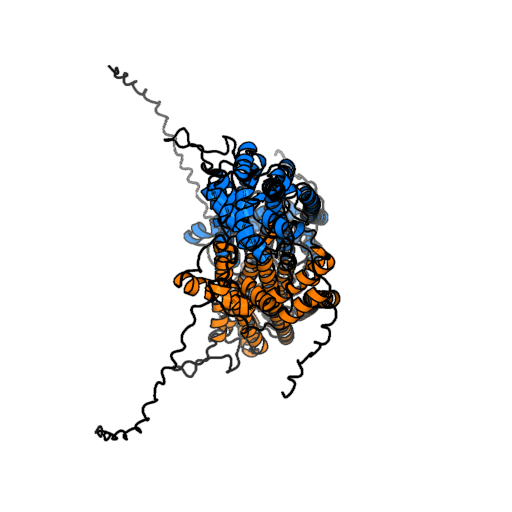0.953 15.922 1 98.5 226 CYS B N 1
ATOM 5798 C CA . CYS B 1 226 ? -4.793 12.156 16.031 1 98.5 226 CYS B CA 1
ATOM 5799 C C . CYS B 1 226 ? -3.977 13.406 15.75 1 98.5 226 CYS B C 1
ATOM 5801 O O . CYS B 1 226 ? -3.014 13.703 16.453 1 98.5 226 CYS B O 1
ATOM 5803 N N . PRO B 1 227 ? -4.41 14.211 14.812 1 98.31 227 PRO B N 1
ATOM 5804 C CA . PRO B 1 227 ? -3.709 15.469 14.531 1 98.31 227 PRO B CA 1
ATOM 5805 C C . PRO B 1 227 ? -4.031 16.562 15.555 1 98.31 227 PRO B C 1
ATOM 5807 O O . PRO B 1 227 ? -3.279 17.531 15.688 1 98.31 227 PRO B O 1
ATOM 5810 N N . LEU B 1 228 ? -5.09 16.469 16.266 1 98.06 228 LEU B N 1
ATOM 5811 C CA . LEU B 1 228 ? -5.633 17.547 17.078 1 98.06 228 LEU B CA 1
ATOM 5812 C C . LEU B 1 228 ? -4.648 17.953 18.172 1 98.06 228 LEU B C 1
ATOM 5814 O O . LEU B 1 228 ? -4.062 17.109 18.828 1 98.06 228 LEU B O 1
ATOM 5818 N N . GLY B 1 229 ? -4.484 19.25 18.297 1 96.38 229 GLY B N 1
ATOM 5819 C CA . GLY B 1 229 ? -3.568 19.797 19.281 1 96.38 229 GLY B CA 1
ATOM 5820 C C . GLY B 1 229 ? -2.209 20.141 18.703 1 96.38 229 GLY B C 1
ATOM 5821 O O . GLY B 1 229 ? -1.339 20.656 19.422 1 96.38 229 GLY B O 1
ATOM 5822 N N . ALA B 1 230 ? -2.064 19.969 17.406 1 96 230 ALA B N 1
ATOM 5823 C CA . ALA B 1 230 ? -0.797 20.25 16.734 1 96 230 ALA B CA 1
ATOM 5824 C C . ALA B 1 230 ? -0.709 21.719 16.312 1 96 230 ALA B C 1
ATOM 5826 O O . ALA B 1 230 ? 0.369 22.203 15.977 1 96 230 ALA B O 1
ATOM 5827 N N . GLY B 1 231 ? -1.816 22.422 16.406 1 95.38 231 GLY B N 1
ATOM 5828 C CA . GLY B 1 231 ? -1.813 23.828 16.047 1 95.38 231 GLY B CA 1
ATOM 5829 C C . GLY B 1 231 ? -1.668 24.062 14.555 1 95.38 231 GLY B C 1
ATOM 5830 O O . GLY B 1 231 ? -2.164 23.281 13.742 1 95.38 231 GLY B O 1
ATOM 5831 N N . ALA B 1 232 ? -1.101 25.156 14.203 1 92.75 232 ALA B N 1
ATOM 5832 C CA . ALA B 1 232 ? -0.96 25.562 12.805 1 92.75 232 ALA B CA 1
ATOM 5833 C C . ALA B 1 232 ? 0.165 24.781 12.125 1 92.75 232 ALA B C 1
ATOM 5835 O O . ALA B 1 232 ? 0.097 24.5 10.922 1 92.75 232 ALA B O 1
ATOM 5836 N N . MET B 1 233 ? 1.206 24.5 12.836 1 94.12 233 MET B N 1
ATOM 5837 C CA . MET B 1 233 ? 2.346 23.797 12.25 1 94.12 233 MET B CA 1
ATOM 5838 C C . MET B 1 233 ? 3.316 23.344 13.328 1 94.12 233 MET B C 1
ATOM 5840 O O . MET B 1 233 ? 3.68 22.156 13.383 1 94.12 233 MET B O 1
ATOM 5844 N N . ALA B 1 234 ? 3.693 24.281 14.219 1 95.31 234 ALA B N 1
ATOM 5845 C CA . ALA B 1 234 ? 4.82 24.094 15.125 1 95.31 234 ALA B CA 1
ATOM 5846 C C . ALA B 1 234 ? 4.352 23.562 16.484 1 95.31 234 ALA B C 1
ATOM 5848 O O . ALA B 1 234 ? 5.164 23.281 17.359 1 95.31 234 ALA B O 1
ATOM 5849 N N . GLY B 1 235 ? 3.098 23.391 16.719 1 94.69 235 GLY B N 1
ATOM 5850 C CA . GLY B 1 235 ? 2.521 23.062 18.016 1 94.69 235 GLY B CA 1
ATOM 5851 C C . GLY B 1 235 ? 1.737 24.219 18.609 1 94.69 235 GLY B C 1
ATOM 5852 O O . GLY B 1 235 ? 1.459 25.203 17.938 1 94.69 235 GLY B O 1
ATOM 5853 N N . GLN B 1 236 ? 1.31 24.016 19.875 1 94.62 236 GLN B N 1
ATOM 5854 C CA . GLN B 1 236 ? 0.466 25 20.547 1 94.62 236 GLN B CA 1
ATOM 5855 C C . GLN B 1 236 ? 1.08 25.453 21.859 1 94.62 236 GLN B C 1
ATOM 5857 O O . GLN B 1 236 ? 2.02 24.828 22.359 1 94.62 236 GLN B O 1
ATOM 5862 N N . GLU B 1 237 ? 0.587 26.578 22.344 1 94.81 237 GLU B N 1
ATOM 5863 C CA . GLU B 1 237 ? 1.195 27.234 23.5 1 94.81 237 GLU B CA 1
ATOM 5864 C C . GLU B 1 237 ? 0.5 26.812 24.797 1 94.81 237 GLU B C 1
ATOM 5866 O O . GLU B 1 237 ? 1.045 27 25.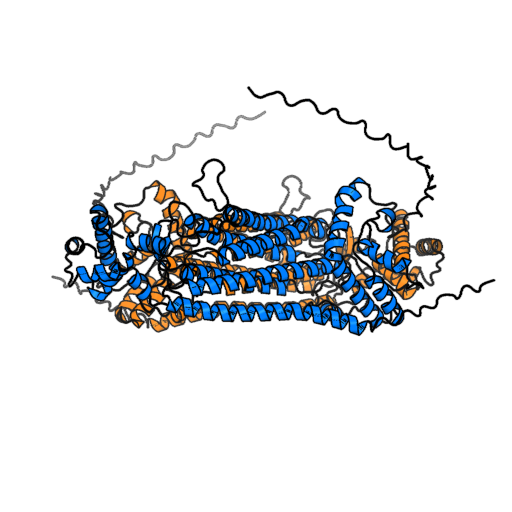875 1 94.81 237 GLU B O 1
ATOM 5871 N N . LEU B 1 238 ? -0.672 26.281 24.734 1 95.38 238 LEU B N 1
ATOM 5872 C CA . LEU B 1 238 ? -1.37 25.75 25.891 1 95.38 238 LEU B CA 1
ATOM 5873 C C . LEU B 1 238 ? -1.032 24.281 26.125 1 95.38 238 LEU B C 1
ATOM 5875 O O . LEU B 1 238 ? -0.654 23.578 25.188 1 95.38 238 LEU B O 1
ATOM 5879 N N . PRO B 1 239 ? -1.107 23.844 27.359 1 94 239 PRO B N 1
ATOM 5880 C CA . PRO B 1 239 ? -0.782 22.453 27.641 1 94 239 PRO B CA 1
ATOM 5881 C C . PRO B 1 239 ? -1.913 21.5 27.266 1 94 239 PRO B C 1
ATOM 5883 O O . PRO B 1 239 ? -2.438 20.781 28.125 1 94 239 PRO B O 1
ATOM 5886 N N . TRP B 1 240 ? -2.191 21.391 26.047 1 96.44 240 TRP B N 1
ATOM 5887 C CA . TRP B 1 240 ? -3.195 20.469 25.547 1 96.44 240 TRP B CA 1
ATOM 5888 C C . TRP B 1 240 ? -2.826 19.016 25.859 1 96.44 240 TRP B C 1
ATOM 5890 O O . TRP B 1 240 ? -1.673 18.609 25.703 1 96.44 240 TRP B O 1
ATOM 5900 N N . ASP B 1 241 ? -3.744 18.188 26.453 1 96.94 241 ASP B N 1
ATOM 5901 C CA . ASP B 1 241 ? -3.547 16.75 26.625 1 96.94 241 ASP B CA 1
ATOM 5902 C C . ASP B 1 241 ? -3.875 15.992 25.344 1 96.94 241 ASP B C 1
ATOM 5904 O O . ASP B 1 241 ? -4.98 15.469 25.203 1 96.94 241 ASP B O 1
ATOM 5908 N N . ARG B 1 242 ? -2.908 15.891 24.5 1 97.38 242 ARG B N 1
ATOM 5909 C CA . ARG B 1 242 ? -3.133 15.328 23.172 1 97.38 242 ARG B CA 1
ATOM 5910 C C . ARG B 1 242 ? -3.461 13.844 23.25 1 97.38 242 ARG B C 1
ATOM 5912 O O . ARG B 1 242 ? -4.176 13.312 22.391 1 97.38 242 ARG B O 1
ATOM 5919 N N . THR B 1 243 ? -2.922 13.117 24.25 1 97.25 243 THR B N 1
ATOM 5920 C CA . THR B 1 243 ? -3.252 11.711 24.453 1 97.25 243 THR B CA 1
ATOM 5921 C C . THR B 1 243 ? -4.73 11.547 24.797 1 97.25 243 THR B C 1
ATOM 5923 O O . THR B 1 243 ? -5.41 10.68 24.25 1 97.25 243 THR B O 1
ATOM 5926 N N . ARG B 1 244 ? -5.18 12.383 25.734 1 97.25 244 ARG B N 1
ATOM 5927 C CA . ARG B 1 244 ? -6.582 12.359 26.125 1 97.25 244 ARG B CA 1
ATOM 5928 C C . ARG B 1 244 ? -7.488 12.695 24.953 1 97.25 244 ARG B C 1
ATOM 5930 O O . ARG B 1 244 ? -8.5 12.031 24.719 1 97.25 244 ARG B O 1
ATOM 5937 N N . MET B 1 245 ? -7.145 13.727 24.188 1 98.06 245 MET B N 1
ATOM 5938 C CA . MET B 1 245 ? -7.957 14.141 23.047 1 98.06 245 MET B CA 1
ATOM 5939 C C . MET B 1 245 ? -8.016 13.039 22 1 98.06 245 MET B C 1
ATOM 5941 O O . MET B 1 245 ? -9.07 12.797 21.406 1 98.06 245 MET B O 1
ATOM 5945 N N . ALA B 1 246 ? -6.883 12.359 21.734 1 98.44 246 ALA B N 1
ATOM 5946 C CA . ALA B 1 246 ? -6.859 11.234 20.812 1 98.44 246 ALA B CA 1
ATOM 5947 C C . ALA B 1 246 ? -7.844 10.148 21.234 1 98.44 246 ALA B C 1
ATOM 5949 O O . ALA B 1 246 ? -8.648 9.672 20.438 1 98.44 246 ALA B O 1
ATOM 5950 N N . ARG B 1 247 ? -7.785 9.781 22.5 1 97.69 247 ARG B N 1
ATOM 5951 C CA . ARG B 1 247 ? -8.672 8.75 23.031 1 97.69 247 ARG B CA 1
ATOM 5952 C C . ARG B 1 247 ? -10.133 9.156 22.906 1 97.69 247 ARG B C 1
ATOM 5954 O O . ARG B 1 247 ? -10.977 8.344 22.516 1 97.69 247 ARG B O 1
ATOM 5961 N N . MET B 1 248 ? -10.453 10.375 23.156 1 97.81 248 MET B N 1
ATOM 5962 C CA . MET B 1 248 ? -11.82 10.898 23.125 1 97.81 248 MET B CA 1
ATOM 5963 C C . MET B 1 248 ? -12.391 10.844 21.719 1 97.81 248 MET B C 1
ATOM 5965 O O . MET B 1 248 ? -13.602 10.758 21.531 1 97.81 248 MET B O 1
ATOM 5969 N N . LEU B 1 249 ? -11.469 10.898 20.766 1 98.38 249 LEU B N 1
ATOM 5970 C CA . LEU B 1 249 ? -11.922 10.883 19.375 1 98.38 249 LEU B CA 1
ATOM 5971 C C . LEU B 1 249 ? -11.711 9.508 18.75 1 98.38 249 LEU B C 1
ATOM 5973 O O . LEU B 1 249 ? -11.836 9.344 17.531 1 98.38 249 LEU B O 1
ATOM 5977 N N . GLY B 1 250 ? -11.336 8.516 19.531 1 97.62 250 GLY B N 1
ATOM 5978 C CA . GLY B 1 250 ? -11.25 7.133 19.094 1 97.62 250 GLY B CA 1
ATOM 5979 C C . GLY B 1 250 ? -9.953 6.816 18.375 1 97.62 250 GLY B C 1
ATOM 5980 O O . GLY B 1 250 ? -9.883 5.836 17.625 1 97.62 250 GLY B O 1
ATOM 5981 N N . PHE B 1 251 ? -8.938 7.68 18.469 1 98.31 251 PHE B N 1
ATOM 5982 C CA . PHE B 1 251 ? -7.617 7.406 17.906 1 98.31 251 PHE B CA 1
ATOM 5983 C C . PHE B 1 251 ? -6.77 6.598 18.891 1 98.31 251 PHE B C 1
ATOM 5985 O O . PHE B 1 251 ? -7.059 6.562 20.094 1 98.31 251 PHE B O 1
ATOM 5992 N N . ASP B 1 252 ? -5.672 5.973 18.359 1 96.88 252 ASP B N 1
ATOM 5993 C CA . ASP B 1 252 ? -4.762 5.18 19.188 1 96.88 252 ASP B CA 1
ATOM 5994 C C . ASP B 1 252 ? -3.807 6.078 19.969 1 96.88 252 ASP B C 1
ATOM 5996 O O . ASP B 1 252 ? -3.422 5.754 21.094 1 96.88 252 ASP B O 1
ATOM 6000 N N . ARG B 1 253 ? -3.381 7.203 19.359 1 97.31 253 ARG B N 1
ATOM 6001 C CA . ARG B 1 253 ? -2.359 8.102 19.891 1 97.31 253 ARG B CA 1
ATOM 6002 C C . ARG B 1 253 ? -2.34 9.422 19.125 1 97.31 253 ARG B C 1
ATOM 6004 O O . ARG B 1 253 ? -2.912 9.516 18.031 1 97.31 253 ARG B O 1
ATOM 6011 N N . PRO B 1 254 ? -1.741 10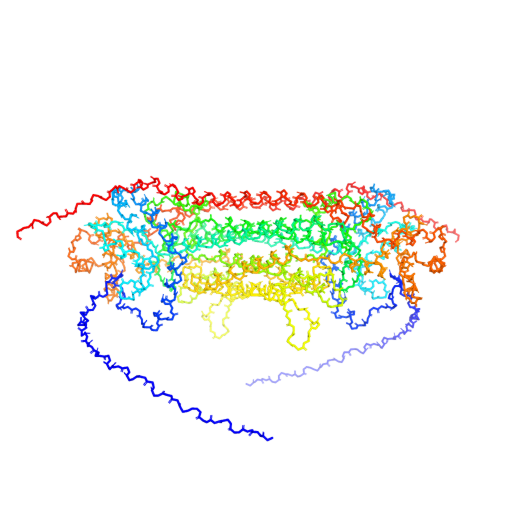.43 19.734 1 97.75 254 PRO B N 1
ATOM 6012 C CA . PRO B 1 254 ? -1.506 11.641 18.938 1 97.75 254 PRO B CA 1
ATOM 6013 C C . PRO B 1 254 ? -0.481 11.422 17.828 1 97.75 254 PRO B C 1
ATOM 6015 O O . PRO B 1 254 ? 0.411 10.578 17.953 1 97.75 254 PRO B O 1
ATOM 6018 N N . GLN B 1 255 ? -0.68 12.047 16.656 1 97.06 255 GLN B N 1
ATOM 6019 C CA . GLN B 1 255 ? 0.422 12.148 15.703 1 97.06 255 GLN B CA 1
ATOM 6020 C C . GLN B 1 255 ? 1.657 12.758 16.359 1 97.06 255 GLN B C 1
ATOM 6022 O O . GLN B 1 255 ? 1.613 13.898 16.844 1 97.06 255 GLN B O 1
ATOM 6027 N N . PRO B 1 256 ? 2.762 12.156 16.359 1 95.31 256 PRO B N 1
ATOM 6028 C CA . PRO B 1 256 ? 3.883 12.516 17.234 1 95.31 256 PRO B CA 1
ATOM 6029 C C . PRO B 1 256 ? 4.582 13.805 16.797 1 95.31 256 PRO B C 1
ATOM 6031 O O . PRO B 1 256 ? 5.352 14.383 17.562 1 95.31 256 PRO B O 1
ATOM 6034 N N . ASN B 1 257 ? 4.453 14.211 15.562 1 96.62 257 ASN B N 1
ATOM 6035 C CA . ASN B 1 257 ? 5.051 15.43 15.031 1 96.62 257 ASN B CA 1
ATOM 6036 C C . ASN B 1 257 ? 3.99 16.422 14.562 1 96.62 257 ASN B C 1
ATOM 6038 O O . ASN B 1 257 ? 3.164 16.094 13.711 1 96.62 257 ASN B O 1
ATOM 6042 N N . ALA B 1 258 ? 4.051 17.609 15.133 1 96.69 258 ALA B N 1
ATOM 6043 C CA . ALA B 1 258 ? 3.018 18.594 14.844 1 96.69 258 ALA B CA 1
ATOM 6044 C C . ALA B 1 258 ? 3.016 18.969 13.367 1 96.69 258 ALA B C 1
ATOM 6046 O O . ALA B 1 258 ? 1.959 19.234 12.789 1 96.69 258 ALA B O 1
ATOM 6047 N N . LEU B 1 259 ? 4.164 19.031 12.719 1 97.19 259 LEU B N 1
ATOM 6048 C CA . LEU B 1 259 ? 4.223 19.328 11.297 1 97.19 259 LEU B CA 1
ATOM 6049 C C . LEU B 1 259 ? 3.527 18.25 10.477 1 97.19 259 LEU B C 1
ATOM 6051 O O . LEU B 1 259 ? 2.727 18.547 9.594 1 97.19 259 LEU B O 1
ATOM 6055 N N . THR B 1 260 ? 3.895 17.016 10.781 1 97.88 260 THR B N 1
ATOM 6056 C CA . THR B 1 260 ? 3.262 15.898 10.102 1 97.88 260 THR B CA 1
ATOM 6057 C C . THR B 1 260 ? 1.747 15.938 10.281 1 97.88 260 THR B C 1
ATOM 6059 O O . THR B 1 260 ? 0.996 15.648 9.352 1 97.88 260 THR B O 1
ATOM 6062 N N . ALA B 1 261 ? 1.312 16.312 11.422 1 97.5 261 ALA B N 1
ATOM 6063 C CA . ALA B 1 261 ? -0.11 16.344 11.75 1 97.5 261 ALA B CA 1
ATOM 6064 C C . ALA B 1 261 ? -0.878 17.219 10.773 1 97.5 261 ALA B C 1
ATOM 6066 O O . ALA B 1 261 ? -2.021 16.922 10.422 1 97.5 261 ALA B O 1
ATOM 6067 N N . VAL B 1 262 ? -0.262 18.281 10.312 1 96.62 262 VAL B N 1
ATOM 6068 C CA . VAL B 1 262 ? -1.033 19.25 9.539 1 96.62 262 VAL B CA 1
ATOM 6069 C C . VAL B 1 262 ? -0.597 19.203 8.078 1 96.62 262 VAL B C 1
ATOM 6071 O O . VAL B 1 262 ? -1.341 19.641 7.188 1 96.62 262 VAL B O 1
ATOM 6074 N N . ALA B 1 263 ? 0.603 18.703 7.789 1 97.06 263 ALA B N 1
ATOM 6075 C CA . ALA B 1 263 ? 1.149 18.703 6.434 1 97.06 263 ALA B CA 1
ATOM 6076 C C . ALA B 1 263 ? 0.76 17.438 5.688 1 97.06 263 ALA B C 1
ATOM 6078 O O . ALA B 1 263 ? 0.53 17.469 4.477 1 97.06 263 ALA B O 1
ATOM 6079 N N . SER B 1 264 ? 0.665 16.375 6.395 1 96.62 264 SER B N 1
ATOM 6080 C CA . SER B 1 264 ? 0.545 15.07 5.758 1 96.62 264 SER B CA 1
ATOM 6081 C C . SER B 1 264 ? -0.913 14.727 5.469 1 96.62 264 SER B C 1
ATOM 6083 O O . SER B 1 264 ? -1.793 14.992 6.289 1 96.62 264 SER B O 1
ATOM 6085 N N . ARG B 1 265 ? -1.168 14.266 4.316 1 97.5 265 ARG B N 1
ATOM 6086 C CA . ARG B 1 265 ? -2.406 13.586 3.941 1 97.5 265 ARG B CA 1
ATOM 6087 C C . ARG B 1 265 ? -2.121 12.211 3.355 1 97.5 265 ARG B C 1
ATOM 6089 O O . ARG B 1 265 ? -2.805 11.766 2.428 1 97.5 265 ARG B O 1
ATOM 6096 N N . ARG B 1 266 ? -1.091 11.57 3.908 1 95.94 266 ARG B N 1
ATOM 6097 C CA . ARG B 1 266 ? -0.672 10.273 3.385 1 95.94 266 ARG B CA 1
ATOM 6098 C C . ARG B 1 266 ? -1.786 9.242 3.523 1 95.94 266 ARG B C 1
ATOM 6100 O O . ARG B 1 266 ? -1.815 8.25 2.793 1 95.94 266 ARG B O 1
ATOM 6107 N N . TRP B 1 267 ? -2.723 9.438 4.492 1 97.44 267 TRP B N 1
ATOM 6108 C CA . TRP B 1 267 ? -3.809 8.477 4.672 1 97.44 267 TRP B CA 1
ATOM 6109 C C . TRP B 1 267 ? -4.59 8.297 3.375 1 97.44 267 TRP B C 1
ATOM 6111 O O . TRP B 1 267 ? -4.984 7.176 3.035 1 97.44 267 TRP B O 1
ATOM 6121 N N . SER B 1 268 ? -4.875 9.406 2.621 1 98.12 268 SER B N 1
ATOM 6122 C CA . SER B 1 268 ? -5.637 9.305 1.383 1 98.12 268 SER B CA 1
ATOM 6123 C C . SER B 1 268 ? -4.848 8.57 0.307 1 98.12 268 SER B C 1
ATOM 6125 O O . SER B 1 268 ? -5.406 7.766 -0.444 1 98.12 268 SER B O 1
ATOM 6127 N N . ALA B 1 269 ? -3.512 8.812 0.251 1 98.19 269 ALA B N 1
ATOM 6128 C CA . ALA B 1 269 ? -2.658 8.117 -0.714 1 98.19 269 ALA B CA 1
ATOM 6129 C C . ALA B 1 269 ? -2.572 6.629 -0.402 1 98.19 269 ALA B C 1
ATOM 6131 O O . ALA B 1 269 ? -2.682 5.793 -1.303 1 98.19 269 ALA B O 1
ATOM 6132 N N . GLU B 1 270 ? -2.375 6.301 0.849 1 98.5 270 GLU B N 1
ATOM 6133 C CA . GLU B 1 270 ? -2.258 4.906 1.265 1 98.5 270 GLU B CA 1
ATOM 6134 C C . GLU B 1 270 ? -3.578 4.164 1.079 1 98.5 270 GLU B C 1
ATOM 6136 O O . GLU B 1 270 ? -3.594 3.021 0.614 1 98.5 270 GLU B O 1
ATOM 6141 N N . ALA B 1 271 ? -4.672 4.809 1.438 1 98.44 271 ALA B N 1
ATOM 6142 C CA . ALA B 1 271 ? -5.977 4.176 1.279 1 98.44 271 ALA B CA 1
ATOM 6143 C C . ALA B 1 271 ? -6.293 3.93 -0.193 1 98.44 271 ALA B C 1
ATOM 6145 O O . ALA B 1 271 ? -6.77 2.855 -0.562 1 98.44 271 ALA B O 1
ATOM 6146 N N . THR B 1 272 ? -6.027 4.926 -1.025 1 98.38 272 THR B N 1
ATOM 6147 C CA . THR B 1 272 ? -6.344 4.758 -2.439 1 98.38 272 THR B CA 1
ATOM 6148 C C . THR B 1 272 ? -5.387 3.762 -3.092 1 98.38 272 THR B C 1
ATOM 6150 O O . THR B 1 272 ? -5.742 3.105 -4.074 1 98.38 272 THR B O 1
ATOM 6153 N N . ALA B 1 273 ? -4.172 3.635 -2.572 1 98.38 273 ALA B N 1
ATOM 6154 C CA . ALA B 1 273 ? -3.295 2.564 -3.037 1 98.38 273 ALA B CA 1
ATOM 6155 C C . ALA B 1 273 ? -3.938 1.197 -2.824 1 98.38 273 ALA B C 1
ATOM 6157 O O . ALA B 1 273 ? -3.906 0.344 -3.713 1 98.38 273 ALA B O 1
ATOM 6158 N N . GLU B 1 274 ? -4.508 1.01 -1.634 1 98.56 274 GLU B N 1
ATOM 6159 C CA . GLU B 1 274 ? -5.184 -0.248 -1.335 1 98.56 274 GLU B CA 1
ATOM 6160 C C . GLU B 1 274 ? -6.367 -0.474 -2.271 1 98.56 274 GLU B C 1
ATOM 6162 O O . GLU B 1 274 ? -6.656 -1.609 -2.656 1 98.56 274 GLU B O 1
ATOM 6167 N N . LEU B 1 275 ? -7.102 0.654 -2.641 1 98.5 275 LEU B N 1
ATOM 6168 C CA . LEU B 1 275 ? -8.211 0.53 -3.582 1 98.5 275 LEU B CA 1
ATOM 6169 C C . LEU B 1 275 ? -7.715 0.076 -4.949 1 98.5 275 LEU B C 1
ATOM 6171 O O . LEU B 1 275 ? -8.344 -0.766 -5.594 1 98.5 275 LEU B O 1
ATOM 6175 N N . GLY B 1 276 ? -6.633 0.677 -5.422 1 98.19 276 GLY B N 1
ATOM 6176 C CA . GLY B 1 276 ? -6.055 0.268 -6.691 1 98.19 276 GLY B CA 1
ATOM 6177 C C . GLY B 1 276 ? -5.641 -1.191 -6.715 1 98.19 276 GLY B C 1
ATOM 6178 O O . GLY B 1 276 ? -5.902 -1.899 -7.691 1 98.19 276 GLY B O 1
ATOM 6179 N N . LEU B 1 277 ? -4.98 -1.658 -5.664 1 98.5 277 LEU B N 1
ATOM 6180 C CA . LEU B 1 277 ? -4.57 -3.053 -5.535 1 98.5 277 LEU B CA 1
ATOM 6181 C C . LEU B 1 277 ? -5.781 -3.979 -5.535 1 98.5 277 LEU B C 1
ATOM 6183 O O . LEU B 1 277 ? -5.773 -5.02 -6.199 1 98.5 277 LEU B O 1
ATOM 6187 N N . LEU B 1 278 ? -6.801 -3.578 -4.781 1 98.12 278 LEU B N 1
ATOM 6188 C CA . LEU B 1 278 ? -8.047 -4.332 -4.754 1 98.12 278 LEU B CA 1
ATOM 6189 C C . LEU B 1 278 ? -8.641 -4.449 -6.152 1 98.12 278 LEU B C 1
ATOM 6191 O O . LEU B 1 278 ? -9.047 -5.535 -6.574 1 98.12 278 LEU B O 1
ATOM 6195 N N . GLY B 1 279 ? -8.703 -3.277 -6.824 1 98.06 279 GLY B N 1
ATOM 6196 C CA . GLY B 1 279 ? -9.273 -3.258 -8.164 1 98.06 279 GLY B CA 1
ATOM 6197 C C . GLY B 1 279 ? -8.562 -4.191 -9.125 1 98.06 279 GLY B C 1
ATOM 6198 O O . GLY B 1 279 ? -9.211 -4.914 -9.883 1 98.06 279 GLY B O 1
ATOM 6199 N N . ALA B 1 280 ? -7.293 -4.195 -9.125 1 97.38 280 ALA B N 1
ATOM 6200 C CA . ALA B 1 280 ? -6.52 -5.07 -10 1 97.38 280 ALA B CA 1
ATOM 6201 C C . ALA B 1 280 ? -6.797 -6.539 -9.695 1 97.38 280 ALA B C 1
ATOM 6203 O O . ALA B 1 280 ? -7 -7.344 -10.609 1 97.38 280 ALA B O 1
ATOM 6204 N N . ALA B 1 281 ? -6.82 -6.898 -8.453 1 97.38 281 ALA B N 1
ATOM 6205 C CA . ALA B 1 281 ? -7.066 -8.281 -8.055 1 97.38 281 ALA B CA 1
ATOM 6206 C C . ALA B 1 281 ? -8.461 -8.734 -8.477 1 97.38 281 ALA B C 1
ATOM 6208 O O . ALA B 1 281 ? -8.617 -9.797 -9.086 1 97.38 281 ALA B O 1
ATOM 6209 N N . LEU B 1 282 ? -9.453 -7.93 -8.164 1 98.19 282 LEU B N 1
ATOM 6210 C CA . LEU B 1 282 ? -10.828 -8.297 -8.477 1 98.19 282 LEU B CA 1
ATOM 6211 C C . LEU B 1 282 ? -11.039 -8.383 -9.992 1 98.19 282 LEU B C 1
ATOM 6213 O O . LEU B 1 282 ? -11.812 -9.211 -10.469 1 98.19 282 LEU B O 1
ATOM 6217 N N . SER B 1 283 ? -10.391 -7.504 -10.727 1 97.75 283 SER B N 1
ATOM 6218 C CA . SER B 1 283 ? -10.555 -7.5 -12.18 1 97.75 283 SER B CA 1
ATOM 6219 C C . SER B 1 283 ? -10.18 -8.852 -12.781 1 97.75 283 SER B C 1
ATOM 6221 O O . SER B 1 283 ? -10.773 -9.281 -13.773 1 97.75 283 SER B O 1
ATOM 6223 N N . ARG B 1 284 ? -9.219 -9.539 -12.195 1 97.88 284 ARG B N 1
ATOM 6224 C CA . ARG B 1 284 ? -8.766 -10.82 -12.734 1 97.88 284 ARG B CA 1
ATOM 6225 C C . ARG B 1 284 ? -9.797 -11.914 -12.492 1 97.88 284 ARG B C 1
ATOM 6227 O O . ARG B 1 284 ? -10.086 -12.711 -13.383 1 97.88 284 ARG B O 1
ATOM 6234 N N . PHE B 1 285 ? -10.383 -11.93 -11.32 1 98.12 285 PHE B N 1
ATOM 6235 C CA . PHE B 1 285 ? -11.422 -12.906 -11.031 1 98.12 285 PHE B CA 1
ATOM 6236 C C . PHE B 1 285 ? -12.664 -12.641 -11.875 1 98.12 285 PHE B C 1
ATOM 6238 O O . PHE B 1 285 ? -13.312 -13.57 -12.352 1 98.12 285 PHE B O 1
ATOM 6245 N N . VAL B 1 286 ? -12.992 -11.359 -12.062 1 97.81 286 VAL B N 1
ATOM 6246 C CA . VAL B 1 286 ? -14.156 -10.992 -12.867 1 97.81 286 VAL B CA 1
ATOM 6247 C C . VAL B 1 286 ? -13.898 -11.352 -14.328 1 97.81 286 VAL B C 1
ATOM 6249 O O . VAL B 1 286 ? -14.82 -11.75 -15.047 1 97.81 286 VAL B O 1
ATOM 6252 N N . THR B 1 287 ? -12.664 -11.242 -14.797 1 97.5 287 THR B N 1
ATOM 6253 C CA . THR B 1 287 ? -12.312 -11.68 -16.141 1 97.5 287 THR B CA 1
ATOM 6254 C C . THR B 1 287 ? -12.625 -13.164 -16.328 1 97.5 287 THR B C 1
ATOM 6256 O O . THR B 1 287 ? -13.117 -13.57 -17.375 1 97.5 287 THR B O 1
ATOM 6259 N N . ASP B 1 288 ? -12.359 -13.992 -15.312 1 98 288 ASP B N 1
ATOM 6260 C CA . ASP B 1 288 ? -12.703 -15.406 -15.367 1 98 288 ASP B CA 1
ATOM 6261 C C . ASP B 1 288 ? -14.211 -15.602 -15.5 1 98 288 ASP B C 1
ATOM 6263 O O . ASP B 1 288 ? -14.664 -16.375 -16.344 1 98 288 ASP B O 1
ATOM 6267 N N . LEU B 1 289 ? -14.969 -14.852 -14.711 1 97.31 289 LEU B N 1
ATOM 6268 C CA . LEU B 1 289 ? -16.422 -14.977 -14.758 1 97.31 289 LEU B CA 1
ATOM 6269 C C . LEU B 1 289 ? -16.953 -14.562 -16.125 1 97.31 289 LEU B C 1
ATOM 6271 O O . LEU B 1 289 ? -17.859 -15.211 -16.672 1 97.31 289 LEU B O 1
ATOM 6275 N N . LEU B 1 290 ? -16.406 -13.492 -16.656 1 95.75 290 LEU B N 1
ATOM 6276 C CA . LEU B 1 290 ? -16.812 -13.016 -17.984 1 95.75 290 LEU B CA 1
ATOM 6277 C C . LEU B 1 290 ? -16.531 -14.078 -19.047 1 95.75 290 LEU B C 1
ATOM 6279 O O . LEU B 1 290 ? -17.359 -14.336 -19.906 1 95.75 290 LEU B O 1
ATOM 6283 N N . THR B 1 291 ? -15.375 -14.688 -18.953 1 96.5 291 THR B N 1
ATOM 6284 C CA . THR B 1 291 ? -14.977 -15.727 -19.906 1 96.5 291 THR B CA 1
ATOM 6285 C C . THR B 1 291 ? -15.875 -16.953 -19.766 1 96.5 291 THR B C 1
ATOM 6287 O O . THR B 1 291 ? -16.391 -17.469 -20.766 1 96.5 291 THR B O 1
ATOM 6290 N N . TRP B 1 292 ? -16.172 -17.375 -18.594 1 97.06 292 TRP B N 1
ATOM 6291 C CA . TRP B 1 292 ? -16.953 -18.562 -18.297 1 97.06 292 TRP B CA 1
ATOM 6292 C C . TRP B 1 292 ? -18.422 -18.359 -18.672 1 97.06 292 TRP B C 1
ATOM 6294 O O . TRP B 1 292 ? -19.141 -19.312 -18.953 1 97.06 292 TRP B O 1
ATOM 6304 N N . GLY B 1 293 ? -18.859 -17.141 -18.641 1 94.88 293 GLY B N 1
ATOM 6305 C CA . GLY B 1 293 ? -20.219 -16.797 -19.031 1 94.88 293 GLY B CA 1
ATOM 6306 C C . GLY B 1 293 ? -20.422 -16.672 -20.531 1 94.88 293 GLY B C 1
ATOM 6307 O O . GLY B 1 293 ? -21.547 -16.609 -21.016 1 94.88 293 GLY B O 1
ATOM 6308 N N . GLY B 1 294 ? -19.359 -16.641 -21.297 1 92.56 294 GLY B N 1
ATOM 6309 C CA . GLY B 1 294 ? -19.438 -16.547 -22.75 1 92.56 294 GLY B CA 1
ATOM 6310 C C . GLY B 1 294 ? -20.016 -17.781 -23.406 1 92.56 294 GLY B C 1
ATOM 6311 O O . GLY B 1 294 ? -20 -18.875 -22.812 1 92.56 294 GLY B O 1
ATOM 6312 N N . SER B 1 295 ? -20.469 -17.656 -24.578 1 90.06 295 SER B N 1
ATOM 6313 C CA . SER B 1 295 ? -21.219 -18.688 -25.266 1 90.06 295 SER B CA 1
ATOM 6314 C C . SER B 1 295 ? -20.359 -19.922 -25.531 1 90.06 295 SER B C 1
ATOM 6316 O O . SER B 1 295 ? -20.859 -21.047 -25.562 1 90.06 295 SER B O 1
ATOM 6318 N N . GLU B 1 296 ? -19.062 -19.703 -25.719 1 90.56 296 GLU B N 1
ATOM 6319 C CA . GLU B 1 296 ? -18.188 -20.812 -26.062 1 90.56 296 GLU B CA 1
ATOM 6320 C C . GLU B 1 296 ? -17.875 -21.672 -24.828 1 90.56 296 GLU B C 1
ATOM 6322 O O . GLU B 1 296 ? -17.625 -22.875 -24.953 1 90.56 296 GLU B O 1
ATOM 6327 N N . TYR B 1 297 ? -17.812 -21.109 -23.625 1 95.5 297 TYR B N 1
ATOM 6328 C CA . TYR B 1 297 ? -17.578 -21.844 -22.391 1 95.5 297 TYR B CA 1
ATOM 6329 C C . TYR B 1 297 ? -18.891 -22.297 -21.766 1 95.5 297 TYR B C 1
ATOM 6331 O O . TYR B 1 297 ? -19.156 -23.5 -21.703 1 95.5 297 TYR B O 1
ATOM 6339 N N . GLY B 1 298 ? -19.781 -21.297 -21.391 1 96.38 298 GLY B N 1
ATOM 6340 C CA . GLY B 1 298 ? -21.078 -21.578 -20.828 1 96.38 298 GLY B CA 1
ATOM 6341 C C . GLY B 1 298 ? -21 -22.266 -19.469 1 96.38 298 GLY B C 1
ATOM 6342 O O . GLY B 1 298 ? -21.828 -23.125 -19.156 1 96.38 298 GLY B O 1
ATOM 6343 N N . PHE B 1 299 ? -20.016 -21.984 -18.656 1 97.75 299 PHE B N 1
ATOM 6344 C CA . PHE B 1 299 ? -19.812 -22.641 -17.359 1 97.75 299 PHE B CA 1
ATOM 6345 C C . PHE B 1 299 ? -20.734 -22.031 -16.312 1 97.75 299 PHE B C 1
ATOM 6347 O O . PHE B 1 299 ? -20.984 -22.656 -15.273 1 97.75 299 PHE B O 1
ATOM 6354 N N . ILE B 1 300 ? -21.203 -20.766 -16.531 1 97.56 300 ILE B N 1
ATOM 6355 C CA . ILE B 1 300 ? -22 -20.109 -15.492 1 97.56 300 ILE B CA 1
ATOM 6356 C C . ILE B 1 300 ? -23.25 -19.484 -16.125 1 97.56 300 ILE B C 1
ATOM 6358 O O . ILE B 1 300 ? -23.297 -19.281 -17.328 1 97.56 300 ILE B O 1
ATOM 6362 N N . GLU B 1 301 ? -24.234 -19.266 -15.258 1 96.12 301 GLU B N 1
ATOM 6363 C CA . GLU B 1 301 ? -25.469 -18.531 -15.586 1 96.12 301 GLU B CA 1
ATOM 6364 C C . GLU B 1 301 ? -25.844 -17.562 -14.469 1 96.12 301 GLU B C 1
ATOM 6366 O O . GLU B 1 301 ? -25.812 -17.922 -13.289 1 96.12 301 GLU B O 1
ATOM 6371 N N . LEU B 1 302 ? -26.109 -16.391 -14.875 1 95.06 302 LEU B N 1
ATOM 6372 C CA . LEU B 1 302 ? -26.625 -15.406 -13.922 1 95.06 302 LEU B CA 1
ATOM 6373 C C . LEU B 1 302 ? -28.141 -15.328 -13.977 1 95.06 302 LEU B C 1
ATOM 6375 O O . LEU B 1 302 ? -28.75 -15.594 -15.023 1 95.06 302 LEU B O 1
ATOM 6379 N N . PRO B 1 303 ? -28.734 -14.953 -12.852 1 94.38 303 PRO B N 1
ATOM 6380 C CA . PRO B 1 303 ? -30.188 -14.75 -12.906 1 94.38 303 PRO B CA 1
ATOM 6381 C C . PRO B 1 303 ? -30.594 -13.594 -13.828 1 94.38 303 PRO B C 1
ATOM 6383 O O . PRO B 1 303 ? -29.766 -12.734 -14.133 1 94.38 303 PRO B O 1
ATOM 6386 N N . ASP B 1 304 ? -31.812 -13.531 -14.172 1 91.12 304 ASP B N 1
ATOM 6387 C CA . ASP B 1 304 ? -32.312 -12.594 -15.18 1 91.12 304 ASP B CA 1
ATOM 6388 C C . ASP B 1 304 ? -32.156 -11.148 -14.703 1 91.12 304 ASP B C 1
ATOM 6390 O O . ASP B 1 304 ? -31.859 -10.258 -15.508 1 91.12 304 ASP B O 1
ATOM 6394 N N . ASP B 1 305 ? -32.344 -10.906 -13.484 1 92.06 305 ASP B N 1
ATOM 6395 C CA . ASP B 1 305 ? -32.312 -9.531 -12.984 1 92.06 305 ASP B CA 1
ATOM 6396 C C . ASP B 1 305 ? -30.891 -9.016 -12.844 1 92.06 305 ASP B C 1
ATOM 6398 O O . ASP B 1 305 ? -30.672 -7.836 -12.562 1 92.06 305 ASP B O 1
ATOM 6402 N N . LEU B 1 306 ? -29.906 -9.875 -13.031 1 93.56 306 LEU B N 1
ATOM 6403 C CA . LEU B 1 306 ? -28.516 -9.453 -13.102 1 93.56 306 LEU B CA 1
ATOM 6404 C C . LEU B 1 306 ? -27.984 -9.578 -14.523 1 93.56 306 LEU B C 1
ATOM 6406 O O . LEU B 1 306 ? -26.766 -9.555 -14.742 1 93.56 306 LEU B O 1
ATOM 6410 N N . SER B 1 307 ? -28.922 -9.758 -15.445 1 90.38 307 SER B N 1
ATOM 6411 C CA . SER B 1 307 ? -28.547 -9.977 -16.828 1 90.38 307 SER B CA 1
ATOM 6412 C C . SER B 1 307 ? -29.125 -8.898 -17.75 1 90.38 307 SER B C 1
ATOM 6414 O O . SER B 1 307 ? -29.906 -8.047 -17.297 1 90.38 307 SER B O 1
ATOM 6416 N N . GLY B 1 308 ? -28.562 -8.812 -18.922 1 83.75 308 GLY B N 1
ATOM 6417 C CA . GLY B 1 308 ? -29.062 -7.934 -19.969 1 83.75 308 GLY B CA 1
ATOM 6418 C C . GLY B 1 308 ? -29.469 -8.68 -21.234 1 83.75 308 GLY B C 1
ATOM 6419 O O . GLY B 1 308 ? -29.25 -9.883 -21.344 1 83.75 308 GLY B O 1
ATOM 6420 N N . ILE B 1 309 ? -30.234 -7.988 -22.141 1 78.94 309 ILE B N 1
ATOM 6421 C CA . ILE B 1 309 ? -30.688 -8.586 -23.391 1 78.94 309 ILE B CA 1
ATOM 6422 C C . ILE B 1 309 ? -30.141 -7.785 -24.578 1 78.94 309 ILE B C 1
ATOM 6424 O O . ILE B 1 309 ? -29.547 -6.723 -24.391 1 78.94 309 ILE B O 1
ATOM 6428 N N . SER B 1 310 ? -30.062 -8.508 -25.688 1 69.94 310 SER B N 1
ATOM 6429 C CA . SER B 1 310 ? -29.906 -7.781 -26.938 1 69.94 310 SER B CA 1
ATOM 6430 C C . SER B 1 310 ? -31.266 -7.457 -27.562 1 69.94 310 SER B C 1
ATOM 6432 O O . SER B 1 310 ? -32.125 -8.32 -27.625 1 69.94 310 SER B O 1
ATOM 6434 N N . SER B 1 311 ? -31.469 -6.266 -27.922 1 72.62 311 SER B N 1
ATOM 6435 C CA . SER B 1 311 ? -32.719 -5.84 -28.516 1 72.62 311 SER B CA 1
ATOM 6436 C C . SER B 1 311 ? -32.938 -6.484 -29.891 1 72.62 311 SER B C 1
ATOM 6438 O O . SER B 1 311 ? -34.062 -6.723 -30.297 1 72.62 311 SER B O 1
ATOM 6440 N N . ALA B 1 312 ? -31.859 -6.867 -30.5 1 73.44 312 ALA B N 1
ATOM 6441 C CA . ALA B 1 312 ? -31.938 -7.332 -31.891 1 73.44 312 ALA B CA 1
ATOM 6442 C C . ALA B 1 312 ? -31.797 -8.852 -31.969 1 73.44 312 ALA B C 1
ATOM 6444 O O . ALA B 1 312 ? -32.25 -9.477 -32.938 1 73.44 312 ALA B O 1
ATOM 6445 N N . MET B 1 313 ? -31.219 -9.438 -30.953 1 77.38 313 MET B N 1
ATOM 6446 C CA . MET B 1 313 ? -30.922 -10.859 -30.984 1 77.38 313 MET B CA 1
ATOM 6447 C C . MET B 1 313 ? -31.516 -11.57 -29.781 1 77.38 313 MET B C 1
ATOM 6449 O O . MET B 1 313 ? -30.859 -11.719 -28.75 1 77.38 313 MET B O 1
ATOM 6453 N N . PRO B 1 314 ? -32.719 -12.07 -29.922 1 73.62 314 PRO B N 1
ATOM 6454 C CA . PRO B 1 314 ? -33.5 -12.586 -28.797 1 73.62 314 PRO B CA 1
ATOM 6455 C C . PRO B 1 314 ? -32.812 -13.75 -28.078 1 73.62 314 PRO B C 1
ATOM 6457 O O . PRO B 1 314 ? -33.094 -14.016 -26.922 1 73.62 314 PRO B O 1
ATOM 6460 N N . GLN B 1 315 ? -31.891 -14.43 -28.734 1 76.31 315 GLN B N 1
ATOM 6461 C CA . GLN B 1 315 ? -31.25 -15.594 -28.125 1 76.31 315 GLN B CA 1
ATOM 6462 C C . GLN B 1 315 ? -30.125 -15.18 -27.203 1 76.31 315 GLN B C 1
ATOM 6464 O O . GLN B 1 315 ? -29.625 -15.992 -26.422 1 76.31 315 GLN B O 1
ATOM 6469 N N . LYS B 1 316 ? -29.844 -13.914 -27.359 1 81.44 316 LYS B N 1
ATOM 6470 C CA . LYS B 1 316 ? -28.594 -13.516 -26.703 1 81.44 316 LYS B CA 1
ATOM 6471 C C . LYS B 1 316 ? -28.859 -13.023 -25.281 1 81.44 316 LYS B C 1
ATOM 6473 O O . LYS B 1 316 ? -29.609 -12.062 -25.078 1 81.44 316 LYS B O 1
ATOM 6478 N N . LYS B 1 317 ? -28.391 -13.695 -24.234 1 85 317 LYS B N 1
ATOM 6479 C CA . LYS B 1 317 ? -28.344 -13.242 -22.859 1 85 317 LYS B CA 1
ATOM 6480 C C . LYS B 1 317 ? -26.953 -12.695 -22.5 1 85 317 LYS B C 1
ATOM 6482 O O . LYS B 1 317 ? -25.969 -13.414 -22.562 1 85 317 LYS B O 1
ATOM 6487 N N . ASN B 1 318 ? -26.922 -11.422 -22.094 1 87.19 318 ASN B N 1
ATOM 6488 C CA . ASN B 1 318 ? -25.656 -10.734 -21.797 1 87.19 318 ASN B CA 1
ATOM 6489 C C . ASN B 1 318 ? -25.469 -10.523 -20.297 1 87.19 318 ASN B C 1
ATOM 6491 O O . ASN B 1 318 ? -26.438 -10.562 -19.531 1 87.19 318 ASN B O 1
ATOM 6495 N N . TYR B 1 319 ? -24.25 -10.375 -19.891 1 93.12 319 TYR B N 1
ATOM 6496 C CA . TYR B 1 319 ? -23.938 -10.102 -18.5 1 93.12 319 TYR B CA 1
ATOM 6497 C C . TYR B 1 319 ? -23.234 -8.75 -18.344 1 93.12 319 TYR B C 1
ATOM 6499 O O . TYR B 1 319 ? -22.094 -8.68 -17.891 1 93.12 319 TYR B O 1
ATOM 6507 N N . PRO B 1 320 ? -23.922 -7.652 -18.641 1 91.06 320 PRO B N 1
ATOM 6508 C CA . PRO B 1 320 ? -23.328 -6.32 -18.547 1 91.06 320 PRO B CA 1
ATOM 6509 C C . PRO B 1 320 ? -22.859 -5.973 -17.141 1 91.06 320 PRO B C 1
ATOM 6511 O O . PRO B 1 320 ? -21.953 -5.16 -16.969 1 91.06 320 PRO B O 1
ATOM 6514 N N . VAL B 1 321 ? -23.453 -6.574 -16.188 1 94.06 321 VAL B N 1
ATOM 6515 C CA . VAL B 1 321 ? -23.062 -6.309 -14.805 1 94.06 321 VAL B CA 1
ATOM 6516 C C . VAL B 1 321 ? -21.594 -6.668 -14.602 1 94.06 321 VAL B C 1
ATOM 6518 O O . VAL B 1 321 ? -20.875 -5.965 -13.891 1 94.06 321 VAL B O 1
ATOM 6521 N N . LEU B 1 322 ? -21.125 -7.762 -15.188 1 96.5 322 LEU B N 1
ATOM 6522 C CA . LEU B 1 322 ? -19.734 -8.156 -15.078 1 96.5 322 LEU B CA 1
ATOM 6523 C C . LEU B 1 322 ? -18.828 -7.152 -15.789 1 96.5 322 LEU B C 1
ATOM 6525 O O . LEU B 1 322 ? -17.734 -6.832 -15.305 1 96.5 322 LEU B O 1
ATOM 6529 N N . GLU B 1 323 ? -19.312 -6.629 -16.953 1 94.12 323 GLU B N 1
ATOM 6530 C CA . GLU B 1 323 ? -18.578 -5.59 -17.656 1 94.12 323 GLU B CA 1
ATOM 6531 C C . GLU B 1 323 ? -18.453 -4.328 -16.812 1 94.12 323 GLU B C 1
ATOM 6533 O O . GLU B 1 323 ? -17.391 -3.703 -16.781 1 94.12 323 GLU B O 1
ATOM 6538 N N . ARG B 1 324 ? -19.5 -4.027 -16.203 1 93.19 324 ARG B N 1
ATOM 6539 C CA . ARG B 1 324 ? -19.516 -2.832 -15.359 1 93.19 324 ARG B CA 1
ATOM 6540 C C . ARG B 1 324 ? -18.594 -3 -14.156 1 93.19 324 ARG B C 1
ATOM 6542 O O . ARG B 1 324 ? -17.844 -2.09 -13.812 1 93.19 324 ARG B O 1
ATOM 6549 N N . ILE B 1 325 ? -18.703 -4.137 -13.469 1 96 325 ILE B N 1
ATOM 6550 C CA . ILE B 1 325 ? -17.844 -4.402 -12.312 1 96 325 ILE B CA 1
ATOM 6551 C C . ILE B 1 325 ? -16.375 -4.297 -12.719 1 96 325 ILE B C 1
ATOM 6553 O O . ILE B 1 325 ? -15.609 -3.555 -12.102 1 96 325 ILE B O 1
ATOM 6557 N N . ARG B 1 326 ? -15.945 -5.035 -13.758 1 95.88 326 ARG B N 1
ATOM 6558 C CA . ARG B 1 326 ? -14.547 -5.023 -14.188 1 95.88 326 ARG B CA 1
ATOM 6559 C C . ARG B 1 326 ? -14.117 -3.625 -14.617 1 95.88 326 ARG B C 1
ATOM 6561 O O . ARG B 1 326 ? -13.008 -3.189 -14.305 1 95.88 326 ARG B O 1
ATOM 6568 N N . GLY B 1 327 ? -15.023 -2.891 -15.383 1 94.12 327 GLY B N 1
ATOM 6569 C CA . GLY B 1 327 ? -14.734 -1.531 -15.812 1 94.12 327 GLY B CA 1
ATOM 6570 C C . GLY B 1 327 ? -14.5 -0.581 -14.656 1 94.12 327 GLY B C 1
ATOM 6571 O O . GLY B 1 327 ? -13.594 0.252 -14.703 1 94.12 327 GLY B O 1
ATOM 6572 N N . ARG B 1 328 ? -15.25 -0.719 -13.617 1 94.31 328 ARG B N 1
ATOM 6573 C CA . ARG B 1 328 ? -15.148 0.158 -12.461 1 94.31 328 ARG B CA 1
ATOM 6574 C C . ARG B 1 328 ? -13.812 -0.023 -11.75 1 94.31 328 ARG B C 1
ATOM 6576 O O . ARG B 1 328 ? -13.305 0.911 -11.125 1 94.31 328 ARG B O 1
ATOM 6583 N N . THR B 1 329 ? -13.227 -1.221 -11.789 1 95.69 329 THR B N 1
ATOM 6584 C CA . THR B 1 329 ? -11.953 -1.481 -11.125 1 95.69 329 THR B CA 1
ATOM 6585 C C . THR B 1 329 ? -10.852 -0.611 -11.711 1 95.69 329 THR B C 1
ATOM 6587 O O . THR B 1 329 ? -9.859 -0.312 -11.039 1 95.69 329 THR B O 1
ATOM 6590 N N . ALA B 1 330 ? -10.969 -0.173 -12.961 1 93.75 330 ALA B N 1
ATOM 6591 C CA . ALA B 1 330 ? -9.977 0.687 -13.594 1 93.75 330 ALA B CA 1
ATOM 6592 C C . ALA B 1 330 ? -9.898 2.043 -12.898 1 93.75 330 ALA B C 1
ATOM 6594 O O . ALA B 1 330 ? -8.812 2.611 -12.75 1 93.75 330 ALA B O 1
ATOM 6595 N N . HIS B 1 331 ? -11.055 2.561 -12.516 1 94.75 331 HIS B N 1
ATOM 6596 C CA . HIS B 1 331 ? -11.117 3.873 -11.883 1 94.75 331 HIS B CA 1
ATOM 6597 C C . HIS B 1 331 ? -10.352 3.889 -10.562 1 94.75 331 HIS B C 1
ATOM 6599 O O . HIS B 1 331 ? -9.789 4.914 -10.172 1 94.75 331 HIS B O 1
ATOM 6605 N N . LEU B 1 332 ? -10.336 2.775 -9.883 1 96.56 332 LEU B N 1
ATOM 6606 C CA . LEU B 1 332 ? -9.711 2.709 -8.562 1 96.56 332 LEU B CA 1
ATOM 6607 C C . LEU B 1 332 ? -8.219 2.996 -8.656 1 96.56 332 LEU B C 1
ATOM 6609 O O . LEU B 1 332 ? -7.668 3.719 -7.824 1 96.56 332 LEU B O 1
ATOM 6613 N N . GLY B 1 333 ? -7.512 2.408 -9.688 1 95.62 333 GLY B N 1
ATOM 6614 C CA . GLY B 1 333 ? -6.117 2.754 -9.922 1 95.62 333 GLY B CA 1
ATOM 6615 C C . GLY B 1 333 ? -5.918 4.199 -10.328 1 95.62 333 GLY B C 1
ATOM 6616 O O . GLY B 1 333 ? -4.949 4.84 -9.914 1 95.62 333 GLY B O 1
ATOM 6617 N N . ALA B 1 334 ? -6.824 4.727 -11.102 1 94.81 334 ALA B N 1
ATOM 6618 C CA . ALA B 1 334 ? -6.75 6.109 -11.562 1 94.81 334 ALA B CA 1
ATOM 6619 C C . ALA B 1 334 ? -6.898 7.082 -10.391 1 94.81 334 ALA B C 1
ATOM 6621 O O . ALA B 1 334 ? -6.215 8.109 -10.344 1 94.81 334 ALA B O 1
ATOM 6622 N N . PHE B 1 335 ? -7.785 6.773 -9.484 1 97 335 PHE B N 1
ATOM 6623 C CA . PHE B 1 335 ? -7.973 7.629 -8.32 1 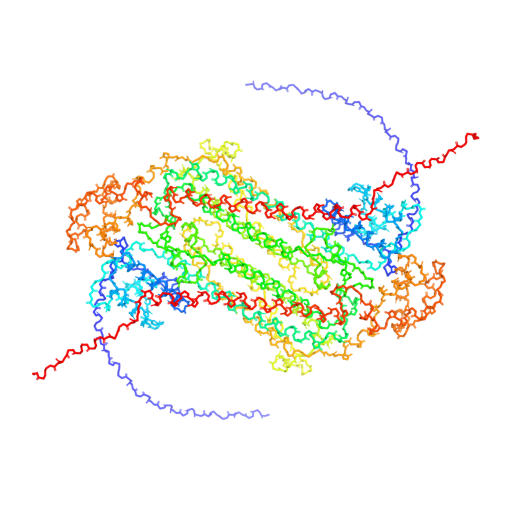97 335 PHE B CA 1
ATOM 6624 C C . PHE B 1 335 ? -6.707 7.684 -7.473 1 97 335 PHE B C 1
ATOM 6626 O O . PHE B 1 335 ? -6.375 8.727 -6.906 1 97 335 PHE B O 1
ATOM 6633 N N . HIS B 1 336 ? -5.965 6.539 -7.336 1 97.56 336 HIS B N 1
ATOM 6634 C CA . HIS B 1 336 ? -4.691 6.547 -6.617 1 97.56 336 HIS B CA 1
ATOM 6635 C C . HIS B 1 336 ? -3.68 7.457 -7.305 1 97.56 336 HIS B C 1
ATOM 6637 O O . HIS B 1 336 ? -2.994 8.242 -6.645 1 97.56 336 HIS B O 1
ATOM 6643 N N . THR B 1 337 ? -3.598 7.336 -8.617 1 95.62 337 THR B N 1
ATOM 6644 C CA . THR B 1 337 ? -2.688 8.188 -9.375 1 95.62 337 THR B CA 1
ATOM 6645 C C . THR B 1 337 ? -3.031 9.656 -9.18 1 95.62 337 THR B C 1
ATOM 6647 O O . THR B 1 337 ? -2.139 10.492 -9.023 1 95.62 337 THR B O 1
ATOM 6650 N N . ASP B 1 338 ? -4.301 10 -9.156 1 94.75 338 ASP B N 1
ATOM 6651 C CA . ASP B 1 338 ? -4.793 11.359 -8.938 1 94.75 338 ASP B CA 1
ATOM 6652 C C . ASP B 1 338 ? -4.301 11.914 -7.605 1 94.75 338 ASP B C 1
ATOM 6654 O O . ASP B 1 338 ? -3.727 13.008 -7.555 1 94.75 338 ASP B O 1
ATOM 6658 N N . VAL B 1 339 ? -4.465 11.148 -6.535 1 96.94 339 VAL B N 1
ATOM 6659 C CA . VAL B 1 339 ? -4.074 11.57 -5.195 1 96.94 339 VAL B CA 1
ATOM 6660 C C . VAL B 1 339 ? -2.559 11.734 -5.125 1 96.94 339 VAL B C 1
ATOM 6662 O O . VAL B 1 339 ? -2.057 12.703 -4.555 1 96.94 339 VAL B O 1
ATOM 6665 N N . LEU B 1 340 ? -1.847 10.781 -5.672 1 95.88 340 LEU B N 1
ATOM 6666 C CA . LEU B 1 340 ? -0.388 10.797 -5.645 1 95.88 340 LEU B CA 1
ATOM 6667 C C . LEU B 1 340 ? 0.15 12.047 -6.34 1 95.88 340 LEU B C 1
ATOM 6669 O O . LEU B 1 340 ? 1.033 12.727 -5.809 1 95.88 340 LEU B O 1
ATOM 6673 N N . LEU B 1 341 ? -0.37 12.406 -7.48 1 93.56 341 LEU B N 1
ATOM 6674 C CA . LEU B 1 341 ? 0.076 13.562 -8.258 1 93.56 341 LEU B CA 1
ATOM 6675 C C . LEU B 1 341 ? -0.26 14.859 -7.535 1 93.56 341 LEU B C 1
ATOM 6677 O O . LEU B 1 341 ? 0.5 15.828 -7.609 1 93.56 341 LEU B O 1
ATOM 6681 N N . GLY B 1 342 ? -1.345 14.844 -6.879 1 95 342 GLY B N 1
ATOM 6682 C CA . GLY B 1 342 ? -1.763 16.031 -6.148 1 95 342 GLY B CA 1
ATOM 6683 C C . GLY B 1 342 ? -0.875 16.344 -4.957 1 95 342 GLY B C 1
ATOM 6684 O O . GLY B 1 342 ? -0.788 17.484 -4.523 1 95 342 GLY B O 1
ATOM 6685 N N . GLN B 1 343 ? -0.24 15.336 -4.418 1 95.62 343 GLN B N 1
ATOM 6686 C CA . GLN B 1 343 ? 0.579 15.531 -3.229 1 95.62 343 GLN B CA 1
ATOM 6687 C C . GLN B 1 343 ? 2.051 15.711 -3.596 1 95.62 343 GLN B C 1
ATOM 6689 O O . GLN B 1 343 ? 2.779 16.438 -2.924 1 95.62 343 GLN B O 1
ATOM 6694 N N . ARG B 1 344 ? 2.465 15.078 -4.68 1 94.5 344 ARG B N 1
ATOM 6695 C CA . ARG B 1 344 ? 3.881 15.086 -5.027 1 94.5 344 ARG B CA 1
ATOM 6696 C C . ARG B 1 344 ? 4.336 16.484 -5.449 1 94.5 344 ARG B C 1
ATOM 6698 O O . ARG B 1 344 ? 3.541 17.266 -5.977 1 94.5 344 ARG B O 1
ATOM 6705 N N . ASN B 1 345 ? 5.617 16.812 -5.203 1 93.06 345 ASN B N 1
ATOM 6706 C CA . ASN B 1 345 ? 6.309 18.031 -5.617 1 93.06 345 ASN B CA 1
ATOM 6707 C C . ASN B 1 345 ? 5.762 19.266 -4.898 1 93.06 345 ASN B C 1
ATOM 6709 O O . ASN B 1 345 ? 5.871 20.375 -5.402 1 93.06 345 ASN B O 1
ATOM 6713 N N . THR B 1 346 ? 5.117 19.031 -3.727 1 94.88 346 THR B N 1
ATOM 6714 C CA . THR B 1 346 ? 4.691 20.141 -2.861 1 94.88 346 THR B CA 1
ATOM 6715 C C . THR B 1 346 ? 5.582 20.219 -1.624 1 94.88 346 THR B C 1
ATOM 6717 O O . THR B 1 346 ? 6.184 19.219 -1.215 1 94.88 346 THR B O 1
ATOM 6720 N N . PRO B 1 347 ? 5.711 21.438 -1.063 1 95.06 347 PRO B N 1
ATOM 6721 C CA . PRO B 1 347 ? 6.414 21.5 0.221 1 95.06 347 PRO B CA 1
ATOM 6722 C C . PRO B 1 347 ? 5.711 20.703 1.315 1 95.06 347 PRO B C 1
ATOM 6724 O O . PRO B 1 347 ? 4.488 20.531 1.272 1 95.06 347 PRO B O 1
ATOM 6727 N N . PHE B 1 348 ? 6.5 20.141 2.248 1 95.69 348 PHE B N 1
ATOM 6728 C CA . PHE B 1 348 ? 5.898 19.406 3.361 1 95.69 348 PHE B CA 1
ATOM 6729 C C . PHE B 1 348 ? 5.406 20.375 4.434 1 95.69 348 PHE B C 1
ATOM 6731 O O . PHE B 1 348 ? 6.027 20.5 5.492 1 95.69 348 PHE B O 1
ATOM 6738 N N . CYS B 1 349 ? 4.352 20.984 4.199 1 94.31 349 CYS B N 1
ATOM 6739 C CA . CYS B 1 349 ? 3.631 21.922 5.047 1 94.31 349 CYS B CA 1
ATOM 6740 C C . CYS B 1 349 ? 2.145 21.922 4.719 1 94.31 349 CYS B C 1
ATOM 6742 O O . CYS B 1 349 ? 1.691 21.156 3.861 1 94.31 349 CYS B O 1
ATOM 6744 N N . ASN B 1 350 ? 1.423 22.594 5.492 1 93 350 ASN B N 1
ATOM 6745 C CA . ASN B 1 350 ? 0.01 22.734 5.164 1 93 350 ASN B CA 1
ATOM 6746 C C . ASN B 1 350 ? -0.182 23.547 3.879 1 93 350 ASN B C 1
ATOM 6748 O O . ASN B 1 350 ? 0.235 24.703 3.795 1 93 350 ASN B O 1
ATOM 6752 N N . LEU B 1 351 ? -0.759 22.938 2.891 1 93.25 351 LEU B N 1
ATOM 6753 C CA . LEU B 1 351 ? -1.061 23.516 1.581 1 93.25 351 LEU B CA 1
ATOM 6754 C C . LEU B 1 351 ? -2.414 23.031 1.075 1 93.25 351 LEU B C 1
ATOM 6756 O O . LEU B 1 351 ? -2.736 21.844 1.192 1 93.25 351 LEU B O 1
ATOM 6760 N N . VAL B 1 352 ? -3.193 23.969 0.464 1 91.81 352 VAL B N 1
ATOM 6761 C CA . VAL B 1 352 ? -4.535 23.625 -0.002 1 91.81 352 VAL B CA 1
ATOM 6762 C C . VAL B 1 352 ? -4.441 22.625 -1.156 1 91.81 352 VAL B C 1
ATOM 6764 O O . VAL B 1 352 ? -5.352 21.812 -1.363 1 91.81 352 VAL B O 1
ATOM 6767 N N . GLU B 1 353 ? -3.354 22.656 -1.902 1 93.56 353 GLU B N 1
ATOM 6768 C CA . GLU B 1 353 ? -3.125 21.672 -2.959 1 93.56 353 GLU B CA 1
ATOM 6769 C C . GLU B 1 353 ? -3.166 20.25 -2.41 1 93.56 353 GLU B C 1
ATOM 6771 O O . GLU B 1 353 ? -3.764 19.359 -3.02 1 93.56 353 GLU B O 1
ATOM 6776 N N . VAL B 1 354 ? -2.574 20.031 -1.26 1 95 354 VAL B N 1
ATOM 6777 C CA . VAL B 1 354 ? -2.498 18.719 -0.644 1 95 354 VAL B CA 1
ATOM 6778 C C . VAL B 1 354 ? -3.75 18.453 0.193 1 95 354 VAL B C 1
ATOM 6780 O O . VAL B 1 354 ? -4.371 17.406 0.086 1 95 354 VAL B O 1
ATOM 6783 N N . SER B 1 355 ? -4.18 19.484 0.955 1 94.56 355 SER B N 1
ATOM 6784 C CA . SER B 1 355 ? -5.215 19.266 1.961 1 94.56 355 SER B CA 1
ATOM 6785 C C . SER B 1 355 ? -6.605 19.266 1.332 1 94.56 355 SER B C 1
ATOM 6787 O O . SER B 1 355 ? -7.559 18.766 1.922 1 94.56 355 SER B O 1
ATOM 6789 N N . LYS B 1 356 ? -6.75 19.875 0.174 1 94.12 356 LYS B N 1
ATOM 6790 C CA . LYS B 1 356 ? -8.062 19.969 -0.451 1 94.12 356 LYS B CA 1
ATOM 6791 C C . LYS B 1 356 ? -8.055 19.344 -1.848 1 94.12 356 LYS B C 1
ATOM 6793 O O . LYS B 1 356 ? -8.594 18.266 -2.057 1 94.12 356 LYS B O 1
ATOM 6798 N N . GLU B 1 357 ? -7.254 19.859 -2.805 1 92.75 357 GLU B N 1
ATOM 6799 C CA . GLU B 1 357 ? -7.312 19.469 -4.211 1 92.75 357 GLU B CA 1
ATOM 6800 C C . GLU B 1 357 ? -6.941 18 -4.395 1 92.75 357 GLU B C 1
ATOM 6802 O O . GLU B 1 357 ? -7.605 17.266 -5.137 1 92.75 357 GLU B O 1
ATOM 6807 N N . ALA B 1 358 ? -5.91 17.531 -3.721 1 94.81 358 ALA B N 1
ATOM 6808 C CA . ALA B 1 358 ? -5.422 16.156 -3.877 1 94.81 358 ALA B CA 1
ATOM 6809 C C . ALA B 1 358 ? -6.477 15.148 -3.432 1 94.81 358 ALA B C 1
ATOM 6811 O O . ALA B 1 358 ? -6.473 14 -3.881 1 94.81 358 ALA B O 1
ATOM 6812 N N . GLY B 1 359 ? -7.391 15.586 -2.549 1 94.44 359 GLY B N 1
ATOM 6813 C CA . GLY B 1 359 ? -8.375 14.664 -1.994 1 94.44 359 GLY B CA 1
ATOM 6814 C C . GLY B 1 359 ? -9.758 14.844 -2.594 1 94.44 359 GLY B C 1
ATOM 6815 O O . GLY B 1 359 ? -10.727 14.242 -2.125 1 94.44 359 GLY B O 1
ATOM 6816 N N . THR B 1 360 ? -9.906 15.617 -3.656 1 93.88 360 THR B N 1
ATOM 6817 C CA . THR B 1 360 ? -11.18 16.016 -4.238 1 93.88 360 THR B CA 1
ATOM 6818 C C . THR B 1 360 ? -12.031 14.797 -4.582 1 93.88 360 THR B C 1
ATOM 6820 O O . THR B 1 360 ? -13.25 14.812 -4.391 1 93.88 360 THR B O 1
ATOM 6823 N N . HIS B 1 361 ? -11.391 13.734 -5.02 1 96.19 361 HIS B N 1
ATOM 6824 C CA . HIS B 1 361 ? -12.156 12.617 -5.559 1 96.19 361 HIS B CA 1
ATOM 6825 C C . HIS B 1 361 ? -12.031 11.375 -4.68 1 96.19 361 HIS B C 1
ATOM 6827 O O . HIS B 1 361 ? -12.32 10.266 -5.117 1 96.19 361 HIS B O 1
ATOM 6833 N N . VAL B 1 362 ? -11.578 11.562 -3.422 1 97.56 362 VAL B N 1
ATOM 6834 C CA . VAL B 1 362 ? -11.336 10.422 -2.541 1 97.56 362 VAL B CA 1
ATOM 6835 C C . VAL B 1 362 ? -12.664 9.758 -2.18 1 97.56 362 VAL B C 1
ATOM 6837 O O . VAL B 1 362 ? -12.758 8.531 -2.145 1 97.56 362 VAL B O 1
ATOM 6840 N N . LEU B 1 363 ? -13.703 10.562 -1.886 1 97.31 363 LEU B N 1
ATOM 6841 C CA . LEU B 1 363 ? -15 9.969 -1.592 1 97.31 363 LEU B CA 1
ATOM 6842 C C . LEU B 1 363 ? -15.523 9.172 -2.787 1 97.31 363 LEU B C 1
ATOM 6844 O O . LEU B 1 363 ? -16.047 8.07 -2.627 1 97.31 363 LEU B O 1
ATOM 6848 N N . THR B 1 364 ? -15.367 9.75 -3.969 1 96.94 364 THR B N 1
ATOM 6849 C CA . THR B 1 364 ? -15.789 9.07 -5.188 1 96.94 364 THR B CA 1
ATOM 6850 C C . THR B 1 364 ? -15.055 7.738 -5.34 1 96.94 364 THR B C 1
ATOM 6852 O O . THR B 1 364 ? -15.641 6.746 -5.785 1 96.94 364 THR B O 1
ATOM 6855 N N . ALA B 1 365 ? -13.789 7.711 -5.035 1 98.06 365 ALA B N 1
ATOM 6856 C CA . ALA B 1 365 ? -13 6.488 -5.086 1 98.06 365 ALA B CA 1
ATOM 6857 C C . ALA B 1 365 ? -13.586 5.414 -4.18 1 98.06 365 ALA B C 1
ATOM 6859 O O . ALA B 1 365 ? -13.789 4.27 -4.605 1 98.06 365 ALA B O 1
ATOM 6860 N N . PHE B 1 366 ? -13.914 5.789 -2.926 1 98.25 366 PHE B N 1
ATOM 6861 C CA . PHE B 1 366 ? -14.477 4.844 -1.969 1 98.25 366 PHE B CA 1
ATOM 6862 C C . PHE B 1 366 ? -15.867 4.391 -2.402 1 98.25 366 PHE B C 1
ATOM 6864 O O . PHE B 1 366 ? -16.203 3.215 -2.271 1 98.25 366 PHE B O 1
ATOM 6871 N N . ASP B 1 367 ? -16.688 5.348 -2.873 1 97.75 367 ASP B N 1
ATOM 6872 C CA . ASP B 1 367 ? -18.031 4.988 -3.342 1 97.75 367 ASP B CA 1
ATOM 6873 C C . ASP B 1 367 ? -17.953 4 -4.5 1 97.75 367 ASP B C 1
ATOM 6875 O O . ASP B 1 367 ? -18.734 3.047 -4.562 1 97.75 367 ASP B O 1
ATOM 6879 N N . SER B 1 368 ? -17.047 4.238 -5.418 1 97.38 368 SER B N 1
ATOM 6880 C CA . SER B 1 368 ? -16.844 3.334 -6.547 1 97.38 368 SER B CA 1
ATOM 6881 C C . SER B 1 368 ? -16.438 1.942 -6.07 1 97.38 368 SER B C 1
ATOM 6883 O O . SER B 1 368 ? -16.984 0.938 -6.539 1 97.38 368 SER B O 1
ATOM 6885 N N . ALA B 1 369 ? -15.484 1.904 -5.199 1 98.19 369 ALA B N 1
ATOM 6886 C CA . ALA B 1 369 ? -15.039 0.627 -4.652 1 98.19 369 ALA B CA 1
ATOM 6887 C C . ALA B 1 369 ? -16.188 -0.095 -3.941 1 98.19 369 ALA B C 1
ATOM 6889 O O . ALA B 1 369 ? -16.391 -1.294 -4.145 1 98.19 369 ALA B O 1
ATOM 6890 N N . HIS B 1 370 ? -16.891 0.646 -3.107 1 97.5 370 HIS B N 1
ATOM 6891 C CA . HIS B 1 370 ? -18 0.081 -2.342 1 97.5 370 HIS B CA 1
ATOM 6892 C C . HIS B 1 370 ? -19.062 -0.489 -3.264 1 97.5 370 HIS B C 1
ATOM 6894 O O . HIS B 1 370 ? -19.531 -1.616 -3.066 1 97.5 370 HIS B O 1
ATOM 6900 N N . GLY B 1 371 ? -19.469 0.309 -4.211 1 96.5 371 GLY B N 1
ATOM 6901 C CA . GLY B 1 371 ? -20.453 -0.166 -5.172 1 96.5 371 GLY B CA 1
ATOM 6902 C C . GLY B 1 371 ? -20 -1.399 -5.93 1 96.5 371 GLY B C 1
ATOM 6903 O O . GLY B 1 371 ? -20.781 -2.322 -6.156 1 96.5 371 GLY B O 1
ATOM 6904 N N . THR B 1 372 ? -18.75 -1.436 -6.348 1 97.44 372 THR B N 1
ATOM 6905 C CA . THR B 1 372 ? -18.156 -2.562 -7.062 1 97.44 372 THR B CA 1
ATOM 6906 C C . THR B 1 372 ? -18.219 -3.83 -6.215 1 97.44 372 THR B C 1
ATOM 6908 O O . THR B 1 372 ? -18.609 -4.891 -6.703 1 97.44 372 THR B O 1
ATOM 6911 N N . VAL B 1 373 ? -17.844 -3.719 -4.918 1 98.56 373 VAL B N 1
ATOM 6912 C CA . VAL B 1 373 ? -17.828 -4.852 -4 1 98.56 373 VAL B CA 1
ATOM 6913 C C . VAL B 1 373 ? -19.25 -5.359 -3.773 1 98.56 373 VAL B C 1
ATOM 6915 O O . VAL B 1 373 ? -19.484 -6.57 -3.762 1 98.56 373 VAL B O 1
ATOM 6918 N N . ARG B 1 374 ? -20.188 -4.496 -3.641 1 97.44 374 ARG B N 1
ATOM 6919 C CA . ARG B 1 374 ? -21.578 -4.895 -3.42 1 97.44 374 ARG B CA 1
ATOM 6920 C C . ARG B 1 374 ? -22.125 -5.633 -4.629 1 97.44 374 ARG B C 1
ATOM 6922 O O . ARG B 1 374 ? -22.828 -6.641 -4.48 1 97.44 374 ARG B O 1
ATOM 6929 N N . LEU B 1 375 ? -21.844 -5.125 -5.812 1 97.12 375 LEU B N 1
ATOM 6930 C CA . LEU B 1 375 ? -22.297 -5.789 -7.031 1 97.12 375 LEU B CA 1
ATOM 6931 C C . LEU B 1 375 ? -21.672 -7.176 -7.16 1 97.12 375 LEU B C 1
ATOM 6933 O O . LEU B 1 375 ? -22.359 -8.141 -7.484 1 97.12 375 LEU B O 1
ATOM 6937 N N . LEU B 1 376 ? -20.359 -7.273 -6.926 1 98.5 376 LEU B N 1
ATOM 6938 C CA . LEU B 1 376 ? -19.703 -8.562 -7.02 1 98.5 376 LEU B CA 1
ATOM 6939 C C . LEU B 1 376 ? -20.25 -9.547 -5.992 1 98.5 376 LEU B C 1
ATOM 6941 O O . LEU B 1 376 ? -20.375 -10.742 -6.273 1 98.5 376 LEU B O 1
ATOM 6945 N N . THR B 1 377 ? -20.547 -9.023 -4.762 1 98.56 377 THR B N 1
ATOM 6946 C CA . THR B 1 377 ? -21.141 -9.859 -3.723 1 98.56 377 THR B CA 1
ATOM 6947 C C . THR B 1 377 ? -22.438 -10.508 -4.219 1 98.56 377 THR B C 1
ATOM 6949 O O . THR B 1 377 ? -22.641 -11.711 -4.047 1 98.56 377 THR B O 1
ATOM 6952 N N . GLU B 1 378 ? -23.266 -9.742 -4.844 1 97.75 378 GLU B N 1
ATOM 6953 C CA . GLU B 1 378 ? -24.531 -10.258 -5.352 1 97.75 378 GLU B CA 1
ATOM 6954 C C . GLU B 1 378 ? -24.312 -11.25 -6.484 1 97.75 378 GLU B C 1
ATOM 6956 O O . GLU B 1 378 ? -25.016 -12.266 -6.574 1 97.75 378 GLU B O 1
ATOM 6961 N N . VAL B 1 379 ? -23.391 -10.984 -7.352 1 97.94 379 VAL B N 1
ATOM 6962 C CA . VAL B 1 379 ? -23.062 -11.883 -8.453 1 97.94 379 VAL B CA 1
ATOM 6963 C C . VAL B 1 379 ? -22.609 -13.234 -7.91 1 97.94 379 VAL B C 1
ATOM 6965 O O . 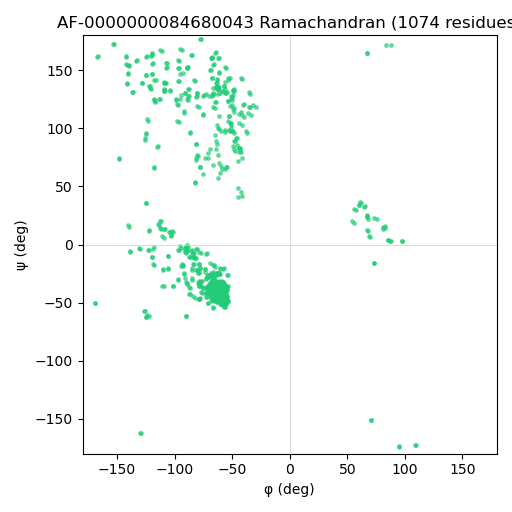VAL B 1 379 ? -23.125 -14.281 -8.32 1 97.94 379 VAL B O 1
ATOM 6968 N N . VAL B 1 380 ? -21.625 -13.219 -6.961 1 98.62 380 VAL B N 1
ATOM 6969 C CA . VAL B 1 380 ? -21.078 -14.461 -6.422 1 98.62 380 VAL B CA 1
ATOM 6970 C C . VAL B 1 380 ? -22.172 -15.211 -5.656 1 98.62 380 VAL B C 1
ATOM 6972 O O . VAL B 1 380 ? -22.266 -16.438 -5.73 1 98.62 380 VAL B O 1
ATOM 6975 N N . ARG B 1 381 ? -23.016 -14.492 -4.965 1 98.25 381 ARG B N 1
ATOM 6976 C CA . ARG B 1 381 ? -24.094 -15.086 -4.18 1 98.25 381 ARG B CA 1
ATOM 6977 C C . ARG B 1 381 ? -25.047 -15.875 -5.066 1 98.25 381 ARG B C 1
ATOM 6979 O O . ARG B 1 381 ? -25.547 -16.922 -4.668 1 98.25 381 ARG B O 1
ATOM 6986 N N . ARG B 1 382 ? -25.234 -15.438 -6.328 1 97.5 382 ARG B N 1
ATOM 6987 C CA . ARG B 1 382 ? -26.391 -15.945 -7.062 1 97.5 382 ARG B CA 1
ATOM 6988 C C . ARG B 1 382 ? -25.953 -16.625 -8.359 1 97.5 382 ARG B C 1
ATOM 6990 O O . ARG B 1 382 ? -26.781 -17.203 -9.062 1 97.5 382 ARG B O 1
ATOM 6997 N N . VAL B 1 383 ? -24.734 -16.594 -8.688 1 97.94 383 VAL B N 1
ATOM 6998 C CA . VAL B 1 383 ? -24.25 -17.234 -9.914 1 97.94 383 VAL B CA 1
ATOM 6999 C C . VAL B 1 383 ? -24.5 -18.734 -9.836 1 97.94 383 VAL B C 1
ATOM 7001 O O . VAL B 1 383 ? -24.312 -19.344 -8.781 1 97.94 383 VAL B O 1
ATOM 7004 N N . ALA B 1 384 ? -25.016 -19.312 -10.883 1 97.75 384 ALA B N 1
ATOM 7005 C CA . ALA B 1 384 ? -25.188 -20.75 -10.992 1 97.75 384 ALA B CA 1
ATOM 7006 C C . ALA B 1 384 ? -24.047 -21.375 -11.812 1 97.75 384 ALA B C 1
ATOM 7008 O O . ALA B 1 384 ? -23.812 -20.969 -12.945 1 97.75 384 ALA B O 1
ATOM 7009 N N . PHE B 1 385 ? -23.344 -22.359 -11.25 1 98.38 385 PHE B N 1
ATOM 7010 C CA . PHE B 1 385 ? -22.344 -23.141 -11.977 1 98.38 385 PHE B CA 1
ATOM 7011 C C . PHE B 1 385 ? -23 -24.344 -12.664 1 98.38 385 PHE B C 1
ATOM 7013 O O . PHE B 1 385 ? -23.688 -25.125 -12.016 1 98.38 385 PHE B O 1
ATOM 7020 N N . ARG B 1 386 ? -22.719 -24.438 -13.969 1 98 386 ARG B N 1
ATOM 7021 C CA . ARG B 1 386 ? -23.344 -25.516 -14.742 1 98 386 ARG B CA 1
ATOM 7022 C C . ARG B 1 386 ? -22.531 -26.797 -14.68 1 98 386 ARG B C 1
ATOM 7024 O O . ARG B 1 386 ? -21.703 -27.047 -15.555 1 98 386 ARG B O 1
ATOM 7031 N N . ALA B 1 387 ? -22.953 -27.625 -13.781 1 97.69 387 ALA B N 1
ATOM 7032 C CA . ALA B 1 387 ? -22.172 -28.812 -13.43 1 97.69 387 ALA B CA 1
ATOM 7033 C C . ALA B 1 387 ? -22 -29.734 -14.633 1 97.69 387 ALA B C 1
ATOM 7035 O O . ALA B 1 387 ? -20.891 -30.203 -14.906 1 97.69 387 ALA B O 1
ATOM 7036 N N . ASP B 1 388 ? -23.031 -29.922 -15.352 1 97.5 388 ASP B N 1
ATOM 7037 C CA . ASP B 1 388 ? -22.984 -30.844 -16.469 1 97.5 388 ASP B CA 1
ATOM 7038 C C . ASP B 1 388 ? -22.078 -30.328 -17.578 1 97.5 388 ASP B C 1
ATOM 7040 O O . ASP B 1 388 ? -21.297 -31.094 -18.156 1 97.5 388 ASP B O 1
ATOM 7044 N N . ARG B 1 389 ? -22.172 -29.047 -17.859 1 97.19 389 ARG B N 1
ATOM 7045 C CA . ARG B 1 389 ? -21.359 -28.438 -18.891 1 97.19 389 ARG B CA 1
ATOM 7046 C C . ARG B 1 389 ? -19.875 -28.453 -18.516 1 97.19 389 ARG B C 1
ATOM 7048 O O . ARG B 1 389 ? -19.016 -28.766 -19.359 1 97.19 389 ARG B O 1
ATOM 7055 N N . MET B 1 390 ? -19.609 -28.141 -17.328 1 97.62 390 MET B N 1
ATOM 7056 C CA . MET B 1 390 ? -18.234 -28.156 -16.844 1 97.62 390 MET B CA 1
ATOM 7057 C C . MET B 1 390 ? -17.641 -29.562 -16.906 1 97.62 390 MET B C 1
ATOM 7059 O O . MET B 1 390 ? -16.531 -29.75 -17.406 1 97.62 390 MET B O 1
ATOM 7063 N N . ARG B 1 391 ? -18.406 -30.547 -16.516 1 97.19 391 ARG B N 1
ATOM 7064 C CA . ARG B 1 391 ? -17.953 -31.938 -16.562 1 97.19 391 ARG B CA 1
ATOM 7065 C C . ARG B 1 391 ? -17.75 -32.406 -18 1 97.19 391 ARG B C 1
ATOM 7067 O O . ARG B 1 391 ? -16.812 -33.125 -18.297 1 97.19 391 ARG B O 1
ATOM 7074 N N . ALA B 1 392 ? -18.641 -32 -18.828 1 96.56 392 ALA B N 1
ATOM 7075 C CA . ALA B 1 392 ? -18.547 -32.375 -20.234 1 96.56 392 ALA B CA 1
ATOM 7076 C C . ALA B 1 392 ? -17.219 -31.922 -20.828 1 96.56 392 ALA B C 1
ATOM 7078 O O . ALA B 1 392 ? -16.594 -32.656 -21.609 1 96.56 392 ALA B O 1
ATOM 7079 N N . VAL B 1 393 ? -16.812 -30.75 -20.531 1 95.88 393 VAL B N 1
ATOM 7080 C CA . VAL B 1 393 ? -15.547 -30.25 -21.047 1 95.88 393 VAL B CA 1
ATOM 7081 C C . VAL B 1 393 ? -14.383 -31.016 -20.422 1 95.88 393 VAL B C 1
ATOM 7083 O O . VAL B 1 393 ? -13.398 -31.328 -21.094 1 95.88 393 VAL B O 1
ATOM 7086 N N . CYS B 1 394 ? -14.469 -31.375 -19.172 1 96.19 394 CYS B N 1
ATOM 7087 C CA . CYS B 1 394 ? -13.438 -32.156 -18.516 1 96.19 394 CYS B CA 1
ATOM 7088 C C . CYS B 1 394 ? -13.266 -33.531 -19.188 1 96.19 394 CYS B C 1
ATOM 7090 O O . CYS B 1 394 ? -12.156 -34.062 -19.25 1 96.19 394 CYS B O 1
ATOM 7092 N N . THR B 1 395 ? -14.336 -34.031 -19.688 1 94.31 395 THR B N 1
ATOM 7093 C CA . THR B 1 395 ? -14.328 -35.344 -20.297 1 94.31 395 THR B CA 1
ATOM 7094 C C . THR B 1 395 ? -13.766 -35.281 -21.719 1 94.31 395 THR B C 1
ATOM 7096 O O . THR B 1 395 ? -13.195 -36.281 -22.203 1 94.31 395 THR B O 1
ATOM 7099 N N . ARG B 1 396 ? -13.883 -34.188 -22.234 1 92.81 396 ARG B N 1
ATOM 7100 C CA . ARG B 1 396 ? -13.516 -34.031 -23.641 1 92.81 396 ARG B CA 1
ATOM 7101 C C . ARG B 1 396 ? -12.055 -33.656 -23.797 1 92.81 396 ARG B C 1
ATOM 7103 O O . ARG B 1 396 ? -11.414 -33.969 -24.797 1 92.81 396 ARG B O 1
ATOM 7110 N N . GLU B 1 397 ? -11.547 -32.938 -22.859 1 92.94 397 GLU B N 1
ATOM 7111 C CA . GLU B 1 397 ? -10.18 -32.438 -22.938 1 92.94 397 GLU B CA 1
ATOM 7112 C C . GLU B 1 397 ? -9.195 -33.375 -22.266 1 92.94 397 GLU B C 1
ATOM 7114 O O . GLU B 1 397 ? -9.539 -34.062 -21.281 1 92.94 397 GLU B O 1
ATOM 7119 N N . TYR B 1 398 ? -7.969 -33.438 -22.781 1 92.62 398 TYR B N 1
ATOM 7120 C CA . TYR B 1 398 ? -6.926 -34.312 -22.25 1 92.62 398 TYR B CA 1
ATOM 7121 C C . TYR B 1 398 ? -6.262 -33.688 -21.031 1 92.62 398 TYR B C 1
ATOM 7123 O O . TYR B 1 398 ? -5.07 -33.344 -21.062 1 92.62 398 TYR B O 1
ATOM 7131 N N . LEU B 1 399 ? -6.949 -33.656 -19.938 1 93.81 399 LEU B N 1
ATOM 7132 C CA . LEU B 1 399 ? -6.508 -32.906 -18.766 1 93.81 399 LEU B CA 1
ATOM 7133 C C . LEU B 1 399 ? -5.645 -33.781 -17.859 1 93.81 399 LEU B C 1
ATOM 7135 O O . LEU B 1 399 ? -5.082 -33.281 -16.875 1 93.81 399 LEU B O 1
ATOM 7139 N N . GLY B 1 400 ? -5.469 -35 -18.219 1 94.06 400 GLY B N 1
ATOM 7140 C CA . GLY B 1 400 ? -4.723 -35.938 -17.375 1 94.06 400 GLY B CA 1
ATOM 7141 C C . GLY B 1 400 ? -3.311 -36.188 -17.859 1 94.06 400 GLY B C 1
ATOM 7142 O O . GLY B 1 400 ? -2.658 -37.125 -17.438 1 94.06 400 GLY B O 1
ATOM 7143 N N . GLY B 1 401 ? -2.828 -35.375 -18.812 1 92.75 401 GLY B N 1
ATOM 7144 C CA . GLY B 1 401 ? -1.503 -35.562 -19.375 1 92.75 401 GLY B CA 1
ATOM 7145 C C . GLY B 1 401 ? -0.405 -35.594 -18.328 1 92.75 401 GLY B C 1
ATOM 7146 O O . GLY B 1 401 ? 0.49 -36.438 -18.375 1 92.75 401 GLY B O 1
ATOM 7147 N N . PHE B 1 402 ? -0.463 -34.688 -17.406 1 92.81 402 PHE B N 1
ATOM 7148 C CA . PHE B 1 402 ? 0.51 -34.594 -16.328 1 92.81 402 PHE B CA 1
ATOM 7149 C C . PHE B 1 402 ? 0.433 -35.844 -15.445 1 92.81 402 PHE B C 1
ATOM 7151 O O . PHE B 1 402 ? 1.461 -36.406 -15.055 1 92.81 402 PHE B O 1
ATOM 7158 N N . SER B 1 403 ? -0.708 -36.312 -15.164 1 95.06 403 SER B N 1
ATOM 7159 C CA . SER B 1 403 ? -0.919 -37.5 -14.359 1 95.06 403 SER B CA 1
ATOM 7160 C C . SER B 1 403 ? -0.401 -38.75 -15.07 1 95.06 403 SER B C 1
ATOM 7162 O O . SER B 1 403 ? 0.128 -39.656 -14.438 1 95.06 403 SER B O 1
ATOM 7164 N N . LEU B 1 404 ? -0.639 -38.75 -16.359 1 96 404 LEU B N 1
ATOM 7165 C CA . LEU B 1 404 ? -0.106 -39.875 -17.141 1 96 404 LEU B CA 1
ATOM 7166 C C . LEU B 1 404 ? 1.416 -39.938 -17.047 1 96 404 LEU B C 1
ATOM 7168 O O . LEU B 1 404 ? 1.993 -41 -16.844 1 96 404 LEU B O 1
ATOM 7172 N N . ALA B 1 405 ? 2.029 -38.75 -17.188 1 95.12 405 ALA B N 1
ATOM 7173 C CA . ALA B 1 405 ? 3.482 -38.688 -17.062 1 95.12 405 ALA B CA 1
ATOM 7174 C C . ALA B 1 405 ? 3.938 -39.125 -15.68 1 95.12 405 ALA B C 1
ATOM 7176 O O . ALA B 1 405 ? 4.902 -39.906 -15.547 1 95.12 405 ALA B O 1
ATOM 7177 N N . ASN B 1 406 ? 3.297 -38.719 -14.641 1 95.56 406 ASN B N 1
ATOM 7178 C CA . ASN B 1 406 ? 3.594 -39.156 -13.281 1 95.56 406 ASN B CA 1
ATOM 7179 C C . ASN B 1 406 ? 3.502 -40.688 -13.156 1 95.56 406 ASN B C 1
ATOM 7181 O O . ASN B 1 406 ? 4.402 -41.312 -12.602 1 95.56 406 ASN B O 1
ATOM 7185 N N . ALA B 1 407 ? 2.438 -41.25 -13.664 1 95.81 407 ALA B N 1
ATOM 7186 C CA . ALA B 1 407 ? 2.193 -42.688 -13.547 1 95.81 407 ALA B CA 1
ATOM 7187 C C . ALA B 1 407 ? 3.252 -43.5 -14.297 1 95.81 407 ALA B C 1
ATOM 7189 O O . ALA B 1 407 ? 3.678 -44.562 -13.836 1 95.81 407 ALA B O 1
ATOM 7190 N N . LEU B 1 408 ? 3.605 -42.969 -15.477 1 95.94 408 LEU B N 1
ATOM 7191 C CA . LEU B 1 408 ? 4.652 -43.656 -16.25 1 95.94 408 LEU B CA 1
ATOM 7192 C C . LEU B 1 408 ? 5.941 -43.75 -15.445 1 95.94 408 LEU B C 1
ATOM 7194 O O . LEU B 1 408 ? 6.621 -44.781 -15.484 1 95.94 408 LEU B O 1
ATOM 7198 N N . THR B 1 409 ? 6.27 -42.719 -14.734 1 95 409 THR B N 1
ATOM 7199 C CA . THR B 1 409 ? 7.492 -42.719 -13.945 1 95 409 THR B CA 1
ATOM 7200 C C . THR B 1 409 ? 7.309 -43.5 -12.648 1 95 409 THR B C 1
ATOM 7202 O O . THR B 1 409 ? 8.117 -44.375 -12.336 1 95 409 THR B O 1
ATOM 7205 N N . LEU B 1 410 ? 6.281 -43.312 -11.922 1 94.62 410 LEU B N 1
ATOM 7206 C CA . LEU B 1 410 ? 6.117 -43.844 -10.562 1 94.62 410 LEU B CA 1
ATOM 7207 C C . LEU B 1 410 ? 5.711 -45.312 -10.586 1 94.62 410 LEU B C 1
ATOM 7209 O O . LEU B 1 410 ? 6.07 -46.062 -9.688 1 94.62 410 LEU B O 1
ATOM 7213 N N . THR B 1 411 ? 4.938 -45.688 -11.594 1 94.06 411 THR B N 1
ATOM 7214 C CA . THR B 1 411 ? 4.402 -47.031 -11.625 1 94.06 411 THR B CA 1
ATOM 7215 C C . THR B 1 411 ? 5.203 -47.906 -12.594 1 94.06 411 THR B C 1
ATOM 7217 O O . THR B 1 411 ? 5.414 -49.094 -12.328 1 94.06 411 THR B O 1
ATOM 7220 N N . GLU B 1 412 ? 5.672 -47.312 -13.719 1 93.88 412 GLU B N 1
ATOM 7221 C CA . GLU B 1 412 ? 6.301 -48.125 -14.766 1 93.88 412 GLU B CA 1
ATOM 7222 C C . GLU B 1 412 ? 7.816 -47.938 -14.773 1 93.88 412 GLU B C 1
ATOM 7224 O O . GLU B 1 412 ? 8.531 -48.594 -15.539 1 93.88 412 GLU B O 1
ATOM 7229 N N . GLY B 1 413 ? 8.289 -46.938 -13.992 1 91.94 413 GLY B N 1
ATOM 7230 C CA . GLY B 1 413 ? 9.727 -46.75 -13.852 1 91.94 413 GLY B CA 1
ATOM 7231 C C . GLY B 1 413 ? 10.328 -46 -15.016 1 91.94 413 GLY B C 1
ATOM 7232 O O . GLY B 1 413 ? 11.547 -46 -15.203 1 91.94 413 GLY B O 1
ATOM 7233 N N . VAL B 1 414 ? 9.562 -45.375 -15.805 1 92.94 414 VAL B N 1
ATOM 7234 C CA . VAL B 1 414 ? 10.047 -44.594 -16.938 1 92.94 414 VAL B CA 1
ATOM 7235 C C . VAL B 1 414 ? 10.703 -43.312 -16.422 1 92.94 414 VAL B C 1
ATOM 7237 O O . VAL B 1 414 ? 10.125 -42.594 -15.602 1 92.94 414 VAL B O 1
ATOM 7240 N N . PRO B 1 415 ? 11.93 -43.031 -16.891 1 91.69 415 PRO B N 1
ATOM 7241 C CA . PRO B 1 415 ? 12.539 -41.75 -16.484 1 91.69 415 PRO B CA 1
ATOM 7242 C C . PRO B 1 415 ? 11.641 -40.562 -16.781 1 91.69 415 PRO B C 1
ATOM 7244 O O . PRO B 1 415 ? 10.984 -40.531 -17.828 1 91.69 415 PRO B O 1
ATOM 7247 N N . TRP B 1 416 ? 11.609 -39.531 -15.906 1 92.06 416 TRP B N 1
ATOM 7248 C CA . TRP B 1 416 ? 10.633 -38.469 -15.898 1 92.06 416 TRP B CA 1
ATOM 7249 C C . TRP B 1 416 ? 10.594 -37.75 -17.25 1 92.06 416 TRP B C 1
ATOM 7251 O O . TRP B 1 416 ? 9.523 -37.562 -17.828 1 92.06 416 TRP B O 1
ATOM 7261 N N . ARG B 1 417 ? 11.727 -37.281 -17.766 1 88.69 417 ARG B N 1
ATOM 7262 C CA . ARG B 1 417 ? 11.766 -36.562 -19.031 1 88.69 417 ARG B CA 1
ATOM 7263 C C . ARG B 1 417 ? 11.18 -37.406 -20.156 1 88.69 417 ARG B C 1
ATOM 7265 O O . ARG B 1 417 ? 10.422 -36.906 -20.984 1 88.69 417 ARG B O 1
ATOM 7272 N N . THR B 1 418 ? 11.562 -38.656 -20.172 1 91.56 418 THR B N 1
ATOM 7273 C CA . THR B 1 418 ? 11.023 -39.562 -21.172 1 91.56 418 THR B CA 1
ATOM 7274 C C . THR B 1 418 ? 9.516 -39.75 -20.984 1 91.56 418 THR B C 1
ATOM 7276 O O . THR B 1 418 ? 8.766 -39.812 -21.953 1 91.56 418 THR B O 1
ATOM 7279 N N . ALA B 1 419 ? 9.102 -39.844 -19.703 1 94 419 ALA B N 1
ATOM 7280 C CA . ALA B 1 419 ? 7.68 -39.969 -19.406 1 94 419 ALA B CA 1
ATOM 7281 C C . ALA B 1 419 ? 6.883 -38.812 -19.969 1 94 419 ALA B C 1
ATOM 7283 O O . ALA B 1 419 ? 5.793 -39 -20.516 1 94 419 ALA B O 1
ATOM 7284 N N . GLN B 1 420 ? 7.418 -37.625 -19.844 1 92.81 420 GLN B N 1
ATOM 7285 C CA . GLN B 1 420 ? 6.777 -36.438 -20.375 1 92.81 420 GLN B CA 1
ATOM 7286 C C . GLN B 1 420 ? 6.648 -36.5 -21.906 1 92.81 420 GLN B C 1
ATOM 7288 O O . GLN B 1 420 ? 5.605 -36.188 -22.469 1 92.81 420 GLN B O 1
ATOM 7293 N N . VAL B 1 421 ? 7.691 -36.969 -22.531 1 91.75 421 VAL B N 1
ATOM 7294 C CA . VAL B 1 421 ? 7.711 -37.062 -23.984 1 91.75 421 VAL B CA 1
ATOM 7295 C C . VAL B 1 421 ? 6.703 -38.125 -24.438 1 91.75 421 VAL B C 1
ATOM 7297 O O . VAL B 1 421 ? 5.934 -37.906 -25.375 1 91.75 421 VAL B O 1
ATOM 7300 N N . VAL B 1 422 ? 6.707 -39.25 -23.797 1 94.56 422 VAL B N 1
ATOM 7301 C CA . VAL B 1 422 ? 5.805 -40.344 -24.141 1 94.56 422 VAL B CA 1
ATOM 7302 C C . VAL B 1 422 ? 4.355 -39.875 -23.953 1 94.56 422 VAL B C 1
ATOM 7304 O O . VAL B 1 422 ? 3.51 -40.125 -24.828 1 94.56 422 VAL B O 1
ATOM 7307 N N . ALA B 1 423 ? 4.051 -39.281 -22.844 1 94.94 423 ALA B N 1
ATOM 7308 C CA . ALA B 1 423 ? 2.705 -38.781 -22.578 1 94.94 423 ALA B CA 1
ATOM 7309 C C . ALA B 1 423 ? 2.279 -37.781 -23.656 1 94.94 423 ALA B C 1
ATOM 7311 O O . ALA B 1 423 ? 1.146 -37.812 -24.141 1 94.94 423 ALA B O 1
ATOM 7312 N N . GLY B 1 424 ? 3.186 -36.844 -24 1 93.62 424 GLY B N 1
ATOM 7313 C CA . GLY B 1 424 ? 2.898 -35.875 -25.031 1 93.62 424 GLY B CA 1
ATOM 7314 C C . GLY B 1 424 ? 2.604 -36.5 -26.391 1 93.62 424 GLY B C 1
ATOM 7315 O O . GLY B 1 424 ? 1.654 -36.094 -27.062 1 93.62 424 GLY B O 1
ATOM 7316 N N . LYS B 1 425 ? 3.395 -37.406 -26.75 1 93 425 LYS B N 1
ATOM 7317 C CA . LYS B 1 425 ? 3.209 -38.125 -28.016 1 93 425 LYS B CA 1
ATOM 7318 C C . LYS B 1 425 ? 1.877 -38.844 -28.062 1 93 425 LYS B C 1
ATOM 7320 O O . LYS B 1 425 ? 1.186 -38.844 -29.078 1 93 425 LYS B O 1
ATOM 7325 N N . TYR B 1 426 ? 1.569 -39.531 -26.984 1 95.25 426 TYR B N 1
ATOM 7326 C CA . TYR B 1 426 ? 0.281 -40.219 -26.906 1 95.25 426 TYR B CA 1
ATOM 7327 C C . TYR B 1 426 ? -0.866 -39.219 -27.156 1 95.25 426 TYR B C 1
ATOM 7329 O O . TYR B 1 426 ? -1.756 -39.5 -27.969 1 95.25 426 TYR B O 1
ATOM 7337 N N . ILE B 1 427 ? -0.852 -38.094 -26.438 1 94.38 427 ILE B N 1
ATOM 7338 C CA . ILE B 1 427 ? -1.955 -37.156 -26.484 1 94.38 427 ILE B CA 1
ATOM 7339 C C . ILE B 1 427 ? -2.111 -36.594 -27.906 1 94.38 427 ILE B C 1
ATOM 7341 O O . ILE B 1 427 ? -3.229 -36.5 -28.422 1 94.38 427 ILE B O 1
ATOM 7345 N N . VAL B 1 428 ? -0.992 -36.281 -28.531 1 91.62 428 VAL B N 1
ATOM 7346 C CA . VAL B 1 428 ? -1.027 -35.781 -29.906 1 91.62 428 VAL B CA 1
ATOM 7347 C C . VAL B 1 428 ? -1.634 -36.812 -30.828 1 91.62 428 VAL B C 1
ATOM 7349 O O . VAL B 1 428 ? -2.527 -36.531 -31.625 1 91.62 428 VAL B O 1
ATOM 7352 N N . SER B 1 429 ? -1.189 -38.031 -30.719 1 93.75 429 SER B N 1
ATOM 7353 C CA . SER B 1 429 ? -1.664 -39.125 -31.562 1 93.75 429 SER B CA 1
ATOM 7354 C C . SER B 1 429 ? -3.139 -39.438 -31.312 1 93.75 429 SER B C 1
ATOM 7356 O O . SER B 1 429 ? -3.898 -39.656 -32.25 1 93.75 429 SER B O 1
ATOM 7358 N N . ALA B 1 430 ? -3.51 -39.469 -30.062 1 94.94 430 ALA B N 1
ATOM 7359 C CA . ALA B 1 430 ? -4.898 -39.75 -29.703 1 94.94 430 ALA B CA 1
ATOM 7360 C C . ALA B 1 430 ? -5.824 -38.656 -30.219 1 94.94 430 ALA B C 1
ATOM 7362 O O . ALA B 1 430 ? -6.902 -38.938 -30.734 1 94.94 430 ALA B O 1
ATOM 7363 N N . ALA B 1 431 ? -5.418 -37.406 -30.031 1 92.25 431 ALA B N 1
ATOM 7364 C CA . ALA B 1 431 ? -6.203 -36.281 -30.516 1 92.25 431 ALA B CA 1
ATOM 7365 C C . ALA B 1 431 ? -6.371 -36.344 -32.031 1 92.25 431 ALA B C 1
ATOM 7367 O O . ALA B 1 431 ? -7.457 -36.094 -32.562 1 92.25 431 ALA B O 1
ATOM 7368 N N . GLU B 1 432 ? -5.289 -36.688 -32.719 1 92.19 432 GLU B N 1
ATOM 7369 C CA . GLU B 1 432 ? -5.32 -36.781 -34.188 1 92.19 432 GLU B CA 1
ATOM 7370 C C . GLU B 1 432 ? -6.238 -37.906 -34.625 1 92.19 432 GLU B C 1
ATOM 7372 O O . GLU B 1 432 ? -6.898 -37.812 -35.688 1 92.19 432 GLU B O 1
ATOM 7377 N N . ALA B 1 433 ? -6.285 -38.938 -33.875 1 94.56 433 ALA B N 1
ATOM 7378 C CA . ALA B 1 433 ? -7.098 -40.094 -34.188 1 94.56 433 ALA B CA 1
ATOM 7379 C C . ALA B 1 433 ? -8.547 -39.906 -33.75 1 94.56 433 ALA B C 1
ATOM 7381 O O . ALA B 1 433 ? -9.398 -40.75 -34 1 94.56 433 ALA B O 1
ATOM 7382 N N . GLY B 1 434 ? -8.82 -38.812 -33.031 1 92.75 434 GLY B N 1
ATOM 7383 C CA . GLY B 1 434 ? -10.164 -38.531 -32.531 1 92.75 434 GLY B CA 1
ATOM 7384 C C . GLY B 1 434 ? -10.578 -39.406 -31.375 1 92.75 434 GLY B C 1
ATOM 7385 O O . GLY B 1 434 ? -11.773 -39.625 -31.156 1 92.75 434 GLY B O 1
ATOM 7386 N N . VAL B 1 435 ? -9.617 -39.938 -30.672 1 93.75 435 VAL B N 1
ATOM 7387 C CA . VAL B 1 435 ? -9.891 -40.781 -29.516 1 93.75 435 VAL B CA 1
ATOM 7388 C C . VAL B 1 435 ? -10.195 -39.906 -28.297 1 93.75 435 VAL B C 1
ATOM 7390 O O . VAL B 1 435 ? -9.445 -38.969 -27.984 1 93.75 435 VAL B O 1
ATOM 7393 N N . PRO B 1 436 ? -11.305 -40.219 -27.719 1 92.25 436 PRO B N 1
ATOM 7394 C CA . PRO B 1 436 ? -11.562 -39.469 -26.484 1 92.25 436 PRO B CA 1
ATOM 7395 C C . PRO B 1 436 ? -10.555 -39.812 -25.375 1 92.25 436 PRO B C 1
ATOM 7397 O O . PRO B 1 436 ? -9.992 -40.906 -25.359 1 92.25 436 PRO B O 1
ATOM 7400 N N . PRO B 1 437 ? -10.352 -38.875 -24.453 1 93.12 437 PRO B N 1
ATOM 7401 C CA . PRO B 1 437 ? -9.375 -39.094 -23.375 1 93.12 437 PRO B CA 1
ATOM 7402 C C . PRO B 1 437 ? -9.672 -40.312 -22.531 1 93.12 437 PRO B C 1
ATOM 7404 O O . PRO B 1 437 ? -8.758 -41.062 -22.172 1 93.12 437 PRO B O 1
ATOM 7407 N N . HIS B 1 438 ? -10.82 -40.562 -22.219 1 89.75 438 HIS B N 1
ATOM 7408 C CA . HIS B 1 438 ? -11.203 -41.688 -21.375 1 89.75 438 HIS B CA 1
ATOM 7409 C C . HIS B 1 438 ? -12.117 -42.656 -22.125 1 89.75 438 HIS B C 1
ATOM 7411 O O . HIS B 1 438 ? -13.125 -42.25 -22.703 1 89.75 438 HIS B O 1
ATOM 7417 N N . PRO B 1 439 ? -11.789 -43.969 -22.234 1 88.5 439 PRO B N 1
ATOM 7418 C CA . PRO B 1 439 ? -10.727 -44.625 -21.469 1 88.5 439 PRO B CA 1
ATOM 7419 C C . PRO B 1 439 ? -9.375 -44.594 -22.188 1 88.5 439 PRO B C 1
ATOM 7421 O O . PRO B 1 439 ? -8.391 -45.125 -21.688 1 88.5 439 PRO B O 1
ATOM 7424 N N . GLY B 1 440 ? -9.359 -44.031 -23.438 1 92.75 440 GLY B N 1
ATOM 7425 C CA . GLY B 1 440 ? -8.117 -43.875 -24.172 1 92.75 440 GLY B CA 1
ATOM 7426 C C . GLY B 1 440 ? -7.836 -45 -25.125 1 92.75 440 GLY B C 1
ATOM 7427 O O . GLY B 1 440 ? -8.711 -45.844 -25.391 1 92.75 440 GLY B O 1
ATOM 7428 N N . ALA B 1 441 ? -6.688 -44.938 -25.688 1 95.62 441 ALA B N 1
ATOM 7429 C CA . ALA B 1 441 ? -6.254 -45.938 -26.641 1 95.62 441 ALA B CA 1
ATOM 7430 C C . ALA B 1 441 ? -4.918 -46.562 -26.234 1 95.62 441 ALA B C 1
ATOM 7432 O O . ALA B 1 441 ? -3.857 -46.062 -26.656 1 95.62 441 ALA B O 1
ATOM 7433 N N . PRO B 1 442 ? -4.973 -47.688 -25.578 1 97 442 PRO B N 1
ATOM 7434 C CA . PRO B 1 442 ? -3.754 -48.312 -25.047 1 97 442 PRO B CA 1
ATOM 7435 C C . PRO B 1 442 ? -2.742 -48.625 -26.141 1 97 442 PRO B C 1
ATOM 7437 O O . PRO B 1 442 ? -1.533 -48.562 -25.922 1 97 442 PRO B O 1
ATOM 7440 N N . ALA B 1 443 ? -3.203 -48.969 -27.281 1 96.75 443 ALA B N 1
ATOM 7441 C CA . ALA B 1 443 ? -2.305 -49.344 -28.391 1 96.75 443 ALA B CA 1
ATOM 7442 C C . ALA B 1 443 ? -1.446 -48.125 -28.781 1 96.75 443 ALA B C 1
ATOM 7444 O O . ALA B 1 443 ? -0.266 -48.281 -29.109 1 96.75 443 ALA B O 1
ATOM 7445 N N . LEU B 1 444 ? -2.084 -47 -28.812 1 96.81 444 LEU B N 1
ATOM 7446 C CA . LEU B 1 444 ? -1.354 -45.812 -29.172 1 96.81 444 LEU B CA 1
ATOM 7447 C C . LEU B 1 444 ? -0.299 -45.469 -28.125 1 96.81 444 LEU B C 1
ATOM 7449 O O . LEU B 1 444 ? 0.792 -45 -28.453 1 96.81 444 LEU B O 1
ATOM 7453 N N . LEU B 1 445 ? -0.606 -45.656 -26.844 1 97.25 445 LEU B N 1
ATOM 7454 C CA . LEU B 1 445 ? 0.365 -45.438 -25.781 1 97.25 445 LEU B CA 1
ATOM 7455 C C . LEU B 1 445 ? 1.524 -46.406 -25.875 1 97.25 445 LEU B C 1
ATOM 7457 O O . LEU B 1 445 ? 2.684 -46.031 -25.688 1 97.25 445 LEU B O 1
ATOM 7461 N N . THR B 1 446 ? 1.205 -47.656 -26.172 1 97.12 446 THR B N 1
ATOM 7462 C CA . THR B 1 446 ? 2.223 -48.688 -26.344 1 97.12 446 THR B CA 1
ATOM 7463 C C . THR B 1 446 ? 3.176 -48.312 -27.469 1 97.12 446 THR B C 1
ATOM 7465 O O . THR B 1 446 ? 4.391 -48.469 -27.344 1 97.12 446 THR B O 1
ATOM 7468 N N . ARG B 1 447 ? 2.67 -47.812 -28.5 1 95.81 447 ARG B N 1
ATOM 7469 C CA . ARG B 1 447 ? 3.486 -47.406 -29.641 1 95.81 447 ARG B CA 1
ATOM 7470 C C . ARG B 1 447 ? 4.41 -46.25 -29.281 1 95.81 447 ARG B C 1
ATOM 7472 O O . ARG B 1 447 ? 5.59 -46.25 -29.625 1 95.81 447 ARG B O 1
ATOM 7479 N N . ALA B 1 448 ? 3.789 -45.25 -28.609 1 95.19 448 ALA B N 1
ATOM 7480 C CA . ALA B 1 448 ? 4.59 -44.125 -28.188 1 95.19 448 ALA B CA 1
ATOM 7481 C C . ALA B 1 448 ? 5.734 -44.562 -27.281 1 95.19 448 ALA B C 1
ATOM 7483 O O . ALA B 1 448 ? 6.848 -44.031 -27.375 1 95.19 448 ALA B O 1
ATOM 7484 N N . ALA B 1 449 ? 5.477 -45.5 -26.375 1 95.75 449 ALA B N 1
ATOM 7485 C CA . ALA B 1 449 ? 6.484 -46 -25.453 1 95.75 449 ALA B CA 1
ATOM 7486 C C . ALA B 1 449 ? 7.539 -46.812 -26.188 1 95.75 449 ALA B C 1
ATOM 7488 O O . ALA B 1 449 ? 8.727 -46.75 -25.875 1 95.75 449 ALA B O 1
ATOM 7489 N N . ALA B 1 450 ? 7.164 -47.531 -27.141 1 95.06 450 ALA B N 1
ATOM 7490 C CA . ALA B 1 450 ? 8.062 -48.406 -27.906 1 95.06 450 ALA B CA 1
ATOM 7491 C C . ALA B 1 450 ? 9.109 -47.562 -28.656 1 95.06 450 ALA B C 1
ATOM 7493 O O . ALA B 1 450 ? 10.242 -48.031 -28.844 1 95.06 450 ALA B O 1
ATOM 7494 N N . GLU B 1 451 ? 8.719 -46.438 -29.078 1 92.75 451 GLU B N 1
ATOM 7495 C CA . GLU B 1 451 ? 9.656 -45.562 -29.75 1 92.75 451 GLU B CA 1
ATOM 7496 C C . GLU B 1 451 ? 10.852 -45.25 -28.859 1 92.75 451 GLU B C 1
ATOM 7498 O O . GLU B 1 451 ? 11.906 -44.844 -29.344 1 92.75 451 GLU B O 1
ATOM 7503 N N . HIS B 1 452 ? 10.703 -45.406 -27.578 1 92.56 452 HIS B N 1
ATOM 7504 C CA . HIS B 1 452 ? 11.781 -45.156 -26.625 1 92.56 452 HIS B CA 1
ATOM 7505 C C . HIS B 1 452 ? 12.25 -46.469 -25.969 1 92.56 452 HIS B C 1
ATOM 7507 O O . HIS B 1 452 ? 12.797 -46.438 -24.875 1 92.56 452 HIS B O 1
ATOM 7513 N N . ALA B 1 453 ? 11.969 -47.531 -26.578 1 93.31 453 ALA B N 1
ATOM 7514 C CA . ALA B 1 453 ? 12.391 -48.875 -26.172 1 93.31 453 ALA B CA 1
ATOM 7515 C C . ALA B 1 453 ? 11.836 -49.219 -24.797 1 93.31 453 ALA B C 1
ATOM 7517 O O . ALA B 1 453 ? 12.531 -49.844 -23.984 1 93.31 453 ALA B O 1
ATOM 7518 N N . LEU B 1 454 ? 10.609 -48.75 -24.578 1 94.19 454 LEU B N 1
ATOM 7519 C CA . LEU B 1 454 ? 9.953 -49.031 -23.297 1 94.19 454 LEU B CA 1
ATOM 7520 C C . LEU B 1 454 ? 8.812 -50.031 -23.484 1 94.19 454 LEU B C 1
ATOM 7522 O O . LEU B 1 454 ? 8.102 -49.969 -24.484 1 94.19 454 LEU B O 1
ATOM 7526 N N . THR B 1 455 ? 8.727 -50.938 -22.516 1 95 455 THR B N 1
ATOM 7527 C CA . THR B 1 455 ? 7.57 -51.812 -22.438 1 95 455 THR B CA 1
ATOM 7528 C C . THR B 1 455 ? 6.742 -51.531 -21.188 1 95 455 THR B C 1
ATOM 7530 O O . THR B 1 455 ? 7.266 -51.562 -20.078 1 95 455 THR B O 1
ATOM 7533 N N . LEU B 1 456 ? 5.523 -51.281 -21.422 1 96.31 456 LEU B N 1
ATOM 7534 C CA . LEU B 1 456 ? 4.633 -50.938 -20.312 1 96.31 456 LEU B CA 1
ATOM 7535 C C . LEU B 1 456 ? 3.863 -52.156 -19.844 1 96.31 456 LEU B C 1
ATOM 7537 O O . LEU B 1 456 ? 3.436 -53 -20.641 1 96.31 456 LEU B O 1
ATOM 7541 N N . ALA B 1 457 ? 3.672 -52.312 -18.625 1 95.56 457 ALA B N 1
ATOM 7542 C CA . ALA B 1 457 ? 3.004 -53.438 -18.031 1 95.56 457 ALA B CA 1
ATOM 7543 C C . ALA B 1 457 ? 1.5 -53.406 -18.281 1 95.56 457 ALA B C 1
ATOM 7545 O O . ALA B 1 457 ? 0.885 -54.438 -18.594 1 95.56 457 ALA B O 1
ATOM 7546 N N . ASP B 1 458 ? 0.779 -52.25 -18.125 1 95.31 458 ASP B N 1
ATOM 7547 C CA . ASP B 1 458 ? -0.669 -52.125 -18.266 1 95.31 458 ASP B CA 1
ATOM 7548 C C . ASP B 1 458 ? -1.065 -50.75 -18.797 1 95.31 458 ASP B C 1
ATOM 7550 O O . ASP B 1 458 ? -1.623 -49.938 -18.078 1 95.31 458 ASP B O 1
ATOM 7554 N N . PRO B 1 459 ? -0.86 -50.5 -20.062 1 96.62 459 PRO B N 1
ATOM 7555 C CA . PRO B 1 459 ? -1.183 -49.188 -20.656 1 96.62 459 PRO B CA 1
ATOM 7556 C C . PRO B 1 459 ? -2.658 -48.812 -20.5 1 96.62 459 PRO B C 1
ATOM 7558 O O . PRO B 1 459 ? -2.99 -47.656 -20.344 1 96.62 459 PRO B O 1
ATOM 7561 N N . ALA B 1 460 ? -3.539 -49.812 -20.516 1 96.06 460 ALA B N 1
ATOM 7562 C CA . ALA B 1 460 ? -4.969 -49.562 -20.391 1 96.06 460 ALA B CA 1
ATOM 7563 C C . ALA B 1 460 ? -5.297 -48.969 -19.016 1 96.06 460 ALA B C 1
ATOM 7565 O O . ALA B 1 460 ? -6.078 -48.031 -18.906 1 96.06 460 ALA B O 1
ATOM 7566 N N . ARG B 1 461 ? -4.746 -49.562 -18.016 1 96 461 ARG B N 1
ATOM 7567 C CA . ARG B 1 461 ? -4.984 -49.094 -16.656 1 96 461 ARG B CA 1
ATOM 7568 C C . ARG B 1 461 ? -4.41 -47.688 -16.453 1 96 461 ARG B C 1
ATOM 7570 O O . ARG B 1 461 ? -5.023 -46.844 -15.797 1 96 461 ARG B O 1
ATOM 7577 N N . LEU B 1 462 ? -3.25 -47.438 -16.984 1 96.44 462 LEU B N 1
ATOM 7578 C CA . LEU B 1 462 ? -2.623 -46.125 -16.875 1 96.44 462 LEU B CA 1
ATOM 7579 C C . LEU B 1 462 ? -3.533 -45.062 -17.438 1 96.44 462 LEU B C 1
ATOM 7581 O O . LEU B 1 462 ? -3.744 -44 -16.812 1 96.44 462 LEU B O 1
ATOM 7585 N N . LEU B 1 463 ? -4.051 -45.312 -18.641 1 96.5 463 LEU B N 1
ATOM 7586 C CA . LEU B 1 463 ? -4.883 -44.312 -19.328 1 96.5 463 LEU B CA 1
ATOM 7587 C C . LEU B 1 463 ? -6.207 -44.125 -18.594 1 96.5 463 LEU B C 1
ATOM 7589 O O . LEU B 1 463 ? -6.652 -43 -18.406 1 96.5 463 LEU B O 1
ATOM 7593 N N . ALA B 1 464 ? -6.82 -45.219 -18.188 1 94.94 464 ALA B N 1
ATOM 7594 C CA . ALA B 1 464 ? -8.109 -45.125 -17.5 1 94.94 464 ALA B CA 1
ATOM 7595 C C . ALA B 1 464 ? -8.008 -44.312 -16.219 1 94.94 464 ALA B C 1
ATOM 7597 O O . ALA B 1 464 ? -8.93 -43.562 -15.875 1 94.94 464 ALA B O 1
ATOM 7598 N N . ASP B 1 465 ? -6.949 -44.438 -15.586 1 94.88 465 ASP B N 1
ATOM 7599 C CA . ASP B 1 465 ? -6.738 -43.719 -14.328 1 94.88 465 ASP B CA 1
ATOM 7600 C C . ASP B 1 465 ? -6.375 -42.25 -14.586 1 94.88 465 ASP B C 1
ATOM 7602 O O . ASP B 1 465 ? -6.922 -41.344 -13.953 1 94.88 465 ASP B O 1
ATOM 7606 N N . ALA B 1 466 ? -5.492 -42 -15.484 1 95.62 466 ALA B N 1
ATOM 7607 C CA . ALA B 1 466 ? -4.941 -40.656 -15.727 1 95.62 466 ALA B CA 1
ATOM 7608 C C . ALA B 1 466 ? -6.016 -39.719 -16.25 1 95.62 466 ALA B C 1
ATOM 7610 O O . ALA B 1 466 ? -5.996 -38.531 -15.953 1 95.62 466 ALA B O 1
ATOM 7611 N N . PHE B 1 467 ? -6.969 -40.25 -17 1 96.06 467 PHE B N 1
ATOM 7612 C CA . PHE B 1 467 ? -7.906 -39.375 -17.688 1 96.06 467 PHE B CA 1
ATOM 7613 C C . PHE B 1 467 ? -9.305 -39.5 -17.109 1 96.06 467 PHE B C 1
ATOM 7615 O O . PHE B 1 467 ? -10.289 -39.094 -17.719 1 96.06 467 PHE B O 1
ATOM 7622 N N . ASP B 1 468 ? -9.414 -40.125 -15.938 1 95.12 468 ASP B N 1
ATOM 7623 C CA . ASP B 1 468 ? -10.664 -40.125 -15.18 1 95.12 468 ASP B CA 1
ATOM 7624 C C . ASP B 1 468 ? -10.891 -38.781 -14.5 1 95.12 468 ASP B C 1
ATOM 7626 O O . ASP B 1 468 ? -10.039 -38.312 -13.75 1 95.12 468 ASP B O 1
ATOM 7630 N N . VAL B 1 469 ? -12.055 -38.219 -14.719 1 95.81 469 VAL B N 1
ATOM 7631 C CA . VAL B 1 469 ? -12.344 -36.875 -14.25 1 95.81 469 VAL B CA 1
ATOM 7632 C C . VAL B 1 469 ? -12.344 -36.844 -12.727 1 95.81 469 VAL B C 1
ATOM 7634 O O . VAL B 1 469 ? -11.719 -35.969 -12.109 1 95.81 469 VAL B O 1
ATOM 7637 N N . ASP B 1 470 ? -12.961 -37.781 -12.086 1 95.38 470 ASP B N 1
ATOM 7638 C CA . ASP B 1 470 ? -13.07 -37.781 -10.633 1 95.38 470 ASP B CA 1
ATOM 7639 C C . ASP B 1 470 ? -11.727 -38.125 -9.992 1 95.38 470 ASP B C 1
ATOM 7641 O O . ASP B 1 470 ? -11.367 -37.531 -8.961 1 95.38 470 ASP B O 1
ATOM 7645 N N . ARG B 1 471 ? -11 -39 -10.594 1 94.5 471 ARG B N 1
ATOM 7646 C CA . ARG B 1 471 ? -9.68 -39.344 -10.078 1 94.5 471 ARG B CA 1
ATOM 7647 C C . ARG B 1 471 ? -8.719 -38.156 -10.203 1 94.5 471 ARG B C 1
ATOM 7649 O O . ARG B 1 471 ? -7.766 -38.062 -9.43 1 94.5 471 ARG B O 1
ATOM 7656 N N . GLY B 1 472 ? -9 -37.344 -11.188 1 94.5 472 GLY B N 1
ATOM 7657 C CA . GLY B 1 472 ? -8.164 -36.156 -11.383 1 94.5 472 GLY B CA 1
ATOM 7658 C C . GLY B 1 472 ? -8.102 -35.25 -10.164 1 94.5 472 GLY B C 1
ATOM 7659 O O . GLY B 1 472 ? -7.086 -34.594 -9.914 1 94.5 472 GLY B O 1
ATOM 7660 N N . LEU B 1 473 ? -9.172 -35.188 -9.438 1 96.12 473 LEU B N 1
ATOM 7661 C CA . LEU B 1 473 ? -9.211 -34.438 -8.203 1 96.12 473 LEU B CA 1
ATOM 7662 C C . LEU B 1 473 ? -8.719 -35.281 -7.023 1 96.12 473 LEU B C 1
ATOM 7664 O O . LEU B 1 473 ? -7.949 -34.781 -6.191 1 96.12 473 LEU B O 1
ATOM 7668 N N . ALA B 1 474 ? -9.047 -36.5 -7.027 1 94.94 474 ALA B N 1
ATOM 7669 C CA . ALA B 1 474 ? -8.828 -37.406 -5.875 1 94.94 474 ALA B CA 1
ATOM 7670 C C . ALA B 1 474 ? -7.352 -37.719 -5.703 1 94.94 474 ALA B C 1
ATOM 7672 O O . ALA B 1 474 ? -6.902 -38.031 -4.602 1 94.94 474 ALA B O 1
ATOM 7673 N N . ARG B 1 475 ? -6.578 -37.656 -6.734 1 94.69 475 ARG B N 1
ATOM 7674 C CA . ARG B 1 475 ? -5.18 -38.094 -6.68 1 94.69 475 ARG B CA 1
ATOM 7675 C C . ARG B 1 475 ? -4.293 -36.969 -6.117 1 94.69 475 ARG B C 1
ATOM 7677 O O . ARG B 1 475 ? -3.145 -37.219 -5.75 1 94.69 475 ARG B O 1
ATOM 7684 N N . LEU B 1 476 ? -4.824 -35.781 -6.109 1 94.56 476 LEU B N 1
ATOM 7685 C CA . LEU B 1 476 ? -4.035 -34.688 -5.551 1 94.56 476 LEU B CA 1
ATOM 7686 C C . LEU B 1 476 ? -3.773 -34.906 -4.066 1 94.56 476 LEU B C 1
ATOM 7688 O O . LEU B 1 476 ? -4.691 -35.25 -3.314 1 94.56 476 LEU B O 1
ATOM 7692 N N . ALA B 1 477 ? -2.488 -34.656 -3.641 1 92.38 477 ALA B N 1
ATOM 7693 C CA . ALA B 1 477 ? -2.121 -35.094 -2.299 1 92.38 477 ALA B CA 1
ATOM 7694 C C . ALA B 1 477 ? -1.449 -33.969 -1.518 1 92.38 477 ALA B C 1
ATOM 7696 O O . ALA B 1 477 ? -1.201 -34.125 -0.316 1 92.38 477 ALA B O 1
ATOM 7697 N N . CYS B 1 478 ? -1.213 -32.875 -2.045 1 89.69 478 CYS B N 1
ATOM 7698 C CA . CYS B 1 478 ? -0.506 -31.797 -1.337 1 89.69 478 CYS B CA 1
ATOM 7699 C C . CYS B 1 478 ? -1.487 -30.812 -0.713 1 89.69 478 CYS B C 1
ATOM 7701 O O . CYS B 1 478 ? -2.635 -30.719 -1.15 1 89.69 478 CYS B O 1
ATOM 7703 N N . GLU B 1 479 ? -1.009 -30.094 0.294 1 91.94 479 GLU B N 1
ATOM 7704 C CA . GLU B 1 479 ? -1.795 -29.031 0.914 1 91.94 479 GLU B CA 1
ATOM 7705 C C . GLU B 1 479 ? -2.086 -27.906 -0.078 1 91.94 479 GLU B C 1
ATOM 7707 O O . GLU B 1 479 ? -1.219 -27.531 -0.869 1 91.94 479 GLU B O 1
ATOM 7712 N N . GLY B 1 480 ? -3.367 -27.438 0.038 1 94.5 480 GLY B N 1
ATOM 7713 C CA . GLY B 1 480 ? -3.738 -26.297 -0.79 1 94.5 480 GLY B CA 1
ATOM 7714 C C . GLY B 1 480 ? -4.188 -26.688 -2.182 1 94.5 480 GLY B C 1
ATOM 7715 O O . GLY B 1 480 ? -4.547 -25.844 -2.992 1 94.5 480 GLY B O 1
ATOM 7716 N N . SER B 1 481 ? -4.277 -28.047 -2.455 1 97.06 481 SER B N 1
ATOM 7717 C CA . SER B 1 481 ? -4.641 -28.547 -3.775 1 97.06 481 SER B CA 1
ATOM 7718 C C . SER B 1 481 ? -6.145 -28.438 -4.016 1 97.06 481 SER B C 1
ATOM 7720 O O . SER B 1 481 ? -6.891 -28.031 -3.127 1 97.06 481 SER B O 1
ATOM 7722 N N . ALA B 1 482 ? -6.547 -28.812 -5.234 1 97.38 482 ALA B N 1
ATOM 7723 C CA . ALA B 1 482 ? -7.945 -28.75 -5.645 1 97.38 482 ALA B CA 1
ATOM 7724 C C . ALA B 1 482 ? -8.719 -29.969 -5.121 1 97.38 482 ALA B C 1
ATOM 7726 O O . ALA B 1 482 ? -9.93 -30.078 -5.332 1 97.38 482 ALA B O 1
ATOM 7727 N N . HIS B 1 483 ? -8.016 -30.938 -4.445 1 97.5 483 HIS B N 1
ATOM 7728 C CA . HIS B 1 483 ? -8.742 -32 -3.787 1 97.5 483 HIS B CA 1
ATOM 7729 C C . HIS B 1 483 ? -9.867 -31.469 -2.912 1 97.5 483 HIS B C 1
ATOM 7731 O O . HIS B 1 483 ? -9.641 -30.562 -2.102 1 97.5 483 HIS B O 1
ATOM 7737 N N . PRO B 1 484 ? -11.047 -32.031 -3.029 1 97.5 484 PRO B N 1
ATOM 7738 C CA . PRO B 1 484 ? -12.18 -31.469 -2.281 1 97.5 484 PRO B CA 1
ATOM 7739 C C . PRO B 1 484 ? -11.906 -31.391 -0.78 1 97.5 484 PRO B C 1
ATOM 7741 O O . PRO B 1 484 ? -12.289 -30.406 -0.132 1 97.5 484 PRO B O 1
ATOM 7744 N N . ASP B 1 485 ? -11.219 -32.344 -0.225 1 97 485 ASP B N 1
ATOM 7745 C CA . ASP B 1 485 ? -10.914 -32.344 1.203 1 97 485 ASP B CA 1
ATOM 7746 C C . ASP B 1 485 ? -9.883 -31.25 1.535 1 97 485 ASP B C 1
ATOM 7748 O O . ASP B 1 485 ? -9.945 -30.641 2.602 1 97 485 ASP B O 1
ATOM 7752 N N . ALA B 1 486 ? -8.891 -31.094 0.714 1 96.88 486 ALA B N 1
ATOM 7753 C CA . ALA B 1 486 ? -7.914 -30.016 0.91 1 96.88 486 ALA B CA 1
ATOM 7754 C C . ALA B 1 486 ? -8.578 -28.656 0.858 1 96.88 486 ALA B C 1
ATOM 7756 O O . ALA B 1 486 ? -8.242 -27.766 1.636 1 96.88 486 ALA B O 1
ATOM 7757 N N . VAL B 1 487 ? -9.555 -28.484 -0.046 1 97.88 487 VAL B N 1
ATOM 7758 C CA . VAL B 1 487 ? -10.297 -27.234 -0.152 1 97.88 487 VAL B CA 1
ATOM 7759 C C . VAL B 1 487 ? -11.117 -27 1.115 1 97.88 487 VAL B C 1
ATOM 7761 O O . VAL B 1 487 ? -11.156 -25.891 1.647 1 97.88 487 VAL B O 1
ATOM 7764 N N . ALA B 1 488 ? -11.727 -28.078 1.578 1 97.94 488 ALA B N 1
ATOM 7765 C CA . ALA B 1 488 ? -12.508 -27.969 2.809 1 97.94 488 ALA B CA 1
ATOM 7766 C C . ALA B 1 488 ? -11.633 -27.516 3.973 1 97.94 488 ALA B C 1
ATOM 7768 O O . ALA B 1 488 ? -12.062 -26.688 4.789 1 97.94 488 ALA B O 1
ATOM 7769 N N . GLN B 1 489 ? -10.477 -28.047 4.047 1 97.12 489 GLN B N 1
ATOM 7770 C CA . GLN B 1 489 ? -9.539 -27.672 5.098 1 97.12 489 GLN B CA 1
ATOM 7771 C C . GLN B 1 489 ? -9.133 -26.203 4.961 1 97.12 489 GLN B C 1
ATOM 7773 O O . GLN B 1 489 ? -9.086 -25.469 5.957 1 97.12 489 GLN B O 1
ATOM 7778 N N . ALA B 1 490 ? -8.844 -25.797 3.787 1 97.12 490 ALA B N 1
ATOM 7779 C CA . ALA B 1 490 ? -8.492 -24.391 3.531 1 97.12 490 ALA B CA 1
ATOM 7780 C C . ALA B 1 490 ? -9.633 -23.469 3.922 1 97.12 490 ALA B C 1
ATOM 7782 O O . ALA B 1 490 ? -9.406 -22.391 4.496 1 97.12 490 ALA B O 1
ATOM 7783 N N . LEU B 1 491 ? -10.859 -23.875 3.604 1 98.31 491 LEU B N 1
ATOM 7784 C CA . LEU B 1 491 ? -12.023 -23.047 3.889 1 98.31 491 LEU B CA 1
ATOM 7785 C C . LEU B 1 491 ? -12.227 -22.891 5.391 1 98.31 491 LEU B C 1
ATOM 7787 O O . LEU B 1 491 ? -12.625 -21.828 5.863 1 98.31 491 LEU B O 1
ATOM 7791 N N . ARG B 1 492 ? -11.969 -23.922 6.164 1 97.94 492 ARG B N 1
ATOM 7792 C CA . ARG B 1 492 ? -12.07 -23.828 7.617 1 97.94 492 ARG B CA 1
ATOM 7793 C C . ARG B 1 492 ? -11.07 -22.812 8.172 1 97.94 492 ARG B C 1
ATOM 7795 O O . ARG B 1 492 ? -11.422 -21.984 9.008 1 97.94 492 ARG B O 1
ATOM 7802 N N . ALA B 1 493 ? -9.867 -22.922 7.695 1 97.88 493 ALA B N 1
ATOM 7803 C CA . ALA B 1 493 ? -8.836 -21.984 8.125 1 97.88 493 ALA B CA 1
ATOM 7804 C C . ALA B 1 493 ? -9.195 -20.547 7.734 1 97.88 493 ALA B C 1
ATOM 7806 O O . ALA B 1 493 ? -8.961 -19.609 8.5 1 97.88 493 ALA B O 1
ATOM 7807 N N . GLN B 1 494 ? -9.719 -20.375 6.578 1 98.31 494 GLN B N 1
ATOM 7808 C CA . GLN B 1 494 ? -10.109 -19.062 6.078 1 98.31 494 GLN B CA 1
ATOM 7809 C C . GLN B 1 494 ? -11.273 -18.484 6.883 1 98.31 494 GLN B C 1
ATOM 7811 O O . GLN B 1 494 ? -11.328 -17.281 7.145 1 98.31 494 GLN B O 1
ATOM 7816 N N . GLN B 1 495 ? -12.227 -19.391 7.223 1 98.44 495 GLN B N 1
ATOM 7817 C CA . GLN B 1 495 ? -13.336 -18.953 8.062 1 98.44 495 GLN B CA 1
ATOM 7818 C C . GLN B 1 495 ? -12.844 -18.453 9.414 1 98.44 495 GLN B C 1
ATOM 7820 O O . GLN B 1 495 ? -13.328 -17.438 9.914 1 98.44 495 GLN B O 1
ATOM 7825 N N . ASP B 1 496 ? -11.898 -19.156 9.984 1 98.31 496 ASP B N 1
ATOM 7826 C CA . ASP B 1 496 ? -11.305 -18.719 11.242 1 98.31 496 ASP B CA 1
ATOM 7827 C C . ASP B 1 496 ? -10.633 -17.359 11.102 1 98.31 496 ASP B C 1
ATOM 7829 O O . ASP B 1 496 ? -10.781 -16.5 11.969 1 98.31 496 ASP B O 1
ATOM 7833 N N . THR B 1 497 ? -9.898 -17.203 10.062 1 98.31 497 THR B N 1
ATOM 7834 C CA . THR B 1 497 ? -9.234 -15.938 9.797 1 98.31 497 THR B CA 1
ATOM 7835 C C . THR B 1 497 ? -10.258 -14.812 9.641 1 98.31 497 THR B C 1
ATOM 7837 O O . THR B 1 497 ? -10.055 -13.711 10.141 1 98.31 497 THR B O 1
ATOM 7840 N N . LEU B 1 498 ? -11.344 -15.102 8.906 1 98.56 498 LEU B N 1
ATOM 7841 C CA . LEU B 1 498 ? -12.406 -14.125 8.695 1 98.56 498 LEU B CA 1
ATOM 7842 C C . LEU B 1 498 ? -12.984 -13.656 10.031 1 98.56 498 LEU B C 1
ATOM 7844 O O . LEU B 1 498 ? -13.188 -12.461 10.234 1 98.56 498 LEU B O 1
ATOM 7848 N N . GLU B 1 499 ? -13.242 -14.578 10.93 1 98.44 499 GLU B N 1
ATOM 7849 C CA . GLU B 1 499 ? -13.805 -14.234 12.234 1 98.44 499 GLU B CA 1
ATOM 7850 C C . GLU B 1 499 ? -12.82 -13.406 13.055 1 98.44 499 GLU B C 1
ATOM 7852 O O . GLU B 1 499 ? -13.219 -12.469 13.758 1 98.44 499 GLU B O 1
ATOM 7857 N N . GLY B 1 500 ? -11.547 -13.727 12.969 1 98.5 500 GLY B N 1
ATOM 7858 C CA . GLY B 1 500 ? -10.531 -12.922 13.633 1 98.5 500 GLY B CA 1
ATOM 7859 C C . GLY B 1 500 ? -10.477 -11.492 13.125 1 98.5 500 GLY B C 1
ATOM 7860 O O . GLY B 1 500 ? -10.336 -10.555 13.914 1 98.5 500 GLY B O 1
ATOM 7861 N N . LEU B 1 501 ? -10.578 -11.367 11.828 1 98.56 501 LEU B N 1
ATOM 7862 C CA . LEU B 1 501 ? -10.555 -10.039 11.219 1 98.56 501 LEU B CA 1
ATOM 7863 C C . LEU B 1 501 ? -11.805 -9.258 11.578 1 98.56 501 LEU B C 1
ATOM 7865 O O . LEU B 1 501 ? -11.742 -8.047 11.82 1 98.56 501 LEU B O 1
ATOM 7869 N N . ARG B 1 502 ? -13 -9.938 11.594 1 98.25 502 ARG B N 1
ATOM 7870 C CA . ARG B 1 502 ? -14.227 -9.289 12.047 1 98.25 502 ARG B CA 1
ATOM 7871 C C . ARG B 1 502 ? -14.07 -8.727 13.453 1 98.25 502 ARG B C 1
ATOM 7873 O O . ARG B 1 502 ? -14.484 -7.598 13.727 1 98.25 502 ARG B O 1
ATOM 7880 N N . ALA B 1 503 ? -13.453 -9.492 14.336 1 98.31 503 ALA B N 1
ATOM 7881 C CA . ALA B 1 503 ? -13.227 -9.055 15.711 1 98.31 503 ALA B CA 1
ATOM 7882 C C . ALA B 1 503 ? -12.273 -7.871 15.766 1 98.31 503 ALA B C 1
ATOM 7884 O O . ALA B 1 503 ? -12.469 -6.941 16.547 1 98.31 503 ALA B O 1
ATOM 7885 N N . ALA B 1 504 ? -11.234 -7.934 14.961 1 98.31 504 ALA B N 1
ATOM 7886 C CA . ALA B 1 504 ? -10.25 -6.855 14.938 1 98.31 504 ALA B CA 1
ATOM 7887 C C . ALA B 1 504 ? -10.891 -5.543 14.492 1 98.31 504 ALA B C 1
ATOM 7889 O O . ALA B 1 504 ? -10.609 -4.484 15.062 1 98.31 504 ALA B O 1
ATOM 7890 N N . TRP B 1 505 ? -11.719 -5.574 13.461 1 98.12 505 TRP B N 1
ATOM 7891 C CA . TRP B 1 505 ? -12.406 -4.379 12.984 1 98.12 505 TRP B CA 1
ATOM 7892 C C . TRP B 1 505 ? -13.406 -3.873 14.016 1 98.12 505 TRP B C 1
ATOM 7894 O O . TRP B 1 505 ? -13.562 -2.664 14.195 1 98.12 505 TRP B O 1
ATOM 7904 N N . GLN B 1 506 ? -14.148 -4.809 14.672 1 97.5 506 GLN B N 1
ATOM 7905 C CA . GLN B 1 506 ? -15.078 -4.422 15.719 1 97.5 506 GLN B CA 1
ATOM 7906 C C . GLN B 1 506 ? -14.367 -3.682 16.844 1 97.5 506 GLN B C 1
ATOM 7908 O O . GLN B 1 506 ? -14.898 -2.713 17.391 1 97.5 506 GLN B O 1
ATOM 7913 N N . GLU B 1 507 ? -13.18 -4.16 17.188 1 97.25 507 GLU B N 1
ATOM 7914 C CA . GLU B 1 507 ? -12.375 -3.49 18.219 1 97.25 507 GLU B CA 1
ATOM 7915 C C . GLU B 1 507 ? -12.094 -2.041 17.828 1 97.25 507 GLU B C 1
ATOM 7917 O O . GLU B 1 507 ? -12.141 -1.149 18.688 1 97.25 507 GLU B O 1
ATOM 7922 N N . ARG B 1 508 ? -11.781 -1.824 16.578 1 97.06 508 ARG B N 1
ATOM 7923 C CA . ARG B 1 508 ? -11.516 -0.468 16.109 1 97.06 508 ARG B CA 1
ATOM 7924 C C . ARG B 1 508 ? -12.773 0.388 16.172 1 97.06 508 ARG B C 1
ATOM 7926 O O . ARG B 1 508 ? -12.711 1.567 16.516 1 97.06 508 ARG B O 1
ATOM 7933 N N . SER B 1 509 ? -13.898 -0.181 15.789 1 96.44 509 SER B N 1
ATOM 7934 C CA . SER B 1 509 ? -15.164 0.54 15.867 1 96.44 509 SER B CA 1
ATOM 7935 C C . SER B 1 509 ? -15.539 0.845 17.312 1 96.44 509 SER B C 1
ATOM 7937 O O . SER B 1 509 ? -16.062 1.92 17.609 1 96.44 509 SER B O 1
ATOM 7939 N N . ASP B 1 510 ? -15.273 -0.105 18.234 1 96.5 510 ASP B N 1
ATOM 7940 C CA . ASP B 1 510 ? -15.586 0.065 19.656 1 96.5 510 ASP B CA 1
ATOM 7941 C C . ASP B 1 510 ? -14.773 1.206 20.266 1 96.5 510 ASP B C 1
ATOM 7943 O O . ASP B 1 510 ? -15.242 1.905 21.156 1 96.5 510 ASP B O 1
ATOM 7947 N N . ALA B 1 511 ? -13.578 1.389 19.781 1 95.25 511 ALA B N 1
ATOM 7948 C CA . ALA B 1 511 ? -12.734 2.471 20.281 1 95.25 511 ALA B CA 1
ATOM 7949 C C . ALA B 1 511 ? -13.359 3.834 19.984 1 95.25 511 ALA B C 1
ATOM 7951 O O . ALA B 1 511 ? -13.273 4.754 20.797 1 95.25 511 ALA B O 1
ATOM 7952 N N . VAL B 1 512 ? -13.93 3.98 18.844 1 95.25 512 VAL B N 1
ATOM 7953 C CA . VAL B 1 512 ? -14.578 5.234 18.453 1 95.25 512 VAL B CA 1
ATOM 7954 C C . VAL B 1 512 ? -15.781 5.492 19.344 1 95.25 512 VAL B C 1
ATOM 7956 O O . VAL B 1 512 ? -15.977 6.613 19.828 1 95.25 512 VAL B O 1
ATOM 7959 N N . VAL B 1 513 ? -16.562 4.465 19.609 1 95.62 513 VAL B N 1
ATOM 7960 C CA . VAL B 1 513 ? -17.734 4.57 20.469 1 95.62 513 VAL B CA 1
ATOM 7961 C C . VAL B 1 513 ? -17.312 4.918 21.891 1 95.62 513 VAL B C 1
ATOM 7963 O O . VAL B 1 513 ? -17.906 5.777 22.531 1 95.62 513 VAL B O 1
ATOM 7966 N N . ALA B 1 514 ? -16.25 4.246 22.344 1 95.62 514 ALA B N 1
ATOM 7967 C CA . ALA B 1 514 ? -15.742 4.496 23.688 1 95.62 514 ALA B CA 1
ATOM 7968 C C . ALA B 1 514 ? -15.234 5.93 23.812 1 95.62 514 ALA B C 1
ATOM 7970 O O . ALA B 1 514 ? -15.391 6.555 24.875 1 95.62 514 ALA B O 1
ATOM 7971 N N . GLY B 1 515 ? -14.562 6.395 22.781 1 95.5 515 GLY B N 1
ATOM 7972 C CA . GLY B 1 515 ? -14.094 7.77 22.797 1 95.5 515 GLY B CA 1
ATOM 7973 C C . GLY B 1 515 ? -15.211 8.789 22.906 1 95.5 515 GLY B C 1
ATOM 7974 O O . GLY B 1 515 ? -15.125 9.734 23.688 1 95.5 515 GLY B O 1
ATOM 7975 N N . ALA B 1 516 ? -16.266 8.602 22.156 1 94 516 ALA B N 1
ATOM 7976 C CA . ALA B 1 516 ? -17.438 9.492 22.219 1 94 516 ALA B CA 1
ATOM 7977 C C . ALA B 1 516 ? -18.062 9.484 23.594 1 94 516 ALA B C 1
ATOM 7979 O O . ALA B 1 516 ? -18.5 10.523 24.094 1 94 516 ALA B O 1
ATOM 7980 N N . ALA B 1 517 ? -18.109 8.312 24.219 1 94.25 517 ALA B N 1
ATOM 7981 C CA . ALA B 1 517 ? -18.656 8.188 25.562 1 94.25 517 ALA B CA 1
ATOM 7982 C C . ALA B 1 517 ? -17.797 8.938 26.578 1 94.25 517 ALA B C 1
ATOM 7984 O O . ALA B 1 517 ? -18.312 9.531 27.516 1 94.25 517 ALA B O 1
ATOM 7985 N N . GLU B 1 518 ? -16.516 8.844 26.375 1 94.5 518 GLU B N 1
ATOM 7986 C CA . GLU B 1 518 ? -15.617 9.57 27.266 1 94.5 518 GLU B CA 1
ATOM 7987 C C . GLU B 1 518 ? -15.828 11.078 27.141 1 94.5 518 GLU B C 1
ATOM 7989 O O . GLU B 1 518 ? -15.812 11.789 28.156 1 94.5 518 GLU B O 1
ATOM 7994 N N . THR B 1 519 ? -15.953 11.508 25.938 1 93.19 519 THR B N 1
ATOM 7995 C CA . THR B 1 519 ? -16.203 12.93 25.719 1 93.19 519 THR B CA 1
ATOM 7996 C C . THR B 1 519 ? -17.5 13.367 26.406 1 93.19 519 THR B C 1
ATOM 7998 O O . THR B 1 519 ? -17.531 14.406 27.062 1 93.19 519 THR B O 1
ATOM 8001 N N . ALA B 1 520 ? -18.547 12.578 26.312 1 92.38 520 ALA B N 1
ATOM 8002 C CA . ALA B 1 520 ? -19.844 12.867 26.938 1 92.38 520 ALA B CA 1
ATOM 8003 C C . ALA B 1 520 ? -19.719 12.906 28.453 1 92.38 520 ALA B C 1
ATOM 8005 O O . ALA B 1 520 ? -20.297 13.773 29.109 1 92.38 520 ALA B O 1
ATOM 8006 N N . ARG B 1 521 ? -18.922 12.016 29 1 93 521 ARG B N 1
ATOM 8007 C CA . ARG B 1 521 ? -18.719 11.969 30.438 1 93 521 ARG B CA 1
ATOM 8008 C C . ARG B 1 521 ? -17.969 13.195 30.922 1 93 521 ARG B C 1
ATOM 8010 O O . ARG B 1 521 ? -18.266 13.742 31.984 1 93 521 ARG B O 1
ATOM 8017 N N . ALA B 1 522 ? -17 13.602 30.141 1 92.5 522 ALA B N 1
ATOM 8018 C CA . ALA B 1 522 ? -16.172 14.75 30.516 1 92.5 522 ALA B CA 1
ATOM 8019 C C . ALA B 1 522 ? -17 16.031 30.531 1 92.5 522 ALA B C 1
ATOM 8021 O O . ALA B 1 522 ? -16.719 16.938 31.312 1 92.5 522 ALA B O 1
ATOM 8022 N N . LEU B 1 523 ? -18.047 16.125 29.672 1 91.5 523 LEU B N 1
ATOM 8023 C CA . LEU B 1 523 ? -18.844 17.344 29.531 1 91.5 523 LEU B CA 1
ATOM 8024 C C . LEU B 1 523 ? -20.094 17.281 30.391 1 91.5 523 LEU B C 1
ATOM 8026 O O . LEU B 1 523 ? -20.719 18.312 30.656 1 91.5 523 LEU B O 1
ATOM 8030 N N . GLY B 1 524 ? -20.438 16.172 31.109 1 83.12 524 GLY B N 1
ATOM 8031 C CA . GLY B 1 524 ? -21.594 16.047 31.984 1 83.12 524 GLY B CA 1
ATOM 8032 C C . GLY B 1 524 ? -22.906 16.078 31.234 1 83.12 524 GLY B C 1
ATOM 8033 O O . GLY B 1 524 ? -22.938 16.344 30.031 1 83.12 524 GLY B O 1
ATOM 8034 N N . PRO B 1 525 ? -23.969 15.648 31.922 1 68.31 525 PRO B N 1
ATOM 8035 C CA . PRO B 1 525 ? -25.266 15.633 31.266 1 68.31 525 PRO B CA 1
ATOM 8036 C C . PRO B 1 525 ? -25.781 17.031 30.938 1 68.31 525 PRO B C 1
ATOM 8038 O O . PRO B 1 525 ? -25.469 17.984 31.641 1 68.31 525 PRO B O 1
ATOM 8041 N N . ALA B 1 526 ? -26.219 17.312 29.719 1 55.09 526 ALA B N 1
ATOM 8042 C CA . ALA B 1 526 ? -26.828 18.578 29.344 1 55.09 526 ALA B CA 1
ATOM 8043 C C . ALA B 1 526 ? -27.875 19.016 30.375 1 55.09 526 ALA B C 1
ATOM 8045 O O . ALA B 1 526 ? -28.75 18.234 30.734 1 55.09 526 ALA B O 1
ATOM 8046 N N . GLY B 1 527 ? -27.531 19.766 31.359 1 45.75 527 GLY B N 1
ATOM 8047 C CA . GLY B 1 527 ? -28.5 20.25 32.312 1 45.75 527 GLY B CA 1
ATOM 8048 C C . GLY B 1 527 ? -29.797 20.719 31.672 1 45.75 527 GLY B C 1
ATOM 8049 O O . GLY B 1 527 ? -29.844 21 30.484 1 45.75 527 GLY B O 1
ATOM 8050 N N . PRO B 1 528 ? -30.984 20.484 32.344 1 40.81 528 PRO B N 1
ATOM 8051 C CA . PRO B 1 528 ? -32.25 21.016 31.828 1 40.81 528 PRO B CA 1
ATOM 8052 C C . PRO B 1 528 ? -32.188 22.5 31.484 1 40.81 528 PRO B C 1
ATOM 8054 O O . PRO B 1 528 ? -31.391 23.234 32.094 1 40.81 528 PRO B O 1
ATOM 8057 N N . GLN B 1 529 ? -32.344 22.891 30.297 1 39 529 GLN B N 1
ATOM 8058 C CA . GLN B 1 529 ? -32.594 24.281 29.938 1 39 529 GLN B CA 1
ATOM 8059 C C . GLN B 1 529 ? -33.531 24.953 30.969 1 39 529 GLN B C 1
ATOM 8061 O O . GLN B 1 529 ? -34.594 24.438 31.266 1 39 529 GLN B O 1
ATOM 8066 N N . ASP B 1 530 ? -33.188 25.672 31.922 1 31.36 530 ASP B N 1
ATOM 8067 C CA . ASP B 1 530 ? -34.125 26.516 32.656 1 31.36 530 ASP B CA 1
ATOM 8068 C C . ASP B 1 530 ? -34.969 27.359 31.703 1 31.36 530 ASP B C 1
ATOM 8070 O O . ASP B 1 530 ? -34.438 28.188 30.969 1 31.36 530 ASP B O 1
ATOM 8074 N N . ALA B 1 531 ? -36.094 26.859 31.141 1 39.47 531 ALA B N 1
ATOM 8075 C CA . ALA B 1 531 ? -37.156 27.562 30.438 1 39.47 531 ALA B CA 1
ATOM 8076 C C . ALA B 1 531 ? -37.531 28.859 31.156 1 39.47 531 ALA B C 1
ATOM 8078 O O . ALA B 1 531 ? -38.375 28.844 32.062 1 39.47 531 ALA B O 1
ATOM 8079 N N . HIS B 1 532 ? -36.594 29.672 31.594 1 32.72 532 HIS B N 1
ATOM 8080 C CA . HIS B 1 532 ? -37.062 30.953 32.125 1 32.72 532 HIS B CA 1
ATOM 8081 C C . HIS B 1 532 ? -37.781 31.75 31.031 1 32.72 532 HIS B C 1
ATOM 8083 O O . HIS B 1 532 ? -37.156 32.281 30.125 1 32.72 532 HIS B O 1
ATOM 8089 N N . ARG B 1 533 ? -39.031 31.375 30.531 1 37.91 533 ARG B N 1
ATOM 8090 C CA . ARG B 1 533 ? -39.969 32.219 29.797 1 37.91 533 ARG B CA 1
ATOM 8091 C C . ARG B 1 533 ? -40.281 33.5 30.578 1 37.91 533 ARG B C 1
ATOM 8093 O O . ARG B 1 533 ? -40.688 33.469 31.734 1 37.91 533 ARG B O 1
ATOM 8100 N N . PRO B 1 534 ? -39.719 34.594 30.094 1 34.31 534 PRO B N 1
ATOM 8101 C CA . PRO B 1 534 ? -40.156 35.875 30.672 1 34.31 534 PRO B CA 1
ATOM 8102 C C . PRO B 1 534 ? -41.688 36 30.656 1 34.31 534 PRO B C 1
ATOM 8104 O O . PRO B 1 534 ? -42.344 35.562 29.703 1 34.31 534 PRO B O 1
ATOM 8107 N N . GLU B 1 535 ? -42.375 35.719 31.719 1 33.22 535 GLU B N 1
ATOM 8108 C CA . GLU B 1 535 ? -43.781 36.031 31.938 1 33.22 535 GLU B CA 1
ATOM 8109 C C . GLU B 1 535 ? -44.125 37.438 31.469 1 33.22 535 GLU B C 1
ATOM 8111 O O . GLU B 1 535 ? -43.531 38.406 31.938 1 33.22 535 GLU B O 1
ATOM 8116 N N . THR B 1 536 ? -44.406 37.656 30.094 1 32.38 536 THR B N 1
ATOM 8117 C CA . THR B 1 536 ? -45.031 38.875 29.578 1 32.38 536 THR B CA 1
ATOM 8118 C C . THR B 1 536 ? -46.219 39.25 30.438 1 32.38 536 THR B C 1
ATOM 8120 O O . THR B 1 536 ? -47.156 38.469 30.641 1 32.38 536 THR B O 1
ATOM 8123 N N . GLY B 1 537 ? -46.062 39.969 31.531 1 28.2 537 GLY B N 1
ATOM 8124 C CA . GLY B 1 537 ? -47.094 40.688 32.25 1 28.2 537 GLY B CA 1
ATOM 8125 C C . GLY B 1 537 ? -48.062 41.438 31.328 1 28.2 537 GLY B C 1
ATOM 8126 O O . GLY B 1 537 ? -47.656 41.938 30.266 1 28.2 537 GLY B O 1
ATOM 8127 N N . GLU B 1 538 ? -49.375 41.062 31.25 1 31.39 538 GLU B N 1
ATOM 8128 C CA . GLU B 1 538 ? -50.594 41.688 30.703 1 31.39 538 GLU B CA 1
ATOM 8129 C C . GLU B 1 538 ? -50.688 43.156 31.109 1 31.39 538 GLU B C 1
ATOM 8131 O O . GLU B 1 538 ? -51.562 43.875 30.641 1 31.39 538 GLU B O 1
ATOM 8136 N N . ARG B 1 539 ? -49.688 44.062 31.156 1 25.03 539 ARG B N 1
ATOM 8137 C CA . ARG B 1 539 ? -50.25 45.406 31.125 1 25.03 539 ARG B CA 1
ATOM 8138 C C . ARG B 1 539 ? -50.594 45.844 29.703 1 25.03 539 ARG B C 1
ATOM 8140 O O . ARG B 1 539 ? -49.906 45.5 28.766 1 25.03 539 ARG B O 1
#

InterPro domains:
  IPR000362 Fumarate lyase family [PR00149] (181-199)
  IPR000362 Fumarate lyase family [PR00149] (265-292)
  IPR000362 Fumarate lyase family [PR00149] (309-325)
  IPR008948 L-Aspartase-like [SSF48557] (63-498)
  IPR009049 Argininosuccinate lyase [PTHR43814] (63-433)
  IPR022761 Fumarate lyase, N-terminal [PF00206] (72-327)
  IPR024083 Fumarase/histidase, N-terminal [G3DSA:1.10.275.10] (69-263)

Solvent-accessible surface area (backbone atoms only — not comparable to full-atom values): 56125 Å² total; per-residue (Å²): 136,78,77,80,78,78,81,80,78,80,75,81,74,81,81,75,76,84,77,79,73,74,73,71,73,70,75,69,65,76,72,71,76,52,65,71,74,43,44,69,71,82,76,56,73,53,68,66,52,34,66,72,47,35,45,56,51,33,54,49,40,45,72,69,31,40,73,44,48,47,54,49,52,43,47,49,34,41,49,35,29,75,69,66,61,30,52,66,67,55,31,36,52,53,42,55,47,51,69,66,61,48,70,87,71,59,72,76,31,46,52,73,26,63,26,35,64,70,45,36,50,50,48,57,39,62,74,65,47,94,61,90,61,44,55,64,67,55,68,61,35,69,42,5,50,50,40,31,27,52,46,54,47,50,52,51,52,52,50,53,45,51,53,53,50,51,51,31,36,52,46,35,50,54,48,14,66,75,26,28,81,41,54,24,66,31,51,41,75,89,36,81,48,37,54,29,19,60,9,40,56,32,47,36,52,33,52,53,48,53,51,50,49,55,49,50,50,51,51,48,62,70,52,37,43,24,15,52,60,11,14,67,36,45,24,18,59,54,77,58,59,36,58,58,52,11,39,32,67,31,27,83,32,43,38,65,33,10,44,46,24,33,30,55,59,58,56,61,41,54,52,28,44,52,41,21,54,49,20,30,56,51,16,9,53,43,37,42,52,52,53,29,49,31,87,88,63,42,34,40,46,68,51,72,92,60,42,40,73,43,96,86,40,86,86,45,78,41,55,55,57,56,54,50,42,40,55,52,24,55,53,25,40,50,46,23,52,50,26,42,59,36,42,34,72,30,58,75,28,42,35,62,52,46,76,42,62,22,48,67,54,51,64,58,42,51,51,52,50,42,52,39,50,52,52,50,35,53,47,64,66,55,50,40,73,37,56,66,55,21,40,50,50,42,54,64,41,73,43,19,48,67,49,35,16,39,43,35,25,75,73,67,64,34,36,27,63,57,16,36,20,33,34,26,37,25,52,56,51,34,55,74,68,66,50,53,34,56,57,49,57,39,66,53,44,49,52,38,31,41,77,71,77,42,83,73,92,53,50,51,60,49,33,40,52,24,37,28,69,68,47,50,31,67,51,40,50,19,76,25,11,33,16,45,68,37,36,51,53,48,49,53,55,49,51,53,51,50,53,53,51,54,50,54,51,48,52,55,54,47,36,35,54,50,6,48,50,47,42,46,61,69,48,48,75,81,66,80,75,79,79,75,67,78,76,77,73,90,121,136,80,79,78,80,75,82,80,77,79,73,83,72,81,83,74,74,82,77,79,76,75,76,74,74,70,76,71,67,76,74,71,76,52,62,71,74,42,44,69,70,82,76,57,73,53,68,66,53,34,65,73,47,36,45,55,51,34,53,49,39,44,72,69,31,40,72,44,48,46,54,50,52,44,45,49,35,42,50,33,31,75,68,65,61,31,51,67,66,55,31,37,52,54,44,56,48,51,70,67,62,48,70,86,70,60,69,75,31,46,49,72,25,63,25,33,65,71,45,36,52,49,48,58,40,62,75,65,46,95,58,89,60,44,54,62,67,56,68,61,36,67,43,5,50,50,40,30,27,52,47,54,47,49,52,51,54,52,49,55,44,51,51,52,51,51,52,33,39,53,45,34,49,54,49,14,67,76,27,28,82,40,53,24,68,30,52,41,74,88,33,82,50,36,56,29,19,60,9,40,55,29,48,35,52,33,51,51,49,53,53,49,49,55,50,50,51,52,52,50,61,70,49,37,42,25,16,51,60,12,16,68,35,44,24,17,60,53,77,58,60,37,58,60,51,10,38,32,68,30,25,83,31,44,38,65,33,9,45,45,23,33,32,54,61,58,56,61,40,53,51,27,44,53,41,20,55,48,18,31,56,50,16,8,53,44,38,40,51,54,54,30,50,30,88,87,64,43,34,40,46,67,52,71,91,60,42,40,73,43,95,85,41,85,86,44,78,41,55,55,56,57,54,49,42,41,55,54,24,55,51,26,42,50,45,23,52,49,25,40,60,35,42,33,72,31,59,75,28,42,35,62,54,45,76,42,61,23,48,68,55,50,65,58,41,52,51,50,51,43,52,39,49,53,52,49,35,54,47,64,66,55,50,40,74,35,57,67,54,21,39,51,51,42,54,62,42,74,42,20,48,66,49,35,17,41,45,35,24,76,73,66,62,34,36,28,64,58,16,35,20,33,34,26,36,24,52,54,52,33,56,74,70,68,49,53,34,57,58,48,58,39,67,54,43,49,50,38,31,42,78,70,77,42,84,73,92,53,51,50,59,50,33,39,51,23,37,28,69,69,48,50,31,65,50,40,50,18,78,26,12,31,16,46,67,37,37,51,51,49,48,53,54,49,50,52,49,49,54,53,51,53,51,55,52,48,53,54,54,48,36,35,53,51,6,47,51,48,41,46,62,68,49,49,77,83,68,81,76,80,81,76,68,80,77,79,73,83,121

Sequence (1078 aa):
MIPDAAPVTPSPGPTTPPHRTDTVTVTSQPPAPAAELSGRIRGGPSDLLHDEVLAPQFRFEVRHLLGHYIAIEKTLAAEYARMALLTEAEARTVTALLDEVGPGALTARPDANMSDIAFALERHVTARLPAPVPHWHVDRSRNDLQACAQTMFGREQVVRLATALLDLCSVVLARAEETRGLPMPGYTHFQAAQIITPGFHLSALAEQLLHTQRRLLHTYDGMNTCPLGAGAMAGQELPWDRTRMARMLGFDRPQPNALTAVASRRWSAEATAELGLLGAALSRFVTDLLTWGGSEYGFIELPDDLSGISSAMPQKKNYPVLERIRGRTAHLGAFHTDVLLGQRNTPFCNLVEVSKEAGTHVLTAFDSAHGTVRLLTEVVRRVAFRADRMRAVCTREYLGGFSLANALTLTEGVPWRTAQVVAGKYIVSAAEAGVPPHPGAPALLTRAAAEHALTLADPARLLADAFDVDRGLARLACEGSAHPDAVAQALRAQQDTLEGLRAAWQERSDAVVAGAAETARALGPAGPQDAHRPETGERMIPDAAPVTPSPGPTTPPHRTDTVTVTSQPPAPAAELSGRIRGGPSDLLHDEVLAPQFRFEVRHLLGHYIAIEKTLAAEYARMALLTEAEARTVTALLDEVGPGALTARPDANMSDIAFALERHVTARLPAPVPHWHVDRSRNDLQACAQTMFGREQVVRLATALLDLCSVVLARAEETRGLPMPGYTHFQAAQIITPGFHLSALAEQLLHTQRRLLHTYDGMNTCPLGAGAMAGQELPWDRTRMARMLGFDRPQPNALTAVASRRWSAEATAELGLLGAALSRFVTDLLTWGGSEYGFIELPDDLSGISSAMPQKKNYPVLERIRGRTAHLGAFHTDVLLGQRNTPFCNLVEVSKEAGTHVLTAFDSAHGTVRLLTEVVRRVAFRADRMRAVCTREYLGGFSLANALTLTEGVPWRTAQVVAGKYIVSAAEAGVPPHPGAPALLTRAAAEHALTLADPARLLADAFDVDRGLARLACEGSAHPDAVAQALRAQQDTLEGLRAAWQERSDAVVAGAAETARALGPAGPQDAHRPETGER

Nearest PDB structures (foldseek):
  6rx8-assembly1_A  TM=8.821E-01  e=5.127E-26  Chelativorans sp. BNC1
  6iga-assembly1_A  TM=9.149E-01  e=2.115E-25  Mycobacterium tuberculosis H37Rv
  1u16-assembly1_A  TM=9.325E-01  e=3.597E-23  Anas platyrhynchos
  9ggj-assembly2_H  TM=9.131E-01  e=5.600E-23  Arabidopsis thaliana
  9ggj-assembly2_E  TM=8.956E-01  e=1.137E-22  Arabidopsis thaliana

Secondary structure (DSSP, 8-state):
------------------------------------SSSSS-SPPPHHHIIIIIHHHHHHHHHHTHHHHHHHHHHHHHHHHHTTSS-HHHHHHHHHHHHT--GGG----HHHHTT-HHHHHHHHHHTT-SS--TTTTTT--HHHHHHHHHHHHHHHHHHHHHHHHHHHHHHHHHHHHHHTT--EEEEETTEEEEEE-HHHHHHHHHHHHHHHHHHHHHHHHHH-EE-TT-BTTTB-SS---HHHHHHHTT-SEE-S-HHHHHH--HHHHHHHHHHHHHHHHHHHHHHHHHHHHSTTT--EE--GGG-EE-SS-TT-EE-HHHHHHHHHHHHHHHHHHHHHHHHTTS-SS--HHHHTGGGTTHHHHHHHHHHHHHHHHHHHHHPEE-HHHHHHHHHHS-TTHHHHHHHHHHTT---HHHHHHHHHHHHHHHHHHT--TTT--HHHHHHHHHTTT---S-HHHHHHHHT-HHHHHHT--STT-SSHHHHHHHHHHHHHHHHHHHHHHHHHHHHHHHHHHHHHHHH----------------/------------------------------------SSSSS-SPPPHHHIIIIIHHHHHHHHHHTHHHHHHHHHHHHHHHHHTTSS-HHHHHHHHHHHHT--GGG----HHHHTT-HHHHHHHHHHTT-SS--TTTTTT--HHHHHHHHHHHHHHHHHHHHHHHHHHHHHHHHHHHHHHTT--EEEEETTEEEEEE-HHHHHHHHHHHHHHHHHHHHHHHHHH-EE-TT-BTTTB-SS---HHHHHHHTT-SEE-S-HHHHHH--HHHHHHHHHHHHHHHHHHHHHHHHHHHHSTTT--EE--GGG-EE-SS-TT-EE-HHHHHHHHHHHHHHHHHHHHHHHHTTS-SS--HHHHTGGGTTHHHHHHHHHHHHHHHHHHHHHPEE-HHHHHHHHHHS-TTHHHHHHHHHHTT---HHHHHHHHHHHHHHHHHTT--TTT--HHHHHHHHHTTT---S-HHHHHHHHT-HHHHHHT--STTSS-HHHHHHHHHHHHHHHHHHHHHHHHHHHHHHHHHHHHHHHH----------------

Radius of gyration: 36.97 Å; Cα contacts (8 Å, |Δi|>4): 1718; chains: 2; bounding box: 114×106×83 Å

Foldseek 3Di:
DPPDPDDPDDPDPDDPDDPPPPPPVPVPPPPDFQPPPPVPDDDFDDPVCCVPPLQVVLLVCLVQQLVVLLLLLLLVLLQCCVVVLDPLVRSLLLNVQSVPDHSVNFHQDRRHQSSDVNSRSVCSSQVPDPDDSPSRQVQHAVLLSLLQSVLLSLLVLLLLLLVLLLLLLVLLLVLLLVKLQFWFFDDDPNHGAAIFISSLVSLVVSVVSLVLLVLSLVLSLVSLARLPQLGQAQGTDDPGPQQLSSLLQLGPYHPPHSLCSRQDPVSLLSSLVSLLVVLVVVLVVLVVVQVCVDPVNVQKDFDPVQWDADPVDRVDIGRVLSVLLNVLSVVSNVLSVLLVVQSPPDDRGHDCSNSPVSCPCSVVSSVSSSVSSNSVSVCSNGMDGDRVSRVVVLFQDQNLLVVLLVCCCPPVVDDNVLSNQLSVQQRVVCVVVVHTQPQGDLVSSQVSQVVVPGDGDCSSVSSNQSSDSSNSQVVDDDASGSNSVSSVVSSVVSVVSSVVSVVSSVVSVVSSVSSNVVSDVSSDDSPPDPPPPPPPPPD/DPPDPDDPDPPDPDDPPDDPPPPPVPVPPPPDFQPPPPVPDDDFDDPVCCVPPLQVVLLCCLVQQLVVLLLLLLLVLLQCCVVVLDPLVRSLLLNVQSVPDHSVNFDQDRRHQSSDPNSRSVCSSQVPDPDDSPSRQVQHAVLLSLLQSVLLSLLVLLLLLLVLLLLLLVLLLVLLLVKLQFWFFDDDPNHGAAIFISSLVSLVVSVVSLVLLVLSLVLSLVSLARLPQLGQAQGTDDPGPQQLSSLLQLGPYHPPHSLCSRQDPVSLLSSLVSLLVVLVVVLVVLVVVQVCVDPVNVQKDFDPVQWDADPVDRVDIGRVLSVLLNVLSVVSNVLSVLLCVQSPPDDRGHDCSNSPVSCPCSVVSSVSSSVSSNSVSVCSNGMGGDRVSRVVVLFQDQNLLVVLLVCCCPPVVDPNVLSNQLSVQQRVVCVVVVHTQPQGDLVSSQVSQVVVPGDGDCSSVSSNQSSDSSNSQVVDDDASGSNSVSSVVSSVVSVVSSVVSVVSSVVSVVSSVSSNVVSDVSSDDSPPDPPPPPPPPPD